Protein AF-A0AAN8T921-F1 (afdb_monomer_lite)

Foldseek 3Di:
DDPPDPPPPLPLQEAPPVLVVPLPPADPLLLLLLLLLLCFQAPADPVLVVVDDDDDPDPDPQRVLLNQSNRDTLVNRVLSSSLSCCLPPFFDFPCSVLLVVLSVLLSDQNSVCVQLPCQQADPDPVRGHRLSPGDSVSNNVSLLCLCVDPDLSSVLNSLVSQQSSQLSLQQRAYNVQDHSCQSLLVHPFADPVLVVVLVVVVVDPDPDPQQQALLVLQEQEQQDDPVSSCVSCVQLPKDKDQDDDPPDPPDDDDRARIEIEWAEEEEAQALQSLLLLLLCLLVPTQYEYEAQAEEQGLSRQPLRQQSLLCRWWDSSQQFAANSRFAGETWTRHRHTLLFQDQFFFDFQFPLQLCCCCPVFVLCVSVDPLLVVLLVVLCVQLVWDQAAPDDAQQQLLLVQLCVLVVFDKDWGTGSADNPDKFLSSNSGDSVLRRRGSSSGRSSSSSVSSSYHYYYNKAWQEFDWAADPDPPLFIATFWTKIWHQYNVRDIGIYIYGHSFYEYANALQASLQRCVSNVDDQPLFFWQKDFQKKWKKKFFQGCDDPDDPDRPPHNPRFQSITRQWTMKTCRFCCSVHNSWAKIKIFGSDDSSNVSSQQARSTSVVSSVVSSRHRGMTMMMITTQFPWIWGNPHSNHIHTDGDPSRLVRRLVNQLSNQSSNVSSPGQKMDTSFNNNDMDRSVPDDPVRSVVRSCVRSVDGRTSSGHRIYGHAIAQSQAEHCDSNNGQHYSLQAGPRYHSYGYQYRNHSNGRSNGDCSSVSSSSSNSNSVSNVVVSVVVLVPDPVDDPPPVVPDDPSCNDDDCVNPVVVVQVVVVPDDDDPQKAWQEFDWDQDPPPPRDIQTFWTKIWHQDPVRDIDIDIDTDNDDDDDPFLQVRLVRCVSNVDPDPCRNKPDDDFDKWKKKFFAPDALPPPPPPDDPPDDDDDDDDADADDDPDDDDPDTDDDPDPPPDPPDDPVVCVVRVRRMHMYMDTDDDDPDPPDIWDQDQDDDDDDDDDDDRGDTDDDDDPVRVVVNVVVVVVRVVVSVSSPGPDMDTPDDPDDD

pLDDT: mean 80.76, std 21.61, range [21.55, 98.94]

InterPro domains:
  IPR000172 Glucose-methanol-choline oxidoreductase, N-terminal [PF00732] (309-531)
  IPR000172 Glucose-methanol-choline oxidoreductase, N-terminal [PF00732] (773-893)
  IPR007867 Glucose-methanol-choline oxidoreductase, C-terminal [PF05199] (634-759)
  IPR036188 FAD/NAD(P)-binding domain superfamily [G3DSA:3.50.50.60] (253-578)
  IPR036188 FAD/NAD(P)-binding domain superfamily [G3DSA:3.50.50.60] (697-777)
  IPR036188 FAD/NAD(P)-binding domain superfamily [G3DSA:3.50.50.60] (780-935)
  IPR036188 FAD/NAD(P)-binding domain superfamily [SSF51905] (260-768)
  IPR036188 FAD/NAD(P)-binding domain superfamily [SSF51905] (774-904)

Secondary structure (DSSP, 8-state):
----------GGGS-GGGTGGG-TTS-HHHHHHHHHHHHHHS---TTGGGS---S-S-TTHHHHHHHHHHH--TGGGTHHHHHHHHHHHT---TTHHHHHHHHHHHTSHHHHHHHHGGGGB-SSSSSB--GGGS-HHHHHHHHHHHHT-SSHHHHHHHHHHHHHHHHHHHH---TTS--TTTTTTT--SS-HHHHHHHHHHHH-----SGGG-TTGGGB--TTS-HHHHHHHHHHTT-EEE--S------S-----S-EEEEEEEEE--SHHHHHHHHHHHHTT--EEEE-SSBP--GGG----HHHHHHHHBGGGG-EE-TTS-EEE--B-BTTTHHHHS--B-PPPPHHHHHIIIIIT--GGGGSHHHHHHHHHHHHHHT-B---SS--HHHHHHHHHHHHHT--EEEPPBSS-TT---S-GGG--TTS-S--GGGTHHHHHHHTTSEEEE-SEEEEEEEEEE-SSTT--EEEEEEEEEEE-TTS-EEEEEEEEEEEEE-S-TTTHHHHHHHTT---TTTTEEEB---EEEEEEE--SS-SS-SS-SS-TT--TTSS-SS-EEEEEE--TTTTS--EEEE-----HHHHHHHS--S-HHHHHHHHHTGGGEEEEEEEE--S-EEEEEETTEEEEE--HHHHHHHHHHHHHHHHHHHHTT-SEEEES-TT--EEEGGGS-HHHHHHHHHHHHHSPSSTTSS-EEES--B-TT-B-S-TTT-SB-TTSBBSSEETEEE-SGGG-SS--SS--HHHHHHHHHHHHHHHHHHHHHHHHS--S---TTTTT--TTS-S--GGGTHHHHHHHTSS----TT-EEEEEEEEE-TTSS--EEEEEEEEEEE-TTS-EEEEEEE-SS-----HHHHHHHHHHHTT---TTTT-S-----EEEEEEE-SS--TTTTSSS-TT------SSS-----S----------------TT--HHHHHHHGGGEEEEEEE----TT------B-------SS----S--B-----HHHHHHHHHHHHHHHHHHHHTT-SEEEE---SS--

Sequence (1036 aa):
MDQKMTQNCCFFSKSSRSVIEYLGALSSNQLDSLTTLCDTFVPSIHDANSYGHQDQGNIDDNEDSYTKFLQTSASMNGTPQHIAWMINNRLQHPKLNLCKLALWLLSTRIGTFILCGKASLSTQFPYLQTFSNISPKKREESVKSWATSCFKLLRILFFAAKILVLLVFYTQVNDESQNSSWKALGYAGPDPDFKKQKQENMNSNEKDDQPFGPLYEGIISLKNSQKIIFHRLQELGFSVSKPHNFKNARRSTECPAFIIECDAVVVGSGSGGGVIAGILANAGHKVLVLEKGSYLARTNLSLLEGTSMDQMYLGSGLLITQDMDIMLLAGSTVGGGSTVNWSASIQTPQHVLKEWSESYNLELFESELYKEAMKIVCEKMGVQSEIEDEGFQNMILRKGCQELGYPVETIPTNAPSDHYCGWCSMGCKDGKKKGTAETWLVNLVKSGNGAILPECEALEVIHEEKNDNSGKSKAIGVAFAFQNIEGMREICMVKSKVTIVACGALSTPSLLKRSGLKNPNIGRNLHLHPVVIAWGYFPDSPSTSNEIWPKAEKKSYEGGIMTAMSKVVANFEGSGYGALIQTPGLHPGMFSALMPWVSGLDFKMRMSKYSRTAYIFALARDKGSGEALSPYSVSYKLDQIDEENLKAGLEKTLRILAAAGAEEIGTQQEKGRSLKVNEASAKEFERFVKEESSIEIGKHSVPICSAHQMGSCRMGVDPKTSVVNSKGETWEVEGLFLGDSSVCPTAIGVNPMVTIQAISYCTAQSVLQLLKNQKNAPSDHYCGWNAFGCKDGKKKGTADTWLVDLVKSGNGAILPECEALEVIHEEKNDNSGKHKAIGVTFAFQNIEGMREICMVKSKVTIVSCGALSTPSLLKKSGLKNPNIGRNMHFHPVVFAWGYFPDSPSKSNEIWPEAEKRSYEGGIMTAMSKVVATFEGSGYGAIIQTPGFHPGMFSALMPWVSGLDIKMRMSKYSRTAYIFALARDMGSGEALSPYSVSYKLDQTDEENLKAGLEKTLRILAAAGAEELVLNMKRGGV

Radius of gyration: 38.45 Å; chains: 1; bounding box: 127×64×107 Å

Organism: Solanum bulbocastanum (NCBI:txid147425)

Structure (mmCIF, N/CA/C/O backbone):
data_AF-A0AAN8T921-F1
#
_entry.id   AF-A0AAN8T921-F1
#
loop_
_atom_site.group_PDB
_atom_site.id
_atom_site.type_symbol
_atom_site.label_atom_id
_atom_site.label_alt_id
_atom_site.label_comp_id
_atom_site.label_asym_id
_atom_site.label_entity_id
_atom_site.label_seq_id
_atom_site.pdbx_PDB_ins_code
_atom_site.Cartn_x
_atom_site.Cartn_y
_atom_site.Cartn_z
_atom_site.occupancy
_atom_site.B_iso_or_equiv
_atom_site.auth_seq_id
_atom_site.auth_comp_id
_atom_site.auth_asym_id
_atom_site.auth_atom_id
_atom_site.pdbx_PDB_model_num
ATOM 1 N N . MET A 1 1 ? -8.330 36.108 6.057 1.00 21.55 1 MET A N 1
ATOM 2 C CA . MET A 1 1 ? -7.138 36.963 6.205 1.00 21.55 1 MET A CA 1
ATOM 3 C C . MET A 1 1 ? -5.924 36.061 6.147 1.00 21.55 1 MET A C 1
ATOM 5 O O . MET A 1 1 ? -5.672 35.322 7.088 1.00 21.55 1 MET A O 1
ATOM 9 N N . ASP A 1 2 ? -5.318 36.050 4.963 1.00 23.58 2 ASP A N 1
ATOM 10 C CA . ASP A 1 2 ? -3.999 35.550 4.572 1.00 23.58 2 ASP A CA 1
ATOM 11 C C . ASP A 1 2 ? -3.501 34.250 5.209 1.00 23.58 2 ASP A C 1
ATOM 13 O O . ASP A 1 2 ? -2.633 34.232 6.083 1.00 23.58 2 ASP A O 1
ATOM 17 N N . GLN A 1 3 ? -3.972 33.137 4.632 1.00 24.17 3 GLN A N 1
ATOM 18 C CA . GLN A 1 3 ? -3.178 31.918 4.491 1.00 24.17 3 GLN A CA 1
ATOM 19 C C . GLN A 1 3 ? -1.903 32.262 3.702 1.00 24.17 3 GLN A C 1
ATOM 21 O O . GLN A 1 3 ? -1.829 32.077 2.488 1.00 24.17 3 GLN A O 1
ATOM 26 N N . LYS A 1 4 ? -0.880 32.793 4.380 1.00 24.59 4 LYS A N 1
ATOM 27 C CA . LYS A 1 4 ? 0.482 32.751 3.849 1.00 24.59 4 LYS A CA 1
ATOM 28 C C . LYS A 1 4 ? 0.811 31.283 3.617 1.00 24.59 4 LYS A C 1
ATOM 30 O O . LYS A 1 4 ? 0.878 30.508 4.568 1.00 24.59 4 LYS A O 1
ATOM 35 N N . MET A 1 5 ? 0.937 30.951 2.332 1.00 27.11 5 MET A N 1
ATOM 36 C CA . MET A 1 5 ? 1.456 29.709 1.777 1.00 27.11 5 MET A CA 1
ATOM 37 C C . MET A 1 5 ? 2.331 28.971 2.784 1.00 27.11 5 MET A C 1
ATOM 39 O O . MET A 1 5 ? 3.404 29.445 3.161 1.00 27.11 5 MET A O 1
ATOM 43 N N . THR A 1 6 ? 1.863 27.802 3.201 1.00 28.73 6 THR A N 1
ATOM 44 C CA . THR A 1 6 ? 2.668 26.802 3.884 1.00 28.73 6 THR A CA 1
ATOM 45 C C . THR A 1 6 ? 3.960 26.596 3.094 1.00 28.73 6 THR A C 1
ATOM 47 O O . THR A 1 6 ? 3.962 26.018 2.008 1.00 28.73 6 THR A O 1
ATOM 50 N N . GLN A 1 7 ? 5.074 27.074 3.651 1.00 29.41 7 GLN A N 1
ATOM 51 C CA . GLN A 1 7 ? 6.421 26.641 3.299 1.00 29.41 7 GLN A CA 1
ATOM 52 C C . GLN A 1 7 ? 6.585 25.168 3.707 1.00 29.41 7 GLN A C 1
ATOM 54 O O . GLN A 1 7 ? 7.281 24.844 4.657 1.00 29.41 7 GLN A O 1
ATOM 59 N N . ASN A 1 8 ? 5.941 24.260 2.981 1.00 33.78 8 ASN A N 1
ATOM 60 C CA . ASN A 1 8 ? 6.431 22.897 2.844 1.00 33.78 8 ASN A CA 1
ATOM 61 C C . ASN A 1 8 ? 7.187 22.886 1.514 1.00 33.78 8 ASN A C 1
ATOM 63 O O . ASN A 1 8 ? 6.570 22.947 0.450 1.00 33.78 8 ASN A O 1
ATOM 67 N N . CYS A 1 9 ? 8.521 22.902 1.556 1.00 33.25 9 CYS A N 1
ATOM 68 C CA . CYS A 1 9 ? 9.346 22.744 0.361 1.00 33.25 9 CYS A CA 1
ATOM 69 C C . CYS A 1 9 ? 9.021 21.400 -0.306 1.00 33.25 9 CYS A C 1
ATOM 71 O O . CYS A 1 9 ? 9.544 20.368 0.092 1.00 33.25 9 CYS A O 1
ATOM 73 N N . CYS A 1 10 ? 8.156 21.409 -1.320 1.00 42.56 10 CYS A N 1
ATOM 74 C CA . CYS A 1 10 ? 8.011 20.289 -2.240 1.00 42.56 10 CYS A CA 1
ATOM 75 C C . CYS A 1 10 ? 9.254 20.296 -3.137 1.00 42.56 10 CYS A C 1
ATOM 77 O O . CYS A 1 10 ? 9.435 21.190 -3.959 1.00 42.56 10 CYS A O 1
ATOM 79 N N . PHE A 1 11 ? 10.173 19.355 -2.928 1.00 50.22 11 PHE A N 1
ATOM 80 C CA . PHE A 1 11 ? 11.497 19.406 -3.567 1.00 50.22 11 PHE A CA 1
ATOM 81 C C . PHE A 1 11 ? 11.481 19.022 -5.044 1.00 50.22 11 PHE A C 1
ATOM 83 O O . PHE A 1 11 ? 12.341 19.468 -5.793 1.00 50.22 11 PHE A O 1
ATOM 90 N N . PHE A 1 12 ? 10.477 18.263 -5.485 1.00 49.00 12 PHE A N 1
ATOM 91 C CA . PHE A 1 12 ? 10.256 18.067 -6.914 1.00 49.00 12 PHE A CA 1
ATOM 92 C C . PHE A 1 12 ? 9.739 19.335 -7.606 1.00 49.00 12 PHE A C 1
ATOM 94 O O . PHE A 1 12 ? 9.670 19.313 -8.822 1.00 49.00 12 PHE A O 1
ATOM 101 N N . SER A 1 13 ? 9.402 20.416 -6.880 1.00 43.94 13 SER A N 1
ATOM 102 C CA . SER A 1 13 ? 8.750 21.616 -7.424 1.00 43.94 13 SER A CA 1
ATOM 103 C C . SER A 1 13 ? 9.589 22.904 -7.409 1.00 43.94 13 SER A C 1
ATOM 105 O O . SER A 1 13 ? 9.003 23.979 -7.537 1.00 43.94 13 SER A O 1
ATOM 107 N N . LYS A 1 14 ? 10.910 22.851 -7.180 1.00 45.59 14 LYS A N 1
ATOM 108 C CA . LYS A 1 14 ? 11.764 24.057 -7.147 1.00 45.59 14 LYS A CA 1
ATOM 109 C C . LYS A 1 14 ? 13.099 23.847 -7.855 1.00 45.59 14 LYS A C 1
ATOM 111 O O . LYS A 1 14 ? 13.738 22.812 -7.688 1.00 45.59 14 LYS A O 1
ATOM 116 N N . SER A 1 15 ? 13.526 24.860 -8.608 1.00 43.31 15 SER A N 1
ATOM 117 C CA . SER A 1 15 ? 14.804 24.885 -9.325 1.00 43.31 15 SER A CA 1
ATOM 118 C C . SER A 1 15 ? 16.043 24.801 -8.411 1.00 43.31 15 SER A C 1
ATOM 120 O O . SER A 1 15 ? 16.008 25.059 -7.204 1.00 43.31 15 SER A O 1
ATOM 122 N N . SER A 1 16 ? 17.184 24.463 -9.024 1.00 42.47 16 SER A N 1
ATOM 123 C CA . SER A 1 16 ? 18.502 24.209 -8.415 1.00 42.47 16 SER A CA 1
ATOM 124 C C . SER A 1 16 ? 19.003 25.260 -7.409 1.00 42.47 16 SER A C 1
ATOM 126 O O . SER A 1 16 ? 19.856 24.942 -6.580 1.00 42.47 16 SER A O 1
ATOM 128 N N . ARG A 1 17 ? 18.469 26.491 -7.414 1.00 36.22 17 ARG A N 1
ATOM 129 C CA . ARG A 1 17 ? 18.902 27.585 -6.527 1.00 36.22 17 ARG A CA 1
ATOM 130 C C . ARG A 1 17 ? 18.649 27.332 -5.037 1.00 36.22 17 ARG A C 1
ATOM 132 O O . ARG A 1 17 ? 19.523 27.669 -4.249 1.00 36.22 17 ARG A O 1
ATOM 139 N N . SER A 1 18 ? 17.538 26.704 -4.634 1.00 42.84 18 SER A N 1
ATOM 140 C CA . SER A 1 18 ? 17.285 26.400 -3.207 1.00 42.84 18 SER A CA 1
ATOM 141 C C . SER A 1 18 ? 18.002 25.140 -2.704 1.00 42.84 18 SER A C 1
ATOM 143 O O . SER A 1 18 ? 18.089 24.909 -1.503 1.00 42.84 18 SER A O 1
ATOM 145 N N . VAL A 1 19 ? 18.512 24.310 -3.619 1.00 47.03 19 VAL A N 1
ATOM 146 C CA . VAL A 1 19 ? 19.207 23.047 -3.306 1.00 47.03 19 VAL A CA 1
ATOM 147 C C . VAL A 1 19 ? 20.692 23.291 -3.007 1.00 47.03 19 VAL A C 1
ATOM 149 O O . VAL A 1 19 ? 21.293 22.555 -2.225 1.00 47.03 19 VAL A O 1
ATOM 152 N N . ILE A 1 20 ? 21.276 24.355 -3.574 1.00 47.12 20 ILE A N 1
ATOM 153 C CA . ILE A 1 20 ? 22.693 24.719 -3.400 1.00 47.12 20 ILE A CA 1
ATOM 154 C C . ILE A 1 20 ? 23.025 25.091 -1.944 1.00 47.12 20 ILE A C 1
ATOM 156 O O . ILE A 1 20 ? 24.119 24.775 -1.481 1.00 47.12 20 ILE A O 1
ATOM 160 N N . GLU A 1 21 ? 22.086 25.668 -1.186 1.00 45.78 21 GLU A N 1
ATOM 161 C CA . GLU A 1 21 ? 22.314 26.084 0.211 1.00 45.78 21 GLU A CA 1
ATOM 162 C C . GLU A 1 21 ? 22.436 24.912 1.214 1.00 45.78 21 GLU A C 1
ATOM 164 O O . GLU A 1 21 ? 22.839 25.129 2.353 1.00 45.78 21 GLU A O 1
ATOM 169 N N . TYR A 1 22 ? 22.168 23.662 0.803 1.00 48.97 22 TYR A N 1
ATOM 170 C CA . TYR A 1 22 ? 22.108 22.490 1.698 1.00 48.97 22 TYR A CA 1
ATOM 171 C C . TYR A 1 22 ? 23.057 21.326 1.328 1.00 48.97 22 TYR A C 1
ATOM 173 O O . TYR A 1 22 ? 22.931 20.224 1.870 1.00 48.97 22 TYR A O 1
ATOM 181 N N . LEU A 1 23 ? 24.041 21.528 0.440 1.00 55.59 23 LEU A N 1
ATOM 182 C CA . LEU A 1 23 ? 24.970 20.479 -0.043 1.00 55.59 23 LEU A CA 1
ATOM 183 C C . LEU A 1 23 ? 26.083 20.071 0.959 1.00 55.59 23 LEU A C 1
ATOM 185 O O . LEU A 1 23 ? 27.202 19.752 0.568 1.00 55.59 23 LEU A O 1
ATOM 189 N N . GLY A 1 24 ? 25.792 20.025 2.260 1.00 51.88 24 GLY A N 1
ATOM 190 C CA . GLY A 1 24 ? 26.798 19.885 3.324 1.00 51.88 24 GLY A CA 1
ATOM 191 C C . GLY A 1 24 ? 27.460 18.510 3.534 1.00 51.88 24 GLY A C 1
ATOM 192 O O . GLY A 1 24 ? 28.223 18.382 4.486 1.00 51.88 24 GLY A O 1
ATOM 193 N N . ALA A 1 25 ? 27.195 17.470 2.727 1.00 62.03 25 ALA A N 1
ATOM 194 C CA . ALA A 1 25 ? 27.646 16.101 3.057 1.00 62.03 25 ALA A CA 1
ATOM 195 C C . ALA A 1 25 ? 28.302 15.266 1.936 1.00 62.03 25 ALA A C 1
ATOM 197 O O . ALA A 1 25 ? 28.883 14.224 2.243 1.00 62.03 25 ALA A O 1
ATOM 198 N N . LEU A 1 26 ? 28.270 15.688 0.665 1.00 80.25 26 LEU A N 1
ATOM 199 C CA . LEU A 1 26 ? 29.093 15.073 -0.391 1.00 80.25 26 LEU A CA 1
ATOM 200 C C . LEU A 1 26 ? 30.241 16.020 -0.744 1.00 80.25 26 LEU A C 1
ATOM 202 O O . LEU A 1 26 ? 30.020 17.209 -0.949 1.00 80.25 26 LEU A O 1
ATOM 206 N N . SER A 1 27 ? 31.462 15.494 -0.842 1.00 87.12 27 SER A N 1
ATOM 207 C CA . SER A 1 27 ? 32.598 16.270 -1.355 1.00 87.12 27 SER A CA 1
ATOM 208 C C . SER A 1 27 ? 32.379 16.666 -2.819 1.00 87.12 27 SER A C 1
ATOM 210 O O . SER A 1 27 ? 31.646 15.991 -3.548 1.00 87.12 27 SER A O 1
ATOM 212 N N . SER A 1 28 ? 33.066 17.712 -3.283 1.00 87.44 28 SER A N 1
ATOM 213 C CA . SER A 1 28 ? 33.033 18.138 -4.691 1.00 87.44 28 SER A CA 1
ATOM 214 C C . SER A 1 28 ? 33.325 16.985 -5.662 1.00 87.44 28 SER A C 1
ATOM 216 O O . SER A 1 28 ? 32.615 16.819 -6.648 1.00 87.44 28 SER A O 1
ATOM 218 N N . ASN A 1 29 ? 34.293 16.122 -5.338 1.00 89.50 29 ASN A N 1
ATOM 219 C CA . ASN A 1 29 ? 34.653 14.963 -6.163 1.00 89.50 29 ASN A CA 1
ATOM 220 C C . ASN A 1 29 ? 33.566 13.869 -6.171 1.00 89.50 29 ASN A C 1
ATOM 222 O O . ASN A 1 29 ? 33.364 13.190 -7.180 1.00 89.50 29 ASN A O 1
ATOM 226 N N . GLN A 1 30 ? 32.852 13.675 -5.056 1.00 91.88 30 GLN A N 1
ATOM 227 C CA . GLN A 1 30 ? 31.701 12.766 -5.015 1.00 91.88 30 GLN A CA 1
ATOM 228 C C . GLN A 1 30 ? 30.522 13.322 -5.815 1.00 91.88 30 GLN A C 1
ATOM 230 O O . GLN A 1 30 ? 29.839 12.554 -6.488 1.00 91.88 30 GLN A O 1
ATOM 235 N N . LEU A 1 31 ? 30.294 14.639 -5.769 1.00 91.75 31 LEU A N 1
ATOM 236 C CA . LEU A 1 31 ? 29.255 15.295 -6.559 1.00 91.75 31 LEU A CA 1
ATOM 237 C C . LEU A 1 31 ? 29.563 15.234 -8.063 1.00 91.75 31 LEU A C 1
ATOM 239 O O . LEU A 1 31 ? 28.658 14.975 -8.852 1.00 91.75 31 LEU A O 1
ATOM 243 N N . ASP A 1 32 ? 30.828 15.388 -8.456 1.00 93.56 32 ASP A N 1
ATOM 244 C CA . ASP A 1 32 ? 31.291 15.186 -9.837 1.00 93.56 32 ASP A CA 1
ATOM 245 C C . ASP A 1 32 ? 31.065 13.735 -10.306 1.00 93.56 32 ASP A C 1
ATOM 247 O O . ASP A 1 32 ? 30.515 13.480 -11.381 1.00 93.56 32 ASP A O 1
ATOM 251 N N . SER A 1 33 ? 31.375 12.761 -9.442 1.00 95.44 33 SER A N 1
ATOM 252 C CA . SER A 1 33 ? 31.117 11.338 -9.712 1.00 95.44 33 SER A CA 1
ATOM 253 C C . SER A 1 33 ? 29.624 11.038 -9.855 1.00 95.44 33 SER A C 1
ATOM 255 O O . SER A 1 33 ? 29.228 10.311 -10.766 1.00 95.44 33 SER A O 1
ATOM 257 N N . LEU A 1 34 ? 28.785 11.615 -8.988 1.00 95.94 34 LEU A N 1
ATOM 258 C CA . LEU A 1 34 ? 27.330 11.481 -9.059 1.00 95.94 34 LEU A CA 1
ATOM 259 C C . LEU A 1 34 ? 26.770 12.131 -10.328 1.00 95.94 34 LEU A C 1
ATOM 261 O O . LEU A 1 34 ? 25.948 11.520 -11.002 1.00 95.94 34 LEU A O 1
ATOM 265 N N . THR A 1 35 ? 27.233 13.333 -10.671 1.00 96.62 35 THR A N 1
ATOM 266 C CA . THR A 1 35 ? 26.841 14.055 -11.893 1.00 96.62 35 THR A CA 1
ATOM 267 C C . THR A 1 35 ? 27.153 13.217 -13.123 1.00 96.62 35 THR A C 1
ATOM 269 O O . THR A 1 35 ? 26.269 12.940 -13.931 1.00 96.62 35 THR A O 1
ATOM 272 N N . THR A 1 36 ? 28.381 12.703 -13.192 1.00 96.81 36 THR A N 1
ATOM 273 C CA . THR A 1 36 ? 28.818 11.810 -14.263 1.00 96.81 36 THR A CA 1
ATOM 274 C C . THR A 1 36 ? 27.981 10.530 -14.335 1.00 96.81 36 THR A C 1
ATOM 276 O O . THR A 1 36 ? 27.654 10.058 -15.426 1.00 96.81 36 THR A O 1
ATOM 279 N N . LEU A 1 37 ? 27.643 9.937 -13.187 1.00 97.19 37 LEU A N 1
ATOM 280 C CA . LEU A 1 37 ? 26.825 8.726 -13.127 1.00 97.19 37 LEU A CA 1
ATOM 281 C C . LEU A 1 37 ? 25.406 8.995 -13.634 1.00 97.19 3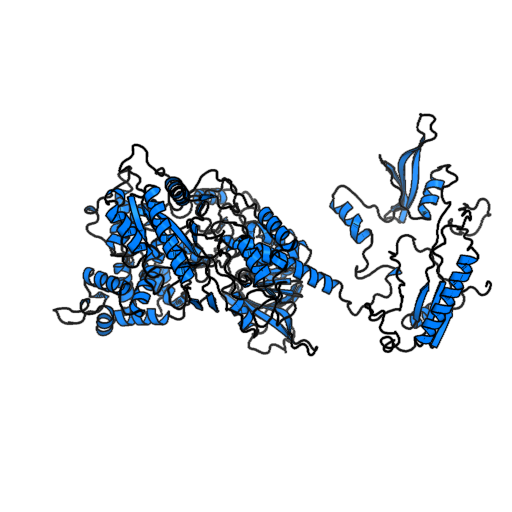7 LEU A C 1
ATOM 283 O O . LEU A 1 37 ? 24.896 8.217 -14.436 1.00 97.19 37 LEU A O 1
ATOM 287 N N . CYS A 1 38 ? 24.802 10.117 -13.237 1.00 97.75 38 CYS A N 1
ATOM 288 C CA . CYS A 1 38 ? 23.485 10.531 -13.719 1.00 97.75 38 CYS A CA 1
ATOM 289 C C . CYS A 1 38 ? 23.484 10.730 -15.242 1.00 97.75 38 CYS A C 1
ATOM 291 O O . CYS A 1 38 ? 22.618 10.189 -15.925 1.00 97.75 38 CYS A O 1
ATOM 293 N N . ASP A 1 39 ? 24.491 11.424 -15.778 1.00 97.25 39 ASP A N 1
ATOM 294 C CA . ASP A 1 39 ? 24.648 11.633 -17.223 1.00 97.25 39 ASP A CA 1
ATOM 295 C C . ASP A 1 39 ? 25.008 10.351 -17.981 1.00 97.25 39 ASP A C 1
ATOM 297 O O . ASP A 1 39 ? 24.843 10.288 -19.193 1.00 97.25 39 ASP A O 1
ATOM 301 N N . THR A 1 40 ? 25.486 9.309 -17.296 1.00 97.31 40 THR A N 1
ATOM 302 C CA . THR A 1 40 ? 25.671 7.989 -17.912 1.00 97.31 40 THR A CA 1
ATOM 303 C C . THR A 1 40 ? 24.325 7.287 -18.099 1.00 97.31 40 THR A C 1
ATOM 305 O O . THR A 1 40 ? 24.096 6.699 -19.149 1.00 97.31 40 THR A O 1
ATOM 308 N N . PHE A 1 41 ? 23.414 7.376 -17.122 1.00 97.69 41 PHE A N 1
ATOM 309 C CA . PHE A 1 41 ? 22.065 6.812 -17.250 1.00 97.69 41 PHE A CA 1
ATOM 310 C C . PHE A 1 41 ? 21.184 7.603 -18.225 1.00 97.69 41 PHE A C 1
ATOM 312 O O . PHE A 1 41 ? 20.459 6.993 -19.011 1.00 97.69 41 PHE A O 1
ATOM 319 N N . VAL A 1 42 ? 21.257 8.939 -18.192 1.00 97.25 42 VAL A N 1
ATOM 320 C CA . VAL A 1 42 ? 20.493 9.843 -19.069 1.00 97.25 42 VAL A CA 1
ATOM 321 C C . VAL A 1 42 ? 21.449 10.853 -19.729 1.00 97.25 42 VAL A C 1
ATOM 323 O O . VAL A 1 42 ? 21.606 11.974 -19.235 1.00 97.25 42 VAL A O 1
ATOM 326 N N . PRO A 1 43 ? 22.121 10.469 -20.830 1.00 96.06 43 PRO A N 1
ATOM 327 C CA . PRO A 1 43 ? 23.080 11.322 -21.532 1.00 96.06 43 PRO A CA 1
ATOM 328 C C . PRO A 1 43 ? 22.405 12.338 -22.458 1.00 96.06 43 PRO A C 1
ATOM 330 O O . PRO A 1 43 ? 21.250 12.179 -22.850 1.00 96.06 43 PRO A O 1
ATOM 333 N N . SER A 1 44 ? 23.160 13.356 -22.873 1.00 94.50 44 SER A N 1
ATOM 334 C CA . SER A 1 44 ? 22.826 14.172 -24.047 1.00 94.50 44 SER A CA 1
ATOM 335 C C . SER A 1 44 ? 23.207 13.416 -25.326 1.00 94.50 44 SER A C 1
ATOM 337 O O . SER A 1 44 ? 24.319 12.893 -25.422 1.00 94.50 44 SER A O 1
ATOM 339 N N . ILE A 1 45 ? 22.294 13.338 -26.296 1.00 91.56 45 ILE A N 1
ATOM 340 C CA . ILE A 1 45 ? 22.510 12.700 -27.600 1.00 91.56 45 ILE A CA 1
ATOM 341 C C . ILE A 1 45 ? 22.628 13.798 -28.663 1.00 91.56 45 ILE A C 1
ATOM 343 O O . ILE A 1 45 ? 21.642 14.453 -28.997 1.00 91.56 45 ILE A O 1
ATOM 347 N N . HIS A 1 46 ? 23.840 14.015 -29.182 1.00 77.44 46 HIS A N 1
ATOM 348 C CA . HIS A 1 46 ? 24.133 15.117 -30.110 1.00 77.44 46 HIS A CA 1
ATOM 349 C C . HIS A 1 46 ? 23.664 14.854 -31.552 1.00 77.44 46 HIS A C 1
ATOM 351 O O . HIS A 1 46 ? 23.222 15.787 -32.214 1.00 77.44 46 HIS A O 1
ATOM 357 N N . ASP A 1 47 ? 23.646 13.595 -32.002 1.00 73.06 47 ASP A N 1
ATOM 358 C CA . ASP A 1 47 ? 23.164 13.202 -33.338 1.00 73.06 47 ASP A CA 1
ATOM 359 C C . ASP A 1 47 ? 21.650 12.912 -33.357 1.00 73.06 47 ASP A C 1
ATOM 361 O O . ASP A 1 47 ? 21.193 11.985 -34.025 1.00 73.06 47 ASP A O 1
ATOM 365 N N . ALA A 1 48 ? 20.854 13.674 -32.601 1.00 63.12 48 ALA A N 1
ATOM 366 C CA . ALA A 1 48 ? 19.414 13.439 -32.431 1.00 63.12 48 ALA A CA 1
ATOM 367 C C . ALA A 1 48 ? 18.651 13.348 -33.770 1.00 63.12 48 ALA A C 1
ATOM 369 O O . ALA A 1 48 ? 17.813 12.467 -33.934 1.00 63.12 48 ALA A O 1
ATOM 370 N N . ASN A 1 49 ? 19.027 14.167 -34.759 1.00 61.38 49 ASN A N 1
ATOM 371 C CA . ASN A 1 49 ? 18.400 14.205 -36.089 1.00 61.38 49 ASN A CA 1
ATOM 372 C C . ASN A 1 49 ? 18.611 12.920 -36.913 1.00 61.38 49 ASN A C 1
ATOM 374 O O . ASN A 1 49 ? 17.898 12.691 -37.885 1.00 61.38 49 ASN A O 1
ATOM 378 N N . SER A 1 50 ? 19.595 12.084 -36.556 1.00 60.78 50 SER A N 1
ATOM 379 C CA . SER A 1 50 ? 19.838 10.794 -37.224 1.00 60.78 50 SER A CA 1
ATOM 380 C C . SER A 1 50 ? 18.910 9.679 -36.727 1.00 60.78 50 SER A C 1
ATOM 382 O O . SER A 1 50 ? 18.715 8.679 -37.416 1.00 60.78 50 SER A O 1
ATOM 384 N N . TYR A 1 51 ? 18.295 9.875 -35.558 1.00 61.41 51 TYR A N 1
ATOM 385 C CA . TYR A 1 51 ? 17.327 8.970 -34.949 1.00 61.41 51 TYR A CA 1
ATOM 386 C C . TYR A 1 51 ? 15.930 9.550 -35.167 1.00 61.41 51 TYR A C 1
ATOM 388 O O . TYR A 1 51 ? 15.286 10.017 -34.228 1.00 61.41 51 TYR A O 1
ATOM 396 N N . GLY A 1 52 ? 15.515 9.589 -36.439 1.00 54.44 52 GLY A N 1
ATOM 397 C CA . GLY A 1 52 ? 14.252 10.189 -36.869 1.00 54.44 52 GLY A CA 1
ATOM 398 C C . GLY A 1 52 ? 13.055 9.727 -36.034 1.00 54.44 52 GLY A C 1
ATOM 399 O O . GLY A 1 52 ? 13.005 8.587 -35.565 1.00 54.44 52 GLY A O 1
ATOM 400 N N . HIS A 1 53 ? 12.091 10.628 -35.853 1.00 52.41 53 HIS A N 1
ATOM 401 C CA . HIS A 1 53 ? 10.844 10.357 -35.146 1.00 52.41 53 HIS A CA 1
ATOM 402 C C . HIS A 1 53 ? 9.993 9.399 -35.993 1.00 52.41 53 HIS A C 1
ATOM 404 O O . HIS A 1 53 ? 9.262 9.816 -36.888 1.00 52.41 53 HIS A O 1
ATOM 410 N N . GLN A 1 54 ? 10.124 8.092 -35.770 1.00 49.31 54 GLN A N 1
ATOM 411 C CA . GLN A 1 54 ? 9.179 7.127 -36.326 1.00 49.31 54 GLN A CA 1
ATOM 412 C C . GLN A 1 54 ? 7.885 7.248 -35.510 1.00 49.31 54 GLN A C 1
ATOM 414 O O . GLN A 1 54 ? 7.903 7.039 -34.302 1.00 49.31 54 GLN A O 1
ATOM 419 N N . ASP A 1 55 ? 6.805 7.648 -36.178 1.00 51.62 55 ASP A N 1
ATOM 420 C CA . ASP A 1 55 ? 5.427 7.775 -35.683 1.00 51.62 55 ASP A CA 1
ATOM 421 C C . ASP A 1 55 ? 5.083 9.003 -34.819 1.00 51.62 55 ASP A C 1
ATOM 423 O O . ASP A 1 55 ? 5.249 9.006 -33.603 1.00 51.62 55 ASP A O 1
ATOM 427 N N . GLN A 1 56 ? 4.526 10.037 -35.469 1.00 48.44 56 GLN A N 1
ATOM 428 C CA . GLN A 1 56 ? 3.233 10.673 -35.133 1.00 48.44 56 GLN A CA 1
ATOM 429 C C . GLN A 1 56 ? 2.930 11.838 -36.100 1.00 48.44 56 GLN A C 1
ATOM 431 O O . GLN A 1 56 ? 3.754 12.721 -36.327 1.00 48.44 56 GLN A O 1
ATOM 436 N N . GLY A 1 57 ? 1.721 11.860 -36.669 1.00 43.12 57 GLY A N 1
ATOM 437 C CA . GLY A 1 57 ? 1.233 12.945 -37.522 1.00 43.12 57 GLY A CA 1
ATOM 438 C C . GLY A 1 57 ? 0.807 14.180 -36.721 1.00 43.12 57 GLY A C 1
ATOM 439 O O . GLY A 1 57 ? -0.305 14.222 -36.210 1.00 43.12 57 GLY A O 1
ATOM 440 N N . ASN A 1 58 ? 1.701 15.165 -36.612 1.00 40.53 58 ASN A N 1
ATOM 441 C CA . ASN A 1 58 ? 1.448 16.618 -36.567 1.00 40.53 58 ASN A CA 1
ATOM 442 C C . ASN A 1 58 ? 2.814 17.306 -36.411 1.00 40.53 58 ASN A C 1
ATOM 444 O O . ASN A 1 58 ? 3.451 17.200 -35.365 1.00 40.53 58 ASN A O 1
ATOM 448 N N . ILE A 1 59 ? 3.296 17.913 -37.495 1.00 45.12 59 ILE A N 1
ATOM 449 C CA . ILE A 1 59 ? 4.718 17.826 -37.862 1.00 45.12 59 ILE A CA 1
ATOM 450 C C . ILE A 1 59 ? 5.615 18.930 -37.268 1.00 45.12 59 ILE A C 1
ATOM 452 O O . ILE A 1 59 ? 6.788 18.658 -37.066 1.00 45.12 59 ILE A O 1
ATOM 456 N N . ASP A 1 60 ? 5.116 20.095 -36.841 1.00 47.84 60 ASP A N 1
ATOM 457 C CA . ASP A 1 60 ? 6.054 21.195 -36.521 1.00 47.84 60 ASP A CA 1
ATOM 458 C C . ASP A 1 60 ? 6.416 21.350 -35.023 1.00 47.84 60 ASP A C 1
ATOM 460 O O . ASP A 1 60 ? 7.569 21.613 -34.689 1.00 47.84 60 ASP A O 1
ATOM 464 N N . ASP A 1 61 ? 5.484 21.134 -34.083 1.00 50.47 61 ASP A N 1
ATOM 465 C CA . ASP A 1 61 ? 5.717 21.410 -32.645 1.00 50.47 61 ASP A CA 1
ATOM 466 C C . ASP A 1 61 ? 6.274 20.217 -31.837 1.00 50.47 61 ASP A C 1
ATOM 468 O O . ASP A 1 61 ? 6.786 20.396 -30.720 1.00 50.47 61 ASP A O 1
ATOM 472 N N . ASN A 1 62 ? 6.126 18.986 -32.341 1.00 57.53 62 ASN A N 1
ATOM 473 C CA . ASN A 1 62 ? 6.528 17.763 -31.633 1.00 57.53 62 ASN A CA 1
ATOM 474 C C . ASN A 1 62 ? 7.972 17.343 -31.940 1.00 57.53 62 ASN A C 1
ATOM 476 O O . ASN A 1 62 ? 8.666 16.884 -31.027 1.00 57.53 62 ASN A O 1
ATOM 480 N N . GLU A 1 63 ? 8.451 17.569 -33.165 1.00 61.06 63 GLU A N 1
ATOM 481 C CA . GLU A 1 63 ? 9.806 17.205 -33.598 1.00 61.06 63 GLU A CA 1
ATOM 482 C C . GLU A 1 63 ? 10.890 17.965 -32.804 1.00 61.06 63 GLU A C 1
ATOM 484 O O . GLU A 1 63 ? 11.877 17.371 -32.352 1.00 61.06 63 GLU A O 1
ATOM 489 N N . ASP A 1 64 ? 10.648 19.249 -32.508 1.00 76.25 64 ASP A N 1
ATOM 490 C CA . ASP A 1 64 ? 11.514 20.071 -31.650 1.00 76.25 64 ASP A CA 1
ATOM 491 C C . ASP A 1 64 ? 11.568 19.537 -30.205 1.00 76.25 64 ASP A C 1
ATOM 493 O O . ASP A 1 64 ? 12.631 19.433 -29.588 1.00 76.25 64 ASP A O 1
ATOM 497 N N . SER A 1 65 ? 10.427 19.094 -29.664 1.00 84.75 65 SER A N 1
ATOM 498 C CA . SER A 1 65 ? 10.348 18.590 -28.288 1.00 84.75 65 SER A CA 1
ATOM 499 C C . SER A 1 65 ? 11.055 17.246 -28.090 1.00 84.75 65 SER A C 1
ATOM 501 O O . SER A 1 65 ? 11.716 17.037 -27.069 1.00 84.75 65 SER A O 1
ATOM 503 N N . TYR A 1 66 ? 10.973 16.359 -29.082 1.00 86.50 66 TYR A N 1
ATOM 504 C CA . TYR A 1 66 ? 11.673 15.080 -29.090 1.00 86.50 66 TYR A CA 1
ATOM 505 C C . TYR A 1 66 ? 13.186 15.267 -29.220 1.00 86.50 66 TYR A C 1
ATOM 507 O O . TYR A 1 66 ? 13.954 14.716 -28.428 1.00 86.50 66 TYR A O 1
ATOM 515 N N . THR A 1 67 ? 13.618 16.121 -30.151 1.00 88.69 67 THR A N 1
ATOM 516 C CA . THR A 1 67 ? 15.032 16.477 -30.325 1.00 88.69 67 THR A CA 1
ATOM 517 C C . THR A 1 67 ? 15.605 17.073 -29.040 1.00 88.69 67 THR A C 1
ATOM 519 O O . THR A 1 67 ? 16.652 16.635 -28.554 1.00 88.69 67 THR A O 1
ATOM 522 N N . LYS A 1 68 ? 14.871 17.998 -28.409 1.00 90.50 68 LYS A N 1
ATOM 523 C CA . LYS A 1 68 ? 15.234 18.579 -27.112 1.00 90.50 68 LYS A CA 1
ATOM 524 C C . LYS A 1 68 ? 15.336 17.526 -26.009 1.00 90.50 68 LYS A C 1
ATOM 526 O O . LYS A 1 68 ? 16.287 17.558 -25.225 1.00 90.50 68 LYS A O 1
ATOM 531 N N . PHE A 1 69 ? 14.406 16.573 -25.943 1.00 93.50 69 PHE A N 1
ATOM 532 C CA . PHE A 1 69 ? 14.479 15.459 -24.994 1.00 93.50 69 PHE A CA 1
ATOM 533 C C . PHE A 1 69 ? 15.740 14.610 -25.211 1.00 93.50 69 PHE A C 1
ATOM 535 O O . PHE A 1 69 ? 16.466 14.335 -24.250 1.00 93.50 69 PHE A O 1
ATOM 542 N N . LEU A 1 70 ? 16.066 14.251 -26.456 1.00 93.06 70 LEU A N 1
ATOM 543 C CA . LEU A 1 70 ? 17.289 13.511 -26.784 1.00 93.06 70 LEU A CA 1
ATOM 544 C C . LEU A 1 70 ? 18.560 14.283 -26.404 1.00 93.06 70 LEU A C 1
ATOM 546 O O . LEU A 1 70 ? 19.490 13.694 -25.849 1.00 93.06 70 LEU A O 1
ATOM 550 N N . GLN A 1 71 ? 18.577 15.601 -26.586 1.00 93.25 71 GLN A N 1
ATOM 551 C CA . GLN A 1 71 ? 19.714 16.459 -26.243 1.00 93.25 71 GLN A CA 1
ATOM 552 C C . GLN A 1 71 ? 19.818 16.804 -24.747 1.00 93.25 71 GLN A C 1
ATOM 554 O O . GLN A 1 71 ? 20.871 17.253 -24.301 1.00 93.25 71 GLN A O 1
ATOM 559 N N . THR A 1 72 ? 18.780 16.574 -23.941 1.00 93.88 72 THR A N 1
ATOM 560 C CA . THR A 1 72 ? 18.790 16.911 -22.506 1.00 93.88 72 THR A CA 1
ATOM 561 C C . THR A 1 72 ? 19.434 15.803 -21.667 1.00 93.88 72 THR A C 1
ATOM 563 O O . THR A 1 72 ? 18.944 14.674 -21.664 1.00 93.88 72 THR A O 1
ATOM 566 N N . SER A 1 73 ? 20.502 16.095 -20.920 1.00 95.25 73 SER A N 1
ATOM 567 C CA . SER A 1 73 ? 21.081 15.157 -19.942 1.00 95.25 73 SER A CA 1
ATOM 568 C C . SER A 1 73 ? 20.472 15.312 -18.541 1.00 95.25 73 SER A C 1
ATOM 570 O O . SER A 1 73 ? 19.781 16.292 -18.248 1.00 95.25 73 SER A O 1
ATOM 572 N N . ALA A 1 74 ? 20.757 14.369 -17.640 1.00 95.56 74 ALA A N 1
ATOM 573 C CA . ALA A 1 74 ? 20.343 14.469 -16.240 1.00 95.56 74 ALA A CA 1
ATOM 574 C C . ALA A 1 74 ? 20.894 15.722 -15.536 1.00 95.56 74 ALA A C 1
ATOM 576 O O . ALA A 1 74 ? 20.168 16.399 -14.802 1.00 95.56 74 ALA A O 1
ATOM 577 N N . SER A 1 75 ? 22.167 16.052 -15.757 1.00 93.88 75 SER A N 1
ATOM 578 C CA . SER A 1 75 ? 22.817 17.217 -15.151 1.00 93.88 75 SER A CA 1
ATOM 579 C C . SER A 1 75 ? 22.239 18.546 -15.637 1.00 93.88 75 SER A C 1
ATOM 581 O O . SER A 1 75 ? 22.079 19.456 -14.822 1.00 93.88 75 SER A O 1
ATOM 583 N N . MET A 1 76 ? 21.831 18.640 -16.908 1.00 92.25 76 MET A N 1
ATOM 584 C CA . MET A 1 76 ? 21.166 19.829 -17.462 1.00 92.25 76 MET A CA 1
ATOM 585 C C . MET A 1 76 ? 19.859 20.166 -16.733 1.00 92.25 76 MET A C 1
ATOM 587 O O . MET A 1 76 ? 19.518 21.339 -16.602 1.00 92.25 76 MET A O 1
ATOM 591 N N . ASN A 1 77 ? 19.154 19.156 -16.212 1.00 86.62 77 ASN A N 1
ATOM 592 C CA . ASN A 1 77 ? 17.924 19.341 -15.443 1.00 86.62 77 ASN A CA 1
ATOM 593 C C . ASN A 1 77 ? 18.147 19.409 -13.913 1.00 86.62 77 ASN A C 1
ATOM 595 O O . ASN A 1 77 ? 17.178 19.408 -13.156 1.00 86.62 77 ASN A O 1
ATOM 599 N N . GLY A 1 78 ? 19.389 19.415 -13.418 1.00 89.25 78 GLY A N 1
ATOM 600 C CA . GLY A 1 78 ? 19.672 19.487 -11.977 1.00 89.25 78 GLY A CA 1
ATOM 601 C C . GLY A 1 78 ? 19.407 18.195 -11.180 1.00 89.25 78 GLY A C 1
ATOM 602 O O . GLY A 1 78 ? 19.378 18.216 -9.948 1.00 89.25 78 GLY A O 1
ATOM 603 N N . THR A 1 79 ? 19.231 17.054 -11.855 1.00 93.06 79 THR A N 1
ATOM 604 C CA . THR A 1 79 ? 18.989 15.749 -11.209 1.00 93.06 79 THR A CA 1
ATOM 605 C C . THR A 1 79 ? 20.079 15.343 -10.199 1.00 93.06 79 THR A C 1
ATOM 607 O O . THR A 1 79 ? 19.724 14.875 -9.112 1.00 93.06 79 THR A O 1
ATOM 610 N N . PRO A 1 80 ? 21.392 15.535 -10.464 1.00 93.75 80 PRO A N 1
ATOM 611 C CA . PRO A 1 80 ? 22.442 15.167 -9.510 1.00 93.75 80 PRO A CA 1
ATOM 612 C C . PRO A 1 80 ? 22.321 15.887 -8.163 1.00 93.75 80 PRO A C 1
ATOM 614 O O . PRO A 1 80 ? 22.517 15.274 -7.113 1.00 93.75 80 PRO A O 1
ATOM 617 N N . GLN A 1 81 ? 21.964 17.174 -8.176 1.00 88.56 81 GLN A N 1
ATOM 618 C CA . GLN A 1 81 ? 21.801 17.985 -6.970 1.00 88.56 81 GLN A CA 1
ATOM 619 C C . GLN A 1 81 ? 20.612 17.490 -6.137 1.00 88.56 81 GLN A C 1
ATOM 621 O O . GLN A 1 81 ? 20.722 17.374 -4.915 1.00 88.56 81 GLN A O 1
ATOM 626 N N . HIS A 1 82 ? 19.507 17.116 -6.791 1.00 86.25 82 HIS A N 1
ATOM 627 C CA . HIS A 1 82 ? 18.347 16.525 -6.120 1.00 86.25 82 HIS A CA 1
ATOM 628 C C . HIS A 1 82 ? 18.686 15.187 -5.457 1.00 86.25 82 HIS A C 1
ATOM 630 O O . HIS A 1 82 ? 18.371 14.977 -4.284 1.00 86.25 82 HIS A O 1
ATOM 636 N N . ILE A 1 83 ? 19.391 14.299 -6.162 1.00 91.44 83 ILE A N 1
ATOM 637 C CA . ILE A 1 83 ? 19.793 12.998 -5.610 1.00 91.44 83 ILE A CA 1
ATOM 638 C C . ILE A 1 83 ? 20.773 13.172 -4.448 1.00 91.44 83 ILE A C 1
ATOM 640 O O . ILE A 1 83 ? 20.618 12.514 -3.418 1.00 91.44 83 ILE A O 1
ATOM 644 N N . ALA A 1 84 ? 21.746 14.080 -4.570 1.00 89.81 84 ALA A N 1
ATOM 645 C CA . ALA A 1 84 ? 22.674 14.401 -3.489 1.00 89.81 84 ALA A CA 1
ATOM 646 C C . ALA A 1 84 ? 21.928 14.833 -2.218 1.00 89.81 84 ALA A C 1
ATOM 648 O O . ALA A 1 84 ? 22.223 14.346 -1.125 1.00 89.81 84 ALA A O 1
ATOM 649 N N . TRP A 1 85 ? 20.921 15.698 -2.357 1.00 85.38 85 TRP A N 1
ATOM 650 C CA . TRP A 1 85 ? 20.083 16.114 -1.238 1.00 85.38 85 TRP A CA 1
ATOM 651 C C . TRP A 1 85 ? 19.276 14.943 -0.651 1.00 85.38 85 TRP A C 1
ATOM 653 O O . TRP A 1 85 ? 19.260 14.770 0.570 1.00 85.38 85 TRP A O 1
ATOM 663 N N . MET A 1 86 ? 18.676 14.092 -1.493 1.00 87.00 86 MET A N 1
ATOM 664 C CA . MET A 1 86 ? 17.904 12.924 -1.046 1.00 87.00 86 MET A CA 1
ATOM 665 C C . MET A 1 86 ? 18.754 11.923 -0.257 1.00 87.00 86 MET A C 1
ATOM 667 O O . MET A 1 86 ? 18.317 11.449 0.793 1.00 87.00 86 MET A O 1
ATOM 671 N N . ILE A 1 87 ? 19.976 11.634 -0.719 1.00 86.69 87 ILE A N 1
ATOM 672 C CA . ILE A 1 87 ? 20.939 10.749 -0.037 1.00 86.69 87 ILE A CA 1
ATOM 673 C C . ILE A 1 87 ? 21.288 11.259 1.369 1.00 86.69 87 ILE A C 1
ATOM 675 O O . ILE A 1 87 ? 21.613 10.463 2.252 1.00 86.69 87 ILE A O 1
ATOM 679 N N . ASN A 1 88 ? 21.248 12.572 1.585 1.00 82.38 88 ASN A N 1
ATOM 680 C CA . ASN A 1 88 ? 21.663 13.175 2.847 1.00 82.38 88 ASN A CA 1
ATOM 681 C C . ASN A 1 88 ? 20.513 13.385 3.827 1.00 82.38 88 ASN A C 1
ATOM 683 O O . ASN A 1 88 ? 20.715 13.197 5.023 1.00 82.38 88 ASN A O 1
ATOM 687 N N . ASN A 1 89 ? 19.330 13.746 3.332 1.00 77.88 89 ASN A N 1
ATOM 688 C CA . ASN A 1 89 ? 18.255 14.254 4.184 1.00 77.88 89 ASN A CA 1
ATOM 689 C C . ASN A 1 89 ? 17.020 13.348 4.241 1.00 77.88 89 ASN A C 1
ATOM 691 O O . ASN A 1 89 ? 16.210 13.495 5.152 1.00 77.88 89 ASN A O 1
ATOM 695 N N . ARG A 1 90 ? 16.841 12.435 3.276 1.00 78.56 90 ARG A N 1
ATOM 696 C CA . ARG A 1 90 ? 15.538 11.788 3.048 1.00 78.56 90 ARG A CA 1
ATOM 697 C C . ARG A 1 90 ? 15.587 10.272 3.009 1.00 78.56 90 ARG A C 1
ATOM 699 O O . ARG A 1 90 ? 14.723 9.625 3.593 1.00 78.56 90 ARG A O 1
ATOM 706 N N . LEU A 1 91 ? 16.557 9.696 2.300 1.00 85.69 91 LEU A N 1
ATOM 707 C CA . LEU A 1 91 ? 16.629 8.248 2.141 1.00 85.69 91 LEU A CA 1
ATOM 708 C C . LEU A 1 91 ? 16.919 7.587 3.489 1.00 85.69 91 LEU A C 1
ATOM 710 O O . LEU A 1 91 ? 17.916 7.884 4.141 1.00 85.69 91 LEU A O 1
ATOM 714 N N . GLN A 1 92 ? 16.058 6.652 3.878 1.00 87.00 92 GLN A N 1
ATOM 715 C CA . GLN A 1 92 ? 16.240 5.818 5.058 1.00 87.00 92 GLN A CA 1
ATOM 716 C C . GLN A 1 92 ? 16.326 4.368 4.606 1.00 87.00 92 GLN A C 1
ATOM 718 O O . GLN A 1 92 ? 15.340 3.785 4.165 1.00 87.00 92 GLN A O 1
ATOM 723 N N . HIS A 1 93 ? 17.525 3.794 4.676 1.00 90.44 93 HIS A N 1
ATOM 724 C CA . HIS A 1 93 ? 17.742 2.393 4.342 1.00 90.44 93 HIS A CA 1
ATOM 725 C C . HIS A 1 93 ? 19.031 1.871 5.003 1.00 90.44 93 HIS A C 1
ATOM 727 O O . HIS A 1 93 ? 20.037 2.591 4.995 1.00 90.44 93 HIS A O 1
ATOM 733 N N . PRO A 1 94 ? 19.081 0.616 5.500 1.00 87.12 94 PRO A N 1
ATOM 734 C CA . PRO A 1 94 ? 20.276 0.055 6.145 1.00 87.12 94 PRO A CA 1
ATOM 735 C C . PRO A 1 94 ? 21.551 0.085 5.284 1.00 87.12 94 PRO A C 1
ATOM 737 O O . PRO A 1 94 ? 22.660 0.156 5.805 1.00 87.12 94 PRO A O 1
ATOM 740 N N . LYS A 1 95 ? 21.406 0.060 3.952 1.00 88.06 95 LYS A N 1
ATOM 741 C CA . LYS A 1 95 ? 22.521 0.106 2.985 1.00 88.06 95 LYS A CA 1
ATOM 742 C C . LYS A 1 95 ? 22.870 1.502 2.451 1.00 88.06 95 LYS A C 1
ATOM 744 O O . LYS A 1 95 ? 23.689 1.597 1.545 1.00 88.06 95 LYS A O 1
ATOM 749 N N . LEU A 1 96 ? 22.310 2.591 2.979 1.00 87.81 96 LEU A N 1
ATOM 750 C CA . LEU A 1 96 ? 22.591 3.940 2.456 1.00 87.81 96 LEU A CA 1
ATOM 751 C C . LEU A 1 96 ? 24.092 4.295 2.466 1.00 87.81 96 LEU A C 1
ATOM 753 O O . LEU A 1 96 ? 24.602 4.912 1.529 1.00 87.81 96 LEU A O 1
ATOM 757 N N . ASN A 1 97 ? 24.827 3.843 3.486 1.00 87.62 97 ASN A N 1
ATOM 758 C CA . ASN A 1 97 ? 26.275 4.050 3.579 1.00 87.62 97 ASN A CA 1
ATOM 759 C C . ASN A 1 97 ? 27.057 3.332 2.468 1.00 87.62 97 ASN A C 1
ATOM 761 O O . ASN A 1 97 ? 28.118 3.811 2.075 1.00 87.62 97 ASN A O 1
ATOM 765 N N . LEU A 1 98 ? 26.527 2.235 1.916 1.00 88.31 98 LEU A N 1
ATOM 766 C CA . LEU A 1 98 ? 27.130 1.558 0.768 1.00 88.31 98 LEU A CA 1
ATOM 767 C C . LEU A 1 98 ? 27.069 2.443 -0.484 1.00 88.31 98 LEU A C 1
ATOM 769 O O . LEU A 1 98 ? 28.049 2.516 -1.220 1.00 88.31 98 LEU A O 1
ATOM 773 N N . CYS A 1 99 ? 25.967 3.171 -0.694 1.00 86.94 99 CYS A N 1
ATOM 774 C CA . CYS A 1 99 ? 25.855 4.134 -1.793 1.00 86.94 99 CYS A CA 1
ATOM 775 C C . CYS A 1 99 ? 26.864 5.281 -1.632 1.00 86.94 99 CYS A C 1
ATOM 777 O O . CYS A 1 99 ? 27.559 5.633 -2.584 1.00 86.94 99 CYS A O 1
ATOM 779 N N . LYS A 1 100 ? 27.007 5.824 -0.413 1.00 89.06 100 LYS A N 1
ATOM 780 C CA . LYS A 1 100 ? 28.004 6.871 -0.114 1.00 89.06 100 LYS A CA 1
ATOM 781 C C . LYS A 1 100 ? 29.439 6.377 -0.337 1.00 89.06 100 LYS A C 1
ATOM 783 O O . LYS A 1 100 ? 30.251 7.103 -0.912 1.00 89.06 100 LYS A O 1
ATOM 788 N N . LEU A 1 101 ? 29.736 5.136 0.056 1.00 92.38 101 LEU A N 1
ATOM 789 C CA . LEU A 1 101 ? 31.026 4.490 -0.194 1.00 92.38 101 LEU A CA 1
ATOM 790 C C . LEU A 1 101 ? 31.282 4.287 -1.692 1.00 92.38 101 LEU A C 1
ATOM 792 O O . LEU A 1 101 ? 32.384 4.563 -2.154 1.00 92.38 101 LEU A O 1
ATOM 796 N N . ALA A 1 102 ? 30.283 3.850 -2.461 1.00 93.06 102 ALA A N 1
ATOM 797 C CA . ALA A 1 102 ? 30.414 3.690 -3.906 1.00 93.06 102 ALA A CA 1
ATOM 798 C C . ALA A 1 102 ? 30.721 5.027 -4.601 1.00 93.06 102 ALA A C 1
ATOM 800 O O . ALA A 1 102 ? 31.652 5.099 -5.399 1.00 93.06 102 ALA A O 1
ATOM 801 N N . LEU A 1 103 ? 30.015 6.105 -4.236 1.00 93.38 103 LEU A N 1
ATOM 802 C CA . LEU A 1 103 ? 30.305 7.453 -4.741 1.00 93.38 103 LEU A CA 1
ATOM 803 C C . LEU A 1 103 ? 31.714 7.925 -4.358 1.00 93.38 103 LEU A C 1
ATOM 805 O O . LEU A 1 103 ? 32.407 8.530 -5.172 1.00 93.38 103 LEU A O 1
ATOM 809 N N . TRP A 1 104 ? 32.164 7.625 -3.136 1.00 94.75 104 TRP A N 1
ATOM 810 C CA . TRP A 1 104 ? 33.538 7.905 -2.722 1.00 94.75 104 TRP A CA 1
ATOM 811 C C . TRP A 1 104 ? 34.558 7.108 -3.547 1.00 94.75 104 TRP A C 1
ATOM 813 O O . TRP A 1 104 ? 35.517 7.688 -4.051 1.00 94.75 104 TRP A O 1
ATOM 823 N N . LEU A 1 105 ? 34.341 5.810 -3.768 1.00 95.94 105 LEU A N 1
ATOM 824 C CA . LEU A 1 105 ? 35.230 4.986 -4.588 1.00 95.94 105 LEU A CA 1
ATOM 825 C C . LEU A 1 105 ? 35.337 5.518 -6.024 1.00 95.94 105 LEU A C 1
ATOM 827 O O . LEU A 1 105 ? 36.457 5.688 -6.507 1.00 95.94 105 LEU A O 1
ATOM 831 N N . LEU A 1 106 ? 34.210 5.846 -6.667 1.00 95.81 106 LEU A N 1
ATOM 832 C CA . LEU A 1 106 ? 34.167 6.432 -8.018 1.00 95.81 106 LEU A CA 1
ATOM 833 C C . LEU A 1 106 ? 34.895 7.784 -8.115 1.00 95.81 106 LEU A C 1
ATOM 835 O O . LEU A 1 106 ? 35.402 8.143 -9.178 1.00 95.81 106 LEU A O 1
ATOM 839 N N . SER A 1 107 ? 35.013 8.503 -6.997 1.00 95.56 107 SER A N 1
ATOM 840 C CA . SER A 1 107 ? 35.744 9.772 -6.927 1.00 95.56 107 SER A CA 1
ATOM 841 C C . SER A 1 107 ? 37.269 9.608 -6.845 1.00 95.56 107 SER A C 1
ATOM 843 O O . SER A 1 107 ? 38.014 10.574 -7.002 1.00 95.56 107 SER A O 1
ATOM 845 N N . THR A 1 108 ? 37.759 8.381 -6.630 1.00 96.00 108 THR A N 1
ATOM 846 C CA . THR A 1 108 ? 39.193 8.063 -6.555 1.00 96.00 108 THR A CA 1
ATOM 847 C C . THR A 1 108 ? 39.636 7.225 -7.755 1.00 96.00 108 THR A C 1
ATOM 849 O O . THR A 1 108 ? 38.873 6.421 -8.284 1.00 96.00 108 THR A O 1
ATOM 852 N N . ARG A 1 109 ? 40.900 7.352 -8.177 1.00 95.31 109 ARG A N 1
ATOM 853 C CA . ARG A 1 109 ? 41.457 6.563 -9.297 1.00 95.31 109 ARG A CA 1
ATOM 854 C C . ARG A 1 109 ? 41.457 5.056 -9.008 1.00 95.31 109 ARG A C 1
ATOM 856 O O . ARG A 1 109 ? 41.063 4.261 -9.854 1.00 95.31 109 ARG A O 1
ATOM 863 N N . ILE A 1 110 ? 41.872 4.669 -7.798 1.00 95.00 110 ILE A N 1
ATOM 864 C CA . ILE A 1 110 ? 41.925 3.260 -7.371 1.00 95.00 110 ILE A CA 1
ATOM 865 C C . ILE A 1 110 ? 40.510 2.697 -7.209 1.00 95.00 110 ILE A C 1
ATOM 867 O O . ILE A 1 110 ? 40.225 1.618 -7.716 1.00 95.00 110 ILE A O 1
ATOM 871 N N . GLY A 1 111 ? 39.603 3.428 -6.556 1.00 95.31 111 GLY A N 1
ATOM 872 C CA . GLY A 1 111 ? 38.218 2.985 -6.397 1.00 95.31 111 GLY A CA 1
ATOM 873 C C . GLY A 1 111 ? 37.475 2.877 -7.730 1.00 95.31 111 GLY A C 1
ATOM 874 O O . GLY A 1 111 ? 36.736 1.919 -7.940 1.00 95.31 111 GLY A O 1
ATOM 875 N N . THR A 1 112 ? 37.745 3.782 -8.674 1.00 95.62 112 THR A N 1
ATOM 876 C CA . THR A 1 112 ? 37.220 3.678 -10.042 1.00 95.62 112 THR A CA 1
ATOM 877 C C . THR A 1 112 ? 37.725 2.414 -10.731 1.00 95.62 112 THR A C 1
ATOM 879 O O . THR A 1 112 ? 36.929 1.716 -11.347 1.00 95.62 112 THR A O 1
ATOM 882 N N . PHE A 1 113 ? 39.003 2.058 -10.585 1.00 95.38 113 PHE A N 1
ATOM 883 C CA . PHE A 1 113 ? 39.524 0.792 -11.111 1.00 95.38 113 PHE A CA 1
ATOM 884 C C . PHE A 1 113 ? 38.873 -0.432 -10.460 1.00 95.38 113 PHE A C 1
ATOM 886 O O . PHE A 1 113 ? 38.575 -1.402 -11.147 1.00 95.38 113 PHE A O 1
ATOM 893 N N . ILE A 1 114 ? 38.588 -0.383 -9.155 1.00 93.94 114 ILE A N 1
ATOM 894 C CA . ILE A 1 114 ? 37.876 -1.462 -8.453 1.00 93.94 114 ILE A CA 1
ATOM 895 C C . ILE A 1 114 ? 36.463 -1.652 -9.023 1.00 93.94 114 ILE A C 1
ATOM 897 O O . ILE A 1 114 ? 36.035 -2.785 -9.225 1.00 93.94 114 ILE A O 1
ATOM 901 N N . LEU A 1 115 ? 35.739 -0.560 -9.289 1.00 94.31 115 LEU A N 1
ATOM 902 C CA . LEU A 1 115 ? 34.342 -0.622 -9.732 1.00 94.31 115 LEU A CA 1
ATOM 903 C C . LEU A 1 115 ? 34.185 -0.773 -11.254 1.00 94.31 115 LEU A C 1
ATOM 905 O O . LEU A 1 115 ? 33.241 -1.413 -11.703 1.00 94.31 115 LEU A O 1
ATOM 909 N N . CYS A 1 116 ? 35.086 -0.203 -12.052 1.00 94.31 116 CYS A N 1
ATOM 910 C CA . CYS A 1 116 ? 34.988 -0.141 -13.519 1.00 94.31 116 CYS A CA 1
ATOM 911 C C . CYS A 1 116 ? 36.047 -1.001 -14.234 1.00 94.31 116 CYS A C 1
ATOM 913 O O . CYS A 1 116 ? 36.023 -1.148 -15.456 1.00 94.31 116 CYS A O 1
ATOM 915 N N . GLY A 1 117 ? 37.003 -1.576 -13.501 1.00 92.88 117 GLY A N 1
ATOM 916 C CA . GLY A 1 117 ? 38.047 -2.433 -14.054 1.00 92.88 117 GLY A CA 1
ATOM 917 C C . GLY A 1 117 ? 38.886 -1.738 -15.128 1.00 92.88 117 GLY A C 1
ATOM 918 O O . GLY A 1 117 ? 39.267 -0.574 -15.013 1.00 92.88 117 GLY A O 1
ATOM 919 N N . LYS A 1 118 ? 39.162 -2.460 -16.221 1.00 92.69 118 LYS A N 1
ATOM 920 C CA . LYS A 1 118 ? 40.015 -1.981 -17.324 1.00 92.69 118 LYS A CA 1
ATOM 921 C C . LYS A 1 118 ? 39.470 -0.733 -18.028 1.00 92.69 118 LYS A C 1
ATOM 923 O O . LYS A 1 118 ? 40.242 -0.043 -18.688 1.00 92.69 118 LYS A O 1
ATOM 928 N N . ALA A 1 119 ? 38.182 -0.419 -17.882 1.00 92.75 119 ALA A N 1
ATOM 929 C CA . ALA A 1 119 ? 37.591 0.782 -18.462 1.00 92.75 119 ALA A CA 1
ATOM 930 C C . ALA A 1 119 ? 38.224 2.075 -17.916 1.00 92.75 119 ALA A C 1
ATOM 932 O O . ALA A 1 119 ? 38.274 3.073 -18.631 1.00 92.75 119 ALA A O 1
ATOM 933 N N . SER A 1 120 ? 38.768 2.046 -16.693 1.00 93.00 120 SER A N 1
ATOM 934 C CA . SER A 1 120 ? 39.451 3.193 -16.087 1.00 93.00 120 SER A CA 1
ATOM 935 C C . SER A 1 120 ? 40.923 3.332 -16.493 1.00 93.00 120 SER A C 1
ATOM 937 O O . SER A 1 120 ? 41.598 4.237 -15.999 1.00 93.00 120 SER A O 1
ATOM 939 N N . LEU A 1 121 ? 41.450 2.431 -17.334 1.00 93.44 121 LEU A N 1
ATOM 940 C CA . LEU A 1 121 ? 42.826 2.501 -17.821 1.00 93.44 121 LEU A CA 1
ATOM 941 C C . LEU A 1 121 ? 42.943 3.476 -19.000 1.00 93.44 121 LEU A C 1
ATOM 943 O O . LEU A 1 121 ? 42.164 3.436 -19.960 1.00 93.44 121 LEU A O 1
ATOM 947 N N . SER A 1 122 ? 43.975 4.310 -18.926 1.00 88.69 122 SER A N 1
ATOM 948 C CA . SER A 1 122 ? 44.390 5.269 -19.944 1.00 88.69 122 SER A CA 1
ATOM 949 C C . SER A 1 122 ? 45.808 4.957 -20.412 1.00 88.69 122 SER A C 1
ATOM 951 O O . SER A 1 122 ? 46.642 4.501 -19.632 1.00 88.69 122 SER A O 1
ATOM 953 N N . THR A 1 123 ? 46.097 5.235 -21.682 1.00 89.19 123 THR A N 1
ATOM 954 C CA . THR A 1 123 ? 47.463 5.204 -22.227 1.00 89.19 123 THR A CA 1
ATOM 955 C C . THR A 1 123 ? 48.264 6.459 -21.868 1.00 89.19 123 THR A C 1
ATOM 957 O O . THR A 1 123 ? 49.478 6.478 -22.039 1.00 89.19 123 THR A O 1
ATOM 960 N N . GLN A 1 124 ? 47.603 7.497 -21.351 1.00 86.81 124 GLN A N 1
ATOM 961 C CA . GLN A 1 124 ? 48.206 8.764 -20.941 1.00 86.81 124 GLN A CA 1
ATOM 962 C C . GLN A 1 124 ? 48.215 8.881 -19.415 1.00 86.81 124 GLN A C 1
ATOM 964 O O . GLN A 1 124 ? 47.237 8.504 -18.765 1.00 86.81 124 GLN A O 1
ATOM 969 N N . PHE A 1 125 ? 49.295 9.423 -18.840 1.00 83.56 125 PHE A N 1
ATOM 970 C CA . PHE A 1 125 ? 49.376 9.673 -17.401 1.00 83.56 125 PHE A CA 1
ATOM 971 C C . PHE A 1 125 ? 48.357 10.752 -16.975 1.00 83.56 125 PHE A C 1
ATOM 973 O O . PHE A 1 125 ? 48.315 11.809 -17.602 1.00 83.56 125 PHE A O 1
ATOM 980 N N . PRO A 1 126 ? 47.572 10.542 -15.899 1.00 85.44 126 PRO A N 1
ATOM 981 C CA . PRO A 1 126 ? 47.564 9.367 -15.028 1.00 85.44 126 PRO A CA 1
ATOM 982 C C . PRO A 1 126 ? 46.920 8.139 -15.693 1.00 85.44 126 PRO A C 1
ATOM 984 O O . PRO A 1 126 ? 45.786 8.194 -16.159 1.00 85.44 126 PRO A O 1
ATOM 987 N N . TYR A 1 127 ? 47.624 7.000 -15.653 1.00 91.12 127 TYR A N 1
ATOM 988 C CA . TYR A 1 127 ? 47.174 5.752 -16.291 1.00 91.12 127 TYR A CA 1
ATOM 989 C C . TYR A 1 127 ? 45.877 5.188 -15.693 1.00 91.12 127 TYR A C 1
ATOM 991 O O . TYR A 1 127 ? 45.186 4.414 -16.347 1.00 91.12 127 TYR A O 1
ATOM 999 N N . LEU A 1 128 ? 45.541 5.576 -14.459 1.00 93.06 128 LEU A N 1
ATOM 1000 C CA . LEU A 1 128 ? 44.245 5.321 -13.837 1.00 93.06 128 LEU A CA 1
ATOM 1001 C C . LEU A 1 128 ? 43.432 6.612 -13.808 1.00 93.06 128 LEU A C 1
ATOM 1003 O O . LEU A 1 128 ? 43.841 7.600 -13.192 1.00 93.06 128 LEU A O 1
ATOM 1007 N N . GLN A 1 129 ? 42.267 6.580 -14.439 1.00 93.50 129 GLN A N 1
ATOM 1008 C CA . GLN A 1 129 ? 41.321 7.688 -14.466 1.00 93.50 129 GLN A CA 1
ATOM 1009 C C . GLN A 1 129 ? 40.299 7.565 -13.327 1.00 93.50 129 GLN A C 1
ATOM 1011 O O . GLN A 1 129 ? 39.956 6.466 -12.893 1.00 93.50 129 GLN A O 1
ATOM 1016 N N . THR A 1 130 ? 39.820 8.706 -12.830 1.00 94.12 130 THR A N 1
ATOM 1017 C CA . THR A 1 130 ? 38.592 8.773 -12.017 1.00 94.12 130 THR A CA 1
ATOM 1018 C C . THR A 1 130 ? 37.372 8.570 -12.910 1.00 94.12 130 THR A C 1
ATOM 1020 O O . THR A 1 130 ? 37.468 8.780 -14.120 1.00 94.12 130 THR A O 1
ATOM 1023 N N . PHE A 1 131 ? 36.219 8.210 -12.339 1.00 95.81 131 PHE A N 1
ATOM 1024 C CA . PHE A 1 131 ? 35.015 7.914 -13.122 1.00 95.81 131 PHE A CA 1
ATOM 1025 C C . PHE A 1 131 ? 34.592 9.065 -14.053 1.00 95.81 131 PHE A C 1
ATOM 1027 O O . PHE A 1 131 ? 34.261 8.819 -15.212 1.00 95.81 131 PHE A O 1
ATOM 1034 N N . SER A 1 132 ? 34.696 10.318 -13.598 1.00 94.31 132 SER A N 1
ATOM 1035 C CA . SER A 1 132 ? 34.411 11.518 -14.403 1.00 94.31 132 SER A CA 1
ATOM 1036 C C . SER A 1 132 ? 35.308 11.685 -15.630 1.00 94.31 132 SER A C 1
ATOM 1038 O O . SER A 1 132 ? 34.849 12.165 -16.664 1.00 94.31 132 SER A O 1
ATOM 1040 N N . ASN A 1 133 ? 36.548 11.199 -15.560 1.00 93.44 133 ASN A N 1
ATOM 1041 C CA . ASN A 1 133 ? 37.530 11.288 -16.640 1.00 93.44 133 ASN A CA 1
ATOM 1042 C C . ASN A 1 133 ? 37.480 10.103 -17.623 1.00 93.44 133 ASN A C 1
ATOM 1044 O O . ASN A 1 133 ? 38.202 10.109 -18.620 1.00 93.44 133 ASN A O 1
ATOM 1048 N N . ILE A 1 134 ? 36.649 9.085 -17.366 1.00 93.94 134 ILE A N 1
ATOM 1049 C CA . ILE A 1 134 ? 36.425 7.977 -18.302 1.00 93.94 134 ILE A CA 1
ATOM 1050 C C . ILE A 1 134 ? 35.526 8.458 -19.450 1.00 93.94 134 ILE A C 1
ATOM 1052 O O . ILE A 1 134 ? 34.512 9.121 -19.229 1.00 93.94 134 ILE A O 1
ATOM 1056 N N . SER A 1 135 ? 35.855 8.069 -20.687 1.00 93.06 135 SER A N 1
ATOM 1057 C CA . SER A 1 135 ? 35.032 8.371 -21.869 1.00 93.06 135 SER A CA 1
ATOM 1058 C C . SER A 1 135 ? 33.589 7.849 -21.718 1.00 93.06 135 SER A C 1
ATOM 1060 O O . SER A 1 135 ? 33.433 6.714 -21.253 1.00 93.06 135 SER A O 1
ATOM 1062 N N . PRO A 1 136 ? 32.553 8.563 -22.203 1.00 92.69 136 PRO A N 1
ATOM 1063 C CA . PRO A 1 136 ? 31.147 8.174 -22.039 1.00 92.69 136 PRO A CA 1
ATOM 1064 C C . PRO A 1 136 ? 30.834 6.713 -22.392 1.00 92.69 136 PRO A C 1
ATOM 1066 O O . PRO A 1 136 ? 30.234 6.010 -21.585 1.00 92.69 136 PRO A O 1
ATOM 1069 N N . LYS A 1 137 ? 31.338 6.217 -23.531 1.00 92.62 137 LYS A N 1
ATOM 1070 C CA . LYS A 1 137 ? 31.144 4.824 -23.970 1.00 92.62 137 LYS A CA 1
ATOM 1071 C C . LYS A 1 137 ? 31.662 3.798 -22.953 1.00 92.62 137 LYS A C 1
ATOM 1073 O O . LYS A 1 137 ? 30.952 2.875 -22.577 1.00 92.62 137 LYS A O 1
ATOM 1078 N N . LYS A 1 138 ? 32.886 3.990 -22.453 1.00 94.69 138 LYS A N 1
ATOM 1079 C CA . LYS A 1 138 ? 33.479 3.117 -21.426 1.00 94.69 138 LYS A CA 1
ATOM 1080 C C . LYS A 1 138 ? 32.726 3.192 -20.088 1.00 94.69 138 LYS A C 1
ATOM 1082 O O . LYS A 1 138 ? 32.675 2.194 -19.370 1.00 94.69 138 LYS A O 1
ATOM 1087 N N . ARG A 1 139 ? 32.148 4.351 -19.734 1.00 95.38 139 ARG A N 1
ATOM 1088 C CA . ARG A 1 139 ? 31.295 4.488 -18.535 1.00 95.38 139 ARG A CA 1
ATOM 1089 C C . ARG A 1 139 ? 30.012 3.685 -18.684 1.00 95.38 139 ARG A C 1
ATOM 1091 O O . ARG A 1 139 ? 29.672 2.939 -17.773 1.00 95.38 139 ARG A O 1
ATOM 1098 N N . GLU A 1 140 ? 29.358 3.790 -19.837 1.00 95.25 140 GLU A N 1
ATOM 1099 C CA . GLU A 1 140 ? 28.159 3.015 -20.160 1.00 95.25 140 GLU A CA 1
ATOM 1100 C C . GLU A 1 140 ? 28.431 1.505 -20.084 1.00 95.25 140 GLU A C 1
ATOM 1102 O O . GLU A 1 140 ? 27.727 0.792 -19.373 1.00 95.25 140 GLU A O 1
ATOM 1107 N N . GLU A 1 141 ? 29.510 1.028 -20.716 1.00 94.56 141 GLU A N 1
ATOM 1108 C CA . GLU A 1 141 ? 29.944 -0.376 -20.641 1.00 94.56 141 GLU A CA 1
ATOM 1109 C C . GLU A 1 141 ? 30.208 -0.823 -19.191 1.00 94.56 141 GLU A C 1
ATOM 1111 O O . GLU A 1 141 ? 29.817 -1.924 -18.797 1.00 94.56 141 GLU A O 1
ATOM 1116 N N . SER A 1 142 ? 30.821 0.043 -18.375 1.00 95.31 142 SER A N 1
ATOM 1117 C CA . SER A 1 142 ? 31.091 -0.237 -16.959 1.00 95.31 142 SER A CA 1
ATOM 1118 C C . SER A 1 142 ? 29.798 -0.365 -16.154 1.00 95.31 142 SER A C 1
ATOM 1120 O O . SER A 1 142 ? 29.597 -1.377 -15.487 1.00 95.31 142 SER A O 1
ATOM 1122 N N . VAL A 1 143 ? 28.896 0.615 -16.253 1.00 95.12 143 VAL A N 1
ATOM 1123 C CA . VAL A 1 143 ? 27.607 0.614 -15.541 1.00 95.12 143 VAL A CA 1
ATOM 1124 C C . VAL A 1 143 ? 26.740 -0.564 -15.990 1.00 95.12 143 VAL A C 1
ATOM 1126 O O . VAL A 1 143 ? 26.174 -1.260 -15.150 1.00 95.12 143 VAL A O 1
ATOM 1129 N N . LYS A 1 144 ? 26.705 -0.869 -17.291 1.00 93.88 144 LYS A N 1
ATOM 1130 C CA . LYS A 1 144 ? 26.015 -2.051 -17.826 1.00 93.88 144 LYS A CA 1
ATOM 1131 C C . LYS A 1 144 ? 26.583 -3.352 -17.257 1.00 93.88 144 LYS A C 1
ATOM 1133 O O . LYS A 1 144 ? 25.824 -4.249 -16.898 1.00 93.88 144 LYS A O 1
ATOM 1138 N N . SER A 1 145 ? 27.907 -3.453 -17.118 1.00 93.88 145 SER A N 1
ATOM 1139 C CA . SER A 1 145 ? 28.549 -4.643 -16.540 1.00 93.88 145 SER A CA 1
ATOM 1140 C C . SER A 1 145 ? 28.168 -4.885 -15.075 1.00 93.88 145 SER A C 1
ATOM 1142 O O . SER A 1 145 ? 28.190 -6.029 -14.615 1.00 93.88 145 SER A O 1
ATOM 1144 N N . TRP A 1 146 ? 27.783 -3.836 -14.337 1.00 94.38 146 TRP A N 1
ATOM 1145 C CA . TRP A 1 146 ? 27.332 -3.964 -12.952 1.00 94.38 146 TRP A CA 1
ATOM 1146 C C . TRP A 1 146 ? 26.014 -4.730 -12.847 1.00 94.38 146 TRP A C 1
ATOM 1148 O O . TRP A 1 146 ? 25.878 -5.529 -11.924 1.00 94.38 146 TRP A O 1
ATOM 1158 N N . ALA A 1 147 ? 25.094 -4.548 -13.802 1.00 90.94 147 ALA A N 1
ATOM 1159 C CA . ALA A 1 147 ? 23.778 -5.190 -13.822 1.00 90.94 147 ALA A CA 1
ATOM 1160 C C . ALA A 1 147 ? 23.868 -6.726 -13.856 1.00 90.94 147 ALA A C 1
ATOM 1162 O O . ALA A 1 147 ? 23.150 -7.414 -13.136 1.00 90.94 147 ALA A O 1
ATOM 1163 N N . THR A 1 148 ? 24.816 -7.269 -14.625 1.00 89.50 148 THR A N 1
ATOM 1164 C CA . THR A 1 148 ? 25.027 -8.719 -14.792 1.00 89.50 148 THR A CA 1
ATOM 1165 C C . THR A 1 148 ? 26.240 -9.246 -14.019 1.00 89.50 148 THR A C 1
ATOM 1167 O O . THR A 1 148 ? 26.713 -10.354 -14.273 1.00 89.50 148 THR A O 1
ATOM 1170 N N . SER A 1 149 ? 26.802 -8.454 -13.102 1.00 91.50 149 SER A N 1
ATOM 1171 C CA . SER A 1 149 ? 28.029 -8.815 -12.387 1.00 91.50 149 SER A CA 1
ATOM 1172 C C . SER A 1 149 ? 27.834 -10.046 -11.502 1.00 91.50 149 SER A C 1
ATOM 1174 O O . SER A 1 149 ? 26.791 -10.204 -10.867 1.00 91.50 149 SER A O 1
ATOM 1176 N N . CYS A 1 150 ? 28.865 -10.887 -11.368 1.00 89.25 150 CYS A N 1
ATOM 1177 C CA . CYS A 1 150 ? 28.880 -11.958 -10.367 1.00 89.25 150 CYS A CA 1
ATOM 1178 C C . CYS A 1 150 ? 28.938 -11.414 -8.925 1.00 89.25 150 CYS A C 1
ATOM 1180 O O . CYS A 1 150 ? 28.534 -12.104 -7.988 1.00 89.25 150 CYS A O 1
ATOM 1182 N N . PHE A 1 151 ? 29.370 -10.160 -8.736 1.00 89.94 151 PHE A N 1
ATOM 1183 C CA . PHE A 1 151 ? 29.398 -9.498 -7.436 1.00 89.94 151 PHE A CA 1
ATOM 1184 C C . PHE A 1 151 ? 28.041 -8.863 -7.114 1.00 89.94 151 PHE A C 1
ATOM 1186 O O . PHE A 1 151 ? 27.660 -7.841 -7.684 1.00 89.94 151 PHE A O 1
ATOM 1193 N N . LYS A 1 152 ? 27.337 -9.419 -6.119 1.00 89.12 152 LYS A N 1
ATOM 1194 C CA . LYS A 1 152 ? 26.017 -8.932 -5.668 1.00 89.12 152 LYS A CA 1
ATOM 1195 C C . LYS A 1 152 ? 25.997 -7.429 -5.347 1.00 89.12 152 LYS A C 1
ATOM 1197 O O . LYS A 1 152 ? 25.007 -6.764 -5.626 1.00 89.12 152 LYS A O 1
ATOM 1202 N N . LEU A 1 153 ? 27.078 -6.885 -4.779 1.00 90.12 153 LEU A N 1
ATOM 1203 C CA . LEU A 1 153 ? 27.163 -5.460 -4.429 1.00 90.12 153 LEU A CA 1
ATOM 1204 C C . LEU A 1 153 ? 27.137 -4.539 -5.657 1.00 90.12 153 LEU A C 1
ATOM 1206 O O . LEU A 1 153 ? 26.571 -3.454 -5.569 1.00 90.12 153 LEU A O 1
ATOM 1210 N N . LEU A 1 154 ? 27.694 -4.969 -6.795 1.00 92.00 154 LEU A N 1
ATOM 1211 C CA . LEU A 1 154 ? 27.634 -4.197 -8.038 1.00 92.00 154 LEU A CA 1
ATOM 1212 C C . LEU A 1 154 ? 26.221 -4.208 -8.628 1.00 92.00 154 LEU A C 1
ATOM 1214 O O . LEU A 1 154 ? 25.738 -3.157 -9.040 1.00 92.00 154 LEU A O 1
ATOM 1218 N N . ARG A 1 155 ? 25.514 -5.347 -8.569 1.00 91.44 155 ARG A N 1
ATOM 1219 C CA . ARG A 1 155 ? 24.102 -5.419 -8.989 1.00 91.44 155 ARG A CA 1
ATOM 1220 C C . ARG A 1 155 ? 23.208 -4.512 -8.144 1.00 91.44 155 ARG A C 1
ATOM 1222 O O . ARG A 1 155 ? 22.406 -3.759 -8.686 1.00 91.44 155 ARG A O 1
ATOM 1229 N N . ILE A 1 156 ? 23.412 -4.521 -6.824 1.00 91.00 156 ILE A N 1
ATOM 1230 C CA . ILE A 1 156 ? 22.742 -3.607 -5.888 1.00 91.00 156 ILE A CA 1
ATOM 1231 C C . ILE A 1 156 ? 23.019 -2.143 -6.257 1.00 91.00 156 ILE A C 1
ATOM 1233 O O . ILE A 1 156 ? 22.092 -1.337 -6.314 1.00 91.00 156 ILE A O 1
ATOM 1237 N N . LEU A 1 157 ? 24.287 -1.795 -6.505 1.00 91.94 157 LEU A N 1
ATOM 1238 C CA . LEU A 1 157 ? 24.682 -0.432 -6.861 1.00 91.94 157 LEU A CA 1
ATOM 1239 C C . LEU A 1 157 ? 24.016 0.025 -8.164 1.00 91.94 157 LEU A C 1
ATOM 1241 O O . LEU A 1 157 ? 23.477 1.129 -8.209 1.00 91.94 157 LEU A O 1
ATOM 1245 N N . PHE A 1 158 ? 24.023 -0.826 -9.193 1.00 93.56 158 PHE A N 1
ATOM 1246 C CA . PHE A 1 158 ? 23.344 -0.562 -10.458 1.00 93.56 158 PHE A CA 1
ATOM 1247 C C . PHE A 1 158 ? 21.852 -0.310 -10.246 1.00 93.56 158 PHE A C 1
ATOM 1249 O O . PHE A 1 158 ? 21.343 0.720 -10.678 1.00 93.56 158 PHE A O 1
ATOM 1256 N N . PHE A 1 159 ? 21.167 -1.215 -9.545 1.00 90.88 159 PHE A N 1
ATOM 1257 C CA . PHE A 1 159 ? 19.725 -1.131 -9.334 1.00 90.88 159 PHE A CA 1
ATOM 1258 C C . PHE A 1 159 ? 19.325 0.132 -8.559 1.00 90.88 159 PHE A C 1
ATOM 1260 O O . PHE A 1 159 ? 18.438 0.870 -8.989 1.00 90.88 159 PHE A O 1
ATOM 1267 N N . ALA A 1 160 ? 20.034 0.433 -7.467 1.00 91.25 160 ALA A N 1
ATOM 1268 C CA . ALA A 1 160 ? 19.789 1.626 -6.663 1.00 91.25 160 ALA A CA 1
ATOM 1269 C C . ALA A 1 160 ? 20.043 2.920 -7.454 1.00 91.25 160 ALA A C 1
ATOM 1271 O O . ALA A 1 160 ? 19.230 3.843 -7.394 1.00 91.25 160 ALA A O 1
ATOM 1272 N N . ALA A 1 161 ? 21.143 2.991 -8.214 1.00 93.69 161 ALA A N 1
ATOM 1273 C CA . ALA A 1 161 ? 21.451 4.156 -9.039 1.00 93.69 161 ALA A CA 1
ATOM 1274 C C . ALA A 1 161 ? 20.433 4.328 -10.179 1.00 93.69 161 ALA A C 1
ATOM 1276 O O . ALA A 1 161 ? 19.936 5.435 -10.371 1.00 93.69 161 ALA A O 1
ATOM 1277 N N . LYS A 1 162 ? 20.063 3.237 -10.867 1.00 94.12 162 LYS A N 1
ATOM 1278 C CA . LYS A 1 162 ? 19.052 3.227 -11.933 1.00 94.12 162 LYS A CA 1
ATOM 1279 C C . LYS A 1 162 ? 17.728 3.804 -11.430 1.00 94.12 162 LYS A C 1
ATOM 1281 O O . LYS A 1 162 ? 17.227 4.764 -12.002 1.00 94.12 162 LYS A O 1
ATOM 1286 N N . ILE A 1 163 ? 17.186 3.261 -10.337 1.00 92.25 163 ILE A N 1
ATOM 1287 C CA . ILE A 1 163 ? 15.898 3.716 -9.791 1.00 92.25 163 ILE A CA 1
ATOM 1288 C C . ILE A 1 163 ? 15.962 5.189 -9.400 1.00 92.25 163 ILE A C 1
ATOM 1290 O O . ILE A 1 163 ? 15.094 5.957 -9.803 1.00 92.25 163 ILE A O 1
ATOM 1294 N N . LEU A 1 164 ? 16.980 5.595 -8.635 1.00 92.75 164 LEU A N 1
ATOM 1295 C CA . LEU A 1 164 ? 17.072 6.968 -8.141 1.00 92.75 164 LEU A CA 1
ATOM 1296 C C . LEU A 1 164 ? 17.233 7.979 -9.278 1.00 92.75 164 LEU A C 1
ATOM 1298 O O . LEU A 1 164 ? 16.546 8.997 -9.273 1.00 92.75 164 LEU A O 1
ATOM 1302 N N . VAL A 1 165 ? 18.115 7.710 -10.246 1.00 96.69 165 VAL A N 1
ATOM 1303 C CA . VAL A 1 165 ? 18.364 8.634 -11.361 1.00 96.69 165 VAL A CA 1
ATOM 1304 C C . VAL A 1 165 ? 17.137 8.771 -12.245 1.00 96.69 165 VAL A C 1
ATOM 1306 O O . VAL A 1 165 ? 16.715 9.891 -12.527 1.00 96.69 165 VAL A O 1
ATOM 1309 N N . LEU A 1 166 ? 16.555 7.647 -12.660 1.00 96.94 166 LEU A N 1
ATOM 1310 C CA . LEU A 1 166 ? 15.449 7.655 -13.609 1.00 96.94 166 LEU A CA 1
ATOM 1311 C C . LEU A 1 166 ? 14.181 8.217 -12.970 1.00 96.94 166 LEU A C 1
ATOM 1313 O O . LEU A 1 166 ? 13.607 9.155 -13.518 1.00 96.94 166 LEU A O 1
ATOM 1317 N N . LEU A 1 167 ? 13.812 7.755 -11.768 1.00 95.25 167 LEU A N 1
ATOM 1318 C CA . LEU A 1 167 ? 12.640 8.281 -11.069 1.00 95.25 167 LEU A CA 1
ATOM 1319 C C . LEU A 1 167 ? 12.742 9.802 -10.921 1.00 95.25 167 LEU A C 1
ATOM 1321 O O . LEU A 1 167 ? 11.849 10.516 -11.360 1.00 95.25 167 LEU A O 1
ATOM 1325 N N . VAL A 1 168 ? 13.855 10.309 -10.375 1.00 95.19 168 VAL A N 1
ATOM 1326 C CA . VAL A 1 168 ? 14.012 11.750 -10.137 1.00 95.19 168 VAL A CA 1
ATOM 1327 C C . VAL A 1 168 ? 13.988 12.542 -11.441 1.00 95.19 168 VAL A C 1
ATOM 1329 O O . VAL A 1 168 ? 13.311 13.566 -11.498 1.00 95.19 168 VAL A O 1
ATOM 1332 N N . PHE A 1 169 ? 14.668 12.079 -12.495 1.00 96.50 169 PHE A N 1
ATOM 1333 C CA . PHE A 1 169 ? 14.690 12.777 -13.782 1.00 96.50 169 PHE A CA 1
ATOM 1334 C C . PHE A 1 169 ? 13.291 12.931 -14.392 1.00 96.50 169 PHE A C 1
ATOM 1336 O O . PHE A 1 169 ? 12.969 14.011 -14.888 1.00 96.50 169 PHE A O 1
ATOM 1343 N N . TYR A 1 170 ? 12.455 11.889 -14.336 1.00 96.56 170 TYR A N 1
ATOM 1344 C CA . TYR A 1 170 ? 11.124 11.897 -14.956 1.00 96.56 170 TYR A CA 1
ATOM 1345 C C . TYR A 1 170 ? 10.014 12.470 -14.059 1.00 96.56 170 TYR A C 1
ATOM 1347 O O . TYR A 1 170 ? 8.950 12.811 -14.580 1.00 96.56 170 TYR A O 1
ATOM 1355 N N . THR A 1 171 ? 10.246 12.636 -12.749 1.00 94.75 171 THR A N 1
ATOM 1356 C CA . THR A 1 171 ? 9.255 13.219 -11.823 1.00 94.75 171 THR A CA 1
ATOM 1357 C C . THR A 1 171 ? 9.540 14.648 -11.380 1.00 94.75 171 THR A C 1
ATOM 1359 O O . THR A 1 171 ? 8.620 15.322 -10.916 1.00 94.75 171 THR A O 1
ATOM 1362 N N . GLN A 1 172 ? 10.789 15.114 -11.447 1.00 92.31 172 GLN A N 1
ATOM 1363 C CA . GLN A 1 172 ? 11.126 16.486 -11.061 1.00 92.31 172 GLN A CA 1
ATOM 1364 C C . GLN A 1 172 ? 10.509 17.499 -12.021 1.00 92.31 172 GLN A C 1
ATOM 1366 O O . GLN A 1 172 ? 10.410 17.248 -13.220 1.00 92.31 172 GLN A O 1
ATOM 1371 N N . VAL A 1 173 ? 10.126 18.659 -11.509 1.00 90.12 173 VAL A N 1
ATOM 1372 C CA . VAL A 1 173 ? 9.580 19.747 -12.310 1.00 90.12 173 VAL A CA 1
ATOM 1373 C C . VAL A 1 173 ? 10.299 21.059 -12.021 1.00 90.12 173 VAL A C 1
ATOM 1375 O O . VAL A 1 173 ? 10.900 21.250 -10.964 1.00 90.12 173 VAL A O 1
ATOM 1378 N N . ASN A 1 174 ? 10.269 21.957 -13.000 1.00 85.19 174 ASN A N 1
ATOM 1379 C CA . ASN A 1 174 ? 10.735 23.330 -12.851 1.00 85.19 174 ASN A CA 1
ATOM 1380 C C . ASN A 1 174 ? 9.716 24.180 -12.061 1.00 85.19 174 ASN A C 1
ATOM 1382 O O . ASN A 1 174 ? 8.669 23.693 -11.627 1.00 85.19 174 ASN A O 1
ATOM 1386 N N . ASP A 1 175 ? 10.005 25.473 -11.915 1.00 79.50 175 ASP A N 1
ATOM 1387 C CA . ASP A 1 175 ? 9.154 26.415 -11.175 1.00 79.50 175 ASP A CA 1
ATOM 1388 C C . ASP A 1 175 ? 7.757 26.602 -11.820 1.00 79.50 175 ASP A C 1
ATOM 1390 O O . ASP A 1 175 ? 6.810 27.017 -11.155 1.00 79.50 175 ASP A O 1
ATOM 1394 N N . GLU A 1 176 ? 7.590 26.219 -13.091 1.00 81.75 176 GLU A N 1
ATOM 1395 C CA . GLU A 1 176 ? 6.311 26.212 -13.823 1.00 81.75 176 GLU A CA 1
ATOM 1396 C C . GLU A 1 176 ? 5.553 24.875 -13.702 1.00 81.75 176 GLU A C 1
ATOM 1398 O O . GLU A 1 176 ? 4.528 24.666 -14.353 1.00 81.75 176 GLU A O 1
ATOM 1403 N N . SER A 1 177 ? 6.035 23.951 -12.863 1.00 86.44 177 SER A N 1
ATOM 1404 C CA . SER A 1 177 ? 5.492 22.595 -12.719 1.00 86.44 177 SER A CA 1
ATOM 1405 C C . SER A 1 177 ? 5.507 21.772 -14.016 1.00 86.44 177 SER A C 1
ATOM 1407 O O . SER A 1 177 ? 4.602 20.970 -14.268 1.00 86.44 177 SER A O 1
ATOM 1409 N N . GLN A 1 178 ? 6.540 21.964 -14.840 1.00 86.94 178 GLN A N 1
ATOM 1410 C CA . GLN A 1 178 ? 6.784 21.216 -16.072 1.00 86.94 178 GLN A CA 1
ATOM 1411 C C . GLN A 1 178 ? 8.082 20.405 -15.994 1.00 86.94 178 GLN A C 1
ATOM 1413 O O . GLN A 1 178 ? 9.043 20.795 -15.331 1.00 86.94 178 GLN A O 1
ATOM 1418 N N . ASN A 1 179 ? 8.134 19.294 -16.726 1.00 92.31 179 ASN A N 1
ATOM 1419 C CA . ASN A 1 179 ? 9.348 18.514 -16.954 1.00 92.31 179 ASN A CA 1
ATOM 1420 C C . ASN A 1 179 ? 9.709 18.561 -18.445 1.00 92.31 179 ASN A C 1
ATOM 1422 O O . ASN A 1 179 ? 8.831 18.461 -19.302 1.00 92.31 179 ASN A O 1
ATOM 1426 N N . SER A 1 180 ? 11.000 18.674 -18.762 1.00 90.50 180 SER A N 1
ATOM 1427 C CA . SER A 1 180 ? 11.481 18.813 -20.143 1.00 90.50 180 SER A CA 1
ATOM 1428 C C . SER A 1 180 ? 11.281 17.572 -21.020 1.00 90.50 180 SER A C 1
ATOM 1430 O O . SER A 1 180 ? 11.347 17.690 -22.239 1.00 90.50 180 SER A O 1
ATOM 1432 N N . SER A 1 181 ? 11.009 16.403 -20.433 1.00 94.06 181 SER A N 1
ATOM 1433 C CA . SER A 1 181 ? 10.770 15.154 -21.166 1.00 94.06 181 SER A CA 1
ATOM 1434 C C . SER A 1 181 ? 9.295 14.901 -21.495 1.00 94.06 181 SER A C 1
ATOM 1436 O O . SER A 1 181 ? 8.997 14.266 -22.500 1.00 94.06 181 SER A O 1
ATOM 1438 N N . TRP A 1 182 ? 8.349 15.407 -20.698 1.00 94.75 182 TRP A N 1
ATOM 1439 C CA . TRP A 1 182 ? 6.950 14.954 -20.746 1.00 94.75 182 TRP A CA 1
ATOM 1440 C C . TRP A 1 182 ? 6.272 15.115 -22.108 1.00 94.75 182 TRP A C 1
ATOM 1442 O O . TRP A 1 182 ? 5.576 14.198 -22.541 1.00 94.75 182 TRP A O 1
ATOM 1452 N N . LYS A 1 183 ? 6.531 16.221 -22.819 1.00 92.56 183 LYS A N 1
ATOM 1453 C CA . LYS A 1 183 ? 5.977 16.441 -24.165 1.00 92.56 183 LYS A CA 1
ATOM 1454 C C . LYS A 1 183 ? 6.432 15.352 -25.148 1.00 92.56 183 LYS A C 1
ATOM 1456 O O . LYS A 1 183 ? 5.592 14.766 -25.819 1.00 92.56 183 LYS A O 1
ATOM 1461 N N . ALA A 1 184 ? 7.723 15.006 -25.145 1.00 92.44 184 ALA A N 1
ATOM 1462 C CA . ALA A 1 184 ? 8.291 13.952 -25.993 1.00 92.44 184 ALA A CA 1
ATOM 1463 C C . ALA A 1 184 ? 7.807 12.537 -25.625 1.00 92.44 184 ALA A C 1
ATOM 1465 O O . ALA A 1 184 ? 7.842 11.631 -26.448 1.00 92.44 184 ALA A O 1
ATOM 1466 N N . LEU A 1 185 ? 7.360 12.340 -24.383 1.00 94.56 185 LEU A N 1
ATOM 1467 C CA . LEU A 1 185 ? 6.781 11.084 -23.897 1.00 94.56 185 LEU A CA 1
ATOM 1468 C C . LEU A 1 185 ? 5.286 10.952 -24.249 1.00 94.56 185 LEU A C 1
ATOM 1470 O O . LEU A 1 185 ? 4.693 9.892 -24.028 1.00 94.56 185 LEU A O 1
ATOM 1474 N N . GLY A 1 186 ? 4.660 12.025 -24.745 1.00 92.38 186 GLY A N 1
ATOM 1475 C CA . GLY A 1 186 ? 3.211 12.118 -24.903 1.00 92.38 186 GLY A CA 1
ATOM 1476 C C . GLY A 1 186 ? 2.472 12.131 -23.563 1.00 92.38 186 GLY A C 1
ATOM 1477 O O . GLY A 1 186 ? 1.403 11.541 -23.465 1.00 92.38 186 GLY A O 1
ATOM 1478 N N . TYR A 1 187 ? 3.058 12.738 -22.523 1.00 94.12 187 TYR A N 1
ATOM 1479 C CA . TYR A 1 187 ? 2.469 12.865 -21.189 1.00 94.12 187 TYR A CA 1
ATOM 1480 C C . TYR A 1 187 ? 2.076 14.317 -20.900 1.00 94.12 187 TYR A C 1
ATOM 1482 O O . TYR A 1 187 ? 2.890 15.233 -21.015 1.00 94.12 187 TYR A O 1
ATOM 1490 N N . ALA A 1 188 ? 0.830 14.532 -20.481 1.00 90.06 188 ALA A N 1
ATOM 1491 C CA . ALA A 1 188 ? 0.281 15.873 -20.264 1.00 90.06 188 ALA A CA 1
ATOM 1492 C C . ALA A 1 188 ? 0.731 16.548 -18.948 1.00 90.06 188 ALA A C 1
ATOM 1494 O O . ALA A 1 188 ? 0.469 17.735 -18.732 1.00 90.06 188 ALA A O 1
ATOM 1495 N N . GLY A 1 189 ? 1.416 15.820 -18.059 1.00 89.50 189 GLY A N 1
ATOM 1496 C CA . GLY A 1 189 ? 1.710 16.295 -16.708 1.00 89.50 189 GLY A CA 1
ATOM 1497 C C . GLY A 1 189 ? 0.518 16.080 -15.765 1.00 89.50 189 GLY A C 1
ATOM 1498 O O . GLY A 1 189 ? -0.169 15.069 -15.885 1.00 89.50 189 GLY A O 1
ATOM 1499 N N . PRO A 1 190 ? 0.260 16.986 -14.805 1.00 86.19 190 PRO A N 1
ATOM 1500 C CA . PRO A 1 190 ? -0.943 16.893 -13.987 1.00 86.19 190 PRO A CA 1
ATOM 1501 C C . PRO A 1 190 ? -2.177 17.088 -14.874 1.00 86.19 190 PRO A C 1
ATOM 1503 O O . PRO A 1 190 ? -2.127 17.842 -15.849 1.00 86.19 190 PRO A O 1
ATOM 1506 N N . ASP A 1 191 ? -3.270 16.436 -14.496 1.00 82.88 191 ASP A N 1
ATOM 1507 C CA . ASP A 1 191 ? -4.532 16.414 -15.232 1.00 82.88 191 ASP A CA 1
ATOM 1508 C C . ASP A 1 191 ? -4.932 17.805 -15.805 1.00 82.88 191 ASP A C 1
ATOM 1510 O O . ASP A 1 191 ? -5.100 18.769 -15.039 1.00 82.88 191 ASP A O 1
ATOM 1514 N N . PRO A 1 192 ? -5.055 17.947 -17.144 1.00 76.25 192 PRO A N 1
ATOM 1515 C CA . PRO A 1 192 ? -5.332 19.232 -17.792 1.00 76.25 192 PRO A CA 1
ATOM 1516 C C . PRO A 1 192 ? -6.670 19.865 -17.400 1.00 76.25 192 PRO A C 1
ATOM 1518 O O . PRO A 1 192 ? -6.755 21.091 -17.285 1.00 76.25 192 PRO A O 1
ATOM 1521 N N . ASP A 1 193 ? -7.702 19.056 -17.163 1.00 73.56 193 ASP A N 1
ATOM 1522 C CA . ASP A 1 193 ? -9.030 19.553 -16.801 1.00 73.56 193 ASP A CA 1
ATOM 1523 C C . ASP A 1 193 ? -9.054 20.028 -15.350 1.00 73.56 193 ASP A C 1
ATOM 1525 O O . ASP A 1 193 ? -9.683 21.037 -15.026 1.00 73.56 193 ASP A O 1
ATOM 1529 N N . PHE A 1 194 ? -8.275 19.377 -14.482 1.00 72.69 194 PHE A N 1
ATOM 1530 C CA . PHE A 1 194 ? -8.081 19.838 -13.109 1.00 72.69 194 PHE A CA 1
ATOM 1531 C C . PHE A 1 194 ? -7.399 21.214 -13.044 1.00 72.69 194 PHE A C 1
ATOM 1533 O O . PHE A 1 194 ? -7.774 22.055 -12.226 1.00 72.69 194 PHE A O 1
ATOM 1540 N N . LYS A 1 195 ? -6.423 21.483 -13.926 1.00 66.31 195 LYS A N 1
ATOM 1541 C CA . LYS A 1 195 ? -5.772 22.803 -14.024 1.00 66.31 195 LYS A CA 1
ATOM 1542 C C . LYS A 1 195 ? -6.768 23.913 -14.373 1.00 66.31 195 LYS A C 1
ATOM 1544 O O . LYS A 1 195 ? -6.725 24.965 -13.736 1.00 66.31 195 LYS A O 1
ATOM 1549 N N . LYS A 1 196 ? -7.661 23.669 -15.339 1.00 62.47 196 LYS A N 1
ATOM 1550 C CA . LYS A 1 196 ? -8.702 24.628 -15.752 1.00 62.47 196 LYS A CA 1
ATOM 1551 C C . LYS A 1 196 ? -9.700 24.886 -14.623 1.00 62.47 196 LYS A C 1
ATOM 1553 O O . LYS A 1 196 ? -9.865 26.031 -14.215 1.00 62.47 196 LYS A O 1
ATOM 1558 N N . GLN A 1 197 ? -10.249 23.822 -14.031 1.00 64.38 197 GLN A N 1
ATOM 1559 C CA . GLN A 1 197 ? -11.194 23.922 -12.911 1.00 64.38 197 GLN A CA 1
ATOM 1560 C C . GLN A 1 197 ? -10.601 24.672 -11.712 1.00 64.38 197 GLN A C 1
ATOM 1562 O O . GLN A 1 197 ? -11.271 25.484 -11.080 1.00 64.38 197 GLN A O 1
ATOM 1567 N N . LYS A 1 198 ? -9.322 24.442 -11.390 1.00 63.69 198 LYS A N 1
ATOM 1568 C CA . LYS A 1 198 ? -8.647 25.140 -10.288 1.00 63.69 198 LYS A CA 1
ATOM 1569 C C . LYS A 1 198 ? -8.468 26.638 -10.561 1.00 63.69 198 LYS A C 1
ATOM 1571 O O . LYS A 1 198 ? -8.574 27.427 -9.625 1.00 63.69 198 LYS A O 1
ATOM 1576 N N . GLN A 1 199 ? -8.203 27.030 -11.808 1.00 59.41 199 GLN A N 1
ATOM 1577 C CA . GLN A 1 199 ? -8.111 28.441 -12.205 1.00 59.41 199 GLN A CA 1
ATOM 1578 C C . GLN A 1 199 ? -9.481 29.130 -12.192 1.00 59.41 199 GLN A C 1
ATOM 1580 O O . GLN A 1 199 ? -9.586 30.255 -11.712 1.00 59.41 199 GLN A O 1
ATOM 1585 N N . GLU A 1 200 ? -10.532 28.451 -12.653 1.00 58.41 200 GLU A N 1
ATOM 1586 C CA . GLU A 1 200 ? -11.910 28.960 -12.630 1.00 58.41 200 GLU A CA 1
ATOM 1587 C C . GLU A 1 200 ? -12.430 29.133 -11.193 1.00 58.41 200 GLU A C 1
ATOM 1589 O O . GLU A 1 200 ? -12.922 30.207 -10.847 1.00 58.41 200 GLU A O 1
ATOM 1594 N N . ASN A 1 201 ? -12.206 28.143 -10.320 1.00 57.16 201 ASN A N 1
ATOM 1595 C CA . ASN A 1 201 ? -12.626 28.189 -8.914 1.00 57.16 201 ASN A CA 1
ATOM 1596 C C . ASN A 1 201 ? -11.894 29.259 -8.082 1.00 57.16 201 ASN A C 1
ATOM 1598 O O . ASN A 1 201 ? -12.451 29.756 -7.107 1.00 57.16 201 ASN A O 1
ATOM 1602 N N . MET A 1 202 ? -10.655 29.635 -8.435 1.00 56.16 202 MET A N 1
ATOM 1603 C CA . MET A 1 202 ? -9.976 30.773 -7.789 1.00 56.16 202 MET A CA 1
ATOM 1604 C C . MET A 1 202 ? -10.595 32.126 -8.166 1.00 56.16 202 MET A C 1
ATOM 1606 O O . MET A 1 202 ? -10.436 33.090 -7.418 1.00 56.16 202 MET A O 1
ATOM 1610 N N . ASN A 1 203 ? -11.286 32.205 -9.306 1.00 49.97 203 ASN A N 1
ATOM 1611 C CA . ASN A 1 203 ? -11.886 33.437 -9.816 1.00 49.97 203 ASN A CA 1
ATOM 1612 C C . ASN A 1 203 ? -13.353 33.618 -9.378 1.00 49.97 203 ASN A C 1
ATOM 1614 O O . ASN A 1 203 ? -13.870 34.735 -9.432 1.00 49.97 203 ASN A O 1
ATOM 1618 N N . SER A 1 204 ? -14.030 32.559 -8.924 1.00 47.31 204 SER A N 1
ATOM 1619 C CA . SER A 1 204 ? -15.395 32.612 -8.390 1.00 47.31 204 SER A CA 1
ATOM 1620 C C . SER A 1 204 ? -15.408 32.904 -6.881 1.00 47.31 204 SER A C 1
ATOM 1622 O O . SER A 1 204 ? -14.856 32.147 -6.091 1.00 47.31 204 SER A O 1
ATOM 1624 N N . ASN A 1 205 ? -16.099 33.968 -6.456 1.00 40.62 205 ASN A N 1
ATOM 1625 C CA . ASN A 1 205 ? -16.292 34.351 -5.043 1.00 40.62 205 ASN A CA 1
ATOM 1626 C C . ASN A 1 205 ? -17.335 33.488 -4.284 1.00 40.62 205 ASN A C 1
ATOM 1628 O O . ASN A 1 205 ? -17.813 33.893 -3.219 1.00 40.62 205 ASN A O 1
ATOM 1632 N N . GLU A 1 206 ? -17.731 32.328 -4.811 1.00 41.47 206 GLU A N 1
ATOM 1633 C CA . GLU A 1 206 ? -18.756 31.485 -4.189 1.00 41.47 206 GLU A CA 1
ATOM 1634 C C . GLU A 1 206 ? -18.170 30.648 -3.042 1.00 41.47 206 GLU A C 1
ATOM 1636 O O . GLU A 1 206 ? -17.262 29.836 -3.209 1.00 41.47 206 GLU A O 1
ATOM 1641 N N . LYS A 1 207 ? -18.697 30.886 -1.834 1.00 38.97 207 LYS A N 1
ATOM 1642 C CA . LYS A 1 207 ? -18.390 30.151 -0.601 1.00 38.97 207 LYS A CA 1
ATOM 1643 C C . LYS A 1 207 ? -19.179 28.839 -0.548 1.00 38.97 207 LYS A C 1
ATOM 1645 O O . LYS A 1 207 ? -20.031 28.681 0.321 1.00 38.97 207 LYS A O 1
ATOM 1650 N N . ASP A 1 208 ? -18.917 27.917 -1.461 1.00 43.38 208 ASP A N 1
ATOM 1651 C CA . ASP A 1 208 ? -19.356 26.537 -1.260 1.00 43.38 208 ASP A CA 1
ATOM 1652 C C . ASP A 1 208 ? -18.416 25.851 -0.260 1.00 43.38 208 ASP A C 1
ATOM 1654 O O . ASP A 1 208 ? -17.206 26.048 -0.314 1.00 43.38 208 ASP A O 1
ATOM 1658 N N . ASP A 1 209 ? -18.939 25.010 0.637 1.00 43.28 209 ASP A N 1
ATOM 1659 C CA . ASP A 1 209 ? -18.155 24.198 1.593 1.00 43.28 209 ASP A CA 1
ATOM 1660 C C . ASP A 1 209 ? -17.299 23.100 0.907 1.00 43.28 209 ASP A C 1
ATOM 1662 O O . ASP A 1 209 ? -16.588 22.327 1.555 1.00 43.28 209 ASP A O 1
ATOM 1666 N N . GLN A 1 210 ? -17.320 23.028 -0.429 1.00 46.81 210 GLN A N 1
ATOM 1667 C CA . GLN A 1 210 ? -16.623 22.024 -1.237 1.00 46.81 210 GLN A CA 1
ATOM 1668 C C . GLN A 1 210 ? -15.076 22.100 -1.324 1.00 46.81 210 GLN A C 1
ATOM 1670 O O . GLN A 1 210 ? -14.475 21.043 -1.550 1.00 46.81 210 GLN A O 1
ATOM 1675 N N . PRO A 1 211 ? -14.362 23.237 -1.156 1.00 53.69 211 PRO A N 1
ATOM 1676 C CA . PRO A 1 211 ? -12.952 23.315 -1.542 1.00 53.69 211 PRO A CA 1
ATOM 1677 C C . PRO A 1 211 ? -12.018 22.517 -0.624 1.00 53.69 211 PRO A C 1
ATOM 1679 O O . PRO A 1 211 ? -10.925 22.141 -1.053 1.00 53.69 211 PRO A O 1
ATOM 1682 N N . PHE A 1 212 ? -12.427 22.205 0.610 1.00 65.88 212 PHE A N 1
ATOM 1683 C CA . PHE A 1 212 ? -11.565 21.550 1.602 1.00 65.88 212 PHE A CA 1
ATOM 1684 C C . PHE A 1 212 ? -11.843 20.051 1.809 1.00 65.88 212 PHE A C 1
ATOM 1686 O O . PHE A 1 212 ? -11.120 19.396 2.564 1.00 65.88 212 PHE A O 1
ATOM 1693 N N . GLY A 1 213 ? -12.822 19.481 1.098 1.00 76.12 213 GLY A N 1
ATOM 1694 C CA . GLY A 1 213 ? -13.216 18.071 1.205 1.00 76.12 213 GLY A CA 1
ATOM 1695 C C . GLY A 1 213 ? -14.023 17.738 2.473 1.00 76.12 213 GLY A C 1
ATOM 1696 O O . GLY A 1 213 ? -14.093 18.538 3.406 1.00 76.12 213 GLY A O 1
ATOM 1697 N N . PRO A 1 214 ? -14.630 16.539 2.544 1.00 85.44 214 PRO A N 1
ATOM 1698 C CA . PRO A 1 214 ? -15.659 16.216 3.541 1.00 85.44 214 PRO A CA 1
ATOM 1699 C C . PRO A 1 214 ? -15.138 16.026 4.972 1.00 85.44 214 PRO A C 1
ATOM 1701 O O . PRO A 1 214 ? -15.934 15.852 5.891 1.00 85.44 214 PRO A O 1
ATOM 1704 N N . LEU A 1 215 ? -13.817 16.017 5.174 1.00 92.62 215 LEU A N 1
ATOM 1705 C CA . LEU A 1 215 ? -13.206 15.833 6.491 1.00 92.62 215 LEU A CA 1
ATOM 1706 C C . LEU A 1 215 ? -12.840 17.149 7.178 1.00 92.62 215 LEU A C 1
ATOM 1708 O O . LEU A 1 215 ? -12.463 17.116 8.347 1.00 92.62 215 LEU A O 1
ATOM 1712 N N . TYR A 1 216 ? -12.931 18.284 6.476 1.00 88.81 216 TYR A N 1
ATOM 1713 C CA . TYR A 1 216 ? -12.387 19.567 6.923 1.00 88.81 216 TYR A CA 1
ATOM 1714 C C . TYR A 1 216 ? -12.785 19.935 8.359 1.00 88.81 216 TYR A C 1
ATOM 1716 O O . TYR A 1 216 ? -11.923 20.282 9.162 1.00 88.81 216 TYR A O 1
ATOM 1724 N N . GLU A 1 217 ? -14.061 19.778 8.716 1.00 89.31 217 GLU A N 1
ATOM 1725 C CA . GLU A 1 217 ? -14.571 20.147 10.043 1.00 89.31 217 GLU A CA 1
ATOM 1726 C C . GLU A 1 217 ? -13.964 19.335 11.195 1.00 89.31 217 GLU A C 1
ATOM 1728 O O . GLU A 1 217 ? -13.856 19.842 12.316 1.00 89.31 217 GLU A O 1
ATOM 1733 N N . GLY A 1 218 ? -13.560 18.090 10.929 1.00 92.00 218 GLY A N 1
ATOM 1734 C CA . GLY A 1 218 ? -12.968 17.191 11.918 1.00 92.00 218 GLY A CA 1
ATOM 1735 C C . GLY A 1 218 ? -11.442 17.167 11.911 1.00 92.00 218 GLY A C 1
ATOM 1736 O O . GLY A 1 218 ? -10.852 16.507 12.766 1.00 92.00 218 GLY A O 1
ATOM 1737 N N . ILE A 1 219 ? -10.791 17.858 10.971 1.00 94.75 219 ILE A N 1
ATOM 1738 C CA . ILE A 1 219 ? -9.332 17.973 10.917 1.00 94.75 219 ILE A CA 1
ATOM 1739 C C . ILE A 1 219 ? -8.876 19.070 11.878 1.00 94.75 219 ILE A C 1
ATOM 1741 O O . ILE A 1 219 ? -9.311 20.218 11.801 1.00 94.75 219 ILE A O 1
ATOM 1745 N N . ILE A 1 220 ? -7.935 18.733 12.757 1.00 94.44 220 ILE A N 1
ATOM 1746 C CA . ILE A 1 220 ? -7.302 19.693 13.662 1.00 94.44 220 ILE A CA 1
ATOM 1747 C C . ILE A 1 220 ? -5.837 19.832 13.260 1.00 94.44 220 ILE A C 1
ATOM 1749 O O . ILE A 1 220 ? -5.026 18.935 13.475 1.00 94.44 220 ILE A O 1
ATOM 1753 N N . SER A 1 221 ? -5.489 20.976 12.668 1.00 90.88 221 SER A N 1
ATOM 1754 C CA . SER A 1 221 ? -4.103 21.270 12.297 1.00 90.88 221 SER A CA 1
ATOM 1755 C C . SER A 1 221 ? -3.253 21.549 13.537 1.00 90.88 221 SER A C 1
ATOM 1757 O O . SER A 1 221 ? -3.492 22.518 14.265 1.00 90.88 221 SER A O 1
ATOM 1759 N N . LEU A 1 222 ? -2.225 20.721 13.732 1.00 88.00 222 LEU A N 1
ATOM 1760 C CA . LEU A 1 222 ? -1.232 20.850 14.801 1.00 88.00 222 LEU A CA 1
ATOM 1761 C C . LEU A 1 222 ? -0.189 21.953 14.542 1.00 88.00 222 LEU A C 1
ATOM 1763 O O . LEU A 1 222 ? 0.586 22.290 15.432 1.00 88.00 222 LEU A O 1
ATOM 1767 N N . LYS A 1 223 ? -0.215 22.575 13.355 1.00 84.88 223 LYS A N 1
ATOM 1768 C CA . LYS A 1 223 ? 0.591 23.764 13.019 1.00 84.88 223 LYS A CA 1
ATOM 1769 C C . LYS A 1 223 ? 0.008 25.065 13.582 1.00 84.88 223 LYS A C 1
ATOM 1771 O O . LYS A 1 223 ? 0.552 26.134 13.338 1.00 84.88 223 LYS A O 1
ATOM 1776 N N . ASN A 1 224 ? -1.108 25.000 14.303 1.00 85.12 224 ASN A N 1
ATOM 1777 C CA . ASN A 1 224 ? -1.678 26.144 15.010 1.00 85.12 224 ASN A CA 1
ATOM 1778 C C . ASN A 1 224 ? -1.059 26.303 16.407 1.00 85.12 224 ASN A C 1
ATOM 1780 O O . ASN A 1 224 ? -0.411 25.400 16.928 1.00 85.12 224 ASN A O 1
ATOM 1784 N N . SER A 1 225 ? -1.300 27.446 17.057 1.00 84.06 225 SER A N 1
ATOM 1785 C CA . SER A 1 225 ? -0.904 27.620 18.459 1.00 84.06 225 SER A CA 1
ATOM 1786 C C . SER A 1 225 ? -1.666 26.655 19.376 1.00 84.06 225 SER A C 1
ATOM 1788 O O . SER A 1 225 ? -2.836 26.342 19.134 1.00 84.06 225 SER A O 1
ATOM 1790 N N . GLN A 1 226 ? -1.040 26.237 20.482 1.00 84.00 226 GLN A N 1
ATOM 1791 C CA . GLN A 1 226 ? -1.653 25.327 21.462 1.00 84.00 226 GLN A CA 1
ATOM 1792 C C . GLN A 1 226 ? -3.041 25.802 21.925 1.00 84.00 226 GLN A C 1
ATOM 1794 O O . GLN A 1 226 ? -3.955 24.997 22.068 1.00 84.00 226 GLN A O 1
ATOM 1799 N N . LYS A 1 227 ? -3.239 27.118 22.091 1.00 85.56 227 LYS A N 1
ATOM 1800 C CA . LYS A 1 227 ? -4.532 27.699 22.490 1.00 85.56 227 LYS A CA 1
ATOM 1801 C C . LYS A 1 227 ? -5.645 27.404 21.476 1.00 85.56 227 LYS A C 1
ATOM 1803 O O . LYS A 1 227 ? -6.762 27.100 21.883 1.00 85.56 227 LYS A O 1
ATOM 1808 N N . ILE A 1 228 ? -5.344 27.475 20.178 1.00 88.31 228 ILE A N 1
ATOM 1809 C CA . ILE A 1 228 ? -6.303 27.181 19.101 1.00 88.31 228 ILE A CA 1
ATOM 1810 C C . ILE A 1 228 ? -6.615 25.682 19.069 1.00 88.31 228 ILE A C 1
ATOM 1812 O O . ILE A 1 228 ? -7.779 25.303 18.971 1.00 88.31 228 ILE A O 1
ATOM 1816 N N . ILE A 1 229 ? -5.590 24.835 19.212 1.00 89.69 229 ILE A N 1
ATOM 1817 C CA . ILE A 1 229 ? -5.751 23.374 19.257 1.00 89.69 229 ILE A CA 1
ATOM 1818 C C . ILE A 1 229 ? -6.665 22.977 20.426 1.00 89.69 229 ILE A C 1
ATOM 1820 O O . ILE A 1 229 ? -7.609 22.212 20.239 1.00 89.69 229 ILE A O 1
ATOM 1824 N N . PHE A 1 230 ? -6.434 23.542 21.615 1.00 90.00 230 PHE A N 1
ATOM 1825 C CA . PHE A 1 230 ? -7.243 23.281 22.809 1.00 90.00 230 PHE A CA 1
ATOM 1826 C C . PHE A 1 230 ? -8.692 23.693 22.605 1.00 90.00 230 PHE A C 1
ATOM 1828 O O . PHE A 1 230 ? -9.590 22.898 22.865 1.00 90.00 230 PHE A O 1
ATOM 1835 N N . HIS A 1 231 ? -8.905 24.922 22.128 1.00 90.00 231 HIS A N 1
ATOM 1836 C CA . HIS A 1 231 ? -10.244 25.437 21.883 1.00 90.00 231 HIS A CA 1
ATOM 1837 C C . HIS A 1 231 ? -11.002 24.530 20.916 1.00 90.00 231 HIS A C 1
ATOM 1839 O O . HIS A 1 231 ? -12.125 24.129 21.200 1.00 90.00 231 HIS A O 1
ATOM 1845 N N . ARG A 1 232 ? -10.356 24.118 19.817 1.00 92.62 232 ARG A N 1
ATOM 1846 C CA . ARG A 1 232 ? -10.993 23.261 18.816 1.00 92.62 232 ARG A CA 1
ATOM 1847 C C . ARG A 1 232 ? -11.322 21.866 19.351 1.00 92.62 232 ARG A C 1
ATOM 1849 O O . ARG A 1 232 ? -12.391 21.337 19.066 1.00 92.62 232 ARG A O 1
ATOM 1856 N N . LEU A 1 233 ? -10.432 21.273 20.144 1.00 93.19 233 LEU A N 1
ATOM 1857 C CA . LEU A 1 233 ? -10.696 19.995 20.812 1.00 93.19 233 LEU A CA 1
ATOM 1858 C C . LEU A 1 233 ? -11.874 20.105 21.793 1.00 93.19 233 LEU A C 1
ATOM 1860 O O . LEU A 1 233 ? -12.740 19.232 21.805 1.00 93.19 233 LEU A O 1
ATOM 1864 N N . GLN A 1 234 ? -11.942 21.188 22.570 1.00 92.69 234 GLN A N 1
ATOM 1865 C CA . GLN A 1 234 ? -13.033 21.441 23.516 1.00 92.69 234 GLN A CA 1
ATOM 1866 C C . GLN A 1 234 ? -14.374 21.688 22.813 1.00 92.69 234 GLN A C 1
ATOM 1868 O O . GLN A 1 234 ? -15.382 21.135 23.245 1.00 92.69 234 GLN A O 1
ATOM 1873 N N . GLU A 1 235 ? -14.390 22.440 21.707 1.00 92.06 235 GLU A N 1
ATOM 1874 C CA . GLU A 1 235 ? -15.578 22.623 20.854 1.00 92.06 235 GLU A CA 1
ATOM 1875 C C . GLU A 1 235 ? -16.137 21.286 20.353 1.00 92.06 235 GLU A C 1
ATOM 1877 O O . GLU A 1 235 ? -17.349 21.089 20.310 1.00 92.06 235 GLU A O 1
ATOM 1882 N N . LEU A 1 236 ? -15.255 20.341 20.016 1.00 90.81 236 LEU A N 1
ATOM 1883 C CA . LEU A 1 236 ? -15.625 18.989 19.585 1.00 90.81 236 LEU A CA 1
ATOM 1884 C C . LEU A 1 236 ? -15.932 18.042 20.765 1.00 90.81 236 LEU A C 1
ATOM 1886 O O . LEU A 1 236 ? -16.245 16.862 20.573 1.00 90.81 236 LEU A O 1
ATOM 1890 N N . GLY A 1 237 ? -15.889 18.550 22.000 1.00 90.69 237 GLY A N 1
ATOM 1891 C CA . GLY A 1 237 ? -16.247 17.831 23.219 1.00 90.69 237 GLY A CA 1
ATOM 1892 C C . GLY A 1 237 ? -15.163 16.894 23.755 1.00 90.69 237 GLY A C 1
ATOM 1893 O O . GLY A 1 237 ? -15.504 15.929 24.439 1.00 90.69 237 GLY A O 1
ATOM 1894 N N . PHE A 1 238 ? -13.887 17.140 23.443 1.00 94.25 238 PHE A N 1
ATOM 1895 C CA . PHE A 1 238 ? -12.752 16.453 24.063 1.00 94.25 238 PHE A CA 1
ATOM 1896 C C . PHE A 1 238 ? -12.266 17.211 25.301 1.00 94.25 238 PHE A C 1
ATOM 1898 O O . PHE A 1 238 ? -12.097 18.433 25.285 1.00 94.25 238 PHE A O 1
ATOM 1905 N N . SER A 1 239 ? -11.984 16.476 26.375 1.00 91.62 239 SER A N 1
ATOM 1906 C CA . SER A 1 239 ? -11.364 17.041 27.573 1.00 91.62 239 SER A CA 1
ATOM 1907 C C . SER A 1 239 ? -9.860 17.190 27.353 1.00 91.62 239 SER A C 1
ATOM 1909 O O . SER A 1 239 ? -9.188 16.235 26.967 1.00 91.62 239 SER A O 1
ATOM 1911 N N . VAL A 1 240 ? -9.324 18.387 27.604 1.00 92.06 240 VAL A N 1
ATOM 1912 C CA . VAL A 1 240 ? -7.894 18.697 27.458 1.00 92.06 240 VAL A CA 1
ATOM 1913 C C . VAL A 1 240 ? -7.372 19.293 28.758 1.00 92.06 240 VAL A C 1
ATOM 1915 O O . VAL A 1 240 ? -7.995 20.188 29.329 1.00 92.06 240 VAL A O 1
ATOM 1918 N N . SER A 1 241 ? -6.225 18.809 29.231 1.00 87.56 241 SER A N 1
ATOM 1919 C CA . SER A 1 241 ? -5.587 19.274 30.466 1.00 87.56 241 SER A CA 1
ATOM 1920 C C . SER A 1 241 ? -4.079 19.455 30.294 1.00 87.56 241 SER A C 1
ATOM 1922 O O . SER A 1 241 ? -3.449 18.835 29.435 1.00 87.56 241 SER A O 1
ATOM 1924 N N . LYS A 1 242 ? -3.482 20.318 31.122 1.00 79.81 242 LYS A N 1
ATOM 1925 C CA . LYS A 1 242 ? -2.023 20.393 31.270 1.00 79.81 242 LYS A CA 1
ATOM 1926 C C . LYS A 1 242 ? -1.568 19.359 32.306 1.00 79.81 242 LYS A C 1
ATOM 1928 O O . LYS A 1 242 ? -2.293 19.131 33.275 1.00 79.81 242 LYS A O 1
ATOM 1933 N N . PRO A 1 243 ? -0.375 18.763 32.167 1.00 69.56 243 PRO A N 1
ATOM 1934 C CA . PRO A 1 243 ? 0.122 17.835 33.172 1.00 69.56 243 PRO A CA 1
ATOM 1935 C C . PRO A 1 243 ? 0.381 18.575 34.490 1.00 69.56 243 PRO A C 1
ATOM 1937 O O . PRO A 1 243 ? 1.018 19.628 34.519 1.00 69.56 243 PRO A O 1
ATOM 1940 N N . HIS A 1 244 ? -0.093 18.021 35.602 1.00 49.44 244 HIS A N 1
ATOM 1941 C CA . HIS A 1 244 ? 0.335 18.398 36.950 1.00 49.44 244 HIS A CA 1
ATOM 1942 C C . HIS A 1 244 ? 1.051 17.186 37.560 1.00 49.44 244 HIS A C 1
ATOM 1944 O O . HIS A 1 244 ? 0.445 16.132 37.705 1.00 49.44 244 HIS A O 1
ATOM 1950 N N . ASN A 1 245 ? 2.346 17.322 37.875 1.00 48.88 245 ASN A N 1
ATOM 1951 C CA . ASN A 1 245 ? 3.183 16.296 38.522 1.00 48.88 245 ASN A CA 1
ATOM 1952 C C . ASN A 1 245 ? 3.170 14.897 37.861 1.00 48.88 245 ASN A C 1
ATOM 1954 O O . ASN A 1 245 ? 2.709 13.918 38.446 1.00 48.88 245 ASN A O 1
ATOM 1958 N N . PHE A 1 246 ? 3.758 14.768 36.669 1.00 46.22 246 PHE A N 1
ATOM 1959 C CA . PHE A 1 246 ? 3.990 13.464 36.033 1.00 46.22 246 PHE A CA 1
ATOM 1960 C C . PHE A 1 246 ? 5.189 12.748 36.697 1.00 46.22 246 PHE A C 1
ATOM 1962 O O . PHE A 1 246 ? 6.338 13.010 36.357 1.00 46.22 246 PHE A O 1
ATOM 1969 N N . LYS A 1 247 ? 4.944 11.873 37.688 1.00 42.59 247 LYS A N 1
ATOM 1970 C CA . LYS A 1 247 ? 6.004 11.144 38.430 1.00 42.59 247 LYS A CA 1
ATOM 1971 C C . LYS A 1 247 ? 6.281 9.703 37.961 1.00 42.59 247 LYS A C 1
ATOM 1973 O O . LYS A 1 247 ? 7.236 9.110 38.447 1.00 42.59 247 LYS A O 1
ATOM 1978 N N . ASN A 1 248 ? 5.520 9.151 37.009 1.00 40.72 248 ASN A N 1
ATOM 1979 C CA . ASN A 1 248 ? 5.572 7.712 36.677 1.00 40.72 248 ASN A CA 1
ATOM 1980 C C . ASN A 1 248 ? 6.014 7.346 35.244 1.00 40.72 248 ASN A C 1
ATOM 1982 O O . ASN A 1 248 ? 5.815 6.211 34.819 1.00 40.72 248 ASN A O 1
ATOM 1986 N N . ALA A 1 249 ? 6.680 8.234 34.500 1.00 43.56 249 ALA A N 1
ATOM 1987 C CA . ALA A 1 249 ? 7.255 7.863 33.202 1.00 43.56 249 ALA A CA 1
ATOM 1988 C C . ALA A 1 249 ? 8.574 7.081 33.386 1.00 43.56 249 ALA A C 1
ATOM 1990 O O . ALA A 1 249 ? 9.669 7.646 33.401 1.00 43.56 249 ALA A O 1
ATOM 1991 N N . ARG A 1 250 ? 8.490 5.753 33.542 1.00 44.19 250 ARG A N 1
ATOM 1992 C CA . ARG A 1 250 ? 9.653 4.855 33.446 1.00 44.19 250 ARG A CA 1
ATOM 1993 C C . ARG A 1 250 ? 10.105 4.760 31.978 1.00 44.19 250 ARG A C 1
ATOM 1995 O O . ARG A 1 250 ? 9.835 3.745 31.351 1.00 44.19 250 ARG A O 1
ATOM 2002 N N . ARG A 1 251 ? 10.805 5.796 31.480 1.00 46.03 251 ARG A N 1
ATOM 2003 C CA . ARG A 1 251 ? 11.736 5.863 30.315 1.00 46.03 251 ARG A CA 1
ATOM 2004 C C . ARG A 1 251 ? 11.517 7.132 29.466 1.00 46.03 251 ARG A C 1
ATOM 2006 O O . ARG A 1 251 ? 10.532 7.266 28.765 1.00 46.03 251 ARG A O 1
ATOM 2013 N N . SER A 1 252 ? 12.487 8.047 29.541 1.00 40.53 252 SER A N 1
ATOM 2014 C CA . SER A 1 252 ? 12.885 9.076 28.553 1.00 40.53 252 SER A CA 1
ATOM 2015 C C . SER A 1 252 ? 11.865 9.982 27.834 1.00 40.53 252 SER A C 1
ATOM 2017 O O . SER A 1 252 ? 12.265 10.616 26.860 1.00 40.53 252 SER A O 1
ATOM 2019 N N . THR A 1 253 ? 10.608 10.124 28.248 1.00 47.50 253 THR A N 1
ATOM 2020 C CA . THR A 1 253 ? 9.725 11.140 27.641 1.00 47.50 253 THR A CA 1
ATOM 2021 C C . THR A 1 253 ? 9.763 12.447 28.429 1.00 47.50 253 THR A C 1
ATOM 2023 O O . THR A 1 253 ? 9.472 12.468 29.625 1.00 47.50 253 THR A O 1
ATOM 2026 N N . GLU A 1 254 ? 10.114 13.535 27.742 1.00 55.91 254 GLU A N 1
ATOM 2027 C CA . GLU A 1 254 ? 9.880 14.918 28.173 1.00 55.91 254 GLU A CA 1
ATOM 2028 C C . GLU A 1 254 ? 8.436 15.078 28.692 1.00 55.91 254 GLU A C 1
ATOM 2030 O O . GLU A 1 254 ? 7.527 14.380 28.232 1.00 55.91 254 GLU A O 1
ATOM 2035 N N . CYS A 1 255 ? 8.208 15.966 29.668 1.00 60.56 255 CYS A N 1
ATOM 2036 C CA . CYS A 1 255 ? 6.856 16.235 30.170 1.00 60.56 255 CYS A CA 1
ATOM 2037 C C . CYS A 1 255 ? 5.919 16.567 28.994 1.00 60.56 255 CYS A C 1
ATOM 2039 O O . CYS A 1 255 ? 6.248 17.472 28.223 1.00 60.56 255 CYS A O 1
ATOM 2041 N N . PRO A 1 256 ? 4.762 15.887 28.853 1.00 74.19 256 PRO A N 1
ATOM 2042 C CA . PRO A 1 256 ? 3.873 16.143 27.730 1.00 74.19 256 PRO A CA 1
ATOM 2043 C C . PRO A 1 256 ? 3.395 17.596 27.760 1.00 74.19 256 PRO A C 1
ATOM 2045 O O . PRO A 1 256 ? 3.111 18.137 28.825 1.00 74.19 256 PRO A O 1
ATOM 2048 N N . ALA A 1 257 ? 3.272 18.237 26.601 1.00 79.00 257 ALA A N 1
ATOM 2049 C CA . ALA A 1 257 ? 2.754 19.599 26.518 1.00 79.00 257 ALA A CA 1
ATOM 2050 C C . ALA A 1 257 ? 1.295 19.659 27.010 1.00 79.00 257 ALA A C 1
ATOM 2052 O O . ALA A 1 257 ? 0.908 20.590 27.721 1.00 79.00 257 ALA A O 1
ATOM 2053 N N . PHE A 1 258 ? 0.496 18.637 26.679 1.00 85.38 258 PHE A N 1
ATOM 2054 C CA . PHE A 1 258 ? -0.882 18.473 27.142 1.00 85.38 258 PHE A CA 1
ATOM 2055 C C . PHE A 1 258 ? -1.396 17.034 27.024 1.00 85.38 258 PHE A C 1
ATOM 2057 O O . PHE A 1 258 ? -0.788 16.178 26.374 1.00 85.38 258 PHE A O 1
ATOM 2064 N N . ILE A 1 259 ? -2.524 16.780 27.693 1.00 91.50 259 ILE A N 1
ATOM 2065 C CA . ILE A 1 259 ? -3.212 15.490 27.758 1.00 91.50 259 ILE A CA 1
ATOM 2066 C C . ILE A 1 259 ? -4.630 15.656 27.206 1.00 91.50 259 ILE A C 1
ATOM 2068 O O . ILE A 1 259 ? -5.369 16.520 27.679 1.00 91.50 259 ILE A O 1
ATOM 2072 N N . ILE A 1 260 ? -5.009 14.818 26.242 1.00 95.06 260 ILE A N 1
ATOM 2073 C CA . ILE A 1 260 ? -6.365 14.729 25.683 1.00 95.06 260 ILE A CA 1
ATOM 2074 C C . ILE A 1 260 ? -7.039 13.470 26.229 1.00 95.06 260 ILE A C 1
ATOM 2076 O O . ILE A 1 260 ? -6.412 12.416 26.243 1.00 95.06 260 ILE A O 1
ATOM 2080 N N . GLU A 1 261 ? -8.303 13.537 26.636 1.00 95.50 261 GLU A N 1
ATOM 2081 C CA . GLU A 1 261 ? -9.075 12.361 27.059 1.00 95.50 261 GLU A CA 1
ATOM 2082 C C . GLU A 1 261 ? -10.190 12.038 26.058 1.00 95.50 261 GLU A C 1
ATOM 2084 O O . GLU A 1 261 ? -10.885 12.927 25.559 1.00 95.50 261 GLU A O 1
ATOM 2089 N N . CYS A 1 262 ? -10.360 10.752 25.754 1.00 96.62 262 CYS A N 1
ATOM 2090 C CA . CYS A 1 262 ? -11.385 10.249 24.840 1.00 96.62 262 CYS A CA 1
ATOM 2091 C C . CYS A 1 262 ? -11.842 8.835 25.238 1.00 96.62 262 CYS A C 1
ATOM 2093 O O . CYS A 1 262 ? -11.258 8.198 26.115 1.00 96.62 262 CYS A O 1
ATOM 2095 N N . ASP A 1 263 ? -12.893 8.316 24.599 1.00 96.38 263 ASP A N 1
ATOM 2096 C CA . ASP A 1 263 ? -13.290 6.918 24.802 1.00 96.38 263 ASP A CA 1
ATOM 2097 C C . ASP A 1 263 ? -12.334 5.972 24.067 1.00 96.38 263 ASP A C 1
ATOM 2099 O O . ASP A 1 263 ? -11.897 4.970 24.634 1.00 96.38 263 ASP A O 1
ATOM 2103 N N . ALA A 1 264 ? -11.989 6.300 22.820 1.00 98.44 264 ALA A N 1
ATOM 2104 C CA . ALA A 1 264 ? -11.097 5.497 21.997 1.00 98.44 264 ALA A CA 1
ATOM 2105 C C . ALA A 1 264 ? -10.109 6.366 21.214 1.00 98.44 264 ALA A C 1
ATOM 2107 O O . ALA A 1 264 ? -10.489 7.367 20.605 1.00 98.44 264 ALA A O 1
ATOM 2108 N N . VAL A 1 265 ? -8.850 5.934 21.176 1.00 98.81 265 VAL A N 1
ATOM 2109 C CA . VAL A 1 265 ? -7.832 6.502 20.284 1.00 98.81 265 VAL A CA 1
ATOM 2110 C C . VAL A 1 265 ? -7.505 5.499 19.185 1.00 98.81 265 VAL A C 1
ATOM 2112 O O . VAL A 1 265 ? -7.296 4.317 19.461 1.00 98.81 265 VAL A O 1
ATOM 2115 N N . VAL A 1 266 ? -7.473 5.963 17.937 1.00 98.94 266 VAL A N 1
ATOM 2116 C CA . VAL A 1 266 ? -7.108 5.164 16.763 1.00 98.94 266 VAL A CA 1
ATOM 2117 C C . VAL A 1 266 ? -5.814 5.715 16.177 1.00 98.94 266 VAL A C 1
ATOM 2119 O O . VAL A 1 266 ? -5.755 6.866 15.755 1.00 98.94 266 VAL A O 1
ATOM 2122 N N . VAL A 1 267 ? -4.770 4.896 16.141 1.00 98.81 267 VAL A N 1
ATOM 2123 C CA . VAL A 1 267 ? -3.468 5.261 15.580 1.00 98.81 267 VAL A CA 1
ATOM 2124 C C . VAL A 1 267 ? -3.382 4.764 14.140 1.00 98.81 267 VAL A C 1
ATOM 2126 O O . VAL A 1 267 ? -3.251 3.567 13.907 1.00 98.81 267 VAL A O 1
ATOM 2129 N N . GLY A 1 268 ? -3.440 5.682 13.180 1.00 98.56 268 GLY A N 1
ATOM 2130 C CA . GLY A 1 268 ? -3.487 5.418 11.743 1.00 98.56 268 GLY A CA 1
ATOM 2131 C C . GLY A 1 268 ? -4.907 5.520 11.182 1.00 98.56 268 GLY A C 1
ATOM 2132 O O . GLY A 1 268 ? -5.832 4.861 11.650 1.00 98.56 268 GLY A O 1
ATOM 2133 N N . SER A 1 269 ? -5.085 6.329 10.137 1.00 98.44 269 SER A N 1
ATOM 2134 C CA . SER A 1 269 ? -6.393 6.618 9.519 1.00 98.44 269 SER A CA 1
ATOM 2135 C C . SER A 1 269 ? -6.699 5.773 8.270 1.00 98.44 269 SER A C 1
ATOM 2137 O O . SER A 1 269 ? -7.665 6.031 7.548 1.00 98.44 269 SER A O 1
ATOM 2139 N N . GLY A 1 270 ? -5.853 4.772 7.997 1.00 97.75 270 GLY A N 1
ATOM 2140 C CA . GLY A 1 270 ? -5.873 3.936 6.794 1.00 97.75 270 GLY A CA 1
ATOM 2141 C C . GLY A 1 270 ? -7.124 3.070 6.618 1.00 97.75 270 GLY A C 1
ATOM 2142 O O . GLY A 1 270 ? -8.123 3.240 7.315 1.00 97.75 270 GLY A O 1
ATOM 2143 N N . SER A 1 271 ? -7.045 2.087 5.708 1.00 97.25 271 SER A N 1
ATOM 2144 C CA . SER A 1 271 ? -8.162 1.184 5.378 1.00 97.25 271 SER A CA 1
ATOM 2145 C C . SER A 1 271 ? -8.839 0.604 6.620 1.00 97.25 271 SER A C 1
ATOM 2147 O O . SER A 1 271 ? -10.054 0.620 6.709 1.00 97.25 271 SER A O 1
ATOM 2149 N N . GLY A 1 272 ? -8.074 0.141 7.606 1.00 98.00 272 GLY A N 1
ATOM 2150 C CA . GLY A 1 272 ? -8.662 -0.439 8.809 1.00 98.00 272 GLY A CA 1
ATOM 2151 C C . GLY A 1 272 ? -9.028 0.575 9.900 1.00 98.00 272 GLY A C 1
ATOM 2152 O O . GLY A 1 272 ? -10.139 0.546 10.431 1.00 98.00 272 GLY A O 1
ATOM 2153 N N . GLY A 1 273 ? -8.129 1.518 10.202 1.00 98.50 273 GLY A N 1
ATOM 2154 C CA . GLY A 1 273 ? -8.340 2.507 11.263 1.00 98.50 273 GLY A CA 1
ATOM 2155 C C . GLY A 1 273 ? -9.518 3.445 10.994 1.00 98.50 273 GLY A C 1
ATOM 2156 O O . GLY A 1 273 ? -10.303 3.718 11.901 1.00 98.50 273 GLY A O 1
ATOM 2157 N N . GLY A 1 274 ? -9.714 3.861 9.737 1.00 98.50 274 GLY A N 1
ATOM 2158 C CA . GLY A 1 274 ? -10.860 4.686 9.353 1.00 98.50 274 GLY A CA 1
ATOM 2159 C C . GLY A 1 274 ? -12.206 4.001 9.608 1.00 98.50 274 GLY A C 1
ATOM 2160 O O . GLY A 1 274 ? -13.124 4.648 10.110 1.00 98.50 274 GLY A O 1
ATOM 2161 N N . VAL A 1 275 ? -12.308 2.694 9.330 1.00 98.81 275 VAL A N 1
ATOM 2162 C CA . VAL A 1 275 ? -13.516 1.882 9.583 1.00 98.81 275 VAL A CA 1
ATOM 2163 C C . VAL A 1 275 ? -13.847 1.860 11.070 1.00 98.81 275 VAL A C 1
ATOM 2165 O O . VAL A 1 275 ? -14.963 2.208 11.458 1.00 98.81 275 VAL A O 1
ATOM 2168 N N . ILE A 1 276 ? -12.868 1.498 11.906 1.00 98.88 276 ILE A N 1
ATOM 2169 C CA . ILE A 1 276 ? -13.060 1.407 13.357 1.00 98.88 276 ILE A CA 1
ATOM 2170 C C . ILE A 1 276 ? -13.450 2.775 13.917 1.00 98.88 276 ILE A C 1
ATOM 2172 O O . ILE A 1 276 ? -14.443 2.876 14.635 1.00 98.88 276 ILE A O 1
ATOM 2176 N N . ALA A 1 277 ? -12.736 3.836 13.533 1.00 98.81 277 ALA A N 1
ATOM 2177 C CA . ALA A 1 277 ? -13.028 5.186 13.996 1.00 98.81 277 ALA A CA 1
ATOM 2178 C C . ALA A 1 277 ? -14.461 5.621 13.647 1.00 98.81 277 ALA A C 1
ATOM 2180 O O . ALA A 1 277 ? -15.204 6.071 14.521 1.00 98.81 277 ALA A O 1
ATOM 2181 N N . GLY A 1 278 ? -14.870 5.430 12.388 1.00 98.38 278 GLY A N 1
ATOM 2182 C CA . GLY A 1 278 ? -16.207 5.784 11.917 1.00 98.38 278 GLY A CA 1
ATOM 2183 C C . GLY A 1 278 ? -17.324 5.020 12.630 1.00 98.38 278 GLY A C 1
ATOM 2184 O O . GLY A 1 278 ? -18.340 5.615 12.981 1.00 98.38 278 GLY A O 1
ATOM 2185 N N . ILE A 1 279 ? -17.141 3.718 12.879 1.00 98.56 279 ILE A N 1
ATOM 2186 C CA . ILE A 1 279 ? -18.125 2.880 13.585 1.00 98.56 279 ILE A CA 1
ATOM 2187 C C . ILE A 1 279 ? -18.262 3.302 15.050 1.00 98.56 279 ILE A C 1
ATOM 2189 O O . ILE A 1 279 ? -19.381 3.487 15.533 1.00 98.56 279 ILE A O 1
ATOM 2193 N N . LEU A 1 280 ? -17.140 3.473 15.757 1.00 98.38 280 LEU A N 1
ATOM 2194 C CA . LEU A 1 280 ? -17.145 3.847 17.172 1.00 98.38 280 LEU A CA 1
ATOM 2195 C C . LEU A 1 280 ? -17.782 5.227 17.390 1.00 98.38 280 LEU A C 1
ATOM 2197 O O . LEU A 1 280 ? -18.609 5.390 18.288 1.00 98.38 280 LEU A O 1
ATOM 2201 N N . ALA A 1 281 ? -17.460 6.199 16.537 1.00 97.56 281 ALA A N 1
ATOM 2202 C CA . ALA A 1 281 ? -17.994 7.552 16.650 1.00 97.56 281 ALA A CA 1
ATOM 2203 C C . ALA A 1 281 ? -19.491 7.636 16.308 1.00 97.56 281 ALA A C 1
ATOM 2205 O O . ALA A 1 281 ? -20.248 8.287 17.031 1.00 97.56 281 ALA A O 1
ATOM 2206 N N . ASN A 1 282 ? -19.954 6.896 15.289 1.00 94.25 282 ASN A N 1
ATOM 2207 C CA . ASN A 1 282 ? -21.390 6.758 15.002 1.00 94.25 282 ASN A CA 1
ATOM 2208 C C . ASN A 1 282 ? -22.163 6.082 16.144 1.00 94.25 282 ASN A C 1
ATOM 2210 O O . ASN A 1 282 ? -23.349 6.347 16.320 1.00 94.25 282 ASN A O 1
ATOM 2214 N N . ALA A 1 283 ? -21.509 5.228 16.935 1.00 92.69 283 ALA A N 1
ATOM 2215 C CA . ALA A 1 283 ? -22.097 4.641 18.137 1.00 92.69 283 ALA A CA 1
ATOM 2216 C C . ALA A 1 283 ? -22.114 5.602 19.347 1.00 92.69 283 ALA A C 1
ATOM 2218 O O . ALA A 1 283 ? -22.547 5.210 20.433 1.00 92.69 283 ALA A O 1
ATOM 2219 N N . GLY A 1 284 ? -21.666 6.852 19.177 1.00 92.00 284 GLY A N 1
ATOM 2220 C CA . GLY A 1 284 ? -21.706 7.897 20.201 1.00 92.00 284 GLY A CA 1
ATOM 2221 C C . GLY A 1 284 ? -20.483 7.946 21.119 1.00 92.00 284 GLY A C 1
ATOM 2222 O O . GLY A 1 284 ? -20.567 8.531 22.196 1.00 92.00 284 GLY A O 1
ATOM 2223 N N . HIS A 1 285 ? -19.371 7.308 20.745 1.00 95.50 285 HIS A N 1
ATOM 2224 C CA . HIS A 1 285 ? -18.123 7.367 21.510 1.00 95.50 285 HIS A CA 1
ATOM 2225 C C . HIS A 1 285 ? -17.231 8.516 21.046 1.00 95.50 285 HIS A C 1
ATOM 2227 O O . HIS A 1 285 ? -17.144 8.769 19.847 1.00 95.50 285 HIS A O 1
ATOM 2233 N N . LYS A 1 286 ? -16.522 9.172 21.974 1.00 97.19 286 LYS A N 1
ATOM 2234 C CA . LYS A 1 286 ? -15.514 10.185 21.619 1.00 97.19 286 LYS A CA 1
ATOM 2235 C C . LYS A 1 286 ? -14.259 9.512 21.069 1.00 97.19 286 LYS A C 1
ATOM 2237 O O . LYS A 1 286 ? -13.578 8.796 21.806 1.00 97.19 286 LYS A O 1
ATOM 2242 N N . VAL A 1 287 ? -13.963 9.741 19.789 1.00 98.69 287 VAL A N 1
ATOM 2243 C CA . VAL A 1 287 ? -12.887 9.058 19.056 1.00 98.69 287 VAL A CA 1
ATOM 2244 C C . VAL A 1 287 ? -11.871 10.052 18.511 1.00 98.69 287 VAL A C 1
ATOM 2246 O O . VAL A 1 287 ? -12.219 10.938 17.733 1.00 98.69 287 VAL A O 1
ATOM 2249 N N . LEU A 1 288 ? -10.600 9.861 18.856 1.00 98.69 288 LEU A N 1
ATOM 2250 C CA . LEU A 1 288 ? -9.498 10.650 18.308 1.00 98.69 288 LEU A CA 1
ATOM 2251 C C . LEU A 1 288 ? -8.641 9.793 17.372 1.00 98.69 288 LEU A C 1
ATOM 2253 O O . LEU A 1 288 ? -8.171 8.727 17.767 1.00 98.69 288 LEU A O 1
ATOM 2257 N N . VAL A 1 289 ? -8.420 10.259 16.143 1.00 98.88 289 VAL A N 1
ATOM 2258 C CA . VAL A 1 289 ? -7.554 9.594 15.159 1.00 98.88 289 VAL A CA 1
ATOM 2259 C C . VAL A 1 289 ? -6.219 10.325 15.068 1.00 98.88 289 VAL A C 1
ATOM 2261 O O . VAL A 1 289 ? -6.197 11.526 14.813 1.00 98.88 289 VAL A O 1
ATOM 2264 N N . LEU A 1 290 ? -5.114 9.601 15.235 1.00 98.75 290 LEU A N 1
ATOM 2265 C CA . LEU A 1 290 ? -3.751 10.106 15.048 1.00 98.75 290 LEU A CA 1
ATOM 2266 C C . LEU A 1 290 ? -3.213 9.620 13.700 1.00 98.75 290 LEU A C 1
ATOM 2268 O O . LEU A 1 290 ? -3.176 8.415 13.460 1.00 98.75 290 LEU A O 1
ATOM 2272 N N . GLU A 1 291 ? -2.791 10.523 12.821 1.00 98.44 291 GLU A N 1
ATOM 2273 C CA . GLU A 1 291 ? -2.237 10.194 11.505 1.00 98.44 291 GLU A CA 1
ATOM 2274 C C . GLU A 1 291 ? -0.879 10.872 11.302 1.00 98.44 291 GLU A C 1
ATOM 2276 O O . GLU A 1 291 ? -0.740 12.076 11.508 1.00 98.44 291 GLU A O 1
ATOM 2281 N N . LYS A 1 292 ? 0.117 10.101 10.848 1.00 96.69 292 LYS A N 1
ATOM 2282 C CA . LYS A 1 292 ? 1.469 10.617 10.587 1.00 96.69 292 LYS A CA 1
ATOM 2283 C C . LYS A 1 292 ? 1.544 11.419 9.296 1.00 96.69 292 LYS A C 1
ATOM 2285 O O . LYS A 1 292 ? 2.348 12.337 9.193 1.00 96.69 292 LYS A O 1
ATOM 2290 N N . GLY A 1 293 ? 0.738 11.049 8.305 1.00 95.12 293 GLY A N 1
ATOM 2291 C CA . GLY A 1 293 ? 0.670 11.736 7.026 1.00 95.12 293 GLY A CA 1
ATOM 2292 C C . GLY A 1 293 ? -0.145 13.027 7.073 1.00 95.12 293 GLY A C 1
ATOM 2293 O O . GLY A 1 293 ? -0.950 13.256 7.978 1.00 95.12 293 GLY A O 1
ATOM 2294 N N . SER A 1 294 ? 0.034 13.866 6.056 1.00 93.06 294 SER A N 1
ATOM 2295 C CA . SER A 1 294 ? -0.757 15.086 5.885 1.00 93.06 294 SER A CA 1
ATOM 2296 C C . SER A 1 294 ? -2.160 14.772 5.343 1.00 93.06 294 SER A C 1
ATOM 2298 O O . SER A 1 294 ? -2.370 13.777 4.640 1.00 93.06 294 SER A O 1
ATOM 2300 N N . TYR A 1 295 ? -3.123 15.651 5.632 1.00 93.31 295 TYR A N 1
ATOM 2301 C CA . TYR A 1 295 ? -4.400 15.708 4.917 1.00 93.31 295 TYR A CA 1
ATOM 2302 C C . TYR A 1 295 ? -4.251 16.601 3.685 1.00 93.31 295 TYR A C 1
ATOM 2304 O O . TYR A 1 295 ? -3.920 17.781 3.812 1.00 93.31 295 TYR A O 1
ATOM 2312 N N . LEU A 1 296 ? -4.510 16.049 2.501 1.00 89.75 296 LEU A N 1
ATOM 2313 C CA . LEU A 1 296 ? -4.541 16.811 1.257 1.00 89.75 296 LEU A CA 1
ATOM 2314 C C . LEU A 1 296 ? -5.992 16.953 0.803 1.00 89.75 296 LEU A C 1
ATOM 2316 O O . LEU A 1 296 ? -6.595 16.002 0.309 1.00 89.75 296 LEU A O 1
ATOM 2320 N N . ALA A 1 297 ? -6.548 18.152 0.979 1.00 84.44 297 ALA A N 1
ATOM 2321 C CA . ALA A 1 297 ? -7.820 18.511 0.365 1.00 84.44 297 ALA A CA 1
ATOM 2322 C C . ALA A 1 297 ? -7.723 18.404 -1.165 1.00 84.44 297 ALA A C 1
ATOM 2324 O O . ALA A 1 297 ? -6.643 18.559 -1.735 1.00 84.44 297 ALA A O 1
ATOM 2325 N N . ARG A 1 298 ? -8.860 18.205 -1.840 1.00 84.75 298 ARG A N 1
ATOM 2326 C CA . ARG A 1 298 ? -8.912 18.036 -3.305 1.00 84.75 298 ARG A CA 1
ATOM 2327 C C . ARG A 1 298 ? -8.244 19.197 -4.045 1.00 84.75 298 ARG A C 1
ATOM 2329 O O . ARG A 1 298 ? -7.445 18.971 -4.942 1.00 84.75 298 ARG A O 1
ATOM 2336 N N . THR A 1 299 ? -8.477 20.428 -3.595 1.00 79.31 299 THR A N 1
ATOM 2337 C CA . THR A 1 299 ? -7.851 21.655 -4.126 1.00 79.31 299 THR A CA 1
ATOM 2338 C C . THR A 1 299 ? -6.333 21.726 -3.907 1.00 79.31 299 THR A C 1
ATOM 2340 O O . THR A 1 299 ? -5.625 22.393 -4.671 1.00 79.31 299 THR A O 1
ATOM 2343 N N . ASN A 1 300 ? -5.818 21.005 -2.909 1.00 83.06 300 ASN A N 1
ATOM 2344 C CA . ASN A 1 300 ? -4.402 20.960 -2.544 1.00 83.06 300 ASN A CA 1
ATOM 2345 C C . ASN A 1 300 ? -3.642 19.810 -3.221 1.00 83.06 300 ASN A C 1
ATOM 2347 O O . ASN A 1 300 ? -2.419 19.752 -3.094 1.00 83.06 300 ASN A O 1
ATOM 2351 N N . LEU A 1 301 ? -4.323 18.913 -3.943 1.00 88.19 301 LEU A N 1
ATOM 2352 C CA . LEU A 1 301 ? -3.653 17.866 -4.712 1.00 88.19 301 LEU A CA 1
ATOM 2353 C C . LEU A 1 301 ? -2.791 18.489 -5.816 1.00 88.19 301 LEU A C 1
ATOM 2355 O O . LEU A 1 301 ? -3.227 19.386 -6.541 1.00 88.19 301 LEU A O 1
ATOM 2359 N N . SER A 1 302 ? -1.554 18.002 -5.938 1.00 88.50 302 SER A N 1
ATOM 2360 C CA . SER A 1 302 ? -0.638 18.442 -6.995 1.00 88.50 302 SER A CA 1
ATOM 2361 C C . SER A 1 302 ? -0.890 17.716 -8.317 1.00 88.50 302 SER A C 1
ATOM 2363 O O . SER A 1 302 ? -0.736 18.312 -9.379 1.00 88.50 302 SER A O 1
ATOM 2365 N N . LEU A 1 303 ? -1.263 16.429 -8.237 1.00 91.19 303 LEU A N 1
ATOM 2366 C CA . LEU A 1 303 ? -1.308 15.480 -9.358 1.00 91.19 303 LEU A CA 1
ATOM 2367 C C . LEU A 1 303 ? 0.023 15.367 -10.129 1.00 91.19 303 LEU A C 1
ATOM 2369 O O . LEU A 1 303 ? 0.062 14.876 -11.254 1.00 91.19 303 LEU A O 1
ATOM 2373 N N . LEU A 1 304 ? 1.118 15.817 -9.513 1.00 93.31 304 LEU A N 1
ATOM 2374 C CA . LEU A 1 304 ? 2.481 15.659 -9.998 1.00 93.31 304 LEU A CA 1
ATOM 2375 C C . LEU A 1 304 ? 3.071 14.431 -9.315 1.00 93.31 304 LEU A C 1
ATOM 2377 O O . LEU A 1 304 ? 3.171 14.410 -8.090 1.00 93.31 304 LEU A O 1
ATOM 2381 N N . GLU A 1 305 ? 3.500 13.440 -10.091 1.00 94.62 305 GLU A N 1
ATOM 2382 C CA . GLU A 1 305 ? 3.936 12.139 -9.568 1.00 94.62 305 GLU A CA 1
ATOM 2383 C C . GLU A 1 305 ? 4.974 12.263 -8.447 1.00 94.62 305 GLU A C 1
ATOM 2385 O O . GLU A 1 305 ? 4.745 11.762 -7.349 1.00 94.62 305 GLU A O 1
ATOM 2390 N N . GLY A 1 306 ? 6.064 13.006 -8.663 1.00 93.00 306 GLY A N 1
ATOM 2391 C CA . GLY A 1 306 ? 7.109 13.175 -7.649 1.00 93.00 306 GLY A CA 1
ATOM 2392 C C . GLY A 1 306 ? 6.602 13.842 -6.369 1.00 93.00 306 GLY A C 1
ATOM 2393 O O . GLY A 1 306 ? 6.873 13.367 -5.264 1.00 93.00 306 GLY A O 1
ATOM 2394 N N . THR A 1 307 ? 5.844 14.932 -6.503 1.00 92.38 307 THR A N 1
ATOM 2395 C CA . THR A 1 307 ? 5.299 15.684 -5.361 1.00 92.38 307 THR A CA 1
ATOM 2396 C C . THR A 1 307 ? 4.265 14.865 -4.592 1.00 92.38 307 THR A C 1
ATOM 2398 O O . THR A 1 307 ? 4.316 14.808 -3.367 1.00 92.38 307 THR A O 1
ATOM 2401 N N . SER A 1 308 ? 3.355 14.181 -5.285 1.00 94.31 308 SER A N 1
ATOM 2402 C CA . SER A 1 308 ? 2.374 13.304 -4.647 1.00 94.31 308 SER A CA 1
ATOM 2403 C C . SER A 1 308 ? 3.035 12.089 -3.990 1.00 94.31 308 SER A C 1
ATOM 2405 O O . SER A 1 308 ? 2.641 11.714 -2.887 1.00 94.31 308 SER A O 1
ATOM 2407 N N . MET A 1 309 ? 4.083 11.511 -4.590 1.00 93.50 309 MET A N 1
ATOM 2408 C CA . MET A 1 309 ? 4.888 10.470 -3.940 1.00 93.50 309 MET A CA 1
ATOM 2409 C C . MET A 1 309 ? 5.531 10.980 -2.647 1.00 93.50 309 MET A C 1
ATOM 2411 O O . MET A 1 309 ? 5.467 10.299 -1.627 1.00 93.50 309 MET A O 1
ATOM 2415 N N . ASP A 1 310 ? 6.095 12.190 -2.653 1.00 90.69 310 ASP A N 1
ATOM 2416 C CA . ASP A 1 310 ? 6.676 12.811 -1.457 1.00 90.69 310 ASP A CA 1
ATOM 2417 C C . ASP A 1 310 ? 5.659 12.988 -0.326 1.00 90.69 310 ASP A C 1
ATOM 2419 O O . ASP A 1 310 ? 5.920 12.606 0.812 1.00 90.69 310 ASP A O 1
ATOM 2423 N N . GLN A 1 311 ? 4.492 13.534 -0.657 1.00 92.56 311 GLN A N 1
ATOM 2424 C CA . GLN A 1 311 ? 3.488 13.930 0.326 1.00 92.56 311 GLN A CA 1
ATOM 2425 C C . GLN A 1 311 ? 2.614 12.771 0.816 1.00 92.56 311 GLN A C 1
ATOM 2427 O O . GLN A 1 311 ? 2.069 12.847 1.917 1.00 92.56 311 GLN A O 1
ATOM 2432 N N . MET A 1 312 ? 2.420 11.732 -0.005 1.00 95.69 312 MET A N 1
ATOM 2433 C CA . MET A 1 312 ? 1.379 10.724 0.229 1.00 95.69 312 MET A CA 1
ATOM 2434 C C . MET A 1 312 ? 1.897 9.300 0.405 1.00 95.69 312 MET A C 1
ATOM 2436 O O . MET A 1 312 ? 1.109 8.436 0.792 1.00 95.69 312 MET A O 1
ATOM 2440 N N . TYR A 1 313 ? 3.179 9.021 0.149 1.00 95.94 313 TYR A N 1
ATOM 2441 C CA . TYR A 1 313 ? 3.751 7.679 0.277 1.00 95.94 313 TYR A CA 1
ATOM 2442 C C . TYR A 1 313 ? 4.798 7.610 1.389 1.00 95.94 313 TYR A C 1
ATOM 2444 O O . TYR A 1 313 ? 5.626 8.500 1.576 1.00 95.94 313 TYR A O 1
ATOM 2452 N N . LEU A 1 314 ? 4.799 6.499 2.123 1.00 94.38 314 LEU A N 1
ATOM 2453 C CA . LEU A 1 314 ? 5.829 6.190 3.105 1.00 94.38 314 LEU A CA 1
ATOM 2454 C C . LEU A 1 314 ? 7.183 6.029 2.408 1.00 94.38 314 LEU A C 1
ATOM 2456 O O . LEU A 1 314 ? 7.264 5.428 1.337 1.00 94.38 314 LEU A O 1
ATOM 2460 N N . GLY A 1 315 ? 8.241 6.592 2.999 1.00 91.75 315 GLY A N 1
ATOM 2461 C CA . GLY A 1 315 ? 9.562 6.639 2.362 1.00 91.75 315 GLY A CA 1
ATOM 2462 C C . GLY A 1 315 ? 9.545 7.347 1.005 1.00 91.75 315 GLY A C 1
ATOM 2463 O O . GLY A 1 315 ? 10.407 7.081 0.172 1.00 91.75 315 GLY A O 1
ATOM 2464 N N . SER A 1 316 ? 8.530 8.181 0.761 1.00 90.44 316 SER A N 1
ATOM 2465 C CA . SER A 1 316 ? 8.302 8.879 -0.497 1.00 90.44 316 SER A CA 1
ATOM 2466 C C . SER A 1 316 ? 8.244 7.971 -1.731 1.00 90.44 316 SER A C 1
ATOM 2468 O O . SER A 1 316 ? 8.720 8.330 -2.806 1.00 90.44 316 SER A O 1
ATOM 2470 N N . GLY A 1 317 ? 7.711 6.758 -1.552 1.00 91.12 317 GLY A N 1
ATOM 2471 C CA . GLY A 1 317 ? 7.596 5.752 -2.610 1.00 91.12 317 GLY A CA 1
ATOM 2472 C C . GLY A 1 317 ? 8.914 5.062 -2.982 1.00 91.12 317 GLY A C 1
ATOM 2473 O O . GLY A 1 317 ? 8.976 4.390 -4.005 1.00 91.12 317 GLY A O 1
ATOM 2474 N N . LEU A 1 318 ? 9.960 5.208 -2.159 1.00 91.00 318 LEU A N 1
ATOM 2475 C CA . LEU A 1 318 ? 11.286 4.602 -2.352 1.00 91.00 318 LEU A CA 1
ATOM 2476 C C . LEU A 1 318 ? 11.609 3.516 -1.315 1.00 91.00 318 LEU A C 1
ATOM 2478 O O . LEU A 1 318 ? 12.778 3.222 -1.056 1.00 91.00 318 LEU A O 1
ATOM 2482 N N . LEU A 1 319 ? 10.586 2.923 -0.694 1.00 93.38 319 LEU A N 1
ATOM 2483 C CA . LEU A 1 319 ? 10.797 1.784 0.193 1.00 93.38 319 LEU A CA 1
ATOM 2484 C C . LEU A 1 319 ? 11.248 0.564 -0.607 1.00 93.38 319 LEU A C 1
ATOM 2486 O O . LEU A 1 319 ? 10.718 0.257 -1.674 1.00 93.38 319 LEU A O 1
ATOM 2490 N N . ILE A 1 320 ? 12.216 -0.156 -0.053 1.00 92.81 320 ILE A N 1
ATOM 2491 C CA . ILE A 1 320 ? 12.787 -1.352 -0.656 1.00 92.81 320 ILE A CA 1
ATOM 2492 C C . ILE A 1 320 ? 13.232 -2.318 0.447 1.00 92.81 320 ILE A C 1
ATOM 2494 O O . ILE A 1 320 ? 13.576 -1.885 1.552 1.00 92.81 320 ILE A O 1
ATOM 2498 N N . THR A 1 321 ? 13.198 -3.623 0.179 1.00 94.19 321 THR A N 1
ATOM 2499 C CA . THR A 1 321 ? 13.686 -4.641 1.120 1.00 94.19 321 THR A CA 1
ATOM 2500 C C . THR A 1 321 ? 15.180 -4.481 1.406 1.00 94.19 321 THR A C 1
ATOM 2502 O O . THR A 1 321 ? 15.938 -3.951 0.595 1.00 94.19 321 THR A O 1
ATOM 2505 N N . GLN A 1 322 ? 15.639 -4.981 2.558 1.00 92.25 322 GLN A N 1
ATOM 2506 C CA . GLN A 1 322 ? 17.035 -4.877 3.004 1.00 92.25 322 GLN A CA 1
ATOM 2507 C C . GLN A 1 322 ? 18.036 -5.397 1.966 1.00 92.25 322 GLN A C 1
ATOM 2509 O O . GLN A 1 322 ? 19.154 -4.883 1.833 1.00 92.25 322 GLN A O 1
ATOM 2514 N N . ASP A 1 323 ? 17.666 -6.448 1.239 1.00 89.56 323 ASP A N 1
ATOM 2515 C CA . ASP A 1 323 ? 18.483 -7.024 0.185 1.00 89.56 323 ASP A CA 1
ATOM 2516 C C . ASP A 1 323 ? 18.466 -6.221 -1.120 1.00 89.56 323 ASP A C 1
ATOM 2518 O O . ASP A 1 323 ? 19.441 -6.376 -1.850 1.00 89.56 323 ASP A O 1
ATOM 2522 N N . MET A 1 324 ? 17.532 -5.273 -1.269 1.00 89.56 324 MET A N 1
ATOM 2523 C CA . MET A 1 324 ? 17.256 -4.401 -2.419 1.00 89.56 324 MET A CA 1
ATOM 2524 C C . MET A 1 324 ? 16.632 -5.106 -3.634 1.00 89.56 324 MET A C 1
ATOM 2526 O O . MET A 1 324 ? 16.862 -4.696 -4.768 1.00 89.56 324 MET A O 1
ATOM 2530 N N . ASP A 1 325 ? 15.826 -6.141 -3.389 1.00 88.56 325 ASP A N 1
ATOM 2531 C CA . ASP A 1 325 ? 15.216 -6.971 -4.440 1.00 88.56 325 ASP A CA 1
ATOM 2532 C C . ASP A 1 325 ? 13.735 -6.625 -4.702 1.00 88.56 325 ASP A C 1
ATOM 2534 O O . ASP A 1 325 ? 13.266 -6.716 -5.836 1.00 88.56 325 ASP A O 1
ATOM 2538 N N . ILE A 1 326 ? 12.997 -6.187 -3.667 1.00 93.81 326 ILE A N 1
ATOM 2539 C CA . ILE A 1 326 ? 11.561 -5.874 -3.760 1.00 93.81 326 ILE A CA 1
ATOM 2540 C C . ILE A 1 326 ? 11.293 -4.410 -3.411 1.00 93.81 326 ILE A C 1
ATOM 2542 O O . ILE A 1 326 ? 11.543 -3.976 -2.283 1.00 93.81 326 ILE A O 1
ATOM 2546 N N . MET A 1 327 ? 10.730 -3.662 -4.361 1.00 94.31 327 MET A N 1
ATOM 2547 C CA . MET A 1 327 ? 10.241 -2.292 -4.167 1.00 94.31 327 MET A CA 1
ATOM 2548 C C . MET A 1 327 ? 8.844 -2.295 -3.540 1.00 94.31 327 MET A C 1
ATOM 2550 O O . MET A 1 327 ? 7.961 -3.026 -3.992 1.00 94.31 327 MET A O 1
ATOM 2554 N N . LEU A 1 328 ? 8.626 -1.461 -2.522 1.00 95.81 328 LEU A N 1
ATOM 2555 C CA . LEU A 1 328 ? 7.389 -1.418 -1.743 1.00 95.81 328 LEU A CA 1
ATOM 2556 C C . LEU A 1 328 ? 6.692 -0.060 -1.881 1.00 95.81 328 LEU A C 1
ATOM 2558 O O . LEU A 1 328 ? 7.297 0.989 -1.665 1.00 95.81 328 LEU A O 1
ATOM 2562 N N . LEU A 1 329 ? 5.388 -0.078 -2.148 1.00 95.88 329 LEU A N 1
ATOM 2563 C CA . LEU A 1 329 ? 4.528 1.102 -2.089 1.00 95.88 329 LEU A CA 1
ATOM 2564 C C . LEU A 1 329 ? 3.577 0.998 -0.896 1.00 95.88 329 LEU A C 1
ATOM 2566 O O . LEU A 1 329 ? 2.827 0.031 -0.772 1.00 95.88 329 LEU A O 1
ATOM 2570 N N . ALA A 1 330 ? 3.589 2.015 -0.035 1.00 96.50 330 ALA A N 1
ATOM 2571 C CA . ALA A 1 330 ? 2.690 2.134 1.108 1.00 96.50 330 ALA A CA 1
ATOM 2572 C C . ALA A 1 330 ? 2.253 3.594 1.285 1.00 96.50 330 ALA A C 1
ATOM 2574 O O . ALA A 1 330 ? 3.080 4.499 1.207 1.00 96.50 330 ALA A O 1
ATOM 2575 N N . GLY A 1 331 ? 0.965 3.830 1.538 1.00 96.50 331 GLY A N 1
ATOM 2576 C CA . GLY A 1 331 ? 0.430 5.177 1.760 1.00 96.50 331 GLY A CA 1
ATOM 2577 C C . GLY A 1 331 ? 0.815 5.758 3.127 1.00 96.50 331 GLY A C 1
ATOM 2578 O O . GLY A 1 331 ? 0.896 5.037 4.121 1.00 96.50 331 GLY A O 1
ATOM 2579 N N . SER A 1 332 ? 1.020 7.071 3.176 1.00 96.31 332 SER A N 1
ATOM 2580 C CA . SER A 1 332 ? 1.338 7.876 4.360 1.00 96.31 332 SER A CA 1
ATOM 2581 C C . SER A 1 332 ? 0.647 9.242 4.265 1.00 96.31 332 SER A C 1
ATOM 2583 O O . SER A 1 332 ? 1.285 10.282 4.157 1.00 96.31 332 SER A O 1
ATOM 2585 N N . THR A 1 333 ? -0.682 9.221 4.272 1.00 96.94 333 THR A N 1
ATOM 2586 C CA . THR A 1 333 ? -1.587 10.379 4.192 1.00 96.94 333 THR A CA 1
ATOM 2587 C C . THR A 1 333 ? -2.883 10.022 4.920 1.00 96.94 333 THR A C 1
ATOM 2589 O O . THR A 1 333 ? -3.112 8.843 5.202 1.00 96.94 333 THR A O 1
ATOM 2592 N N . VAL A 1 334 ? -3.752 10.993 5.209 1.00 97.56 334 VAL A N 1
ATOM 2593 C CA . VAL A 1 334 ? -5.090 10.691 5.741 1.00 97.56 334 VAL A CA 1
ATOM 2594 C C . VAL A 1 334 ? -5.848 9.750 4.791 1.00 97.56 334 VAL A C 1
ATOM 2596 O O . VAL A 1 334 ? -5.915 9.973 3.582 1.00 97.56 334 VAL A O 1
ATOM 2599 N N . GLY A 1 335 ? -6.384 8.657 5.340 1.00 96.25 335 GLY A N 1
ATOM 2600 C CA . GLY A 1 335 ? -6.973 7.536 4.592 1.00 96.25 335 GLY A CA 1
ATOM 2601 C C . GLY A 1 335 ? -5.970 6.447 4.169 1.00 96.25 335 GLY A C 1
ATOM 2602 O O . GLY A 1 335 ? -6.362 5.368 3.704 1.00 96.25 335 GLY A O 1
ATOM 2603 N N . GLY A 1 336 ? -4.672 6.676 4.391 1.00 96.56 336 GLY A N 1
ATOM 2604 C CA . GLY A 1 336 ? -3.578 5.730 4.175 1.00 96.56 336 GLY A CA 1
ATOM 2605 C C . GLY A 1 336 ? -3.523 5.178 2.749 1.00 96.56 336 GLY A C 1
ATOM 2606 O O . GLY A 1 336 ? -3.744 5.887 1.770 1.00 96.56 336 GLY A O 1
ATOM 2607 N N . GLY A 1 337 ? -3.256 3.874 2.622 1.00 95.81 337 GLY A N 1
ATOM 2608 C CA . GLY A 1 337 ? -3.207 3.196 1.321 1.00 95.81 337 GLY A CA 1
ATOM 2609 C C . GLY A 1 337 ? -4.511 3.274 0.514 1.00 95.81 337 GLY A C 1
ATOM 2610 O O . GLY A 1 337 ? -4.458 3.260 -0.710 1.00 95.81 337 GLY A O 1
ATOM 2611 N N . SER A 1 338 ? -5.676 3.421 1.160 1.00 96.06 338 SER A N 1
ATOM 2612 C CA . SER A 1 338 ? -6.961 3.538 0.446 1.00 96.06 338 SER A CA 1
ATOM 2613 C C . SER A 1 338 ? -7.090 4.842 -0.352 1.00 96.06 338 SER A C 1
ATOM 2615 O O . SER A 1 338 ? -7.852 4.902 -1.318 1.00 96.06 338 SER A O 1
ATOM 2617 N N . THR A 1 339 ? -6.315 5.870 0.007 1.00 95.56 339 THR A N 1
ATOM 2618 C CA . THR A 1 339 ? -6.272 7.154 -0.702 1.00 95.56 339 THR A CA 1
ATOM 2619 C C . THR A 1 339 ? -5.489 7.037 -2.010 1.00 95.56 339 THR A C 1
ATOM 2621 O O . THR A 1 339 ? -5.953 7.538 -3.031 1.00 95.56 339 THR A O 1
ATOM 2624 N N . VAL A 1 340 ? -4.383 6.286 -2.020 1.00 95.00 340 VAL A N 1
ATOM 2625 C CA . VAL A 1 340 ? -3.420 6.203 -3.143 1.00 95.00 340 VAL A CA 1
ATOM 2626 C C . VAL A 1 340 ? -3.465 4.887 -3.938 1.00 95.00 340 VAL A C 1
ATOM 2628 O O . VAL A 1 340 ? -2.644 4.658 -4.821 1.00 95.00 340 VAL A O 1
ATOM 2631 N N . ASN A 1 341 ? -4.389 3.974 -3.630 1.00 94.88 341 ASN A N 1
ATOM 2632 C CA . ASN A 1 341 ? -4.528 2.722 -4.381 1.00 94.88 341 ASN A CA 1
ATOM 2633 C C . ASN A 1 341 ? -5.287 2.886 -5.713 1.00 94.88 341 ASN A C 1
ATOM 2635 O O . ASN A 1 341 ? -5.907 3.913 -5.993 1.00 94.88 341 ASN A O 1
ATOM 2639 N N . TRP A 1 342 ? -5.293 1.804 -6.492 1.00 94.38 342 TRP A N 1
ATOM 2640 C CA . TRP A 1 342 ? -5.854 1.705 -7.842 1.00 94.38 342 TRP A CA 1
ATOM 2641 C C . TRP A 1 342 ? -7.315 1.209 -7.896 1.00 94.38 342 TRP A C 1
ATOM 2643 O O . TRP A 1 342 ? -7.710 0.552 -8.852 1.00 94.38 342 TRP A O 1
ATOM 2653 N N . SER A 1 343 ? -8.117 1.496 -6.866 1.00 94.19 343 SER A N 1
ATOM 2654 C CA . SER A 1 343 ? -9.574 1.232 -6.782 1.00 94.19 343 SER A CA 1
ATOM 2655 C C . SER A 1 343 ? -10.058 -0.228 -6.751 1.00 94.19 343 SER A C 1
ATOM 2657 O O . SER A 1 343 ? -11.219 -0.466 -6.407 1.00 94.19 343 SER A O 1
ATOM 2659 N N . ALA A 1 344 ? -9.205 -1.209 -7.055 1.00 95.81 344 ALA A N 1
ATOM 2660 C CA . ALA A 1 344 ? -9.574 -2.626 -7.033 1.00 95.81 344 ALA A CA 1
ATOM 2661 C C . ALA A 1 344 ? -10.162 -3.052 -5.674 1.00 95.81 344 ALA A C 1
ATOM 2663 O O . ALA A 1 344 ? -9.543 -2.877 -4.619 1.00 95.81 344 ALA A O 1
ATOM 2664 N N . SER A 1 345 ? -11.371 -3.609 -5.717 1.00 97.44 345 SER A N 1
ATOM 2665 C CA . SER A 1 345 ? -12.235 -3.890 -4.567 1.00 97.44 345 SER A CA 1
ATOM 2666 C C . SER A 1 345 ? -12.780 -5.321 -4.622 1.00 97.44 345 SER A C 1
ATOM 2668 O O . SER A 1 345 ? -13.984 -5.558 -4.584 1.00 97.44 345 SER A O 1
ATOM 2670 N N . ILE A 1 346 ? -11.869 -6.287 -4.740 1.00 97.19 346 ILE A N 1
ATOM 2671 C CA . ILE A 1 346 ? -12.192 -7.715 -4.805 1.00 97.19 346 ILE A CA 1
ATOM 2672 C C . ILE A 1 346 ? -12.497 -8.220 -3.388 1.00 97.19 346 ILE A C 1
ATOM 2674 O O . ILE A 1 346 ? -11.759 -7.928 -2.446 1.00 97.19 346 ILE A O 1
ATOM 2678 N N . GLN A 1 347 ? -13.593 -8.964 -3.231 1.00 97.56 347 GLN A N 1
ATOM 2679 C CA . GLN A 1 347 ? -13.951 -9.586 -1.954 1.00 97.56 347 GLN A CA 1
ATOM 2680 C C . GLN A 1 347 ? -12.973 -10.712 -1.590 1.00 97.56 347 GLN A C 1
ATOM 2682 O O . GLN A 1 347 ? -12.307 -11.277 -2.459 1.00 97.56 347 GLN A O 1
ATOM 2687 N N . THR A 1 348 ? -12.903 -11.062 -0.304 1.00 97.69 348 THR A N 1
ATOM 2688 C CA . THR A 1 348 ? -12.042 -12.156 0.168 1.00 97.69 348 THR A CA 1
ATOM 2689 C C . THR A 1 348 ? -12.419 -13.471 -0.531 1.00 97.69 348 THR A C 1
ATOM 2691 O O . THR A 1 348 ? -13.573 -13.889 -0.420 1.00 97.69 348 THR A O 1
ATOM 2694 N N . PRO A 1 349 ? -11.489 -14.141 -1.239 1.00 96.12 349 PRO A N 1
ATOM 2695 C CA . PRO A 1 349 ? -11.805 -15.368 -1.959 1.00 96.12 349 PRO A CA 1
ATOM 2696 C C . PRO A 1 349 ? -12.243 -16.496 -1.020 1.00 96.12 349 PRO A C 1
ATOM 2698 O O . PRO A 1 349 ? -11.691 -16.661 0.068 1.00 96.12 349 PRO A O 1
ATOM 2701 N N . GLN A 1 350 ? -13.183 -17.330 -1.473 1.00 94.81 350 GLN A N 1
ATOM 2702 C CA . GLN A 1 350 ? -13.751 -18.402 -0.649 1.00 94.81 350 GLN A CA 1
ATOM 2703 C C . GLN A 1 350 ? -12.697 -19.400 -0.145 1.00 94.81 350 GLN A C 1
ATOM 2705 O O . GLN A 1 350 ? -12.772 -19.844 0.997 1.00 94.81 350 GLN A O 1
ATOM 2710 N N . HIS A 1 351 ? -11.692 -19.730 -0.964 1.00 94.56 351 HIS A N 1
ATOM 2711 C CA . HIS A 1 351 ? -10.611 -20.632 -0.555 1.00 94.56 351 HIS A CA 1
ATOM 2712 C C . HIS A 1 351 ? -9.739 -20.034 0.563 1.00 94.56 351 HIS A C 1
ATOM 2714 O O . HIS A 1 351 ? -9.260 -20.778 1.411 1.00 94.56 351 HIS A O 1
ATOM 2720 N N . VAL A 1 352 ? -9.578 -18.704 0.613 1.00 97.00 352 VAL A N 1
ATOM 2721 C CA . VAL A 1 352 ? -8.854 -18.009 1.692 1.00 97.00 352 VAL A CA 1
ATOM 2722 C C . VAL A 1 352 ? -9.665 -18.035 2.981 1.00 97.00 352 VAL A C 1
ATOM 2724 O O . VAL A 1 352 ? -9.112 -18.319 4.037 1.00 97.00 352 VAL A O 1
ATOM 2727 N N . LEU A 1 353 ? -10.977 -17.780 2.899 1.00 96.94 353 LEU A N 1
ATOM 2728 C CA . LEU A 1 353 ? -11.867 -17.874 4.063 1.00 96.94 353 LEU A CA 1
ATOM 2729 C C . LEU A 1 353 ? -11.829 -19.276 4.668 1.00 96.94 353 LEU A C 1
ATOM 2731 O O . LEU A 1 353 ? -11.639 -19.399 5.873 1.00 96.94 353 LEU A O 1
ATOM 2735 N N . LYS A 1 354 ? -11.924 -20.301 3.812 1.00 95.44 354 LYS A N 1
ATOM 2736 C CA . LYS A 1 354 ? -11.833 -21.712 4.196 1.00 95.44 354 LYS A CA 1
ATOM 2737 C C . LYS A 1 354 ? -10.476 -22.059 4.814 1.00 95.44 354 LYS A C 1
ATOM 2739 O O . LYS A 1 354 ? -10.406 -22.751 5.819 1.00 95.44 354 LYS A O 1
ATOM 2744 N N . GLU A 1 355 ? -9.380 -21.566 4.240 1.00 96.12 355 GLU A N 1
ATOM 2745 C CA . GLU A 1 355 ? -8.045 -21.760 4.814 1.00 96.12 355 GLU A CA 1
ATOM 2746 C C . GLU A 1 355 ? -7.945 -21.133 6.211 1.00 96.12 355 GLU A C 1
ATOM 2748 O O . GLU A 1 355 ? -7.473 -21.774 7.150 1.00 96.12 355 GLU A O 1
ATOM 2753 N N . TRP A 1 356 ? -8.410 -19.895 6.378 1.00 97.31 356 TRP A N 1
ATOM 2754 C CA . TRP A 1 356 ? -8.353 -19.206 7.665 1.00 97.31 356 TRP A CA 1
ATOM 2755 C C . TRP A 1 356 ? -9.263 -19.851 8.718 1.00 97.31 356 TRP A C 1
ATOM 2757 O O . TRP A 1 356 ? -8.859 -19.960 9.877 1.00 97.31 356 TRP A O 1
ATOM 2767 N N . SER A 1 357 ? -10.453 -20.318 8.345 1.00 97.00 357 SER A N 1
ATOM 2768 C CA . SER A 1 357 ? -11.348 -21.016 9.268 1.00 97.00 357 SER A CA 1
ATOM 2769 C C . SER A 1 357 ? -10.836 -22.411 9.625 1.00 97.00 357 SER A C 1
ATOM 2771 O O . SER A 1 357 ? -10.661 -22.695 10.805 1.00 97.00 357 SER A O 1
ATOM 2773 N N . GLU A 1 358 ? -10.524 -23.257 8.642 1.00 95.62 358 GLU A N 1
ATOM 2774 C CA . GLU A 1 358 ? -10.207 -24.673 8.865 1.00 95.62 358 GLU A CA 1
ATOM 2775 C C . GLU A 1 358 ? -8.749 -24.902 9.285 1.00 95.62 358 GLU A C 1
ATOM 2777 O O . GLU A 1 358 ? -8.476 -25.701 10.178 1.00 95.62 358 GLU A O 1
ATOM 2782 N N . SER A 1 359 ? -7.788 -24.210 8.662 1.00 95.00 359 SER A N 1
ATOM 2783 C CA . SER A 1 359 ? -6.355 -24.439 8.929 1.00 95.00 359 SER A CA 1
ATOM 2784 C C . SER A 1 359 ? -5.821 -23.586 10.081 1.00 95.00 359 SER A C 1
ATOM 2786 O O . SER A 1 359 ? -4.883 -23.998 10.765 1.00 95.00 359 SER A O 1
ATOM 2788 N N . TYR A 1 360 ? -6.416 -22.412 10.323 1.00 95.38 360 TYR A N 1
ATOM 2789 C CA . TYR A 1 360 ? -6.027 -21.511 11.418 1.00 95.38 360 TYR A CA 1
ATOM 2790 C C . TYR A 1 360 ? -7.042 -21.467 12.573 1.00 95.38 360 TYR A C 1
ATOM 2792 O O . TYR A 1 360 ? -6.792 -20.776 13.563 1.00 95.38 360 TYR A O 1
ATOM 2800 N N . ASN A 1 361 ? -8.135 -22.240 12.494 1.00 95.69 361 ASN A N 1
ATOM 2801 C CA . ASN A 1 361 ? -9.202 -22.326 13.503 1.00 95.69 361 ASN A CA 1
ATOM 2802 C C . ASN A 1 361 ? -9.865 -20.971 13.812 1.00 95.69 361 ASN A C 1
ATOM 2804 O O . ASN A 1 361 ? -10.267 -20.700 14.944 1.00 95.69 361 ASN A O 1
ATOM 2808 N N . LEU A 1 362 ? -9.950 -20.081 12.818 1.00 96.81 362 LEU A N 1
ATOM 2809 C CA . LEU A 1 362 ? -10.553 -18.757 12.969 1.00 96.81 362 LEU A CA 1
ATOM 2810 C C . LEU A 1 362 ? -12.009 -18.776 12.490 1.00 96.81 362 LEU A C 1
ATOM 2812 O O . LEU A 1 362 ? -12.326 -18.301 11.401 1.00 96.81 362 LEU A O 1
ATOM 2816 N N . GLU A 1 363 ? -12.904 -19.265 13.354 1.00 94.12 363 GLU A N 1
ATOM 2817 C CA . GLU A 1 363 ? -14.361 -19.351 13.115 1.00 94.12 363 GLU A CA 1
ATOM 2818 C C . GLU A 1 363 ? -14.998 -18.021 12.668 1.00 94.12 363 GLU A C 1
ATOM 2820 O O . GLU A 1 363 ? -16.026 -18.007 11.991 1.00 94.12 363 GLU A O 1
ATOM 2825 N N . LEU A 1 364 ? -14.370 -16.883 13.004 1.00 94.69 364 LEU A N 1
ATOM 2826 C CA . LEU A 1 364 ? -14.789 -15.555 12.551 1.00 94.69 364 LEU A CA 1
ATOM 2827 C C . LEU A 1 364 ? -15.039 -15.518 11.036 1.00 94.69 364 LEU A C 1
ATOM 2829 O O . LEU A 1 364 ? -16.029 -14.927 10.611 1.00 94.69 364 LEU A O 1
ATOM 2833 N N . PHE A 1 365 ? -14.183 -16.143 10.227 1.00 97.00 365 PHE A N 1
ATOM 2834 C CA . PHE A 1 365 ? -14.238 -16.029 8.765 1.00 97.00 365 PHE A CA 1
ATOM 2835 C C . PHE A 1 365 ? -15.355 -16.847 8.104 1.00 97.00 365 PHE A C 1
ATOM 2837 O O . PHE A 1 365 ? -15.667 -16.611 6.940 1.00 97.00 365 PHE A O 1
ATOM 2844 N N . GLU A 1 366 ? -16.010 -17.737 8.851 1.00 93.94 366 GLU A N 1
ATOM 2845 C CA . GLU A 1 366 ? -17.237 -18.428 8.426 1.00 93.94 366 GLU A CA 1
ATOM 2846 C C . GLU A 1 366 ? -18.504 -17.834 9.056 1.00 93.94 366 GLU A C 1
ATOM 2848 O O . GLU A 1 366 ? -19.623 -18.139 8.630 1.00 93.94 366 GLU A O 1
ATOM 2853 N N . SER A 1 367 ? -18.340 -16.962 10.052 1.00 95.12 367 SER A N 1
ATOM 2854 C CA . SER A 1 367 ? -19.444 -16.376 10.804 1.00 95.12 367 SER A CA 1
ATOM 2855 C C . SER A 1 367 ? -20.307 -15.425 9.968 1.00 95.12 367 SER A C 1
ATOM 2857 O O . SER A 1 367 ? -19.836 -14.741 9.055 1.00 95.12 367 SER A O 1
ATOM 2859 N N . GLU A 1 368 ? -21.576 -15.294 10.358 1.00 95.06 368 GLU A N 1
ATOM 2860 C CA . GLU A 1 368 ? -22.489 -14.296 9.783 1.00 95.06 368 GLU A CA 1
ATOM 2861 C C . GLU A 1 368 ? -21.990 -12.858 9.987 1.00 95.06 368 GLU A C 1
ATOM 2863 O O . GLU A 1 368 ? -22.233 -11.997 9.145 1.00 95.06 368 GLU A O 1
ATOM 2868 N N . LEU A 1 369 ? -21.224 -12.597 11.056 1.00 94.62 369 LEU A N 1
ATOM 2869 C CA . LEU A 1 369 ? -20.625 -11.285 11.298 1.00 94.62 369 LEU A CA 1
ATOM 2870 C C . LEU A 1 369 ? -19.664 -10.886 10.171 1.00 94.62 369 LEU A C 1
ATOM 2872 O O . LEU A 1 369 ? -19.708 -9.746 9.717 1.00 94.62 369 LEU A O 1
ATOM 2876 N N . TYR A 1 370 ? -18.808 -11.802 9.713 1.00 97.88 370 TYR A N 1
ATOM 2877 C CA . TYR A 1 370 ? -17.851 -11.494 8.650 1.00 97.88 370 TYR A CA 1
ATOM 2878 C C . TYR A 1 370 ? -18.536 -11.335 7.289 1.00 97.88 370 TYR A C 1
ATOM 2880 O O . TYR A 1 370 ? -18.193 -10.428 6.528 1.00 97.88 370 TYR A O 1
ATOM 2888 N N . LYS A 1 371 ? -19.543 -12.169 6.998 1.00 97.25 371 LYS A N 1
ATOM 2889 C CA . LYS A 1 371 ? -20.359 -12.043 5.779 1.00 97.25 371 LYS A CA 1
ATOM 2890 C C . LYS A 1 371 ? -21.066 -10.688 5.724 1.00 97.25 371 LYS A C 1
ATOM 2892 O O . LYS A 1 371 ? -20.995 -9.996 4.709 1.00 97.25 371 LYS A O 1
ATOM 2897 N N . GLU A 1 372 ? -21.674 -10.273 6.834 1.00 97.31 372 GLU A N 1
ATOM 2898 C CA . GLU A 1 372 ? -22.327 -8.968 6.938 1.00 97.31 372 GLU A CA 1
ATOM 2899 C C . GLU A 1 372 ? -21.312 -7.819 6.867 1.00 97.31 372 GLU A C 1
ATOM 2901 O O . GLU A 1 372 ? -21.540 -6.834 6.167 1.00 97.31 372 GLU A O 1
ATOM 2906 N N . ALA A 1 373 ? -20.146 -7.959 7.508 1.00 98.19 373 ALA A N 1
ATOM 2907 C CA . ALA A 1 373 ? -19.063 -6.984 7.408 1.00 98.19 373 ALA A CA 1
ATOM 2908 C C . ALA A 1 373 ? -18.619 -6.773 5.953 1.00 98.19 373 ALA A C 1
ATOM 2910 O O . ALA A 1 373 ? -18.482 -5.632 5.513 1.00 98.19 373 ALA A O 1
ATOM 2911 N N . MET A 1 374 ? -18.434 -7.858 5.194 1.00 98.31 374 MET A N 1
ATOM 2912 C CA . MET A 1 374 ? -18.071 -7.808 3.775 1.00 98.31 374 MET A CA 1
ATOM 2913 C C . MET A 1 374 ? -19.119 -7.047 2.955 1.00 98.31 374 MET A C 1
ATOM 2915 O O . MET A 1 374 ? -18.774 -6.155 2.179 1.00 98.31 374 MET A O 1
ATOM 2919 N N . LYS A 1 375 ? -20.404 -7.354 3.167 1.00 97.94 375 LYS A N 1
ATOM 2920 C CA . LYS A 1 375 ? -21.523 -6.686 2.496 1.00 97.94 375 LYS A CA 1
ATOM 2921 C C . LYS A 1 375 ? -21.572 -5.190 2.821 1.00 97.94 375 LYS A C 1
ATOM 2923 O O . LYS A 1 375 ? -21.532 -4.374 1.903 1.00 97.94 375 LYS A O 1
ATOM 2928 N N . ILE A 1 376 ? -21.584 -4.829 4.106 1.00 98.25 376 ILE A N 1
ATOM 2929 C CA . ILE A 1 376 ? -21.650 -3.431 4.561 1.00 98.25 376 ILE A CA 1
ATOM 2930 C C . ILE A 1 376 ? -20.465 -2.624 4.024 1.00 98.25 376 ILE A C 1
ATOM 2932 O O . ILE A 1 376 ? -20.633 -1.478 3.608 1.00 98.25 376 ILE A O 1
ATOM 2936 N N . VAL A 1 377 ? -19.259 -3.198 4.034 1.00 98.56 377 VAL A N 1
ATOM 2937 C CA . VAL A 1 377 ? -18.061 -2.536 3.503 1.00 98.56 377 VAL A CA 1
ATOM 2938 C C . VAL A 1 377 ? -18.206 -2.269 2.007 1.00 98.56 377 VAL A C 1
ATOM 2940 O O . VAL A 1 377 ? -18.014 -1.128 1.584 1.00 98.56 377 VAL A O 1
ATOM 2943 N N . CYS A 1 378 ? -18.592 -3.275 1.218 1.00 98.44 378 CYS A N 1
ATOM 2944 C CA . CYS A 1 378 ? -18.806 -3.115 -0.220 1.00 98.44 378 CYS A CA 1
ATOM 2945 C C . CYS A 1 378 ? -19.883 -2.064 -0.529 1.00 98.44 378 CYS A C 1
ATOM 2947 O O . CYS A 1 378 ? -19.660 -1.192 -1.369 1.00 98.44 378 CYS A O 1
ATOM 2949 N N . GLU A 1 379 ? -21.010 -2.084 0.188 1.00 97.81 379 GLU A N 1
ATOM 2950 C CA . GLU A 1 379 ? -22.087 -1.095 0.044 1.00 97.81 379 GLU A CA 1
ATOM 2951 C C . GLU A 1 379 ? -21.615 0.318 0.408 1.00 97.81 379 GLU A C 1
ATOM 2953 O O . GLU A 1 379 ? -21.826 1.270 -0.347 1.00 97.81 379 GLU A O 1
ATOM 2958 N N . LYS A 1 380 ? -20.909 0.473 1.535 1.00 96.38 380 LYS A N 1
ATOM 2959 C CA . LYS A 1 380 ? -20.398 1.770 1.998 1.00 96.38 380 LYS A CA 1
ATOM 2960 C C . LYS A 1 380 ? -19.392 2.376 1.019 1.00 96.38 380 LYS A C 1
ATOM 2962 O O . LYS A 1 380 ? -19.371 3.595 0.838 1.00 96.38 380 LYS A O 1
ATOM 2967 N N . MET A 1 381 ? -18.575 1.533 0.395 1.00 96.75 381 MET A N 1
ATOM 2968 C CA . MET A 1 381 ? -17.610 1.914 -0.635 1.00 96.75 381 MET A CA 1
ATOM 2969 C C . MET A 1 381 ? -18.244 2.086 -2.020 1.00 96.75 381 MET A C 1
ATOM 2971 O O . MET A 1 381 ? -17.584 2.609 -2.912 1.00 96.75 381 MET A O 1
ATOM 2975 N N . GLY A 1 382 ? -19.504 1.684 -2.216 1.00 96.69 382 GLY A N 1
ATOM 2976 C CA . GLY A 1 382 ? -20.154 1.691 -3.526 1.00 96.69 382 GLY A CA 1
ATOM 2977 C C . GLY A 1 382 ? -19.427 0.810 -4.541 1.00 96.69 382 GLY A C 1
ATOM 2978 O O . GLY A 1 382 ? -19.193 1.256 -5.660 1.00 96.69 382 GLY A O 1
ATOM 2979 N N . VAL A 1 383 ? -19.007 -0.390 -4.125 1.00 97.69 383 VAL A N 1
ATOM 2980 C CA . VAL A 1 383 ? -18.298 -1.336 -4.995 1.00 97.69 383 VAL A CA 1
ATOM 2981 C C . VAL A 1 383 ? -19.207 -1.781 -6.138 1.00 97.69 383 VAL A C 1
ATOM 2983 O O . VAL A 1 383 ? -20.324 -2.234 -5.900 1.00 97.69 383 VAL A O 1
ATOM 2986 N N . GLN A 1 384 ? -18.713 -1.667 -7.368 1.00 95.25 384 GLN A N 1
ATOM 2987 C CA . GLN A 1 384 ? -19.466 -1.927 -8.596 1.00 95.25 384 GLN A CA 1
ATOM 2988 C C . GLN A 1 384 ? -18.530 -2.444 -9.712 1.00 95.25 384 GLN A C 1
ATOM 2990 O O . GLN A 1 384 ? -17.309 -2.357 -9.572 1.00 95.25 384 GLN A O 1
ATOM 2995 N N . SER A 1 385 ? -19.060 -3.021 -10.796 1.00 96.25 385 SER A N 1
ATOM 2996 C CA . SER A 1 385 ? -18.264 -3.635 -11.887 1.00 96.25 385 SER A CA 1
ATOM 2997 C C . SER A 1 385 ? -18.630 -3.154 -13.298 1.00 96.25 385 SER A C 1
ATOM 2999 O O . SER A 1 385 ? -18.145 -3.704 -14.282 1.00 96.25 385 SER A O 1
ATOM 3001 N N . GLU A 1 386 ? -19.485 -2.149 -13.409 1.00 94.69 386 GLU A N 1
ATOM 3002 C CA . GLU A 1 386 ? -19.798 -1.438 -14.642 1.00 94.69 386 GLU A CA 1
ATOM 3003 C C . GLU A 1 386 ? -18.633 -0.516 -15.036 1.00 94.69 386 GLU A C 1
ATOM 3005 O O . GLU A 1 386 ? -18.021 0.166 -14.205 1.00 94.69 386 GLU A O 1
ATOM 3010 N N . ILE A 1 387 ? -18.317 -0.519 -16.331 1.00 90.44 387 ILE A N 1
ATOM 3011 C CA . ILE A 1 387 ? -17.268 0.295 -16.946 1.00 90.44 387 ILE A CA 1
ATOM 3012 C C . ILE A 1 387 ? -17.883 0.923 -18.191 1.00 90.44 387 ILE A C 1
ATOM 3014 O O . ILE A 1 387 ? -18.280 0.196 -19.101 1.00 90.44 387 ILE A O 1
ATOM 3018 N N . GLU A 1 388 ? -17.963 2.252 -18.230 1.00 91.69 388 GLU A N 1
ATOM 3019 C CA . GLU A 1 388 ? -18.399 2.969 -19.435 1.00 91.69 388 GLU A CA 1
ATOM 3020 C C . GLU A 1 388 ? -17.275 3.052 -20.465 1.00 91.69 388 GLU A C 1
ATOM 3022 O O . GLU A 1 388 ? -17.492 2.786 -21.646 1.00 91.69 388 GLU A O 1
ATOM 3027 N N . ASP A 1 389 ? -16.065 3.378 -20.005 1.00 90.12 389 ASP A N 1
ATOM 3028 C CA . ASP A 1 389 ? -14.886 3.483 -20.853 1.00 90.12 389 ASP A CA 1
ATOM 3029 C C . ASP A 1 389 ? -13.655 2.852 -20.186 1.00 90.12 389 ASP A C 1
ATOM 3031 O O . ASP A 1 389 ? -13.279 3.184 -19.058 1.00 90.12 389 ASP A O 1
ATOM 3035 N N . GLU A 1 390 ? -13.021 1.910 -20.882 1.00 92.12 390 GLU A N 1
ATOM 3036 C CA . GLU A 1 390 ? -11.903 1.133 -20.352 1.00 92.12 390 GLU A CA 1
ATOM 3037 C C . GLU A 1 390 ? -10.557 1.806 -20.679 1.00 92.12 390 GLU A C 1
ATOM 3039 O O . GLU A 1 390 ? -10.345 2.376 -21.756 1.00 92.12 390 GLU A O 1
ATOM 3044 N N . GLY A 1 391 ? -9.635 1.778 -19.713 1.00 93.94 391 GLY A N 1
ATOM 3045 C CA . GLY A 1 391 ? -8.287 2.325 -19.878 1.00 93.94 391 GLY A CA 1
ATOM 3046 C C . GLY A 1 391 ? -7.422 1.463 -20.803 1.00 93.94 391 GLY A C 1
ATOM 3047 O O . GLY A 1 391 ? -7.606 0.248 -20.895 1.00 93.94 391 GLY A O 1
ATOM 3048 N N . PHE A 1 392 ? -6.425 2.082 -21.440 1.00 95.62 392 PHE A N 1
ATOM 3049 C CA . PHE A 1 392 ? -5.567 1.470 -22.466 1.00 95.62 392 PHE A CA 1
ATOM 3050 C C . PHE A 1 392 ? -5.009 0.089 -22.076 1.00 95.62 392 PHE A C 1
ATOM 3052 O O . PHE A 1 392 ? -5.150 -0.884 -22.815 1.00 95.62 392 PHE A O 1
ATOM 3059 N N . GLN A 1 393 ? -4.406 -0.021 -20.890 1.00 96.25 393 GLN A N 1
ATOM 3060 C CA . GLN A 1 393 ? -3.771 -1.264 -20.441 1.00 96.25 393 GLN A CA 1
ATOM 3061 C C . GLN A 1 393 ? -4.801 -2.375 -20.179 1.00 96.25 393 GLN A C 1
ATOM 3063 O O . GLN A 1 393 ? -4.566 -3.537 -20.514 1.00 96.25 393 GLN A O 1
ATOM 3068 N N . ASN A 1 394 ? -5.959 -2.017 -19.618 1.00 96.94 394 ASN A N 1
ATOM 3069 C CA . ASN A 1 394 ? -7.035 -2.958 -19.306 1.00 96.94 394 ASN A CA 1
ATOM 3070 C C . ASN A 1 394 ? -7.662 -3.536 -20.585 1.00 96.94 394 ASN A C 1
ATOM 3072 O O . ASN A 1 394 ? -7.867 -4.747 -20.665 1.00 96.94 394 ASN A O 1
ATOM 3076 N N . MET A 1 395 ? -7.857 -2.703 -21.617 1.00 96.50 395 MET A N 1
ATOM 3077 C CA . MET A 1 395 ? -8.319 -3.148 -22.939 1.00 96.50 395 MET A CA 1
ATOM 3078 C C . MET A 1 395 ? -7.355 -4.160 -23.573 1.00 96.50 395 MET A C 1
ATOM 3080 O O . MET A 1 395 ? -7.787 -5.152 -24.158 1.00 96.50 395 MET A O 1
ATOM 3084 N N . ILE A 1 396 ? -6.046 -3.926 -23.444 1.00 97.94 396 ILE A N 1
ATOM 3085 C CA . ILE A 1 396 ? -5.004 -4.814 -23.976 1.00 97.94 396 ILE A CA 1
ATOM 3086 C C . ILE A 1 396 ? -5.014 -6.161 -23.255 1.00 97.94 396 ILE A C 1
ATOM 3088 O O . ILE A 1 396 ? -5.037 -7.199 -23.915 1.00 97.94 396 ILE A O 1
ATOM 3092 N N . LEU A 1 397 ? -5.059 -6.160 -21.917 1.00 98.56 397 LEU A N 1
ATOM 3093 C CA . LEU A 1 397 ? -5.198 -7.393 -21.138 1.00 98.56 397 LEU A CA 1
ATOM 3094 C C . LEU A 1 397 ? -6.456 -8.165 -21.557 1.00 98.56 397 LEU A C 1
ATOM 3096 O O . LEU A 1 397 ? -6.399 -9.377 -21.768 1.00 98.56 397 LEU A O 1
ATOM 3100 N N . ARG A 1 398 ? -7.586 -7.467 -21.711 1.00 98.19 398 ARG A N 1
ATOM 3101 C CA . ARG A 1 398 ? -8.858 -8.082 -22.087 1.00 98.19 398 ARG A CA 1
ATOM 3102 C C . ARG A 1 398 ? -8.815 -8.708 -23.470 1.00 98.19 398 ARG A C 1
ATOM 3104 O O . ARG A 1 398 ? -9.130 -9.892 -23.589 1.00 98.19 398 ARG A O 1
ATOM 3111 N N . LYS A 1 399 ? -8.371 -7.959 -24.480 1.00 97.88 399 LYS A N 1
ATOM 3112 C CA . LYS A 1 399 ? -8.249 -8.469 -25.847 1.00 97.88 399 LYS A CA 1
ATOM 3113 C C . LYS A 1 399 ? -7.283 -9.647 -25.915 1.00 97.88 399 LYS A C 1
ATOM 3115 O O . LYS A 1 399 ? -7.648 -10.695 -26.429 1.00 97.88 399 LYS A O 1
ATOM 3120 N N . GLY A 1 400 ? -6.084 -9.513 -25.347 1.00 98.50 400 GLY A N 1
ATOM 3121 C CA . GLY A 1 400 ? -5.085 -10.582 -25.378 1.00 98.50 400 GLY A CA 1
ATOM 3122 C C . GLY A 1 400 ? -5.572 -11.873 -24.716 1.00 98.50 400 GLY A C 1
ATOM 3123 O O . GLY A 1 400 ? -5.321 -12.960 -25.229 1.00 98.50 400 GLY A O 1
ATOM 3124 N N . CYS A 1 401 ? -6.324 -11.774 -23.614 1.00 98.75 401 CYS A N 1
ATOM 3125 C CA . CYS A 1 401 ? -6.968 -12.939 -23.009 1.00 98.75 401 CYS A CA 1
ATOM 3126 C C . CYS A 1 401 ? -8.056 -13.546 -23.905 1.00 98.75 401 CYS A C 1
ATOM 3128 O O . CYS A 1 401 ? -8.099 -14.766 -24.039 1.00 98.75 401 CYS A O 1
ATOM 3130 N N . GLN A 1 402 ? -8.912 -12.724 -24.521 1.00 98.50 402 GLN A N 1
ATOM 3131 C CA . GLN A 1 402 ? -9.988 -13.188 -25.406 1.00 98.50 402 GLN A CA 1
ATOM 3132 C C . GLN A 1 402 ? -9.445 -13.938 -26.629 1.00 98.50 402 GLN A C 1
ATOM 3134 O O . GLN A 1 402 ? -9.914 -15.037 -26.914 1.00 98.50 402 GLN A O 1
ATOM 3139 N N . GLU A 1 403 ? -8.414 -13.400 -27.285 1.00 98.25 403 GLU A N 1
ATOM 3140 C CA . GLU A 1 403 ? -7.755 -14.030 -28.442 1.00 98.25 403 GLU A CA 1
ATOM 3141 C C . GLU A 1 403 ? -7.113 -15.384 -28.091 1.00 98.25 403 GLU A C 1
ATOM 3143 O O . GLU A 1 403 ? -7.086 -16.306 -28.903 1.00 98.25 403 GLU A O 1
ATOM 3148 N N . LEU A 1 404 ? -6.620 -15.536 -26.857 1.00 98.38 404 LEU A N 1
ATOM 3149 C CA . LEU A 1 404 ? -6.002 -16.776 -26.371 1.00 98.38 404 LEU A CA 1
ATOM 3150 C C . LEU A 1 404 ? -6.998 -17.756 -25.732 1.00 98.38 404 LEU A C 1
ATOM 3152 O O . LEU A 1 404 ? -6.600 -18.852 -25.333 1.00 98.38 404 LEU A O 1
ATOM 3156 N N . GLY A 1 405 ? -8.269 -17.372 -25.580 1.00 98.25 405 GLY A N 1
ATOM 3157 C CA . GLY A 1 405 ? -9.260 -18.150 -24.832 1.00 98.25 405 GLY A CA 1
ATOM 3158 C C . GLY A 1 405 ? -8.976 -18.243 -23.325 1.00 98.25 405 GLY A C 1
ATOM 3159 O O . GLY A 1 405 ? -9.426 -19.180 -22.666 1.00 98.25 405 GLY A O 1
ATOM 3160 N N . TYR A 1 406 ? -8.212 -17.303 -22.761 1.00 98.38 406 TYR A N 1
ATOM 3161 C CA . TYR A 1 406 ? -7.956 -17.229 -21.322 1.00 98.38 406 TYR A CA 1
ATOM 3162 C C . TYR A 1 406 ? -9.132 -16.584 -20.576 1.00 98.38 406 TYR A C 1
ATOM 3164 O O . TYR A 1 406 ? -9.752 -15.650 -21.090 1.00 98.38 406 TYR A O 1
ATOM 3172 N N . PRO A 1 407 ? -9.428 -17.018 -19.333 1.00 97.56 407 PRO A N 1
ATOM 3173 C CA . PRO A 1 407 ? -10.479 -16.401 -18.534 1.00 97.56 407 PRO A CA 1
ATOM 3174 C C . PRO A 1 407 ? -10.115 -14.947 -18.231 1.00 97.56 407 PRO A C 1
ATOM 3176 O O . PRO A 1 407 ? -9.040 -14.678 -17.692 1.00 97.56 407 PRO A O 1
ATOM 3179 N N . VAL A 1 408 ? -11.015 -14.017 -18.536 1.00 97.81 408 VAL A N 1
ATOM 3180 C CA . VAL A 1 408 ? -10.876 -12.601 -18.190 1.00 97.81 408 VAL A CA 1
ATOM 3181 C C . VAL A 1 408 ? -12.167 -12.082 -17.584 1.00 97.81 408 VAL A C 1
ATOM 3183 O O . VAL A 1 408 ? -13.260 -12.356 -18.075 1.00 97.81 408 VAL A O 1
ATOM 3186 N N . GLU A 1 409 ? -12.029 -11.325 -16.505 1.00 96.31 409 GLU A N 1
ATOM 3187 C CA . GLU A 1 409 ? -13.137 -10.787 -15.730 1.00 96.31 409 GLU A CA 1
ATOM 3188 C C . GLU A 1 409 ? -12.907 -9.308 -15.435 1.00 96.31 409 GLU A C 1
ATOM 3190 O O . GLU A 1 409 ? -11.773 -8.820 -15.398 1.00 96.31 409 GLU A O 1
ATOM 3195 N N . THR A 1 410 ? -14.002 -8.595 -15.200 1.00 97.62 410 THR A N 1
ATOM 3196 C CA . THR A 1 410 ? -13.948 -7.223 -14.707 1.00 97.62 410 THR A CA 1
ATOM 3197 C C . THR A 1 410 ? -13.660 -7.210 -13.209 1.00 97.62 410 THR A C 1
ATOM 3199 O O . THR A 1 410 ? -14.267 -7.951 -12.437 1.00 97.62 410 THR A O 1
ATOM 3202 N N . ILE A 1 411 ? -12.732 -6.353 -12.791 1.00 97.06 411 ILE A N 1
ATOM 3203 C CA . ILE A 1 411 ? -12.420 -6.116 -11.382 1.00 97.06 411 ILE A CA 1
ATOM 3204 C C . ILE A 1 411 ? -13.471 -5.161 -10.802 1.00 97.06 411 ILE A C 1
ATOM 3206 O O . ILE A 1 411 ? -13.640 -4.064 -11.336 1.00 97.06 411 ILE A O 1
ATOM 3210 N N . PRO A 1 412 ? -14.140 -5.507 -9.687 1.00 97.38 412 PRO A N 1
ATOM 3211 C CA . PRO A 1 412 ? -14.992 -4.561 -8.982 1.00 97.38 412 PRO A CA 1
ATOM 3212 C C . PRO A 1 412 ? -14.187 -3.372 -8.447 1.00 97.38 412 PRO A C 1
ATOM 3214 O O . PRO A 1 412 ? -13.115 -3.556 -7.867 1.00 97.38 412 PRO A O 1
ATOM 3217 N N . THR A 1 413 ? -14.706 -2.156 -8.597 1.00 96.38 413 THR A N 1
ATOM 3218 C CA . THR A 1 413 ? -14.047 -0.913 -8.178 1.00 96.38 413 THR A CA 1
ATOM 3219 C C . THR A 1 413 ? -14.912 -0.117 -7.206 1.00 96.38 413 THR A C 1
ATOM 3221 O O . THR A 1 413 ? -16.135 -0.209 -7.234 1.00 96.38 413 THR A O 1
ATOM 3224 N N . ASN A 1 414 ? -14.288 0.682 -6.339 1.00 96.19 414 ASN A N 1
ATOM 3225 C CA . ASN A 1 414 ? -14.971 1.616 -5.433 1.00 96.19 414 ASN A CA 1
ATOM 3226 C C . ASN A 1 414 ? -15.122 3.023 -6.042 1.00 96.19 414 ASN A C 1
ATOM 3228 O O . ASN A 1 414 ? -14.951 4.032 -5.354 1.00 96.19 414 ASN A O 1
ATOM 3232 N N . ALA A 1 415 ? -15.380 3.091 -7.344 1.00 94.38 415 ALA A N 1
ATOM 3233 C CA . ALA A 1 415 ? -15.612 4.317 -8.095 1.00 94.38 415 ALA A CA 1
ATOM 3234 C C . ALA A 1 415 ? -16.812 4.110 -9.039 1.00 94.38 415 ALA A C 1
ATOM 3236 O O . ALA A 1 415 ? -17.080 2.968 -9.414 1.00 94.38 415 ALA A O 1
ATOM 3237 N N . PRO A 1 416 ? -17.555 5.168 -9.405 1.00 92.19 416 PRO A N 1
ATOM 3238 C CA . PRO A 1 416 ? -18.649 5.060 -10.371 1.00 92.19 416 PRO A CA 1
ATOM 3239 C C . PRO A 1 416 ? -18.141 4.663 -11.768 1.00 92.19 416 PRO A C 1
ATOM 3241 O O . PRO A 1 416 ? -16.960 4.839 -12.073 1.00 92.19 416 PRO A O 1
ATOM 3244 N N . SER A 1 417 ? -19.044 4.140 -12.602 1.00 91.25 417 SER A N 1
ATOM 3245 C CA . SER A 1 417 ? -18.774 3.650 -13.965 1.00 91.25 417 SER A CA 1
ATOM 3246 C C . SER A 1 417 ? -18.157 4.700 -14.894 1.00 91.25 417 SER A C 1
ATOM 3248 O O . SER A 1 417 ? -17.361 4.351 -15.765 1.00 91.25 417 SER A O 1
ATOM 3250 N N . ASP A 1 418 ? -18.490 5.973 -14.663 1.00 90.31 418 ASP A N 1
ATOM 3251 C CA . ASP A 1 418 ? -18.040 7.148 -15.416 1.00 90.31 418 ASP A CA 1
ATOM 3252 C C . ASP A 1 418 ? -16.675 7.701 -14.952 1.00 90.31 418 ASP A C 1
ATOM 3254 O O . ASP A 1 418 ? -16.189 8.712 -15.467 1.00 90.31 418 ASP A O 1
ATOM 3258 N N . HIS A 1 419 ? -16.036 7.094 -13.941 1.00 90.56 419 HIS A N 1
ATOM 3259 C CA . HIS A 1 419 ? -14.790 7.619 -13.382 1.00 90.56 419 HIS A CA 1
ATOM 3260 C C . HIS A 1 419 ? -13.561 7.248 -14.225 1.00 90.56 419 HIS A C 1
ATOM 3262 O O . HIS A 1 419 ? -12.869 6.261 -13.966 1.00 90.56 419 HIS A O 1
ATOM 3268 N N . TYR A 1 420 ? -13.236 8.113 -15.183 1.00 88.62 420 TYR A N 1
ATOM 3269 C CA . TYR A 1 420 ? -12.085 7.985 -16.074 1.00 88.62 420 TYR A CA 1
ATOM 3270 C C . TYR A 1 420 ? -11.038 9.075 -15.776 1.00 88.62 420 TYR A C 1
ATOM 3272 O O . TYR A 1 420 ? -11.097 10.157 -16.347 1.00 88.62 420 TYR A O 1
ATOM 3280 N N . CYS A 1 421 ? -10.087 8.834 -14.857 1.00 84.75 421 CYS A N 1
ATOM 3281 C CA . CYS A 1 421 ? -9.003 9.801 -14.598 1.00 84.75 421 CYS A CA 1
ATOM 3282 C C . CYS A 1 421 ? -7.597 9.246 -14.874 1.00 84.75 421 CYS A C 1
ATOM 3284 O O . CYS A 1 421 ? -6.917 9.763 -15.743 1.00 84.75 421 CYS A O 1
ATOM 3286 N N . GLY A 1 422 ? -7.143 8.193 -14.189 1.00 90.19 422 GLY A N 1
ATOM 3287 C CA . GLY A 1 422 ? -5.757 7.693 -14.285 1.00 90.19 422 GLY A CA 1
ATOM 3288 C C . GLY A 1 422 ? -4.785 8.294 -13.253 1.00 90.19 422 GLY A C 1
ATOM 3289 O O . GLY A 1 422 ? -3.681 7.786 -13.059 1.00 90.19 422 GLY A O 1
ATOM 3290 N N . TRP A 1 423 ? -5.217 9.304 -12.486 1.00 92.81 423 TRP A N 1
ATOM 3291 C CA . TRP A 1 423 ? -4.426 9.951 -11.422 1.00 92.81 423 TRP A CA 1
ATOM 3292 C C . TRP A 1 423 ? -4.747 9.460 -10.000 1.00 92.81 423 TRP A C 1
ATOM 3294 O O . TRP A 1 423 ? -4.188 9.977 -9.037 1.00 92.81 423 TRP A O 1
ATOM 3304 N N . CYS A 1 424 ? -5.608 8.450 -9.815 1.00 91.88 424 CYS A N 1
ATOM 3305 C CA . CYS A 1 424 ? -6.031 8.000 -8.476 1.00 91.88 424 CYS A CA 1
ATOM 3306 C C . CYS A 1 424 ? -4.887 7.583 -7.534 1.00 91.88 424 CYS A C 1
ATOM 3308 O O . CYS A 1 424 ? -5.069 7.641 -6.317 1.00 91.88 424 CYS A O 1
ATOM 3310 N N . SER A 1 425 ? -3.723 7.189 -8.064 1.00 92.25 425 SER A N 1
ATOM 3311 C CA . SER A 1 425 ? -2.523 6.911 -7.263 1.00 92.25 425 SER A CA 1
ATOM 3312 C C . SER A 1 425 ? -1.946 8.149 -6.566 1.00 92.25 425 SER A C 1
ATOM 3314 O O . SER A 1 425 ? -1.233 8.040 -5.578 1.00 92.25 425 SER A O 1
ATOM 3316 N N . MET A 1 426 ? -2.306 9.341 -7.029 1.00 93.25 426 MET A N 1
ATOM 3317 C CA . MET A 1 426 ? -1.865 10.636 -6.510 1.00 93.25 426 MET A CA 1
ATOM 3318 C C . MET A 1 426 ? -2.972 11.373 -5.742 1.00 93.25 426 MET A C 1
ATOM 3320 O O . MET A 1 426 ? -2.858 12.577 -5.513 1.00 93.25 426 MET A O 1
ATOM 3324 N N . GLY A 1 427 ? -4.033 10.654 -5.355 1.00 90.62 427 GLY A N 1
ATOM 3325 C CA . GLY A 1 427 ? -5.263 11.206 -4.789 1.00 90.62 427 GLY A CA 1
ATOM 3326 C C . GLY A 1 427 ? -6.348 11.412 -5.850 1.00 90.62 427 GLY A C 1
ATOM 3327 O O . GLY A 1 427 ? -6.084 11.849 -6.966 1.00 90.62 427 GLY A O 1
ATOM 3328 N N . CYS A 1 428 ? -7.598 11.079 -5.517 1.00 90.25 428 CYS A N 1
ATOM 3329 C CA . CYS A 1 428 ? -8.727 11.261 -6.432 1.00 90.25 428 CYS A CA 1
ATOM 3330 C C . CYS A 1 428 ? -9.180 12.727 -6.424 1.00 90.25 428 CYS A C 1
ATOM 3332 O O . CYS A 1 428 ? -9.792 13.176 -5.454 1.00 90.25 428 CYS A O 1
ATOM 3334 N N . LYS A 1 429 ? -8.906 13.456 -7.513 1.00 85.06 429 LYS A N 1
ATOM 3335 C CA . LYS A 1 429 ? -9.290 14.870 -7.668 1.00 85.06 429 LYS A CA 1
ATOM 3336 C C . LYS A 1 429 ? -10.799 15.114 -7.542 1.00 85.06 429 LYS A C 1
ATOM 3338 O O . LYS A 1 429 ? -11.207 16.087 -6.917 1.00 85.06 429 LYS A O 1
ATOM 3343 N N . ASP A 1 430 ? -11.612 14.185 -8.042 1.00 83.12 430 ASP A N 1
ATOM 3344 C CA . ASP A 1 430 ? -13.073 14.325 -8.083 1.00 83.12 430 ASP A CA 1
ATOM 3345 C C . ASP A 1 430 ? -13.750 13.828 -6.794 1.00 83.12 430 ASP A C 1
ATOM 3347 O O . ASP A 1 430 ? -14.958 13.970 -6.623 1.00 83.12 430 ASP A O 1
ATOM 3351 N N . GLY A 1 431 ? -13.004 13.167 -5.898 1.00 86.56 431 GLY A N 1
ATOM 3352 C CA . GLY A 1 431 ? -13.559 12.506 -4.709 1.00 86.56 431 GLY A CA 1
ATOM 3353 C C . GLY A 1 431 ? -14.522 11.348 -4.998 1.00 86.56 431 GLY A C 1
ATOM 3354 O O . GLY A 1 431 ? -15.176 10.849 -4.086 1.00 86.56 431 GLY A O 1
ATOM 3355 N N . LYS A 1 432 ? -14.623 10.911 -6.260 1.00 90.50 432 LYS A N 1
ATOM 3356 C CA . LYS A 1 432 ? -15.513 9.826 -6.697 1.00 90.50 432 LYS A CA 1
ATOM 3357 C C . LYS A 1 432 ? -15.012 8.434 -6.280 1.00 90.50 432 LYS A C 1
ATOM 3359 O O . LYS A 1 432 ? -15.830 7.538 -6.088 1.00 90.50 432 LYS A O 1
ATOM 3364 N N . LYS A 1 433 ? -13.695 8.248 -6.098 1.00 93.69 433 LYS A N 1
ATOM 3365 C CA . LYS A 1 433 ? -13.102 7.010 -5.557 1.00 93.69 433 LYS A CA 1
ATOM 3366 C C . LYS A 1 433 ? -13.269 6.950 -4.037 1.00 93.69 433 LYS A C 1
ATOM 3368 O O . LYS A 1 433 ? -12.618 7.684 -3.293 1.00 93.69 433 LYS A O 1
ATOM 3373 N N . LYS A 1 434 ? -14.085 6.015 -3.561 1.00 93.75 434 LYS A N 1
ATOM 3374 C CA . LYS A 1 434 ? -14.556 5.929 -2.173 1.00 93.75 434 LYS A CA 1
ATOM 3375 C C . LYS A 1 434 ? -13.614 5.132 -1.261 1.00 93.75 434 LYS A C 1
ATOM 3377 O O . LYS A 1 434 ? -13.906 4.002 -0.865 1.00 93.75 434 LYS A O 1
ATOM 3382 N N . GLY A 1 435 ? -12.454 5.711 -0.939 1.00 93.88 435 GLY A N 1
ATOM 3383 C CA . GLY A 1 435 ? -11.565 5.234 0.139 1.00 93.88 435 GLY A CA 1
ATOM 3384 C C . GLY A 1 435 ? -12.098 5.582 1.539 1.00 93.88 435 GLY A C 1
ATOM 3385 O O . GLY A 1 435 ? -13.187 6.144 1.667 1.00 93.88 435 GLY A O 1
ATOM 3386 N N . THR A 1 436 ? -11.345 5.306 2.613 1.00 96.25 436 THR A N 1
ATOM 3387 C CA . THR A 1 436 ? -11.812 5.606 3.989 1.00 96.25 436 THR A CA 1
ATOM 3388 C C . THR A 1 436 ? -12.003 7.101 4.242 1.00 96.25 436 THR A C 1
ATOM 3390 O O . THR A 1 436 ? -12.907 7.472 4.994 1.00 96.25 436 THR A O 1
ATOM 3393 N N . ALA A 1 437 ? -11.223 7.950 3.565 1.00 94.44 437 ALA A N 1
ATOM 3394 C CA . ALA A 1 437 ? -11.344 9.408 3.615 1.00 94.44 437 ALA A CA 1
ATOM 3395 C C . ALA A 1 437 ? -12.674 9.942 3.050 1.00 94.44 437 ALA A C 1
ATOM 3397 O O . ALA A 1 437 ? -13.141 10.986 3.487 1.00 94.44 437 ALA A O 1
ATOM 3398 N N . GLU A 1 438 ? -13.310 9.199 2.143 1.00 94.50 438 GLU A N 1
ATOM 3399 C CA . GLU A 1 438 ? -14.577 9.566 1.492 1.00 94.50 438 GLU A CA 1
ATOM 3400 C C . GLU A 1 438 ? -15.770 8.753 2.044 1.00 94.50 438 GLU A C 1
ATOM 3402 O O . GLU A 1 438 ? -16.905 8.900 1.594 1.00 94.50 438 GLU A O 1
ATOM 3407 N N . THR A 1 439 ? -15.536 7.873 3.028 1.00 96.38 439 THR A N 1
ATOM 3408 C CA . THR A 1 439 ? -16.551 6.945 3.557 1.00 96.38 439 THR A CA 1
ATOM 3409 C C . THR A 1 439 ? -16.620 6.943 5.085 1.00 96.38 439 THR A C 1
ATOM 3411 O O . THR A 1 439 ? -17.505 7.561 5.675 1.00 96.38 439 THR A O 1
ATOM 3414 N N . TRP A 1 440 ? -15.724 6.218 5.749 1.00 98.06 440 TRP A N 1
ATOM 3415 C CA . TRP A 1 440 ? -15.784 5.957 7.186 1.00 98.06 440 TRP A CA 1
ATOM 3416 C C . TRP A 1 440 ? -15.298 7.134 8.027 1.00 98.06 440 TRP A C 1
ATOM 3418 O O . TRP A 1 440 ? -15.919 7.452 9.039 1.00 98.06 440 TRP A O 1
ATOM 3428 N N . LEU A 1 441 ? -14.254 7.837 7.584 1.00 98.00 441 LEU A N 1
ATOM 3429 C CA . LEU A 1 441 ? -13.814 9.070 8.240 1.00 98.00 441 LEU A CA 1
ATOM 3430 C C . LEU A 1 441 ? -14.853 10.187 8.074 1.00 98.00 441 LEU A C 1
ATOM 3432 O O . LEU A 1 441 ? -15.014 11.013 8.963 1.00 98.00 441 LEU A O 1
ATOM 3436 N N . VAL A 1 442 ? -15.645 10.163 6.998 1.00 96.81 442 VAL A N 1
ATOM 3437 C CA . VAL A 1 442 ? -16.791 11.073 6.861 1.00 96.81 442 VAL A CA 1
ATOM 3438 C C . VAL A 1 442 ? -17.840 10.784 7.936 1.00 96.81 442 VAL A C 1
ATOM 3440 O O . VAL A 1 442 ? -18.361 11.719 8.533 1.00 96.81 442 VAL A O 1
ATOM 3443 N N . ASN A 1 443 ? -18.121 9.511 8.249 1.00 95.88 443 ASN A N 1
ATOM 3444 C CA . ASN A 1 443 ? -19.001 9.164 9.374 1.00 95.88 443 ASN A CA 1
ATOM 3445 C C . ASN A 1 443 ? -18.422 9.636 10.717 1.00 95.88 443 ASN A C 1
ATOM 3447 O O . ASN A 1 443 ? -19.160 10.177 11.537 1.00 95.88 443 ASN A O 1
ATOM 3451 N N . LEU A 1 444 ? -17.110 9.466 10.926 1.00 97.94 444 LEU A N 1
ATOM 3452 C CA . LEU A 1 444 ? -16.416 9.951 12.123 1.00 97.94 444 LEU A CA 1
ATOM 3453 C C . LEU A 1 444 ? -16.693 11.447 12.338 1.00 97.94 444 LEU A C 1
ATOM 3455 O O . LEU A 1 444 ? -17.150 11.826 13.415 1.00 97.94 444 LEU A O 1
ATOM 3459 N N . VAL A 1 445 ? -16.485 12.269 11.305 1.00 95.62 445 VAL A N 1
ATOM 3460 C CA . VAL A 1 445 ? -16.685 13.725 11.374 1.00 95.62 445 VAL A CA 1
ATOM 3461 C C . VAL A 1 445 ? -18.167 14.079 11.520 1.00 95.62 445 VAL A C 1
ATOM 3463 O O . VAL A 1 445 ? -18.539 14.772 12.464 1.00 95.62 445 VAL A O 1
ATOM 3466 N N . LYS A 1 446 ? -19.039 13.530 10.662 1.00 94.19 446 LYS A N 1
ATOM 3467 C CA . LYS A 1 446 ? -20.486 13.819 10.676 1.00 94.19 446 LYS A CA 1
ATOM 3468 C C . LYS A 1 446 ? -21.191 13.407 11.965 1.00 94.19 446 LYS A C 1
ATOM 3470 O O . LYS A 1 446 ? -22.246 13.950 12.272 1.00 94.19 446 LYS A O 1
ATOM 3475 N N . SER A 1 447 ? -20.639 12.457 12.719 1.00 94.69 447 SER A N 1
ATOM 3476 C CA . SER A 1 447 ? -21.213 12.069 14.010 1.00 94.69 447 SER A CA 1
ATOM 3477 C C . SER A 1 447 ? -21.066 13.146 15.094 1.00 94.69 447 SER A C 1
ATOM 3479 O O . SER A 1 447 ? -21.726 13.048 16.126 1.00 94.69 447 SER A O 1
ATOM 3481 N N . GLY A 1 448 ? -20.172 14.131 14.911 1.00 93.06 448 GLY A N 1
ATOM 3482 C CA . GLY A 1 448 ? -19.827 15.127 15.934 1.00 93.06 448 GLY A CA 1
ATOM 3483 C C . GLY A 1 448 ? -19.054 14.558 17.135 1.00 93.06 448 GLY A C 1
ATOM 3484 O O . GLY A 1 448 ? -18.809 15.256 18.120 1.00 93.06 448 GLY A O 1
ATOM 3485 N N . ASN A 1 449 ? -18.663 13.280 17.082 1.00 95.44 449 ASN A N 1
ATOM 3486 C CA . ASN A 1 449 ? -17.938 12.600 18.158 1.00 95.44 449 ASN A CA 1
ATOM 3487 C C . ASN A 1 449 ? -16.473 12.308 17.819 1.00 95.44 449 ASN A C 1
ATOM 3489 O O . ASN A 1 449 ? -15.762 11.716 18.630 1.00 95.44 449 ASN A O 1
ATOM 3493 N N . GLY A 1 450 ? -16.023 12.711 16.633 1.00 96.50 450 GLY A N 1
ATOM 3494 C CA . GLY A 1 450 ? -14.713 12.383 16.100 1.00 96.50 450 GLY A CA 1
ATOM 3495 C C . GLY A 1 450 ? -13.839 13.589 15.786 1.00 96.50 450 GLY A C 1
ATOM 3496 O O . GLY A 1 450 ? -14.344 14.623 15.358 1.00 96.50 450 GLY A O 1
ATOM 3497 N N . ALA A 1 451 ? -12.525 13.421 15.921 1.00 97.81 451 ALA A N 1
ATOM 3498 C CA . ALA A 1 451 ? -11.526 14.351 15.395 1.00 97.81 451 ALA A CA 1
ATOM 3499 C C . ALA A 1 451 ? -10.315 13.599 14.823 1.00 97.81 451 ALA A C 1
ATOM 3501 O O . ALA A 1 451 ? -10.017 12.474 15.232 1.00 97.81 451 ALA A O 1
ATOM 3502 N N . ILE A 1 452 ? -9.612 14.231 13.884 1.00 98.50 452 ILE A N 1
ATOM 3503 C CA . ILE A 1 452 ? -8.425 13.695 13.212 1.00 98.50 452 ILE A CA 1
ATOM 3504 C C . ILE A 1 452 ? -7.268 14.684 13.386 1.00 98.50 452 ILE A C 1
ATOM 3506 O O . ILE A 1 452 ? -7.385 15.862 13.040 1.00 98.50 452 ILE A O 1
ATOM 3510 N N . LEU A 1 453 ? -6.138 14.184 13.880 1.00 97.69 453 LEU A N 1
ATOM 3511 C CA . LEU A 1 453 ? -4.873 14.900 14.013 1.00 97.69 453 LEU A CA 1
ATOM 3512 C C . LEU A 1 453 ? -3.886 14.381 12.953 1.00 97.69 453 LEU A C 1
ATOM 3514 O O . LEU A 1 453 ? -3.277 13.332 13.165 1.00 97.69 453 LEU A O 1
ATOM 3518 N N . PRO A 1 454 ? -3.749 15.051 11.794 1.00 96.75 454 PRO A N 1
ATOM 3519 C CA . PRO A 1 454 ? -2.721 14.725 10.809 1.00 96.75 454 PRO A CA 1
ATOM 3520 C C . PRO A 1 454 ? -1.337 15.239 11.239 1.00 96.75 454 PRO A C 1
ATOM 3522 O O . PRO A 1 454 ? -1.221 16.051 12.156 1.00 96.75 454 PRO A O 1
ATOM 3525 N N . GLU A 1 455 ? -0.296 14.808 10.524 1.00 95.56 455 GLU A N 1
ATOM 3526 C CA . GLU A 1 455 ? 1.101 15.221 10.740 1.00 95.56 455 GLU A CA 1
ATOM 3527 C C . GLU A 1 455 ? 1.617 14.965 12.177 1.00 95.56 455 GLU A C 1
ATOM 3529 O O . GLU A 1 455 ? 2.415 15.738 12.710 1.00 95.56 455 GLU A O 1
ATOM 3534 N N . CYS A 1 456 ? 1.182 13.865 12.809 1.00 95.00 456 CYS A N 1
ATOM 3535 C CA . CYS A 1 456 ? 1.656 13.444 14.129 1.00 95.00 456 CYS A CA 1
ATOM 3536 C C . CYS A 1 456 ? 2.107 11.976 14.186 1.00 95.00 456 CYS A C 1
ATOM 3538 O O . CYS A 1 456 ? 1.459 11.064 13.677 1.00 95.00 456 CYS A O 1
ATOM 3540 N N . GLU A 1 457 ? 3.237 11.721 14.840 1.00 95.88 457 GLU A N 1
ATOM 3541 C CA . GLU A 1 457 ? 3.815 10.386 14.969 1.00 95.88 457 GLU A CA 1
ATOM 3542 C C . GLU A 1 457 ? 3.527 9.798 16.352 1.00 95.88 457 GLU A C 1
ATOM 3544 O O . GLU A 1 457 ? 3.975 10.326 17.368 1.00 95.88 457 GLU A O 1
ATOM 3549 N N . ALA A 1 458 ? 2.832 8.660 16.401 1.00 97.38 458 ALA A N 1
ATOM 3550 C CA . ALA A 1 458 ? 2.700 7.889 17.633 1.00 97.38 458 ALA A CA 1
ATOM 3551 C C . ALA A 1 458 ? 4.051 7.281 18.045 1.00 97.38 458 ALA A C 1
ATOM 3553 O O . ALA A 1 458 ? 4.678 6.514 17.304 1.00 97.38 458 ALA A O 1
ATOM 3554 N N . LEU A 1 459 ? 4.487 7.608 19.257 1.00 96.38 459 LEU A N 1
ATOM 3555 C CA . LEU A 1 459 ? 5.765 7.171 19.805 1.00 96.38 459 LEU A CA 1
ATOM 3556 C C . LEU A 1 459 ? 5.630 5.799 20.463 1.00 96.38 459 LEU A C 1
ATOM 3558 O O . LEU A 1 459 ? 6.397 4.888 20.136 1.00 96.38 459 LEU A O 1
ATOM 3562 N N . GLU A 1 460 ? 4.622 5.658 21.324 1.00 96.00 460 GLU A N 1
ATOM 3563 C CA . GLU A 1 460 ? 4.340 4.458 22.110 1.00 96.00 460 GLU A CA 1
ATOM 3564 C C . GLU A 1 460 ? 2.878 4.420 22.587 1.00 96.00 460 GLU A C 1
ATOM 3566 O O . GLU A 1 460 ? 2.234 5.451 22.796 1.00 96.00 460 GLU A O 1
ATOM 3571 N N . VAL A 1 461 ? 2.362 3.208 22.770 1.00 97.75 461 VAL A N 1
ATOM 3572 C CA . VAL A 1 461 ? 1.144 2.922 23.528 1.00 97.75 461 VAL A CA 1
ATOM 3573 C C . VAL A 1 461 ? 1.519 2.867 25.003 1.00 97.75 461 VAL A C 1
ATOM 3575 O O . VAL A 1 461 ? 2.401 2.104 25.393 1.00 97.75 461 VAL A O 1
ATOM 3578 N N . ILE A 1 462 ? 0.819 3.641 25.825 1.00 95.50 462 ILE A N 1
ATOM 3579 C CA . ILE A 1 462 ? 1.014 3.650 27.272 1.00 95.50 462 ILE A CA 1
ATOM 3580 C C . ILE A 1 462 ? 0.116 2.577 27.889 1.00 95.50 462 ILE A C 1
ATOM 3582 O O . ILE A 1 462 ? -1.088 2.532 27.613 1.00 95.50 462 ILE A O 1
ATOM 3586 N N . HIS A 1 463 ? 0.689 1.719 28.729 1.00 93.62 463 HIS A N 1
ATOM 3587 C CA . HIS A 1 463 ? -0.029 0.667 29.447 1.00 93.62 463 HIS A CA 1
ATOM 3588 C C . HIS A 1 463 ? 0.495 0.504 30.876 1.00 93.62 463 HIS A C 1
ATOM 3590 O O . HIS A 1 463 ? 1.637 0.851 31.175 1.00 93.62 463 HIS A O 1
ATOM 3596 N N . GLU A 1 464 ? -0.365 -0.002 31.755 1.00 90.06 464 GLU A N 1
ATOM 3597 C CA . GLU A 1 464 ? -0.084 -0.213 33.178 1.00 90.06 464 GLU A CA 1
ATOM 3598 C C . GLU A 1 464 ? -0.266 -1.689 33.542 1.00 90.06 464 GLU A C 1
ATOM 3600 O O . GLU A 1 464 ? -1.198 -2.340 33.065 1.00 90.06 464 GLU A O 1
ATOM 3605 N N . GLU A 1 465 ? 0.622 -2.232 34.376 1.00 83.94 465 GLU A N 1
ATOM 3606 C CA . GLU A 1 465 ? 0.486 -3.598 34.894 1.00 83.94 465 GLU A CA 1
ATOM 3607 C C . GLU A 1 465 ? -0.784 -3.720 35.742 1.00 83.94 465 GLU A C 1
ATOM 3609 O O . GLU A 1 465 ? -1.095 -2.846 36.555 1.00 83.94 465 GLU A O 1
ATOM 3614 N N . LYS A 1 466 ? -1.530 -4.812 35.558 1.00 75.69 466 LYS A N 1
ATOM 3615 C CA . LYS A 1 466 ? -2.664 -5.108 36.427 1.00 75.69 466 LYS A CA 1
ATOM 3616 C C . LYS A 1 466 ? -2.182 -5.672 37.761 1.00 75.69 466 LYS A C 1
ATOM 3618 O O . LYS A 1 466 ? -1.265 -6.484 37.809 1.00 75.69 466 LYS A O 1
ATOM 3623 N N . ASN A 1 467 ? -2.879 -5.307 38.837 1.00 64.75 467 ASN A N 1
ATOM 3624 C CA . ASN A 1 467 ? -2.672 -5.868 40.179 1.00 64.75 467 ASN A CA 1
ATOM 3625 C C . ASN A 1 467 ? -3.318 -7.256 40.365 1.00 64.75 467 ASN A C 1
ATOM 3627 O O . ASN A 1 467 ? -3.464 -7.722 41.493 1.00 64.75 467 ASN A O 1
ATOM 3631 N N . ASP A 1 468 ? -3.739 -7.911 39.283 1.00 62.50 468 ASP A N 1
ATOM 3632 C CA . ASP A 1 468 ? -4.125 -9.314 39.302 1.00 62.50 468 ASP A CA 1
ATOM 3633 C C . ASP A 1 468 ? -2.911 -10.145 38.859 1.00 62.50 468 ASP A C 1
ATOM 3635 O O . ASP A 1 468 ? -2.163 -9.754 37.968 1.00 62.50 468 ASP A O 1
ATOM 3639 N N . ASN A 1 469 ? -2.659 -11.301 39.472 1.00 56.88 469 ASN A N 1
ATOM 3640 C CA . ASN A 1 469 ? -1.507 -12.162 39.145 1.00 56.88 469 ASN A CA 1
ATOM 3641 C C . ASN A 1 469 ? -1.565 -12.764 37.710 1.00 56.88 469 ASN A C 1
ATOM 3643 O O . ASN A 1 469 ? -0.964 -13.804 37.450 1.00 56.88 469 ASN A O 1
ATOM 3647 N N . SER A 1 470 ? -2.308 -12.153 36.778 1.00 64.94 470 SER A N 1
ATOM 3648 C CA . SER A 1 470 ? -2.473 -12.571 35.384 1.00 64.94 470 SER A CA 1
ATOM 3649 C C . SER A 1 470 ? -1.254 -12.266 34.508 1.00 64.94 470 SER A C 1
ATOM 3651 O O . SER A 1 470 ? -1.118 -12.850 33.432 1.00 64.94 470 SER A O 1
ATOM 3653 N N . GLY A 1 471 ? -0.386 -11.343 34.942 1.00 67.81 471 GLY A N 1
ATOM 3654 C CA . GLY A 1 471 ? 0.774 -10.890 34.173 1.00 67.81 471 GLY A CA 1
ATOM 3655 C C . GLY A 1 471 ? 0.427 -10.059 32.929 1.00 67.81 471 GLY A C 1
ATOM 3656 O O . GLY A 1 471 ? 1.313 -9.818 32.110 1.00 67.81 471 GLY A O 1
ATOM 3657 N N . LYS A 1 472 ? -0.834 -9.630 32.764 1.00 77.38 472 LYS A N 1
ATOM 3658 C CA . LYS A 1 472 ? -1.271 -8.747 31.671 1.00 77.38 472 LYS A CA 1
ATOM 3659 C C . LYS A 1 472 ? -1.218 -7.281 32.086 1.00 77.38 472 LYS A C 1
ATOM 3661 O O . LYS A 1 472 ? -1.525 -6.937 33.227 1.00 77.38 472 LYS A O 1
ATOM 3666 N N . SER A 1 473 ? -0.896 -6.406 31.140 1.00 90.62 473 SER A N 1
ATOM 3667 C CA . SER A 1 473 ? -1.075 -4.964 31.311 1.00 90.62 473 SER A CA 1
ATOM 3668 C C . SER A 1 473 ? -2.368 -4.490 30.648 1.00 90.62 473 SER A C 1
ATOM 3670 O O . SER A 1 473 ? -3.017 -5.225 29.900 1.00 90.62 473 SER A O 1
ATOM 3672 N N . LYS A 1 474 ? -2.781 -3.262 30.950 1.00 93.25 474 LYS A N 1
ATOM 3673 C CA . LYS A 1 474 ? -3.945 -2.601 30.360 1.00 93.25 474 LYS A CA 1
ATOM 3674 C C . LYS A 1 474 ? -3.505 -1.333 29.645 1.00 93.25 474 LYS A C 1
ATOM 3676 O O . LYS A 1 474 ? -2.806 -0.512 30.233 1.00 93.25 474 LYS A O 1
ATOM 3681 N N . ALA A 1 475 ? -3.933 -1.153 28.400 1.00 96.00 475 ALA A N 1
ATOM 3682 C CA . ALA A 1 475 ? -3.689 0.080 27.665 1.00 96.00 475 ALA A CA 1
ATOM 3683 C C . ALA A 1 475 ? -4.478 1.244 28.281 1.00 96.00 475 ALA A C 1
ATOM 3685 O O . ALA A 1 475 ? -5.670 1.116 28.564 1.00 96.00 475 ALA A O 1
ATOM 3686 N N . ILE A 1 476 ? -3.807 2.381 28.466 1.00 95.19 476 ILE A N 1
ATOM 3687 C CA . ILE A 1 476 ? -4.393 3.605 29.034 1.00 95.19 476 ILE A CA 1
ATOM 3688 C C . ILE A 1 476 ? -4.305 4.807 28.090 1.00 95.19 476 ILE A C 1
ATOM 3690 O O . ILE A 1 476 ? -4.850 5.871 28.392 1.00 95.19 476 ILE A O 1
ATOM 3694 N N . GLY A 1 477 ? -3.605 4.671 26.961 1.00 95.38 477 GLY A N 1
ATOM 3695 C CA . GLY A 1 477 ? -3.432 5.776 26.034 1.00 95.38 477 GLY A CA 1
ATOM 3696 C C . GLY A 1 477 ? -2.303 5.609 25.028 1.00 95.38 477 GLY A C 1
ATOM 3697 O O . GLY A 1 477 ? -1.750 4.524 24.852 1.00 95.38 477 GLY A O 1
ATOM 3698 N N . VAL A 1 478 ? -1.954 6.715 24.371 1.00 97.62 478 VAL A N 1
ATOM 3699 C CA . VAL A 1 478 ? -0.878 6.816 23.375 1.00 97.62 478 VAL A CA 1
ATOM 3700 C C . VAL A 1 478 ? -0.124 8.127 23.574 1.00 97.62 478 VAL A C 1
ATOM 3702 O O . VAL A 1 478 ? -0.745 9.183 23.704 1.00 97.62 478 VAL A O 1
ATOM 3705 N N . ALA A 1 479 ? 1.206 8.073 23.557 1.00 96.50 479 ALA A N 1
ATOM 3706 C CA . ALA A 1 479 ? 2.049 9.257 23.428 1.00 96.50 479 ALA A CA 1
ATOM 3707 C C . ALA A 1 479 ? 2.365 9.511 21.948 1.00 96.50 479 ALA A C 1
ATOM 3709 O O . ALA A 1 479 ? 2.694 8.582 21.205 1.00 96.50 479 ALA A O 1
ATOM 3710 N N . PHE A 1 480 ? 2.289 10.765 21.511 1.00 96.31 480 PHE A N 1
ATOM 3711 C CA . PHE A 1 480 ? 2.575 11.157 20.133 1.00 96.31 480 PHE A CA 1
ATOM 3712 C C . PHE A 1 480 ? 3.389 12.446 20.072 1.00 96.31 480 PHE A C 1
ATOM 3714 O O . PHE A 1 480 ? 3.335 13.263 20.989 1.00 96.31 480 PHE A O 1
ATOM 3721 N N . ALA A 1 481 ? 4.137 12.624 18.987 1.00 94.56 481 ALA A N 1
ATOM 3722 C CA . ALA A 1 481 ? 4.896 13.832 18.710 1.00 94.56 481 ALA A CA 1
ATOM 3723 C C . ALA A 1 481 ? 4.428 14.521 17.430 1.00 94.56 481 ALA A C 1
ATOM 3725 O O . ALA A 1 481 ? 3.973 13.869 16.492 1.00 94.56 481 ALA A O 1
ATOM 3726 N N . PHE A 1 482 ? 4.595 15.836 17.375 1.00 93.06 482 PHE A N 1
ATOM 3727 C CA . PHE A 1 482 ? 4.361 16.646 16.181 1.00 93.06 482 PHE A CA 1
ATOM 3728 C C . PHE A 1 482 ? 5.323 17.837 16.152 1.00 93.06 482 PHE A C 1
ATOM 3730 O O . PHE A 1 482 ? 5.999 18.121 17.142 1.00 93.06 482 PHE A O 1
ATOM 3737 N N . GLN A 1 483 ? 5.404 18.517 15.010 1.00 90.12 483 GLN A N 1
ATOM 3738 C CA . GLN A 1 483 ? 6.119 19.789 14.893 1.00 90.12 483 GLN A CA 1
ATOM 3739 C C . GLN A 1 483 ? 5.128 20.943 15.031 1.00 90.12 483 GLN A C 1
ATOM 3741 O O . GLN A 1 483 ? 4.126 20.987 14.314 1.00 90.12 483 GLN A O 1
ATOM 3746 N N . ASN A 1 484 ? 5.398 21.862 15.956 1.00 84.31 484 ASN A N 1
ATOM 3747 C CA . ASN A 1 484 ? 4.577 23.051 16.153 1.00 84.31 484 ASN A CA 1
ATOM 3748 C C . ASN A 1 484 ? 4.845 24.112 15.062 1.00 84.31 484 ASN A C 1
ATOM 3750 O O . ASN A 1 484 ? 5.650 23.911 14.152 1.00 84.31 484 ASN A O 1
ATOM 3754 N N . ILE A 1 485 ? 4.177 25.266 15.156 1.00 82.50 485 ILE A N 1
ATOM 3755 C CA . ILE A 1 485 ? 4.322 26.366 14.184 1.00 82.50 485 ILE A CA 1
ATOM 3756 C C . ILE A 1 485 ? 5.751 26.931 14.089 1.00 82.50 485 ILE A C 1
ATOM 3758 O O . ILE A 1 485 ? 6.129 27.481 13.059 1.00 82.50 485 ILE A O 1
ATOM 3762 N N . GLU A 1 486 ? 6.548 26.779 15.148 1.00 82.06 486 GLU A N 1
ATOM 3763 C CA . GLU A 1 486 ? 7.946 27.218 15.227 1.00 82.06 486 GLU A CA 1
ATOM 3764 C C . GLU A 1 486 ? 8.921 26.125 14.745 1.00 82.06 486 GLU A C 1
ATOM 3766 O O . GLU A 1 486 ? 10.135 26.303 14.796 1.00 82.06 486 GLU A O 1
ATOM 3771 N N . GLY A 1 487 ? 8.404 24.980 14.279 1.00 82.62 487 GLY A N 1
ATOM 3772 C CA . GLY A 1 487 ? 9.196 23.824 13.856 1.00 82.62 487 GLY A CA 1
ATOM 3773 C C . GLY A 1 487 ? 9.789 23.017 15.016 1.00 82.62 487 GLY A C 1
ATOM 3774 O O . GLY A 1 487 ? 10.551 22.078 14.784 1.00 82.62 487 GLY A O 1
ATOM 3775 N N . MET A 1 488 ? 9.445 23.347 16.264 1.00 84.50 488 MET A N 1
ATOM 3776 C CA . MET A 1 488 ? 9.898 22.604 17.436 1.00 84.50 488 MET A CA 1
ATOM 3777 C C . MET A 1 488 ? 9.072 21.334 17.617 1.00 84.50 488 MET A C 1
ATOM 3779 O O . MET A 1 488 ? 7.856 21.317 17.414 1.00 84.50 488 MET A O 1
ATOM 3783 N N . ARG A 1 489 ? 9.745 20.254 18.016 1.00 88.69 489 ARG A N 1
ATOM 3784 C CA . ARG A 1 489 ? 9.103 18.975 18.314 1.00 88.69 489 ARG A CA 1
ATOM 3785 C C . ARG A 1 489 ? 8.427 19.048 19.681 1.00 88.69 489 ARG A C 1
ATOM 3787 O O . ARG A 1 489 ? 9.097 19.280 20.679 1.00 88.69 489 ARG A O 1
ATOM 3794 N N . GLU A 1 490 ? 7.126 18.793 19.723 1.00 88.56 490 GLU A N 1
ATOM 3795 C CA . GLU A 1 490 ? 6.344 18.684 20.956 1.00 88.56 490 GLU A CA 1
ATOM 3796 C C . GLU A 1 490 ? 5.835 17.253 21.142 1.00 88.56 490 GLU A C 1
ATOM 3798 O O . GLU A 1 490 ? 5.561 16.555 20.164 1.00 88.56 490 GLU A O 1
ATOM 3803 N N . ILE A 1 491 ? 5.697 16.819 22.398 1.00 90.94 491 ILE A N 1
ATOM 3804 C CA . ILE A 1 491 ? 5.133 15.516 22.776 1.00 90.94 491 ILE A CA 1
ATOM 3805 C C . ILE A 1 491 ? 3.821 15.741 23.523 1.00 90.94 491 ILE A C 1
ATOM 3807 O O . ILE A 1 491 ? 3.736 16.594 24.402 1.00 90.94 491 ILE A O 1
ATOM 3811 N N . CYS A 1 492 ? 2.797 14.961 23.197 1.00 91.44 492 CYS A N 1
ATOM 3812 C CA . CYS A 1 492 ? 1.486 14.982 23.837 1.00 91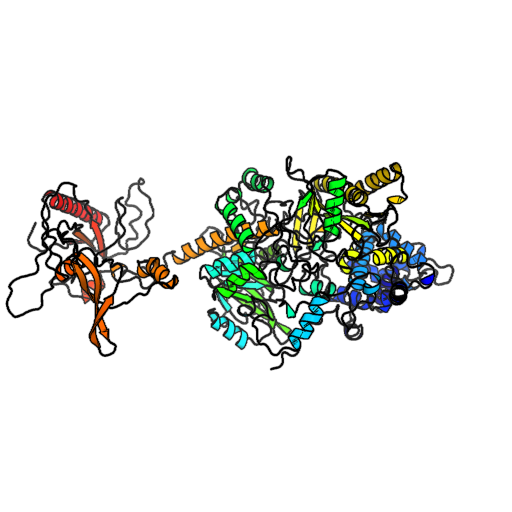.44 492 CYS A CA 1
ATOM 3813 C C . CYS A 1 492 ? 1.011 13.571 24.160 1.00 91.44 492 CYS A C 1
ATOM 3815 O O . CYS A 1 492 ? 1.534 12.585 23.639 1.00 91.44 492 CYS A O 1
ATOM 3817 N N . MET A 1 493 ? -0.003 13.480 25.018 1.00 93.88 493 MET A N 1
ATOM 3818 C CA . MET A 1 493 ? -0.588 12.204 25.413 1.00 93.88 493 MET A CA 1
ATOM 3819 C C . MET A 1 493 ? -2.093 12.197 25.179 1.00 93.88 493 MET A C 1
ATOM 3821 O O . MET A 1 493 ? -2.792 13.150 25.512 1.00 93.88 493 MET A O 1
ATOM 3825 N N . VAL A 1 494 ? -2.603 11.091 24.654 1.00 96.62 494 VAL A N 1
ATOM 3826 C CA . VAL A 1 494 ? -4.033 10.793 24.615 1.00 96.62 494 VAL A CA 1
ATOM 3827 C C . VAL A 1 494 ? -4.306 9.720 25.652 1.00 96.62 494 VAL A C 1
ATOM 3829 O O . VAL A 1 494 ? -3.705 8.654 25.573 1.00 96.62 494 VAL A O 1
ATOM 3832 N N . LYS A 1 495 ? -5.197 9.977 26.607 1.00 96.75 495 LYS A N 1
ATOM 3833 C CA . LYS A 1 495 ? -5.785 8.956 27.477 1.00 96.75 495 LYS A CA 1
ATOM 3834 C C . LYS A 1 495 ? -7.053 8.412 26.836 1.00 96.75 495 LYS A C 1
ATOM 3836 O O . LYS A 1 495 ? -7.883 9.179 26.341 1.00 96.75 495 LYS A O 1
ATOM 3841 N N . SER A 1 496 ? -7.215 7.099 26.873 1.00 96.44 496 SER A N 1
ATOM 3842 C CA . SER A 1 496 ? -8.355 6.414 26.268 1.00 96.44 496 SER A CA 1
ATOM 3843 C C . SER A 1 496 ? -8.769 5.190 27.078 1.00 96.44 496 SER A C 1
ATOM 3845 O O . SER A 1 496 ? -7.966 4.598 27.796 1.00 96.44 496 SER A O 1
ATOM 3847 N N . LYS A 1 497 ? -10.041 4.792 26.956 1.00 94.88 497 LYS A N 1
ATOM 3848 C CA . LYS A 1 497 ? -10.543 3.539 27.550 1.00 94.88 497 LYS A CA 1
ATOM 3849 C C . LYS A 1 497 ? -10.129 2.321 26.727 1.00 94.88 497 LYS A C 1
ATOM 3851 O O . LYS A 1 497 ? -9.972 1.234 27.279 1.00 94.88 497 LYS A O 1
ATOM 3856 N N . VAL A 1 498 ? -9.989 2.512 25.414 1.00 97.69 498 VAL A N 1
ATOM 3857 C CA . VAL A 1 498 ? -9.497 1.521 24.453 1.00 97.69 498 VAL A CA 1
ATOM 3858 C C . VAL A 1 498 ? -8.518 2.195 23.490 1.00 97.69 498 VAL A C 1
ATOM 3860 O O . VAL A 1 498 ? -8.736 3.328 23.051 1.00 97.69 498 VAL A O 1
ATOM 3863 N N . THR A 1 499 ? -7.446 1.493 23.140 1.00 98.69 499 THR A N 1
ATOM 3864 C CA . THR A 1 499 ? -6.456 1.927 22.151 1.00 98.69 499 THR A CA 1
ATOM 3865 C C . THR A 1 499 ? -6.493 0.999 20.950 1.00 98.69 499 THR A C 1
ATOM 3867 O O . THR A 1 499 ? -6.432 -0.220 21.092 1.00 98.69 499 THR A O 1
ATOM 3870 N N . ILE A 1 500 ? -6.574 1.574 19.755 1.00 98.88 500 ILE A N 1
ATOM 3871 C CA . ILE A 1 500 ? -6.570 0.842 18.493 1.00 98.88 500 ILE A CA 1
ATOM 3872 C C . ILE A 1 500 ? -5.336 1.253 17.698 1.00 98.88 500 ILE A C 1
ATOM 3874 O O . ILE A 1 500 ? -5.131 2.435 17.432 1.00 98.88 500 ILE A O 1
ATOM 3878 N N . VAL A 1 501 ? -4.525 0.282 17.289 1.00 98.88 501 VAL A N 1
ATOM 3879 C CA . VAL A 1 501 ? -3.375 0.489 16.406 1.00 98.88 501 VAL A CA 1
ATOM 3880 C C . VAL A 1 501 ? -3.708 -0.040 15.011 1.00 98.88 501 VAL A C 1
ATOM 3882 O O . VAL A 1 501 ? -4.098 -1.193 14.833 1.00 98.88 501 VAL A O 1
ATOM 3885 N N . ALA A 1 502 ? -3.568 0.831 14.017 1.00 98.62 502 ALA A N 1
ATOM 3886 C CA . ALA A 1 502 ? -3.916 0.595 12.622 1.00 98.62 502 ALA A CA 1
ATOM 3887 C C . ALA A 1 502 ? -2.899 1.259 11.664 1.00 98.62 502 ALA A C 1
ATOM 3889 O O . ALA A 1 502 ? -3.264 1.870 10.654 1.00 98.62 502 ALA A O 1
ATOM 3890 N N . CYS A 1 503 ? -1.606 1.161 11.986 1.00 97.69 503 CYS A N 1
ATOM 3891 C CA . CYS A 1 503 ? -0.511 1.808 11.256 1.00 97.69 503 CYS A CA 1
ATOM 3892 C C . CYS A 1 503 ? -0.089 1.065 9.968 1.00 97.69 503 CYS A C 1
ATOM 3894 O O . CYS A 1 503 ? 0.814 1.522 9.263 1.00 97.69 503 CYS A O 1
ATOM 3896 N N . GLY A 1 504 ? -0.701 -0.083 9.666 1.00 97.44 504 GLY A N 1
ATOM 3897 C CA . GLY A 1 504 ? -0.360 -0.970 8.553 1.00 97.44 504 GLY A CA 1
ATOM 3898 C C . GLY A 1 504 ? 0.782 -1.941 8.878 1.00 97.44 504 GLY A C 1
ATOM 3899 O O . GLY A 1 504 ? 1.579 -1.712 9.791 1.00 97.44 504 GLY A O 1
ATOM 3900 N N . ALA A 1 505 ? 0.900 -3.014 8.088 1.00 98.00 505 ALA A N 1
ATOM 3901 C CA . ALA A 1 505 ? 1.835 -4.123 8.335 1.00 98.00 505 ALA A CA 1
ATOM 3902 C C . ALA A 1 505 ? 3.320 -3.731 8.463 1.00 98.00 505 ALA A C 1
ATOM 3904 O O . ALA A 1 505 ? 4.105 -4.433 9.092 1.00 98.00 505 ALA A O 1
ATOM 3905 N N . LEU A 1 506 ? 3.727 -2.589 7.910 1.00 97.62 506 LEU A N 1
ATOM 3906 C CA . LEU A 1 506 ? 5.111 -2.123 8.021 1.00 97.62 506 LEU A CA 1
ATOM 3907 C C . LEU A 1 506 ? 5.385 -1.316 9.300 1.00 97.62 506 LEU A C 1
ATOM 3909 O O . LEU A 1 506 ? 6.504 -1.333 9.802 1.00 97.62 506 LEU A O 1
ATOM 3913 N N . SER A 1 507 ? 4.395 -0.582 9.824 1.00 97.56 507 SER A N 1
ATOM 3914 C CA . SER A 1 507 ? 4.599 0.368 10.937 1.00 97.56 507 SER A CA 1
ATOM 3915 C C . SER A 1 507 ? 4.015 -0.112 12.270 1.00 97.56 507 SER A C 1
ATOM 3917 O O . SER A 1 507 ? 4.565 0.224 13.320 1.00 97.56 507 SER A O 1
ATOM 3919 N N . THR A 1 508 ? 2.946 -0.916 12.253 1.00 98.56 508 THR A N 1
ATOM 3920 C CA . THR A 1 508 ? 2.327 -1.482 13.465 1.00 98.56 508 THR A CA 1
ATOM 3921 C C . THR A 1 508 ? 3.329 -2.275 14.316 1.00 98.56 508 THR A C 1
ATOM 3923 O O . THR A 1 508 ? 3.443 -1.967 15.505 1.00 98.56 508 THR A O 1
ATOM 3926 N N . PRO A 1 509 ? 4.152 -3.190 13.757 1.00 98.38 509 PRO A N 1
ATOM 3927 C CA . PRO A 1 509 ? 5.128 -3.938 14.550 1.00 98.38 509 PRO A CA 1
ATOM 3928 C C . PRO A 1 509 ? 6.105 -3.061 15.337 1.00 98.38 509 PRO A C 1
ATOM 3930 O O . PRO A 1 509 ? 6.402 -3.337 16.499 1.00 98.38 509 PRO A O 1
ATOM 3933 N N . SER A 1 510 ? 6.599 -1.987 14.719 1.00 96.56 510 SER A N 1
ATOM 3934 C CA . SER A 1 510 ? 7.562 -1.086 15.352 1.00 96.56 510 SER A CA 1
ATOM 3935 C C . SER A 1 510 ? 6.949 -0.306 16.501 1.00 96.56 510 SER A C 1
ATOM 3937 O O . SER A 1 510 ? 7.603 -0.155 17.530 1.00 96.56 510 SER A O 1
ATOM 3939 N N . LEU A 1 511 ? 5.705 0.161 16.353 1.00 98.06 511 LEU A N 1
ATOM 3940 C CA . LEU A 1 511 ? 5.003 0.837 17.441 1.00 98.06 511 LEU A CA 1
ATOM 3941 C C . LEU A 1 511 ? 4.801 -0.114 18.626 1.00 98.06 511 LEU A C 1
ATOM 3943 O O . LEU A 1 511 ? 5.114 0.256 19.753 1.00 98.06 511 LEU A O 1
ATOM 3947 N N . LEU A 1 512 ? 4.366 -1.355 18.383 1.00 98.31 512 LEU A N 1
ATOM 3948 C CA . LEU A 1 512 ? 4.170 -2.345 19.448 1.00 98.31 512 LEU A CA 1
ATOM 3949 C C . LEU A 1 512 ? 5.481 -2.688 20.172 1.00 98.31 512 LEU A C 1
ATOM 3951 O O . LEU A 1 512 ? 5.521 -2.666 21.401 1.00 98.31 512 LEU A O 1
ATOM 3955 N N . LYS A 1 513 ? 6.573 -2.918 19.428 1.00 97.19 513 LYS A N 1
ATOM 3956 C CA . LYS A 1 513 ? 7.907 -3.166 20.008 1.00 97.19 513 LYS A CA 1
ATOM 3957 C C . LYS A 1 513 ? 8.397 -1.977 20.843 1.00 97.19 513 LYS A C 1
ATOM 3959 O O . LYS A 1 513 ? 8.890 -2.180 21.950 1.00 97.19 513 LYS A O 1
ATOM 3964 N N . ARG A 1 514 ? 8.235 -0.736 20.357 1.00 95.75 514 ARG A N 1
ATOM 3965 C CA . ARG A 1 514 ? 8.585 0.480 21.125 1.00 95.75 514 ARG A CA 1
ATOM 3966 C C . ARG A 1 514 ? 7.737 0.647 22.383 1.00 95.75 514 ARG A C 1
ATOM 3968 O O . ARG A 1 514 ? 8.262 1.090 23.393 1.00 95.75 514 ARG A O 1
ATOM 3975 N N . SER A 1 515 ? 6.481 0.212 22.332 1.00 96.44 515 SER A N 1
ATOM 3976 C CA . SER A 1 515 ? 5.559 0.201 23.476 1.00 96.44 515 SER A CA 1
ATOM 3977 C C . SER A 1 515 ? 5.891 -0.891 24.505 1.00 96.44 515 SER A C 1
ATOM 3979 O O . SER A 1 515 ? 5.189 -1.039 25.497 1.00 96.44 515 SER A O 1
ATOM 3981 N N . GLY A 1 516 ? 6.945 -1.687 24.292 1.00 94.75 516 GLY A N 1
ATOM 3982 C CA . GLY A 1 516 ? 7.426 -2.677 25.255 1.00 94.75 516 GLY A CA 1
ATOM 3983 C C . GLY A 1 516 ? 6.747 -4.046 25.191 1.00 94.75 516 GLY A C 1
ATOM 3984 O O . GLY A 1 516 ? 7.023 -4.871 26.065 1.00 94.75 516 GLY A O 1
ATOM 3985 N N . LEU A 1 517 ? 5.912 -4.312 24.178 1.00 95.25 517 LEU A N 1
ATOM 3986 C CA . LEU A 1 517 ? 5.354 -5.648 23.946 1.00 95.25 517 LEU A CA 1
ATOM 3987 C C . LEU A 1 517 ? 6.468 -6.626 23.545 1.00 95.25 517 LEU A C 1
ATOM 3989 O O . LEU A 1 517 ? 7.397 -6.271 22.812 1.00 95.25 517 LEU A O 1
ATOM 3993 N N . LYS A 1 518 ? 6.371 -7.866 24.027 1.00 95.06 518 LYS A N 1
ATOM 3994 C CA . LYS A 1 518 ? 7.426 -8.890 23.932 1.00 95.06 518 LYS A CA 1
ATOM 3995 C C . LYS A 1 518 ? 7.048 -10.083 23.058 1.00 95.06 518 LYS A C 1
ATOM 3997 O O . LYS A 1 518 ? 7.877 -10.978 22.887 1.00 95.06 518 LYS A O 1
ATOM 4002 N N . ASN A 1 519 ? 5.846 -10.095 22.482 1.00 95.62 519 ASN A N 1
ATOM 4003 C CA . ASN A 1 519 ? 5.358 -11.228 21.707 1.00 95.62 519 ASN A CA 1
ATOM 4004 C C . ASN A 1 519 ? 6.305 -11.486 20.517 1.00 95.62 519 ASN A C 1
ATOM 4006 O O . ASN A 1 519 ? 6.488 -10.600 19.673 1.00 95.62 519 ASN A O 1
ATOM 4010 N N . PRO A 1 520 ? 6.898 -12.691 20.404 1.00 96.50 520 PRO A N 1
ATOM 4011 C CA . PRO A 1 520 ? 7.925 -12.982 19.405 1.00 96.50 520 PRO A CA 1
ATOM 4012 C C . PRO A 1 520 ? 7.391 -13.005 17.967 1.00 96.50 520 PRO A C 1
ATOM 4014 O O . PRO A 1 520 ? 8.183 -13.032 17.026 1.00 96.50 520 PRO A O 1
ATOM 4017 N N . ASN A 1 521 ? 6.068 -13.003 17.782 1.00 97.88 521 ASN A N 1
ATOM 4018 C CA . ASN A 1 521 ? 5.427 -12.966 16.471 1.00 97.88 521 ASN A CA 1
ATOM 4019 C C . ASN A 1 521 ? 5.312 -11.540 15.908 1.00 97.88 521 ASN A C 1
ATOM 4021 O O . ASN A 1 521 ? 5.031 -11.384 14.722 1.00 97.88 521 ASN A O 1
ATOM 4025 N N . ILE A 1 522 ? 5.548 -10.493 16.711 1.00 98.50 522 ILE A N 1
ATOM 4026 C CA . ILE A 1 522 ? 5.449 -9.103 16.249 1.00 98.50 522 ILE A CA 1
ATOM 4027 C C . ILE A 1 522 ? 6.502 -8.820 15.168 1.00 98.50 522 ILE A C 1
ATOM 4029 O O . ILE A 1 522 ? 7.711 -8.837 15.414 1.00 98.50 522 ILE A O 1
ATOM 4033 N N . GLY A 1 523 ? 6.022 -8.481 13.975 1.00 98.00 523 GLY A N 1
ATOM 4034 C CA . GLY A 1 523 ? 6.812 -8.163 12.790 1.00 98.00 523 GLY A CA 1
ATOM 4035 C C . GLY A 1 523 ? 7.018 -9.345 11.852 1.00 98.00 523 GLY A C 1
ATOM 4036 O O . GLY A 1 523 ? 7.373 -9.108 10.705 1.00 98.00 523 GLY A O 1
ATOM 4037 N N . ARG A 1 524 ? 6.786 -10.586 12.289 1.00 97.75 524 ARG A N 1
ATOM 4038 C CA . ARG A 1 524 ? 7.007 -11.807 11.493 1.00 97.75 524 ARG A CA 1
ATOM 4039 C C . ARG A 1 524 ? 5.762 -12.158 10.678 1.00 97.75 524 ARG A C 1
ATOM 4041 O O . ARG A 1 524 ? 4.705 -11.601 10.934 1.00 97.75 524 ARG A O 1
ATOM 4048 N N . ASN A 1 525 ? 5.871 -13.115 9.749 1.00 97.38 525 ASN A N 1
ATOM 4049 C CA . ASN A 1 525 ? 4.758 -13.531 8.874 1.00 97.38 525 ASN A CA 1
ATOM 4050 C C . ASN A 1 525 ? 4.308 -12.396 7.930 1.00 97.38 525 ASN A C 1
ATOM 4052 O O . ASN A 1 525 ? 3.136 -12.273 7.588 1.00 97.38 525 ASN A O 1
ATOM 4056 N N . LEU A 1 526 ? 5.245 -11.530 7.529 1.00 98.44 526 LEU A N 1
ATOM 4057 C CA . LEU A 1 526 ? 4.960 -10.475 6.564 1.00 98.44 526 LEU A CA 1
ATOM 4058 C C . LEU A 1 526 ? 4.833 -11.077 5.161 1.00 98.44 526 LEU A C 1
ATOM 4060 O O . LEU A 1 526 ? 5.807 -11.611 4.639 1.00 98.44 526 LEU A O 1
ATOM 4064 N N . HIS A 1 527 ? 3.671 -10.918 4.549 1.00 98.25 527 HIS A N 1
ATOM 4065 C CA . HIS A 1 527 ? 3.406 -11.246 3.152 1.00 98.25 527 HIS A CA 1
ATOM 4066 C C . HIS A 1 527 ? 3.397 -9.979 2.297 1.00 98.25 527 HIS A C 1
ATOM 4068 O O . HIS A 1 527 ? 2.982 -8.912 2.774 1.00 98.25 527 HIS A O 1
ATOM 4074 N N . LEU A 1 528 ? 3.865 -10.096 1.053 1.00 97.00 528 LEU A N 1
ATOM 4075 C CA . LEU A 1 528 ? 4.095 -8.955 0.163 1.00 97.00 528 LEU A CA 1
ATOM 4076 C C . LEU A 1 528 ? 3.321 -9.004 -1.161 1.00 97.00 528 LEU A C 1
ATOM 4078 O O . LEU A 1 528 ? 3.317 -7.985 -1.846 1.00 97.00 528 LEU A O 1
ATOM 4082 N N . HIS A 1 529 ? 2.683 -10.111 -1.559 1.00 96.38 529 HIS A N 1
ATOM 4083 C CA . HIS A 1 529 ? 2.170 -10.278 -2.932 1.00 96.38 529 HIS A CA 1
ATOM 4084 C C . HIS A 1 529 ? 3.193 -9.811 -3.991 1.00 96.38 529 HIS A C 1
ATOM 4086 O O . HIS A 1 529 ? 2.982 -8.775 -4.638 1.00 96.38 529 HIS A O 1
ATOM 4092 N N . PRO A 1 530 ? 4.338 -10.500 -4.128 1.00 97.06 530 PRO A N 1
ATOM 4093 C CA . PRO A 1 530 ? 5.358 -10.106 -5.088 1.00 97.06 530 PRO A CA 1
ATOM 4094 C C . PRO A 1 530 ? 4.772 -10.091 -6.504 1.00 97.06 530 PRO A C 1
ATOM 4096 O O . PRO A 1 530 ? 3.994 -10.977 -6.868 1.00 97.06 530 PRO A O 1
ATOM 4099 N N . VAL A 1 531 ? 5.148 -9.084 -7.295 1.00 96.75 531 VAL A N 1
ATOM 4100 C CA . VAL A 1 531 ? 4.738 -8.973 -8.699 1.00 96.75 531 VAL A CA 1
ATOM 4101 C C . VAL A 1 531 ? 5.935 -8.900 -9.638 1.00 96.75 531 VAL A C 1
ATOM 4103 O O . VAL A 1 531 ? 6.938 -8.255 -9.325 1.00 96.75 531 VAL A O 1
ATOM 4106 N N . VAL A 1 532 ? 5.790 -9.518 -10.811 1.00 96.69 532 VAL A N 1
ATOM 4107 C CA . VAL A 1 532 ? 6.699 -9.373 -11.959 1.00 96.69 532 VAL A CA 1
ATOM 4108 C C . VAL A 1 532 ? 5.927 -8.863 -13.167 1.00 96.69 532 VAL A C 1
ATOM 4110 O O . VAL A 1 532 ? 4.729 -9.110 -13.293 1.00 96.69 532 VAL A O 1
ATOM 4113 N N . ILE A 1 533 ? 6.605 -8.128 -14.046 1.00 96.25 533 ILE A N 1
ATOM 4114 C CA . ILE A 1 533 ? 5.955 -7.323 -15.083 1.00 96.25 533 ILE A CA 1
ATOM 4115 C C . ILE A 1 533 ? 6.544 -7.634 -16.459 1.00 96.25 533 ILE A C 1
ATOM 4117 O O . ILE A 1 533 ? 7.764 -7.751 -16.609 1.00 96.25 533 ILE A O 1
ATOM 4121 N N . ALA A 1 534 ? 5.676 -7.687 -17.466 1.00 97.81 534 ALA A N 1
ATOM 4122 C CA . ALA A 1 534 ? 6.045 -7.585 -18.871 1.00 97.81 534 ALA A CA 1
ATOM 4123 C C . ALA A 1 534 ? 5.365 -6.372 -19.516 1.00 97.81 534 ALA A C 1
ATOM 4125 O O . ALA A 1 534 ? 4.362 -5.853 -19.018 1.00 97.81 534 ALA A O 1
ATOM 4126 N N . TRP A 1 535 ? 5.950 -5.900 -20.610 1.00 98.12 535 TRP A N 1
ATOM 4127 C CA . TRP A 1 535 ? 5.513 -4.706 -21.318 1.00 98.12 535 TRP A CA 1
ATOM 4128 C C . TRP A 1 535 ? 5.359 -4.973 -22.812 1.00 98.12 535 TRP A C 1
ATOM 4130 O O . TRP A 1 535 ? 6.052 -5.829 -23.365 1.00 98.12 535 TRP A O 1
ATOM 4140 N N . GLY A 1 536 ? 4.441 -4.248 -23.453 1.00 98.00 536 GLY A N 1
ATOM 4141 C CA . GLY A 1 536 ? 4.205 -4.318 -24.895 1.00 98.00 536 GLY A CA 1
ATOM 4142 C C . GLY A 1 536 ? 3.916 -2.946 -25.498 1.00 98.00 536 GLY A C 1
ATOM 4143 O O . GLY A 1 536 ? 3.175 -2.159 -24.909 1.00 98.00 536 GLY A O 1
ATOM 4144 N N . TYR A 1 537 ? 4.513 -2.657 -26.651 1.00 97.06 537 TYR A N 1
ATOM 4145 C CA . TYR A 1 537 ? 4.385 -1.391 -27.375 1.00 97.06 537 TYR A CA 1
ATOM 4146 C C . TYR A 1 537 ? 3.349 -1.481 -28.505 1.00 97.06 537 TYR A C 1
ATOM 4148 O O . TYR A 1 537 ? 3.364 -2.439 -29.279 1.00 97.06 537 TYR A O 1
ATOM 4156 N N . PHE A 1 538 ? 2.472 -0.475 -28.600 1.00 95.00 538 PHE A N 1
ATOM 4157 C CA . PHE A 1 538 ? 1.372 -0.389 -29.569 1.00 95.00 538 PHE A CA 1
ATOM 4158 C C . PHE A 1 538 ? 1.398 0.977 -30.285 1.00 95.00 538 PHE A C 1
ATOM 4160 O O . PHE A 1 538 ? 0.805 1.939 -29.773 1.00 95.00 538 PHE A O 1
ATOM 4167 N N . PRO A 1 539 ? 2.100 1.097 -31.427 1.00 89.94 539 PRO A N 1
ATOM 4168 C CA . PRO A 1 539 ? 2.291 2.373 -32.120 1.00 89.94 539 PRO A CA 1
ATOM 4169 C C . PRO A 1 539 ? 0.975 3.010 -32.592 1.00 89.94 539 PRO A C 1
ATOM 4171 O O . PRO A 1 539 ? -0.065 2.358 -32.688 1.00 89.94 539 PRO A O 1
ATOM 4174 N N . ASP A 1 540 ? 1.029 4.314 -32.877 1.00 78.69 540 ASP A N 1
ATOM 4175 C CA . ASP A 1 540 ? -0.109 5.099 -33.385 1.00 78.69 540 ASP A CA 1
ATOM 4176 C C . ASP A 1 540 ? -0.276 4.987 -34.916 1.00 78.69 540 ASP A C 1
ATOM 4178 O O . ASP A 1 540 ? -1.227 5.529 -35.475 1.00 78.69 540 ASP A O 1
ATOM 4182 N N . SER A 1 541 ? 0.632 4.279 -35.594 1.00 68.50 541 SER A N 1
ATOM 4183 C CA . SER A 1 541 ? 0.602 4.011 -37.033 1.00 68.50 541 SER A CA 1
ATOM 4184 C C . SER A 1 541 ? 0.409 2.511 -37.276 1.00 68.50 541 SER A C 1
ATOM 4186 O O . SER A 1 541 ? 1.053 1.697 -36.608 1.00 68.50 541 SER A O 1
ATOM 4188 N N . PRO A 1 542 ? -0.481 2.099 -38.193 1.00 56.34 542 PRO A N 1
ATOM 4189 C CA . PRO A 1 542 ? -0.696 0.686 -38.443 1.00 56.34 542 PRO A CA 1
ATOM 4190 C C . PRO A 1 542 ? 0.492 0.074 -39.192 1.00 56.34 542 PRO A C 1
ATOM 4192 O O . PRO A 1 542 ? 0.801 0.472 -40.313 1.00 56.34 542 PRO A O 1
ATOM 4195 N N . SER A 1 543 ? 1.103 -0.966 -38.623 1.00 52.84 543 SER A N 1
ATOM 4196 C CA . SER A 1 543 ? 2.080 -1.785 -39.351 1.00 52.84 543 SER A CA 1
ATOM 4197 C C . SER A 1 543 ? 1.418 -2.805 -40.292 1.00 52.84 543 SER A C 1
ATOM 4199 O O . SER A 1 543 ? 2.060 -3.253 -41.240 1.00 52.84 543 SER A O 1
ATOM 4201 N N . THR A 1 544 ? 0.143 -3.175 -40.074 1.00 53.38 544 THR A N 1
ATOM 4202 C CA . THR A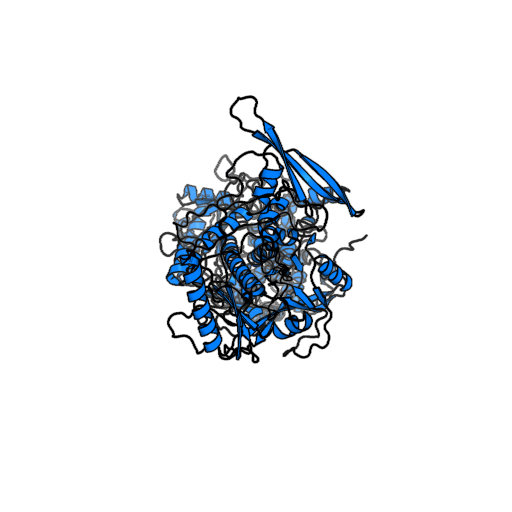 1 544 ? -0.517 -4.269 -40.827 1.00 53.38 544 THR A CA 1
ATOM 4203 C C . THR A 1 544 ? -2.045 -4.168 -41.036 1.00 53.38 544 THR A C 1
ATOM 4205 O O . THR A 1 544 ? -2.566 -4.906 -41.873 1.00 53.38 544 THR A O 1
ATOM 4208 N N . SER A 1 545 ? -2.789 -3.283 -40.348 1.00 57.62 545 SER A N 1
ATOM 4209 C CA . SER A 1 545 ? -4.266 -3.180 -40.432 1.00 57.62 545 SER A CA 1
ATOM 4210 C C . SER A 1 545 ? -4.766 -1.806 -40.900 1.00 57.62 545 SER A C 1
ATOM 4212 O O . SER A 1 545 ? -4.175 -0.784 -40.589 1.00 57.62 545 SER A O 1
ATOM 4214 N N . ASN A 1 546 ? -5.912 -1.745 -41.590 1.00 58.34 546 ASN A N 1
ATOM 4215 C CA . ASN A 1 546 ? -6.519 -0.462 -41.998 1.00 58.34 546 ASN A CA 1
ATOM 4216 C C . ASN A 1 546 ? -7.125 0.343 -40.823 1.00 58.34 546 ASN A C 1
ATOM 4218 O O . ASN A 1 546 ? -7.522 1.489 -41.016 1.00 58.34 546 ASN A O 1
ATOM 4222 N N . GLU A 1 547 ? -7.209 -0.238 -39.621 1.00 68.00 547 GLU A N 1
ATOM 4223 C CA . GLU A 1 547 ? -7.754 0.393 -38.413 1.00 68.00 547 GLU A CA 1
ATOM 4224 C C . GLU A 1 547 ? -6.707 0.363 -37.284 1.00 68.00 547 GLU A C 1
ATOM 4226 O O . GLU A 1 547 ? -6.093 -0.680 -37.036 1.00 68.00 547 GLU A O 1
ATOM 4231 N N . ILE A 1 548 ? -6.479 1.511 -36.628 1.00 78.50 548 ILE A N 1
ATOM 4232 C CA . ILE A 1 548 ? -5.494 1.679 -35.545 1.00 78.50 548 ILE A CA 1
ATOM 4233 C C . ILE A 1 548 ? -6.063 1.093 -34.248 1.00 78.50 548 ILE A C 1
ATOM 4235 O O . ILE A 1 548 ? -7.095 1.549 -33.749 1.00 78.50 548 ILE A O 1
ATOM 4239 N N . TRP A 1 549 ? -5.368 0.109 -33.675 1.00 86.44 549 TRP A N 1
ATOM 4240 C CA . TRP A 1 549 ? -5.743 -0.533 -32.417 1.00 86.44 549 TRP A CA 1
ATOM 4241 C C . TRP A 1 549 ? -4.567 -0.582 -31.423 1.00 86.44 549 TRP A C 1
ATOM 4243 O O . TRP A 1 549 ? -3.511 -1.110 -31.773 1.00 86.44 549 TRP A O 1
ATOM 4253 N N . PRO A 1 550 ? -4.764 -0.165 -30.154 1.00 89.56 550 PRO A N 1
ATOM 4254 C CA . PRO A 1 550 ? -5.892 0.624 -29.639 1.00 89.56 550 PRO A CA 1
ATOM 4255 C C . PRO A 1 550 ? -5.948 2.020 -30.276 1.00 89.56 550 PRO A C 1
ATOM 4257 O O . PRO A 1 550 ? -4.931 2.503 -30.774 1.00 89.56 550 PRO A O 1
ATOM 4260 N N . LYS A 1 551 ? -7.106 2.693 -30.224 1.00 87.38 551 LYS A N 1
ATOM 4261 C CA . LYS A 1 551 ? -7.274 4.038 -30.808 1.00 87.38 551 LYS A CA 1
ATOM 4262 C C . LYS A 1 551 ? -6.173 5.008 -30.336 1.00 87.38 551 LYS A C 1
ATOM 4264 O O . LYS A 1 551 ? -5.758 4.945 -29.176 1.00 87.38 551 LYS A O 1
ATOM 4269 N N . ALA A 1 552 ? -5.673 5.873 -31.219 1.00 85.12 552 ALA A N 1
ATOM 4270 C CA . ALA A 1 552 ? -4.469 6.688 -30.991 1.00 85.12 552 ALA A CA 1
ATOM 4271 C C . ALA A 1 552 ? -4.587 7.667 -29.801 1.00 85.12 552 ALA A C 1
ATOM 4273 O O . ALA A 1 552 ? -3.600 7.986 -29.128 1.00 85.12 552 ALA A O 1
ATOM 4274 N N . GLU A 1 553 ? -5.803 8.118 -29.497 1.00 87.62 553 GLU A N 1
ATOM 4275 C CA . GLU A 1 553 ? -6.105 9.005 -28.375 1.00 87.62 553 GLU A CA 1
ATOM 4276 C C . GLU A 1 553 ? -5.936 8.333 -27.007 1.00 87.62 553 GLU A C 1
ATOM 4278 O O . GLU A 1 553 ? -5.638 9.016 -26.034 1.00 87.62 553 GLU A O 1
ATOM 4283 N N . LYS A 1 554 ? -6.064 7.001 -26.914 1.00 90.81 554 LYS A N 1
ATOM 4284 C CA . LYS A 1 554 ? -5.945 6.271 -25.645 1.00 90.81 554 LYS A CA 1
ATOM 4285 C C . LYS A 1 554 ? -4.490 6.213 -25.197 1.00 90.81 554 LYS A C 1
ATOM 4287 O O . LYS A 1 554 ? -3.665 5.595 -25.874 1.00 90.81 554 LYS A O 1
ATOM 4292 N N . LYS A 1 555 ? -4.166 6.805 -24.046 1.00 93.69 555 LYS A N 1
ATOM 4293 C CA . LYS A 1 555 ? -2.811 6.738 -23.480 1.00 93.69 555 LYS A CA 1
ATOM 4294 C C . LYS A 1 555 ? -2.718 5.766 -22.305 1.00 93.69 555 LYS A C 1
ATOM 4296 O O . LYS A 1 555 ? -3.690 5.508 -21.597 1.00 93.69 555 LYS A O 1
ATOM 4301 N N . SER A 1 556 ? -1.523 5.217 -22.089 1.00 94.50 556 SER A N 1
ATOM 4302 C CA . SER A 1 556 ? -1.243 4.190 -21.073 1.00 94.50 556 SER A CA 1
ATOM 4303 C C . SER A 1 556 ? -1.509 4.634 -19.629 1.00 94.50 556 SER A C 1
ATOM 4305 O O . SER A 1 556 ? -1.744 3.783 -18.773 1.00 94.50 556 SER A O 1
ATOM 4307 N N . TYR A 1 557 ? -1.507 5.940 -19.360 1.00 93.50 557 TYR A N 1
ATOM 4308 C CA . TYR A 1 557 ? -1.674 6.531 -18.028 1.00 93.50 557 TYR A CA 1
ATOM 4309 C C . TYR A 1 557 ? -3.086 7.073 -17.750 1.00 93.50 557 TYR A C 1
ATOM 4311 O O . TYR A 1 557 ? -3.318 7.634 -16.680 1.00 93.50 557 TYR A O 1
ATOM 4319 N N . GLU A 1 558 ? -4.020 6.921 -18.691 1.00 92.00 558 GLU A N 1
ATOM 4320 C CA . GLU A 1 558 ? -5.381 7.457 -18.598 1.00 92.00 558 GLU A CA 1
ATOM 4321 C C . GLU A 1 558 ? -6.415 6.371 -18.274 1.00 92.00 558 GLU A C 1
ATOM 4323 O O . GLU A 1 558 ? -6.250 5.189 -18.591 1.00 92.00 558 GLU A O 1
ATOM 4328 N N . GLY A 1 559 ? -7.525 6.802 -17.674 1.00 90.69 559 GLY A N 1
ATOM 4329 C CA . GLY A 1 559 ? -8.688 5.960 -17.406 1.00 90.69 559 GLY A CA 1
ATOM 4330 C C . GLY A 1 559 ? -8.645 5.173 -16.101 1.00 90.69 559 GLY A C 1
ATOM 4331 O O . GLY A 1 559 ? -7.845 5.434 -15.199 1.00 90.69 559 GLY A O 1
ATOM 4332 N N . GLY A 1 560 ? -9.572 4.223 -15.964 1.00 90.25 560 GLY A N 1
ATOM 4333 C CA . GLY A 1 560 ? -9.599 3.310 -14.822 1.00 90.25 560 GLY A CA 1
ATOM 4334 C C . GLY A 1 560 ? -8.298 2.508 -14.745 1.00 90.25 560 GLY A C 1
ATOM 4335 O O . GLY A 1 560 ? -7.932 1.832 -15.703 1.00 90.25 560 GLY A O 1
ATOM 4336 N N . ILE A 1 561 ? -7.589 2.592 -13.614 1.00 89.88 561 ILE A N 1
ATOM 4337 C CA . ILE A 1 561 ? -6.238 2.022 -13.490 1.00 89.88 561 ILE A CA 1
ATOM 4338 C C . ILE A 1 561 ? -6.260 0.487 -13.540 1.00 89.88 561 ILE A C 1
ATOM 4340 O O . ILE A 1 561 ? -5.491 -0.127 -14.280 1.00 89.88 561 ILE A O 1
ATOM 4344 N N . MET A 1 562 ? -7.140 -0.140 -12.756 1.00 92.88 562 MET A N 1
ATOM 4345 C CA . MET A 1 562 ? -7.214 -1.594 -12.638 1.00 92.88 562 MET A CA 1
ATOM 4346 C C . MET A 1 562 ? -8.672 -2.055 -12.710 1.00 92.88 562 MET A C 1
ATOM 4348 O O . MET A 1 562 ? -9.397 -2.014 -11.716 1.00 92.88 562 MET A O 1
ATOM 4352 N N . THR A 1 563 ? -9.097 -2.461 -13.905 1.00 95.38 563 THR A N 1
ATOM 4353 C CA . THR A 1 563 ? -10.487 -2.814 -14.238 1.00 95.38 563 THR A CA 1
ATOM 4354 C C . THR A 1 563 ? -10.625 -4.189 -14.895 1.00 95.38 563 THR A C 1
ATOM 4356 O O . THR A 1 563 ? -11.727 -4.729 -14.926 1.00 95.38 563 THR A O 1
ATOM 4359 N N . ALA A 1 564 ? -9.531 -4.802 -15.355 1.00 97.00 564 ALA A N 1
ATOM 4360 C CA . ALA A 1 564 ? -9.507 -6.153 -15.910 1.00 97.00 564 ALA A CA 1
ATOM 4361 C C . ALA A 1 564 ? -8.519 -7.057 -15.153 1.00 97.00 564 ALA A C 1
ATOM 4363 O O . ALA A 1 564 ? -7.428 -6.629 -14.772 1.00 97.00 564 ALA A O 1
ATOM 4364 N N . MET A 1 565 ? -8.887 -8.327 -14.960 1.00 97.69 565 MET A N 1
ATOM 4365 C CA . MET A 1 565 ? -7.986 -9.367 -14.453 1.00 97.69 565 MET A CA 1
ATOM 4366 C C . MET A 1 565 ? -8.164 -10.690 -15.188 1.00 97.69 565 MET A C 1
ATOM 4368 O O . MET A 1 565 ? -9.258 -11.010 -15.650 1.00 97.69 565 MET A O 1
ATOM 4372 N N . SER A 1 566 ? -7.113 -11.507 -15.204 1.00 98.19 566 SER A N 1
ATOM 4373 C CA . SER A 1 566 ? -7.196 -12.915 -15.591 1.00 98.19 566 SER A CA 1
ATOM 4374 C C . SER A 1 566 ? -6.783 -13.838 -14.449 1.00 98.19 566 SER A C 1
ATOM 4376 O O . SER A 1 566 ? -5.791 -13.604 -13.754 1.00 98.19 566 SER A O 1
ATOM 4378 N N . LYS A 1 567 ? -7.547 -14.925 -14.294 1.00 96.56 567 LYS A N 1
ATOM 4379 C CA . LYS A 1 567 ? -7.310 -16.000 -13.319 1.00 96.56 567 LYS A CA 1
ATOM 4380 C C . LYS A 1 567 ? -6.585 -17.210 -13.918 1.00 96.56 567 LYS A C 1
ATOM 4382 O O . LYS A 1 567 ? -6.513 -18.250 -13.270 1.00 96.56 567 LYS A O 1
ATOM 4387 N N . VAL A 1 568 ? -6.049 -17.093 -15.137 1.00 96.81 568 VAL A N 1
ATOM 4388 C CA . VAL A 1 568 ? -5.470 -18.213 -15.908 1.00 96.81 568 VAL A CA 1
ATOM 4389 C C . VAL A 1 568 ? -4.402 -19.014 -15.147 1.00 96.81 568 VAL A C 1
ATOM 4391 O O . VAL A 1 568 ? -4.268 -20.212 -15.371 1.00 96.81 568 VAL A O 1
ATOM 4394 N N . VAL A 1 569 ? -3.678 -18.382 -14.216 1.00 95.06 569 VAL A N 1
ATOM 4395 C CA . VAL A 1 569 ? -2.663 -19.028 -13.361 1.00 95.06 569 VAL A CA 1
ATOM 4396 C C . VAL A 1 569 ? -2.958 -18.887 -11.863 1.00 95.06 569 VAL A C 1
ATOM 4398 O O . VAL A 1 569 ? -2.084 -19.119 -11.036 1.00 95.06 569 VAL A O 1
ATOM 4401 N N . ALA A 1 570 ? -4.193 -18.544 -11.484 1.00 92.12 570 ALA A N 1
ATOM 4402 C CA . ALA A 1 570 ? -4.552 -18.231 -10.097 1.00 92.12 570 ALA A CA 1
ATOM 4403 C C . ALA A 1 570 ? -4.730 -19.469 -9.206 1.00 92.12 570 ALA A C 1
ATOM 4405 O O . ALA A 1 570 ? -4.627 -19.370 -7.986 1.00 92.12 570 ALA A O 1
ATOM 4406 N N . ASN A 1 571 ? -4.988 -20.634 -9.813 1.00 90.25 571 ASN A N 1
ATOM 4407 C CA . ASN A 1 571 ? -5.172 -21.920 -9.132 1.00 90.25 571 ASN A CA 1
ATOM 4408 C C . ASN A 1 571 ? -6.261 -21.910 -8.034 1.00 90.25 571 ASN A C 1
ATOM 4410 O O . ASN A 1 571 ? -6.123 -22.566 -7.002 1.00 90.25 571 ASN A O 1
ATOM 4414 N N . PHE A 1 572 ? -7.348 -21.157 -8.242 1.00 89.44 572 PHE A N 1
ATOM 4415 C CA . PHE A 1 572 ? -8.427 -21.001 -7.254 1.00 89.44 572 PHE A CA 1
ATOM 4416 C C . PHE A 1 572 ? -9.207 -22.293 -6.976 1.00 89.44 572 PHE A C 1
ATOM 4418 O O . PHE A 1 572 ? -9.691 -22.461 -5.862 1.00 89.44 572 PHE A O 1
ATOM 4425 N N . GLU A 1 573 ? -9.279 -23.204 -7.950 1.00 84.88 573 GLU A N 1
ATOM 4426 C CA . GLU A 1 573 ? -9.932 -24.516 -7.806 1.00 84.88 573 GLU A CA 1
ATOM 4427 C C . GLU A 1 573 ? -9.031 -25.569 -7.131 1.00 84.88 573 GLU A C 1
ATOM 4429 O O . GLU A 1 573 ? -9.498 -26.638 -6.745 1.00 84.88 573 GLU A O 1
ATOM 4434 N N . GLY A 1 574 ? -7.727 -25.292 -7.019 1.00 87.31 574 GLY A N 1
ATOM 4435 C CA . GLY A 1 574 ? -6.729 -26.186 -6.435 1.00 87.31 574 GLY A CA 1
ATOM 4436 C C . GLY A 1 574 ? -6.262 -25.707 -5.064 1.00 87.31 574 GLY A C 1
ATOM 4437 O O . GLY A 1 574 ? -7.023 -25.673 -4.102 1.00 87.31 574 GLY A O 1
ATOM 4438 N N . SER A 1 575 ? -4.979 -25.351 -4.951 1.00 85.06 575 SER A N 1
ATOM 4439 C CA . SER A 1 575 ? -4.390 -24.913 -3.676 1.00 85.06 575 SER A CA 1
ATOM 4440 C C . SER A 1 575 ? -4.733 -23.467 -3.301 1.00 85.06 575 SER A C 1
ATOM 4442 O O . SER A 1 575 ? -4.435 -23.045 -2.187 1.00 85.06 575 SER A O 1
ATOM 4444 N N . GLY A 1 576 ? -5.261 -22.674 -4.237 1.00 89.81 576 GLY A N 1
ATOM 4445 C CA . GLY A 1 576 ? -5.412 -21.224 -4.100 1.00 89.81 576 GLY A CA 1
ATOM 4446 C C . GLY A 1 576 ? -4.095 -20.440 -4.180 1.00 89.81 576 GLY A C 1
ATOM 4447 O O . GLY A 1 576 ? -4.125 -19.215 -4.226 1.00 89.81 576 GLY A O 1
ATOM 4448 N N . TYR A 1 577 ? -2.937 -21.110 -4.199 1.00 94.62 577 TYR A N 1
ATOM 4449 C CA . TYR A 1 577 ? -1.619 -20.487 -4.341 1.00 94.62 577 TYR A CA 1
ATOM 4450 C C . TYR A 1 577 ? -1.193 -20.495 -5.811 1.00 94.62 577 TYR A C 1
ATOM 4452 O O . TYR A 1 577 ? -0.594 -21.462 -6.288 1.00 94.62 577 TYR A O 1
ATOM 4460 N N . GLY A 1 578 ? -1.538 -19.414 -6.508 1.00 96.62 578 GLY A N 1
ATOM 4461 C CA . GLY A 1 578 ? -1.189 -19.133 -7.900 1.00 96.62 578 GLY A CA 1
ATOM 4462 C C . GLY A 1 578 ? -0.861 -17.653 -8.110 1.00 96.62 578 GLY A C 1
ATOM 4463 O O . GLY A 1 578 ? -0.576 -16.932 -7.149 1.00 96.62 578 GLY A O 1
ATOM 4464 N N . ALA A 1 579 ? -0.929 -17.189 -9.358 1.00 97.12 579 ALA A N 1
ATOM 4465 C CA . ALA A 1 579 ? -0.783 -15.783 -9.715 1.00 97.12 579 ALA A CA 1
ATOM 4466 C C . ALA A 1 579 ? -2.030 -15.199 -10.408 1.00 97.12 579 ALA A C 1
ATOM 4468 O O . ALA A 1 579 ? -2.708 -15.865 -11.187 1.00 97.12 579 ALA A O 1
ATOM 4469 N N . LEU A 1 580 ? -2.327 -13.928 -10.146 1.00 97.56 580 LEU A N 1
ATOM 4470 C CA . LEU A 1 580 ? -3.313 -13.148 -10.896 1.00 97.56 580 LEU A CA 1
ATOM 4471 C C . LEU A 1 580 ? -2.621 -12.251 -11.908 1.00 97.56 580 LEU A C 1
ATOM 4473 O O . LEU A 1 580 ? -1.587 -11.663 -11.604 1.00 97.56 580 LEU A O 1
ATOM 4477 N N . ILE A 1 581 ? -3.221 -12.109 -13.087 1.00 98.56 581 ILE A N 1
ATOM 4478 C CA . ILE A 1 581 ? -2.736 -11.187 -14.115 1.00 98.56 581 ILE A CA 1
ATOM 4479 C C . ILE A 1 581 ? -3.603 -9.931 -14.096 1.00 98.56 581 ILE A C 1
ATOM 4481 O O . ILE A 1 581 ? -4.824 -10.028 -14.224 1.00 98.56 581 ILE A O 1
ATOM 4485 N N . GLN A 1 582 ? -2.979 -8.769 -13.916 1.00 97.88 582 GLN A N 1
ATOM 4486 C CA . GLN A 1 582 ? -3.633 -7.463 -13.767 1.00 97.88 582 GLN A CA 1
ATOM 4487 C C . GLN A 1 582 ? -2.761 -6.348 -14.376 1.00 97.88 582 GLN A C 1
ATOM 4489 O O . GLN A 1 582 ? -1.643 -6.593 -14.835 1.00 97.88 582 GLN A O 1
ATOM 4494 N N . THR A 1 583 ? -3.263 -5.112 -14.373 1.00 95.88 583 THR A N 1
ATOM 4495 C CA . THR A 1 583 ? -2.576 -3.933 -14.927 1.00 95.88 583 THR A CA 1
ATOM 4496 C C . THR A 1 583 ? -2.231 -2.903 -13.846 1.00 95.88 583 THR A C 1
ATOM 4498 O O . THR A 1 583 ? -3.021 -2.695 -12.917 1.00 95.88 583 THR A O 1
ATOM 4501 N N . PRO A 1 584 ? -1.063 -2.238 -13.924 1.00 94.19 584 PRO A N 1
ATOM 4502 C CA . PRO A 1 584 ? -0.677 -1.185 -12.994 1.00 94.19 584 PRO A CA 1
ATOM 4503 C C . PRO A 1 584 ? -1.028 0.224 -13.499 1.00 94.19 584 PRO A C 1
ATOM 4505 O O . PRO A 1 584 ? -1.182 0.465 -14.693 1.00 94.19 584 PRO A O 1
ATOM 4508 N N . GLY A 1 585 ? -1.063 1.192 -12.580 1.00 90.19 585 GLY A N 1
ATOM 4509 C CA . GLY A 1 585 ? -1.114 2.622 -12.909 1.00 90.19 585 GLY A CA 1
ATOM 4510 C C . GLY A 1 585 ? 0.258 3.252 -12.760 1.00 90.19 585 GLY A C 1
ATOM 4511 O O . GLY A 1 585 ? 0.651 3.582 -11.638 1.00 90.19 585 GLY A O 1
ATOM 4512 N N . LEU A 1 586 ? 0.982 3.400 -13.868 1.00 94.25 586 LEU A N 1
ATOM 4513 C CA . LEU A 1 586 ? 2.346 3.924 -13.878 1.00 94.25 586 LEU A CA 1
ATOM 4514 C C . LEU A 1 586 ? 2.397 5.249 -14.627 1.00 94.25 586 LEU A C 1
ATOM 4516 O O . LEU A 1 586 ? 2.028 5.316 -15.794 1.00 94.25 586 LEU A O 1
ATOM 4520 N N . HIS A 1 587 ? 2.878 6.273 -13.929 1.00 96.19 587 HIS A N 1
ATOM 4521 C CA . HIS A 1 587 ? 3.230 7.569 -14.498 1.00 96.19 587 HIS A CA 1
ATOM 4522 C C . HIS A 1 587 ? 4.723 7.555 -14.906 1.00 96.19 587 HIS A C 1
ATOM 4524 O O . HIS A 1 587 ? 5.409 6.562 -14.619 1.00 96.19 587 HIS A O 1
ATOM 4530 N N . PRO A 1 588 ? 5.253 8.566 -15.630 1.00 96.88 588 PRO A N 1
ATOM 4531 C CA . PRO A 1 588 ? 6.577 8.478 -16.259 1.00 96.88 588 PRO A CA 1
ATOM 4532 C C . PRO A 1 588 ? 7.721 8.098 -15.313 1.00 96.88 588 PRO A C 1
ATOM 4534 O O . PRO A 1 588 ? 8.624 7.354 -15.692 1.00 96.88 588 PRO A O 1
ATOM 4537 N N . GLY A 1 589 ? 7.675 8.573 -14.072 1.00 95.75 589 GLY A N 1
ATOM 4538 C CA . GLY A 1 589 ? 8.620 8.260 -13.014 1.00 95.75 589 GLY A CA 1
ATOM 4539 C C . GLY A 1 589 ? 8.654 6.780 -12.670 1.00 95.75 589 GLY A C 1
ATOM 4540 O O . GLY A 1 589 ? 9.682 6.129 -12.865 1.00 95.75 589 GLY A O 1
ATOM 4541 N N . MET A 1 590 ? 7.542 6.230 -12.177 1.00 94.88 590 MET A N 1
ATOM 4542 C CA . MET A 1 590 ? 7.455 4.812 -11.821 1.00 94.88 590 MET A CA 1
ATOM 4543 C C . MET A 1 590 ? 7.678 3.907 -13.037 1.00 94.88 590 MET A C 1
ATOM 4545 O O . MET A 1 590 ? 8.351 2.884 -12.916 1.00 94.88 590 MET A O 1
ATOM 4549 N N . PHE A 1 591 ? 7.182 4.294 -14.215 1.00 96.81 591 PHE A N 1
ATOM 4550 C CA . PHE A 1 591 ? 7.452 3.577 -15.461 1.00 96.81 591 PHE A CA 1
ATOM 4551 C C . PHE A 1 591 ? 8.958 3.501 -15.746 1.00 96.81 591 PHE A C 1
ATOM 4553 O O . PHE A 1 591 ? 9.492 2.412 -15.970 1.00 96.81 591 PHE A O 1
ATOM 4560 N N . SER A 1 592 ? 9.660 4.638 -15.665 1.00 96.56 592 SER A N 1
ATOM 4561 C CA . SER A 1 592 ? 11.100 4.720 -15.934 1.00 96.56 592 SER A CA 1
ATOM 4562 C C . SER A 1 592 ? 11.944 3.919 -14.937 1.00 96.56 592 SER A C 1
ATOM 4564 O O . SER A 1 592 ? 12.930 3.298 -15.326 1.00 96.56 592 SER A O 1
ATOM 4566 N N . ALA A 1 593 ? 11.546 3.876 -13.661 1.00 93.12 593 ALA A N 1
ATOM 4567 C CA . ALA A 1 593 ? 12.252 3.113 -12.635 1.00 93.12 593 ALA A CA 1
ATOM 4568 C C . ALA A 1 593 ? 12.218 1.598 -12.915 1.00 93.12 593 ALA A C 1
ATOM 4570 O O . ALA A 1 593 ? 13.188 0.880 -12.637 1.00 93.12 593 ALA A O 1
ATOM 4571 N N . LEU A 1 594 ? 11.112 1.119 -13.490 1.00 93.50 594 LEU A N 1
ATOM 4572 C CA . LEU A 1 594 ? 10.905 -0.293 -13.796 1.00 93.50 594 LEU A CA 1
ATOM 4573 C C . LEU A 1 594 ? 11.538 -0.687 -15.127 1.00 93.50 594 LEU A C 1
ATOM 4575 O O . LEU A 1 594 ? 12.242 -1.695 -15.149 1.00 93.50 594 LEU A O 1
ATOM 4579 N N . MET A 1 595 ? 11.382 0.142 -16.167 1.00 95.25 595 MET A N 1
ATOM 4580 C CA . MET A 1 595 ? 11.934 -0.090 -17.508 1.00 95.25 595 MET A CA 1
ATOM 4581 C C . MET A 1 595 ? 13.425 -0.502 -17.444 1.00 95.25 595 MET A C 1
ATOM 4583 O O . MET A 1 595 ? 14.213 0.102 -16.693 1.00 95.25 595 MET A O 1
ATOM 4587 N N . PRO A 1 596 ? 13.855 -1.556 -18.165 1.00 94.00 596 PRO A N 1
ATOM 4588 C CA . PRO A 1 596 ? 15.251 -1.960 -18.183 1.00 94.00 596 PRO A CA 1
ATOM 4589 C C . PRO A 1 596 ? 16.117 -0.892 -18.849 1.00 94.00 596 PRO A C 1
ATOM 4591 O O . PRO A 1 596 ? 15.694 -0.191 -19.766 1.00 94.00 596 PRO A O 1
ATOM 4594 N N . TRP A 1 597 ? 17.358 -0.789 -18.381 1.00 95.44 597 TRP A N 1
ATOM 4595 C CA . TRP A 1 597 ? 18.350 0.126 -18.930 1.00 95.44 597 TRP A CA 1
ATOM 4596 C C . TRP A 1 597 ? 19.467 -0.686 -19.586 1.00 95.44 597 TRP A C 1
ATOM 4598 O O . TRP A 1 597 ? 20.136 -1.466 -18.910 1.00 95.44 597 TRP A O 1
ATOM 4608 N N . VAL A 1 598 ? 19.654 -0.514 -20.898 1.00 94.50 598 VAL A N 1
ATOM 4609 C CA . VAL A 1 598 ? 20.706 -1.195 -21.680 1.00 94.50 598 VAL A CA 1
ATOM 4610 C C . VAL A 1 598 ? 21.828 -0.234 -22.079 1.00 94.50 598 VAL A C 1
ATOM 4612 O O . VAL A 1 598 ? 22.994 -0.631 -22.115 1.00 94.50 598 VAL A O 1
ATOM 4615 N N . SER A 1 599 ? 21.457 1.000 -22.414 1.00 95.75 599 SER A N 1
ATOM 4616 C CA . SER A 1 599 ? 22.316 2.146 -22.727 1.00 95.75 599 SER A CA 1
ATOM 4617 C C . SER A 1 599 ? 21.511 3.426 -22.511 1.00 95.75 599 SER A C 1
ATOM 4619 O O . SER A 1 599 ? 20.278 3.376 -22.450 1.00 95.75 599 SER A O 1
ATOM 4621 N N . GLY A 1 600 ? 22.178 4.578 -22.441 1.00 95.12 600 GLY A N 1
ATOM 4622 C CA . GLY A 1 600 ? 21.473 5.854 -22.314 1.00 95.12 600 GLY A CA 1
ATOM 4623 C C . GLY A 1 600 ? 20.587 6.175 -23.526 1.00 95.12 600 GLY A C 1
ATOM 4624 O O . GLY A 1 600 ? 19.488 6.704 -23.364 1.00 95.12 600 GLY A O 1
ATOM 4625 N N . LEU A 1 601 ? 21.030 5.800 -24.732 1.00 94.31 601 LEU A N 1
ATOM 4626 C CA . LEU A 1 601 ? 20.258 5.964 -25.968 1.00 94.31 601 LEU A CA 1
ATOM 4627 C C . LEU A 1 601 ? 19.041 5.031 -26.003 1.00 94.31 601 LEU A C 1
ATOM 4629 O O . LEU A 1 601 ? 17.922 5.510 -26.158 1.00 94.31 601 LEU A O 1
ATOM 4633 N N . ASP A 1 602 ? 19.243 3.722 -25.808 1.00 95.31 602 ASP A N 1
ATOM 4634 C CA . ASP A 1 602 ? 18.155 2.727 -25.771 1.00 95.31 602 ASP A CA 1
ATOM 4635 C C . ASP A 1 602 ? 17.077 3.124 -24.758 1.00 95.31 602 ASP A C 1
ATOM 4637 O O . ASP A 1 602 ? 15.888 3.087 -25.065 1.00 95.31 602 ASP A O 1
ATOM 4641 N N . PHE A 1 603 ? 17.486 3.602 -23.580 1.00 96.81 603 PHE A N 1
ATOM 4642 C CA . PHE A 1 603 ? 16.539 4.029 -22.563 1.00 96.81 603 PHE A CA 1
ATOM 4643 C C . PHE A 1 603 ? 15.687 5.223 -23.014 1.00 96.81 603 PHE A C 1
ATOM 4645 O O . PHE A 1 603 ? 14.470 5.214 -22.829 1.00 96.81 603 PHE A O 1
ATOM 4652 N N . LYS A 1 604 ? 16.287 6.237 -23.652 1.00 95.88 604 LYS A N 1
ATOM 4653 C CA . LYS A 1 604 ? 15.524 7.363 -24.212 1.00 95.88 604 LYS A CA 1
ATOM 4654 C C . LYS A 1 604 ? 14.552 6.918 -25.306 1.00 95.88 604 LYS A C 1
ATOM 4656 O O . LYS A 1 604 ? 13.417 7.383 -25.307 1.00 95.88 604 LYS A O 1
ATOM 4661 N N . MET A 1 605 ? 14.954 5.976 -26.160 1.00 94.38 605 MET A N 1
ATOM 4662 C CA . MET A 1 605 ? 14.077 5.399 -27.188 1.00 94.38 605 MET A CA 1
ATOM 4663 C C . MET A 1 605 ? 12.912 4.596 -26.593 1.00 94.38 605 MET A C 1
ATOM 4665 O O . MET A 1 605 ? 11.815 4.590 -27.141 1.00 94.38 605 MET A O 1
ATOM 4669 N N . ARG A 1 606 ? 13.113 3.917 -25.458 1.00 95.75 606 ARG A N 1
ATOM 4670 C CA . ARG A 1 606 ? 12.014 3.260 -24.728 1.00 95.75 606 ARG A CA 1
ATOM 4671 C C . ARG A 1 606 ? 11.072 4.280 -24.104 1.00 95.75 606 ARG A C 1
ATOM 4673 O O . ARG A 1 606 ? 9.860 4.097 -24.135 1.00 95.75 606 ARG A O 1
ATOM 4680 N N . MET A 1 607 ? 11.616 5.362 -23.551 1.00 97.06 607 MET A N 1
ATOM 4681 C CA . MET A 1 607 ? 10.806 6.399 -22.919 1.00 97.06 607 MET A CA 1
ATOM 4682 C C . MET A 1 607 ? 9.989 7.206 -23.928 1.00 97.06 607 MET A C 1
ATOM 4684 O O . MET A 1 607 ? 8.851 7.531 -23.618 1.00 97.06 607 MET A O 1
ATOM 4688 N N . SER A 1 608 ? 10.466 7.454 -25.151 1.00 94.56 608 SER A N 1
ATOM 4689 C CA . SER A 1 608 ? 9.629 8.100 -26.181 1.00 94.56 608 SER A CA 1
ATOM 4690 C C . SER A 1 608 ? 8.386 7.277 -26.555 1.00 94.56 608 SER A C 1
ATOM 4692 O O . SER A 1 608 ? 7.381 7.832 -26.985 1.00 94.56 608 SER A O 1
ATOM 4694 N N . LYS A 1 609 ? 8.404 5.961 -26.306 1.00 95.00 609 LYS A N 1
ATOM 4695 C CA . LYS A 1 609 ? 7.269 5.041 -26.497 1.00 95.00 609 LYS A CA 1
ATOM 4696 C C . LYS A 1 609 ? 6.314 4.960 -25.294 1.00 95.00 609 LYS A C 1
ATOM 4698 O O . LYS A 1 609 ? 5.343 4.199 -25.333 1.00 95.00 609 LYS A O 1
ATOM 4703 N N . TYR A 1 610 ? 6.571 5.705 -24.216 1.00 96.81 610 TYR A N 1
ATOM 4704 C CA . TYR A 1 610 ? 5.888 5.588 -22.919 1.00 96.81 610 TYR A CA 1
ATOM 4705 C C . TYR A 1 610 ? 4.354 5.582 -23.014 1.00 96.81 610 TYR A C 1
ATOM 4707 O O . TYR A 1 610 ? 3.703 4.641 -22.551 1.00 96.81 610 TYR A O 1
ATOM 4715 N N . SER A 1 611 ? 3.769 6.609 -23.638 1.00 95.69 611 SER A N 1
ATOM 4716 C CA . SER A 1 611 ? 2.310 6.809 -23.659 1.00 95.69 611 SER A CA 1
ATOM 4717 C C . SER A 1 611 ? 1.546 5.715 -24.413 1.00 95.69 611 SER A C 1
ATOM 4719 O O . SER A 1 611 ? 0.326 5.617 -24.288 1.00 95.69 611 SER A O 1
ATOM 4721 N N . ARG A 1 612 ? 2.268 4.870 -25.158 1.00 95.25 612 ARG A N 1
ATOM 4722 C CA . ARG A 1 612 ? 1.761 3.779 -25.997 1.00 95.25 612 ARG A CA 1
ATOM 4723 C C . ARG A 1 612 ? 2.334 2.410 -25.618 1.00 95.25 612 ARG A C 1
ATOM 4725 O O . ARG A 1 612 ? 2.251 1.455 -26.387 1.00 95.25 612 ARG A O 1
ATOM 4732 N N . THR A 1 613 ? 2.909 2.298 -24.422 1.00 97.56 613 THR A N 1
ATOM 4733 C CA . THR A 1 613 ? 3.413 1.035 -23.873 1.00 97.56 613 THR A CA 1
ATOM 4734 C C . THR A 1 613 ? 2.508 0.566 -22.738 1.00 97.56 613 THR A C 1
ATOM 4736 O O . THR A 1 613 ? 2.314 1.282 -21.757 1.00 97.56 613 THR A O 1
ATOM 4739 N N . ALA A 1 614 ? 1.954 -0.640 -22.855 1.00 97.69 614 ALA A N 1
ATOM 4740 C CA . ALA A 1 614 ? 1.170 -1.269 -21.796 1.00 97.69 614 ALA A CA 1
ATOM 4741 C C . ALA A 1 614 ? 2.061 -2.103 -20.886 1.00 97.69 614 ALA A C 1
ATOM 4743 O O . ALA A 1 614 ? 2.944 -2.812 -21.368 1.00 97.69 614 ALA A O 1
ATOM 4744 N N . TYR A 1 615 ? 1.801 -2.050 -19.580 1.00 97.56 615 TYR A N 1
ATOM 4745 C CA . TYR A 1 615 ? 2.397 -2.947 -18.599 1.00 97.56 615 TYR A CA 1
ATOM 4746 C C . TYR A 1 615 ? 1.320 -3.915 -18.111 1.00 97.56 615 TYR A C 1
ATOM 4748 O O . TYR A 1 615 ? 0.200 -3.527 -17.794 1.00 97.56 615 TYR A O 1
ATOM 4756 N N . ILE A 1 616 ? 1.658 -5.193 -18.028 1.00 98.31 616 ILE A N 1
ATOM 4757 C CA . ILE A 1 616 ? 0.805 -6.208 -17.414 1.00 98.31 616 ILE A CA 1
ATOM 4758 C C . ILE A 1 616 ? 1.675 -6.966 -16.415 1.00 98.31 616 ILE A C 1
ATOM 4760 O O . ILE A 1 616 ? 2.843 -7.256 -16.689 1.00 98.31 616 ILE A O 1
ATOM 4764 N N . PHE A 1 617 ? 1.135 -7.243 -15.233 1.00 97.62 617 PHE A N 1
ATOM 4765 C CA . PHE A 1 617 ? 1.868 -7.914 -14.170 1.00 97.62 617 PHE A CA 1
ATOM 4766 C C . PHE A 1 617 ? 1.200 -9.210 -13.737 1.00 97.62 617 PHE A C 1
ATOM 4768 O O . PHE A 1 617 ? -0.024 -9.328 -13.745 1.00 97.62 617 PHE A O 1
ATOM 4775 N N . ALA A 1 618 ? 2.031 -10.152 -13.301 1.00 98.06 618 ALA A N 1
ATOM 4776 C CA . ALA A 1 618 ? 1.624 -11.332 -12.561 1.00 98.06 618 ALA A CA 1
ATOM 4777 C C . ALA A 1 618 ? 1.864 -11.094 -11.067 1.00 98.06 618 ALA A C 1
ATOM 4779 O O . ALA A 1 618 ? 2.976 -10.749 -10.672 1.00 98.06 618 ALA A O 1
ATOM 4780 N N . LEU A 1 619 ? 0.830 -11.278 -10.250 1.00 97.69 619 LEU A N 1
ATOM 4781 C CA . LEU A 1 619 ? 0.838 -11.108 -8.799 1.00 97.69 619 LEU A CA 1
ATOM 4782 C C . LEU A 1 619 ? 0.656 -12.460 -8.132 1.00 97.69 619 LEU A C 1
ATOM 4784 O O . LEU A 1 619 ? -0.412 -13.050 -8.263 1.00 97.69 619 LEU A O 1
ATOM 4788 N N . ALA A 1 620 ? 1.664 -12.940 -7.409 1.00 97.31 620 ALA A N 1
ATOM 4789 C CA . ALA A 1 620 ? 1.560 -14.208 -6.696 1.00 97.31 620 ALA A CA 1
ATOM 4790 C C . ALA A 1 620 ? 0.854 -14.044 -5.347 1.00 97.31 620 ALA A C 1
ATOM 4792 O O . ALA A 1 620 ? 1.113 -13.097 -4.600 1.00 97.31 620 ALA A O 1
ATOM 4793 N N . ARG A 1 621 ? 0.004 -15.016 -5.006 1.00 97.19 621 ARG A N 1
ATOM 4794 C CA . ARG A 1 621 ? -0.365 -15.278 -3.614 1.00 97.19 621 ARG A CA 1
ATOM 4795 C C . ARG A 1 621 ? 0.822 -15.972 -2.954 1.00 97.19 621 ARG A C 1
ATOM 4797 O O . ARG A 1 621 ? 1.061 -17.143 -3.231 1.00 97.19 621 ARG A O 1
ATOM 4804 N N . ASP A 1 622 ? 1.569 -15.256 -2.123 1.00 96.19 622 ASP A N 1
ATOM 4805 C CA . ASP A 1 622 ? 2.826 -15.751 -1.575 1.00 96.19 622 ASP A CA 1
ATOM 4806 C C . ASP A 1 622 ? 2.657 -16.732 -0.407 1.00 96.19 622 ASP A C 1
ATOM 4808 O O . ASP A 1 622 ? 1.950 -16.465 0.568 1.00 96.19 622 ASP A O 1
ATOM 4812 N N . LYS A 1 623 ? 3.365 -17.863 -0.489 1.00 95.88 623 LYS A N 1
ATOM 4813 C CA . LYS A 1 623 ? 3.720 -18.719 0.656 1.00 95.88 623 LYS A CA 1
ATOM 4814 C C . LYS A 1 623 ? 4.953 -18.199 1.380 1.00 95.88 623 LYS A C 1
ATOM 4816 O O . LYS A 1 623 ? 5.083 -18.386 2.593 1.00 95.88 623 LYS A O 1
ATOM 4821 N N . GLY A 1 624 ? 5.852 -17.568 0.629 1.00 95.69 624 GLY A N 1
ATOM 4822 C CA . GLY A 1 624 ? 6.991 -16.835 1.140 1.00 95.69 624 GLY A CA 1
ATOM 4823 C C . GLY A 1 624 ? 6.549 -15.822 2.185 1.00 95.69 624 GLY A C 1
ATOM 4824 O O . GLY A 1 624 ? 5.427 -15.320 2.180 1.00 95.69 624 GLY A O 1
ATOM 4825 N N . SER A 1 625 ? 7.429 -15.561 3.141 1.00 96.81 625 SER A N 1
ATOM 4826 C CA . SER A 1 625 ? 7.151 -14.591 4.190 1.00 96.81 625 SER A CA 1
ATOM 4827 C C . SER A 1 625 ? 8.421 -13.889 4.639 1.00 96.81 625 SER A C 1
ATOM 4829 O O . SER A 1 625 ? 9.550 -14.302 4.353 1.00 96.81 625 SER A O 1
ATOM 4831 N N . GLY A 1 626 ? 8.215 -12.777 5.328 1.00 96.94 626 GLY A N 1
ATOM 4832 C CA . GLY A 1 626 ? 9.253 -11.865 5.753 1.00 96.94 626 GLY A CA 1
ATOM 4833 C C . GLY A 1 626 ? 9.083 -11.368 7.179 1.00 96.94 626 GLY A C 1
ATOM 4834 O O . GLY A 1 626 ? 8.239 -11.842 7.952 1.00 96.94 626 GLY A O 1
ATOM 4835 N N . GLU A 1 627 ? 9.893 -10.366 7.503 1.00 97.25 627 GLU A N 1
ATOM 4836 C CA . GLU A 1 627 ? 9.847 -9.649 8.766 1.00 97.25 627 GLU A CA 1
ATOM 4837 C C . GLU A 1 627 ? 9.913 -8.127 8.555 1.00 97.25 627 GLU A C 1
ATOM 4839 O O . GLU A 1 627 ? 10.771 -7.612 7.836 1.00 97.25 627 GLU A O 1
ATOM 4844 N N . ALA A 1 628 ? 9.028 -7.395 9.232 1.00 96.12 628 ALA A N 1
ATOM 4845 C CA . ALA A 1 628 ? 9.065 -5.943 9.369 1.00 96.12 628 ALA A CA 1
ATOM 4846 C C . ALA A 1 628 ? 9.678 -5.566 10.730 1.00 96.12 628 ALA A C 1
ATOM 4848 O O . ALA A 1 628 ? 8.992 -5.503 11.755 1.00 96.12 628 ALA A O 1
ATOM 4849 N N . LEU A 1 629 ? 10.989 -5.308 10.748 1.00 89.19 629 LEU A N 1
ATOM 4850 C CA . LEU A 1 629 ? 11.681 -4.781 11.933 1.00 89.19 629 LEU A CA 1
ATOM 4851 C C . LEU A 1 629 ? 11.359 -3.296 12.127 1.00 89.19 629 LEU A C 1
ATOM 4853 O O . LEU A 1 629 ? 11.085 -2.835 13.238 1.00 89.19 629 LEU A O 1
ATOM 4857 N N . SER A 1 630 ? 11.379 -2.559 11.019 1.00 92.31 630 SER A N 1
ATOM 4858 C CA . SER A 1 630 ? 10.930 -1.177 10.922 1.00 92.31 630 SER A CA 1
ATOM 4859 C C . SER A 1 630 ? 10.263 -0.934 9.569 1.00 92.31 630 SER A C 1
ATOM 4861 O O . SER A 1 630 ? 10.502 -1.710 8.640 1.00 92.31 630 SER A O 1
ATOM 4863 N N . PRO A 1 631 ? 9.485 0.151 9.398 1.00 90.19 631 PRO A N 1
ATOM 4864 C CA . PRO A 1 631 ? 8.945 0.497 8.084 1.00 90.19 631 PRO A CA 1
ATOM 4865 C C . PRO A 1 631 ? 10.015 0.690 6.997 1.00 90.19 631 PRO A C 1
ATOM 4867 O O . PRO A 1 631 ? 9.701 0.585 5.818 1.00 90.19 631 PRO A O 1
ATOM 4870 N N . TYR A 1 632 ? 11.269 0.938 7.390 1.00 92.94 632 TYR A N 1
ATOM 4871 C CA . TYR A 1 632 ? 12.420 1.149 6.503 1.00 92.94 632 TYR A CA 1
ATOM 4872 C C . TYR A 1 632 ? 13.406 -0.032 6.510 1.00 92.94 632 TYR A C 1
ATOM 4874 O O . TYR A 1 632 ? 14.523 0.074 6.006 1.00 92.94 632 TYR A O 1
ATOM 4882 N N . SER A 1 633 ? 13.035 -1.146 7.146 1.00 93.69 633 SER A N 1
ATOM 4883 C CA . SER A 1 633 ? 13.889 -2.315 7.340 1.00 93.69 633 SER A CA 1
ATOM 4884 C C . SER A 1 633 ? 13.034 -3.578 7.279 1.00 93.69 633 SER A C 1
ATOM 4886 O O . SER A 1 633 ? 12.557 -4.086 8.299 1.00 93.69 633 SER A O 1
ATOM 4888 N N . VAL A 1 634 ? 12.828 -4.047 6.047 1.00 95.50 634 VAL A N 1
ATOM 4889 C CA . VAL A 1 634 ? 11.978 -5.193 5.711 1.00 95.50 634 VAL A CA 1
ATOM 4890 C C . VAL A 1 634 ? 12.827 -6.295 5.091 1.00 95.50 634 VAL A C 1
ATOM 4892 O O . VAL A 1 634 ? 13.546 -6.050 4.122 1.00 95.50 634 VAL A O 1
ATOM 4895 N N . SER A 1 635 ? 12.745 -7.506 5.631 1.00 95.88 635 SER A N 1
ATOM 4896 C CA . SER A 1 635 ? 13.295 -8.710 5.005 1.00 95.88 635 SER A CA 1
ATOM 4897 C C . SER A 1 635 ? 12.155 -9.550 4.442 1.00 95.88 635 SER A C 1
ATOM 4899 O O . SER A 1 635 ? 11.060 -9.566 4.997 1.00 95.88 635 SER A O 1
ATOM 4901 N N . TYR A 1 636 ? 12.394 -10.238 3.332 1.00 96.00 636 TYR A N 1
ATOM 4902 C CA . TYR A 1 636 ? 11.420 -11.134 2.722 1.00 96.00 636 TYR A CA 1
ATOM 4903 C C . TYR A 1 636 ? 12.149 -12.272 2.019 1.00 96.00 636 TYR A C 1
ATOM 4905 O O . TYR A 1 636 ? 13.219 -12.062 1.447 1.00 96.00 636 TYR A O 1
ATOM 4913 N N . LYS A 1 637 ? 11.580 -13.475 2.078 1.00 94.94 637 LYS A N 1
ATOM 4914 C CA . LYS A 1 637 ? 12.091 -14.640 1.365 1.00 94.94 637 LYS A CA 1
ATOM 4915 C C . LYS A 1 637 ? 11.004 -15.166 0.435 1.00 94.94 637 LYS A C 1
ATOM 4917 O O . LYS A 1 637 ? 9.973 -15.634 0.910 1.00 94.94 637 LYS A O 1
ATOM 4922 N N . LEU A 1 638 ? 11.272 -15.110 -0.868 1.00 94.31 638 LEU A N 1
ATOM 4923 C CA . LEU A 1 638 ? 10.423 -15.709 -1.894 1.00 94.31 638 LEU A CA 1
ATOM 4924 C C . LEU A 1 638 ? 10.466 -17.239 -1.769 1.00 94.31 638 LEU A C 1
ATOM 4926 O O . LEU A 1 638 ? 11.552 -17.814 -1.644 1.00 94.31 638 LEU A O 1
ATOM 4930 N N . ASP A 1 639 ? 9.299 -17.884 -1.752 1.00 95.94 639 ASP A N 1
ATOM 4931 C CA . ASP A 1 639 ? 9.209 -19.344 -1.790 1.00 95.94 639 ASP A CA 1
ATOM 4932 C C . ASP A 1 639 ? 9.356 -19.860 -3.228 1.00 95.94 639 ASP A C 1
ATOM 4934 O O . ASP A 1 639 ? 9.046 -19.154 -4.188 1.00 95.94 639 ASP A O 1
ATOM 4938 N N . GLN A 1 640 ? 9.806 -21.105 -3.385 1.00 95.56 640 GLN A N 1
ATOM 4939 C CA . GLN A 1 640 ? 9.968 -21.713 -4.704 1.00 95.56 640 GLN A CA 1
ATOM 4940 C C . GLN A 1 640 ? 8.634 -21.794 -5.464 1.00 95.56 640 GLN A C 1
ATOM 4942 O O . GLN A 1 640 ? 8.600 -21.536 -6.665 1.00 95.56 640 GLN A O 1
ATOM 4947 N N . ILE A 1 641 ? 7.531 -22.095 -4.771 1.00 95.00 641 ILE A N 1
ATOM 4948 C CA . ILE A 1 641 ? 6.201 -22.160 -5.394 1.00 95.00 641 ILE A CA 1
ATOM 4949 C C . ILE A 1 641 ? 5.776 -20.773 -5.892 1.00 95.00 641 ILE A C 1
ATOM 4951 O O . ILE A 1 641 ? 5.177 -20.649 -6.960 1.00 95.00 641 ILE A O 1
ATOM 4955 N N . ASP A 1 642 ? 6.111 -19.719 -5.146 1.00 96.19 642 ASP A N 1
ATOM 4956 C CA . ASP A 1 642 ? 5.812 -18.343 -5.546 1.00 96.19 642 ASP A CA 1
ATOM 4957 C C . ASP A 1 642 ? 6.595 -17.965 -6.805 1.00 96.19 642 ASP A C 1
ATOM 4959 O O . ASP A 1 642 ? 6.031 -17.395 -7.736 1.00 96.19 642 ASP A O 1
ATOM 4963 N N . GLU A 1 643 ? 7.884 -18.315 -6.858 1.00 96.38 643 GLU A N 1
ATOM 4964 C CA . GLU A 1 643 ? 8.726 -18.104 -8.036 1.00 96.38 643 GLU A CA 1
ATOM 4965 C C . GLU A 1 643 ? 8.173 -18.839 -9.266 1.00 96.38 643 GLU A C 1
ATOM 4967 O O . GLU A 1 643 ? 8.059 -18.242 -10.337 1.00 96.38 643 GLU A O 1
ATOM 4972 N N . GLU A 1 644 ? 7.792 -20.109 -9.130 1.00 96.50 644 GLU A N 1
ATOM 4973 C CA . GLU A 1 644 ? 7.209 -20.901 -10.220 1.00 96.50 644 GLU A CA 1
ATOM 4974 C C . GLU A 1 644 ? 5.898 -20.282 -10.735 1.00 96.50 644 GLU A C 1
ATOM 4976 O O . GLU A 1 644 ? 5.705 -20.147 -11.948 1.00 96.50 644 GLU A O 1
ATOM 4981 N N . ASN A 1 645 ? 5.036 -19.817 -9.829 1.00 97.12 645 ASN A N 1
ATOM 4982 C CA . ASN A 1 645 ? 3.790 -19.133 -10.174 1.00 97.12 645 ASN A CA 1
ATOM 4983 C C . ASN A 1 645 ? 4.028 -17.790 -10.881 1.00 97.12 645 ASN A C 1
ATOM 4985 O O . ASN A 1 645 ? 3.334 -17.468 -11.848 1.00 97.12 645 ASN A O 1
ATOM 4989 N N . LEU A 1 646 ? 5.020 -17.009 -10.442 1.00 97.38 646 LEU A N 1
ATOM 4990 C CA . LEU A 1 646 ? 5.395 -15.753 -11.098 1.00 97.38 646 LEU A CA 1
ATOM 4991 C C . LEU A 1 646 ? 5.975 -15.994 -12.495 1.00 97.38 646 LEU A C 1
ATOM 4993 O O . LEU A 1 646 ? 5.620 -15.273 -13.427 1.00 97.38 646 LEU A O 1
ATOM 4997 N N . LYS A 1 647 ? 6.810 -17.027 -12.671 1.00 97.50 647 LYS A N 1
ATOM 4998 C CA . LYS A 1 647 ? 7.330 -17.444 -13.985 1.00 97.50 647 LYS A CA 1
ATOM 4999 C C . LYS A 1 647 ? 6.205 -17.849 -14.934 1.00 97.50 647 LYS A C 1
ATOM 5001 O O . LYS A 1 647 ? 6.179 -17.401 -16.081 1.00 97.50 647 LYS A O 1
ATOM 5006 N N . ALA A 1 648 ? 5.245 -18.639 -14.449 1.00 97.94 648 ALA A N 1
ATOM 5007 C CA . ALA A 1 648 ? 4.060 -19.012 -15.218 1.00 97.94 648 ALA A CA 1
ATOM 5008 C C . ALA A 1 648 ? 3.216 -17.781 -15.592 1.00 97.94 648 ALA A C 1
ATOM 5010 O O . ALA A 1 648 ? 2.802 -17.628 -16.738 1.00 97.94 648 ALA A O 1
ATOM 5011 N N . GLY A 1 649 ? 3.006 -16.851 -14.659 1.00 98.00 649 GLY A N 1
ATOM 5012 C CA . GLY A 1 649 ? 2.301 -15.601 -14.940 1.00 98.00 649 GLY A CA 1
ATOM 5013 C C . GLY A 1 649 ? 3.021 -14.702 -15.947 1.00 98.00 649 GLY A C 1
ATOM 5014 O O . GLY A 1 649 ? 2.372 -14.133 -16.826 1.00 98.00 649 GLY A O 1
ATOM 5015 N N . LEU A 1 650 ? 4.351 -14.608 -15.885 1.00 97.50 650 LEU A N 1
ATOM 5016 C CA . LEU A 1 650 ? 5.153 -13.848 -16.846 1.00 97.50 650 LEU A CA 1
ATOM 5017 C C . LEU A 1 650 ? 5.070 -14.449 -18.259 1.00 97.50 650 LEU A C 1
ATOM 5019 O O . LEU A 1 650 ? 4.880 -13.712 -19.226 1.00 97.50 650 LEU A O 1
ATOM 5023 N N . GLU A 1 651 ? 5.124 -15.781 -18.372 1.00 98.38 651 GLU A N 1
ATOM 5024 C CA . GLU A 1 651 ? 4.908 -16.511 -19.630 1.00 98.38 651 GLU A CA 1
ATOM 5025 C C . GLU A 1 651 ? 3.549 -16.169 -20.253 1.00 98.38 651 GLU A C 1
ATOM 5027 O O . GLU A 1 651 ? 3.476 -15.777 -21.421 1.00 98.38 651 GLU A O 1
ATOM 5032 N N . LYS A 1 652 ? 2.471 -16.243 -19.463 1.00 98.56 652 LYS A N 1
ATOM 5033 C CA . LYS A 1 652 ? 1.123 -15.881 -19.924 1.00 98.56 652 LYS A CA 1
ATOM 5034 C C . LYS A 1 652 ? 1.021 -14.416 -20.318 1.00 98.56 652 LYS A C 1
ATOM 5036 O O . LYS A 1 652 ? 0.395 -14.105 -21.326 1.00 98.56 652 LYS A O 1
ATOM 5041 N N . THR A 1 653 ? 1.671 -13.532 -19.572 1.00 98.56 653 THR A N 1
ATOM 5042 C CA . THR A 1 653 ? 1.630 -12.093 -19.827 1.00 98.56 653 THR A CA 1
ATOM 5043 C C . THR A 1 653 ? 2.268 -11.720 -21.168 1.00 98.56 653 THR A C 1
ATOM 5045 O O . THR A 1 653 ? 1.680 -10.955 -21.930 1.00 98.56 653 THR A O 1
ATOM 5048 N N . LEU A 1 654 ? 3.429 -12.296 -21.501 1.00 98.69 654 LEU A N 1
ATOM 5049 C CA . LEU A 1 654 ? 4.084 -12.081 -22.798 1.00 98.69 654 LEU A CA 1
ATOM 5050 C C . LEU A 1 654 ? 3.195 -12.522 -23.969 1.00 98.69 654 LEU A C 1
ATOM 5052 O O . LEU A 1 654 ? 3.098 -11.820 -24.975 1.00 98.69 654 LEU A O 1
ATOM 5056 N N . ARG A 1 655 ? 2.501 -13.658 -23.820 1.00 98.69 655 ARG A N 1
ATOM 5057 C CA . ARG A 1 655 ? 1.543 -14.138 -24.825 1.00 98.69 655 ARG A CA 1
ATOM 5058 C C . ARG A 1 655 ? 0.329 -13.227 -24.950 1.00 98.69 655 ARG A C 1
ATOM 5060 O O . ARG A 1 655 ? -0.071 -12.941 -26.071 1.00 98.69 655 ARG A O 1
ATOM 5067 N N . ILE A 1 656 ? -0.232 -12.763 -23.832 1.00 98.81 656 ILE A N 1
ATOM 5068 C CA . ILE A 1 656 ? -1.371 -11.830 -23.816 1.00 98.81 656 ILE A CA 1
ATOM 5069 C C . ILE A 1 656 ? -1.016 -10.550 -24.580 1.00 98.81 656 ILE A C 1
ATOM 5071 O O . ILE A 1 656 ? -1.788 -10.121 -25.431 1.00 98.81 656 ILE A O 1
ATOM 5075 N N . LEU A 1 657 ? 0.159 -9.968 -24.326 1.00 98.69 657 LEU A N 1
ATOM 5076 C CA . LEU A 1 657 ? 0.612 -8.757 -25.020 1.00 98.69 657 LEU A CA 1
ATOM 5077 C C . LEU A 1 657 ? 0.748 -8.981 -26.532 1.00 98.69 657 LEU A C 1
ATOM 5079 O O . LEU A 1 657 ? 0.243 -8.179 -27.315 1.00 98.69 657 LEU A O 1
ATOM 5083 N N . ALA A 1 658 ? 1.375 -10.086 -26.941 1.00 98.19 658 ALA A N 1
ATOM 5084 C CA . ALA A 1 658 ? 1.517 -10.434 -28.353 1.00 98.19 658 ALA A CA 1
ATOM 5085 C C . ALA A 1 658 ? 0.156 -10.663 -29.032 1.00 98.19 658 ALA A C 1
ATOM 5087 O O . ALA A 1 658 ? -0.110 -10.089 -30.083 1.00 98.19 658 ALA A O 1
ATOM 5088 N N . ALA A 1 659 ? -0.734 -11.436 -28.404 1.00 97.62 659 ALA A N 1
ATOM 5089 C CA . ALA A 1 659 ? -2.071 -11.720 -28.925 1.00 97.62 659 ALA A CA 1
ATOM 5090 C C . ALA A 1 659 ? -2.954 -10.464 -29.011 1.00 97.62 659 ALA A C 1
ATOM 5092 O O . ALA A 1 659 ? -3.775 -10.337 -29.914 1.00 97.62 659 ALA A O 1
ATOM 5093 N N . ALA A 1 660 ? -2.758 -9.495 -28.112 1.00 97.00 660 ALA A N 1
ATOM 5094 C CA . ALA A 1 660 ? -3.448 -8.210 -28.173 1.00 97.00 660 ALA A CA 1
ATOM 5095 C C . ALA A 1 660 ? -2.991 -7.321 -29.349 1.00 97.00 660 ALA A C 1
ATOM 5097 O O . ALA A 1 660 ? -3.678 -6.338 -29.656 1.00 97.00 660 ALA A O 1
ATOM 5098 N N . GLY A 1 661 ? -1.867 -7.660 -29.996 1.00 94.81 661 GLY A N 1
ATOM 5099 C CA . GLY A 1 661 ? -1.298 -6.952 -31.144 1.00 94.81 661 GLY A CA 1
ATOM 5100 C C . GLY A 1 661 ? -0.092 -6.064 -30.824 1.00 94.81 661 GLY A C 1
ATOM 5101 O O . GLY A 1 661 ? 0.117 -5.081 -31.528 1.00 94.81 661 GLY A O 1
ATOM 5102 N N . ALA A 1 662 ? 0.670 -6.348 -29.760 1.00 96.56 662 ALA A N 1
ATOM 5103 C CA . ALA A 1 662 ? 1.893 -5.596 -29.471 1.00 96.56 662 ALA A CA 1
ATOM 5104 C C . ALA A 1 662 ? 2.920 -5.779 -30.599 1.00 96.56 662 ALA A C 1
ATOM 5106 O O . ALA A 1 662 ? 3.216 -6.908 -30.982 1.00 96.56 662 ALA A O 1
ATOM 5107 N N . GLU A 1 663 ? 3.516 -4.688 -31.079 1.00 95.19 663 GLU A N 1
ATOM 5108 C CA . GLU A 1 663 ? 4.581 -4.745 -32.089 1.00 95.19 663 GLU A CA 1
ATOM 5109 C C . GLU A 1 663 ? 5.914 -5.177 -31.477 1.00 95.19 663 GLU A C 1
ATOM 5111 O O . GLU A 1 663 ? 6.692 -5.904 -32.093 1.00 95.19 663 GLU A O 1
ATOM 5116 N N . GLU A 1 664 ? 6.170 -4.756 -30.243 1.00 96.69 664 GLU A N 1
ATOM 5117 C CA . GLU A 1 664 ? 7.362 -5.105 -29.481 1.00 96.69 664 GLU A CA 1
ATOM 5118 C C . GLU A 1 664 ? 6.955 -5.516 -28.068 1.00 96.69 664 GLU A C 1
ATOM 5120 O O . GLU A 1 664 ? 6.135 -4.842 -27.446 1.00 96.69 664 GLU A O 1
ATOM 5125 N N . ILE A 1 665 ? 7.534 -6.600 -27.552 1.00 98.44 665 ILE A N 1
ATOM 5126 C CA . ILE A 1 665 ? 7.317 -7.074 -26.179 1.00 98.44 665 ILE A CA 1
ATOM 5127 C C . ILE A 1 665 ? 8.638 -7.278 -25.439 1.00 98.44 665 ILE A C 1
ATOM 5129 O O . ILE A 1 665 ? 9.668 -7.584 -26.044 1.00 98.44 665 ILE A O 1
ATOM 5133 N N . GLY A 1 666 ? 8.599 -7.179 -24.114 1.00 97.38 666 GLY A N 1
ATOM 5134 C CA . GLY A 1 666 ? 9.735 -7.504 -23.260 1.00 97.38 666 GLY A CA 1
ATOM 5135 C C . GLY A 1 666 ? 9.382 -7.605 -21.781 1.00 97.38 666 GLY A C 1
ATOM 5136 O O . GLY A 1 666 ? 8.222 -7.507 -21.380 1.00 97.38 666 GLY A O 1
ATOM 5137 N N . THR A 1 667 ? 10.407 -7.824 -20.961 1.00 96.06 667 THR A N 1
ATOM 5138 C CA . THR A 1 667 ? 10.295 -7.918 -19.498 1.00 96.06 667 THR A CA 1
ATOM 5139 C C . THR A 1 667 ? 11.129 -6.830 -18.813 1.00 96.06 667 THR A C 1
ATOM 5141 O O . THR A 1 667 ? 11.778 -6.018 -19.477 1.00 96.06 667 THR A O 1
ATOM 5144 N N . GLN A 1 668 ? 11.112 -6.795 -17.477 1.00 91.75 668 GLN A N 1
ATOM 5145 C CA . GLN A 1 668 ? 11.926 -5.864 -16.678 1.00 91.75 668 GLN A CA 1
ATOM 5146 C C . GLN A 1 668 ? 13.325 -6.396 -16.329 1.00 91.75 668 GLN A C 1
ATOM 5148 O O . GLN A 1 668 ? 14.005 -5.841 -15.468 1.00 91.75 668 GLN A O 1
ATOM 5153 N N . GLN A 1 669 ? 13.753 -7.485 -16.966 1.00 89.75 669 GLN A N 1
ATOM 5154 C CA . GLN A 1 669 ? 15.028 -8.139 -16.682 1.00 89.75 669 GLN A CA 1
ATOM 5155 C C . GLN A 1 669 ? 16.245 -7.260 -16.939 1.00 89.75 669 GLN A C 1
ATOM 5157 O O . GLN A 1 669 ? 16.238 -6.388 -17.809 1.00 89.75 669 GLN A O 1
ATOM 5162 N N . GLU A 1 670 ? 17.343 -7.556 -16.241 1.00 83.00 670 GLU A N 1
ATOM 5163 C CA . GLU A 1 670 ? 18.549 -6.729 -16.262 1.00 83.00 670 GLU A CA 1
ATOM 5164 C C . GLU A 1 670 ? 19.189 -6.600 -17.653 1.00 83.00 670 GLU A C 1
ATOM 5166 O O . GLU A 1 670 ? 19.846 -5.603 -17.947 1.00 83.00 670 GLU A O 1
ATOM 5171 N N . LYS A 1 671 ? 18.983 -7.592 -18.528 1.00 88.44 671 LYS A N 1
ATOM 5172 C CA . LYS A 1 671 ? 19.507 -7.590 -19.903 1.00 88.44 671 LYS A CA 1
ATOM 5173 C C . LYS A 1 671 ? 18.703 -6.713 -20.862 1.00 88.44 671 LYS A C 1
ATOM 5175 O O . LYS A 1 671 ? 19.215 -6.410 -21.937 1.00 88.44 671 LYS A O 1
ATOM 5180 N N . GLY A 1 672 ? 17.467 -6.356 -20.508 1.00 92.06 672 GLY A N 1
ATOM 5181 C CA . GLY A 1 672 ? 16.581 -5.527 -21.327 1.00 92.06 672 GLY A CA 1
ATOM 5182 C C . GLY A 1 672 ? 16.297 -6.085 -22.722 1.00 92.06 672 GLY A C 1
ATOM 5183 O O . GLY A 1 672 ? 16.210 -5.315 -23.677 1.00 92.06 672 GLY A O 1
ATOM 5184 N N . ARG A 1 673 ? 16.199 -7.415 -22.867 1.00 94.94 673 ARG A N 1
ATOM 5185 C CA . ARG A 1 673 ? 15.849 -8.022 -24.157 1.00 94.94 673 ARG A CA 1
ATOM 5186 C C . ARG A 1 673 ? 14.410 -7.670 -24.528 1.00 94.94 673 ARG A C 1
ATOM 5188 O O . ARG A 1 673 ? 13.524 -7.640 -23.675 1.00 94.94 673 ARG A O 1
ATOM 5195 N N . SER A 1 674 ? 14.187 -7.456 -25.815 1.00 96.69 674 SER A N 1
ATOM 5196 C CA . SER A 1 674 ? 12.861 -7.302 -26.399 1.00 96.69 674 SER A CA 1
ATOM 5197 C C . SER A 1 674 ? 12.750 -8.100 -27.690 1.00 96.69 674 SER A C 1
ATOM 5199 O O . SER A 1 674 ? 13.756 -8.498 -28.285 1.00 96.69 674 SER A O 1
ATOM 5201 N N . LEU A 1 675 ? 11.514 -8.367 -28.094 1.00 97.81 675 LEU A N 1
ATOM 5202 C CA . LEU A 1 675 ? 11.179 -9.058 -29.327 1.00 97.81 675 LEU A CA 1
ATOM 5203 C C . LEU A 1 675 ? 10.204 -8.201 -30.122 1.00 97.81 675 LEU A C 1
ATOM 5205 O O . LEU A 1 675 ? 9.134 -7.866 -29.618 1.00 97.81 675 LEU A O 1
ATOM 5209 N N . LYS A 1 676 ? 10.546 -7.916 -31.377 1.00 96.69 676 LYS A N 1
ATOM 5210 C CA . LYS A 1 676 ? 9.599 -7.377 -32.349 1.00 96.69 676 LYS A CA 1
ATOM 5211 C C . LYS A 1 676 ? 8.704 -8.501 -32.860 1.00 96.69 676 LYS A C 1
ATOM 5213 O O . LYS A 1 676 ? 9.147 -9.342 -33.638 1.00 96.69 676 LYS A O 1
ATOM 5218 N N . VAL A 1 677 ? 7.465 -8.540 -32.390 1.00 95.06 677 VAL A N 1
ATOM 5219 C CA . VAL A 1 677 ? 6.514 -9.635 -32.619 1.00 95.06 677 VAL A CA 1
ATOM 5220 C C . VAL A 1 677 ? 6.217 -9.804 -34.108 1.00 95.06 677 VAL A C 1
ATOM 5222 O O . VAL A 1 677 ? 6.226 -10.926 -34.603 1.00 95.06 677 VAL A O 1
ATOM 5225 N N . ASN A 1 678 ? 6.047 -8.697 -34.834 1.00 88.00 678 ASN A N 1
ATOM 5226 C CA . ASN A 1 678 ? 5.675 -8.704 -36.253 1.00 88.00 678 ASN A CA 1
ATOM 5227 C C . ASN A 1 678 ? 6.812 -9.155 -37.188 1.00 88.00 678 ASN A C 1
ATOM 5229 O O . ASN A 1 678 ? 6.555 -9.583 -38.310 1.00 88.00 678 ASN A O 1
ATOM 5233 N N . GLU A 1 679 ? 8.066 -9.060 -36.736 1.00 93.19 679 GLU A N 1
ATOM 5234 C CA . GLU A 1 679 ? 9.254 -9.464 -37.503 1.00 93.19 679 GLU A CA 1
ATOM 5235 C C . GLU A 1 679 ? 9.735 -10.881 -37.127 1.00 93.19 679 GLU A C 1
ATOM 5237 O O . GLU A 1 679 ? 10.557 -11.465 -37.834 1.00 93.19 679 GLU A O 1
ATOM 5242 N N . ALA A 1 680 ? 9.248 -11.443 -36.016 1.00 94.81 680 ALA A N 1
ATOM 5243 C CA . ALA A 1 680 ? 9.729 -12.705 -35.469 1.00 94.81 680 ALA A CA 1
ATOM 5244 C C . ALA A 1 680 ? 9.012 -13.922 -36.067 1.00 94.81 680 ALA A C 1
ATOM 5246 O O . ALA A 1 680 ? 7.787 -13.971 -36.182 1.00 94.81 680 ALA A O 1
ATOM 5247 N N . SER A 1 681 ? 9.767 -14.984 -36.353 1.00 96.75 681 SER A N 1
ATOM 5248 C CA . SER A 1 681 ? 9.173 -16.293 -36.634 1.00 96.75 681 SER A CA 1
ATOM 5249 C C . SER A 1 681 ? 8.517 -16.888 -35.381 1.00 96.75 681 SER A C 1
ATOM 5251 O O . SER A 1 681 ? 8.942 -16.635 -34.252 1.00 96.75 681 SER A O 1
ATOM 5253 N N . ALA A 1 682 ? 7.547 -17.791 -35.563 1.00 95.94 682 ALA A N 1
ATOM 5254 C CA . ALA A 1 682 ? 6.912 -18.502 -34.446 1.00 95.94 682 ALA A CA 1
ATOM 5255 C C . ALA A 1 682 ? 7.937 -19.207 -33.532 1.00 95.94 682 ALA A C 1
ATOM 5257 O O . ALA A 1 682 ? 7.794 -19.222 -32.312 1.00 95.94 682 ALA A O 1
ATOM 5258 N N . LYS A 1 683 ? 9.024 -19.745 -34.103 1.00 97.50 683 LYS A N 1
ATOM 5259 C CA . LYS A 1 683 ? 10.104 -20.384 -33.336 1.00 97.50 683 LYS A CA 1
ATOM 5260 C C . LYS A 1 683 ? 10.890 -19.378 -32.492 1.00 97.50 683 LYS A C 1
ATOM 5262 O O . LYS A 1 683 ? 11.291 -19.705 -31.376 1.00 97.50 683 LYS A O 1
ATOM 5267 N N . GLU A 1 684 ? 11.147 -18.186 -33.022 1.00 97.75 684 GLU A N 1
ATOM 5268 C CA . GLU A 1 684 ? 11.825 -17.116 -32.285 1.00 97.75 684 GLU A CA 1
ATOM 5269 C C . GLU A 1 684 ? 10.954 -16.579 -31.158 1.00 97.75 684 GLU A C 1
ATOM 5271 O O . GLU A 1 684 ? 11.466 -16.405 -30.053 1.00 97.75 684 GLU A O 1
ATOM 5276 N N . PHE A 1 685 ? 9.655 -16.411 -31.411 1.00 98.31 685 PHE A N 1
ATOM 5277 C CA . PHE A 1 685 ? 8.674 -16.045 -30.397 1.00 98.31 685 PHE A CA 1
ATOM 5278 C C . PHE A 1 685 ? 8.641 -17.056 -29.245 1.00 98.31 685 PHE A C 1
ATOM 5280 O O . PHE A 1 685 ? 8.860 -16.686 -28.093 1.00 98.31 685 PHE A O 1
ATOM 5287 N N . GLU A 1 686 ? 8.468 -18.347 -29.544 1.00 98.25 686 GLU A N 1
ATOM 5288 C CA . GLU A 1 686 ? 8.436 -19.399 -28.519 1.00 98.25 686 GLU A CA 1
ATOM 5289 C C . GLU A 1 686 ? 9.745 -19.485 -27.726 1.00 98.25 686 GLU A C 1
ATOM 5291 O O . GLU A 1 686 ? 9.733 -19.651 -26.503 1.00 98.25 686 GLU A O 1
ATOM 5296 N N . ARG A 1 687 ? 10.892 -19.327 -28.401 1.00 98.00 687 ARG A N 1
ATOM 5297 C CA . ARG A 1 687 ? 12.197 -19.274 -27.732 1.00 98.00 687 ARG A CA 1
ATOM 5298 C C . ARG A 1 687 ? 12.288 -18.071 -26.795 1.00 98.00 687 ARG A C 1
ATOM 5300 O O . ARG A 1 687 ? 12.709 -18.243 -25.656 1.00 98.00 687 ARG A O 1
ATOM 5307 N N . PHE A 1 688 ? 11.898 -16.884 -27.257 1.00 98.19 688 PHE A N 1
ATOM 5308 C CA . PHE A 1 688 ? 11.939 -15.663 -26.458 1.00 98.19 688 PHE A CA 1
ATOM 5309 C C . PHE A 1 688 ? 11.064 -15.784 -25.210 1.00 98.19 688 PHE A C 1
ATOM 5311 O O . PHE A 1 688 ? 11.567 -15.590 -24.106 1.00 98.19 688 PHE A O 1
ATOM 5318 N N . VAL A 1 689 ? 9.797 -16.186 -25.371 1.00 98.19 689 VAL A N 1
ATOM 5319 C CA . VAL A 1 689 ? 8.857 -16.366 -24.255 1.00 98.19 689 VAL A CA 1
ATOM 5320 C C . VAL A 1 689 ? 9.418 -17.352 -23.236 1.00 98.19 689 VAL A C 1
ATOM 5322 O O . VAL A 1 689 ? 9.474 -17.029 -22.054 1.00 98.19 689 VAL A O 1
ATOM 5325 N N . LYS A 1 690 ? 9.893 -18.520 -23.689 1.00 97.44 690 LYS A N 1
ATOM 5326 C CA . LYS A 1 690 ? 10.455 -19.549 -22.807 1.00 97.44 690 LYS A CA 1
ATOM 5327 C C . LYS A 1 690 ? 11.696 -19.065 -22.061 1.00 97.44 690 LYS A C 1
ATOM 5329 O O . LYS A 1 690 ? 11.830 -19.325 -20.869 1.00 97.44 690 LYS A O 1
ATOM 5334 N N . GLU A 1 691 ? 12.631 -18.419 -22.753 1.00 96.12 691 GLU A N 1
ATOM 5335 C CA . GLU A 1 691 ? 13.868 -17.954 -22.129 1.00 96.12 691 GLU A CA 1
ATOM 5336 C C . GLU A 1 691 ? 13.587 -16.841 -21.117 1.00 96.12 691 GLU A C 1
ATOM 5338 O O . GLU A 1 691 ? 14.036 -16.947 -19.977 1.00 96.12 691 GLU A O 1
ATOM 5343 N N . GLU A 1 692 ? 12.807 -15.825 -21.497 1.00 95.06 692 GLU A N 1
ATOM 5344 C CA . GLU A 1 692 ? 12.446 -14.712 -20.616 1.00 95.06 692 GLU A CA 1
ATOM 5345 C C . GLU A 1 692 ? 11.636 -15.182 -19.404 1.00 95.06 692 GLU A C 1
ATOM 5347 O O . GLU A 1 692 ? 11.931 -14.777 -18.285 1.00 95.06 692 GLU A O 1
ATOM 5352 N N . SER A 1 693 ? 10.665 -16.083 -19.562 1.00 95.44 693 SER A N 1
ATOM 5353 C CA . SER A 1 693 ? 9.858 -16.543 -18.426 1.00 95.44 693 SER A CA 1
ATOM 5354 C C . SER A 1 693 ? 10.575 -17.542 -17.512 1.00 95.44 693 SER A C 1
ATOM 5356 O O . SER A 1 693 ? 10.090 -17.819 -16.421 1.00 95.44 693 SER A O 1
ATOM 5358 N N . SER A 1 694 ? 11.707 -18.117 -17.935 1.00 93.38 694 SER A N 1
ATOM 5359 C CA . SER A 1 694 ? 12.439 -19.137 -17.160 1.00 93.38 694 SER A CA 1
ATOM 5360 C C . SER A 1 694 ? 13.487 -18.577 -16.194 1.00 93.38 694 SER A C 1
ATOM 5362 O O . SER A 1 694 ? 13.980 -19.310 -15.330 1.00 93.38 694 SER A O 1
ATOM 5364 N N . ILE A 1 695 ? 13.833 -17.295 -16.333 1.00 89.56 695 ILE A N 1
ATOM 5365 C CA . ILE A 1 695 ? 14.906 -16.655 -15.569 1.00 89.56 695 ILE A CA 1
ATOM 5366 C C . ILE A 1 695 ? 14.570 -16.615 -14.082 1.00 89.56 695 ILE A C 1
ATOM 5368 O O . ILE A 1 695 ? 13.432 -16.363 -13.695 1.00 89.56 695 ILE A O 1
ATOM 5372 N N . GLU A 1 696 ? 15.576 -16.913 -13.255 1.00 89.19 696 GLU A N 1
ATOM 5373 C CA . GLU A 1 696 ? 15.453 -16.921 -11.798 1.00 89.19 696 GLU A CA 1
ATOM 5374 C C . GLU A 1 696 ? 14.919 -15.571 -11.299 1.00 89.19 696 GLU A C 1
ATOM 5376 O O . GLU A 1 696 ? 15.440 -14.514 -11.667 1.00 89.19 696 GLU A O 1
ATOM 5381 N N . ILE A 1 697 ? 13.862 -15.612 -10.484 1.00 88.50 697 ILE A N 1
ATOM 5382 C CA . ILE A 1 697 ? 13.242 -14.405 -9.935 1.00 88.50 697 ILE A CA 1
ATOM 5383 C C . ILE A 1 697 ? 13.920 -14.066 -8.610 1.00 88.50 697 ILE A C 1
ATOM 5385 O O . ILE A 1 697 ? 14.096 -14.911 -7.735 1.00 88.50 697 ILE A O 1
ATOM 5389 N N . GLY A 1 698 ? 14.286 -12.795 -8.469 1.00 81.94 698 GLY A N 1
ATOM 5390 C CA . GLY A 1 698 ? 15.060 -12.279 -7.349 1.00 81.94 698 GLY A CA 1
ATOM 5391 C C . GLY A 1 698 ? 16.557 -12.203 -7.646 1.00 81.94 698 GLY A C 1
ATOM 5392 O O . GLY A 1 698 ? 16.995 -12.236 -8.797 1.00 81.94 698 GLY A O 1
ATOM 5393 N N . LYS A 1 699 ? 17.372 -12.024 -6.599 1.00 79.06 699 LYS A N 1
ATOM 5394 C CA . LYS A 1 699 ? 18.835 -11.813 -6.691 1.00 79.06 699 LYS A CA 1
ATOM 5395 C C . LYS A 1 699 ? 19.242 -10.639 -7.600 1.00 79.06 699 LYS A C 1
ATOM 5397 O O . LYS A 1 699 ? 20.427 -10.564 -7.969 1.00 79.06 699 LYS A O 1
ATOM 5402 N N . HIS A 1 700 ? 18.346 -9.677 -7.813 1.00 82.81 700 HIS A N 1
ATOM 5403 C CA . HIS A 1 700 ? 18.471 -8.513 -8.696 1.00 82.81 700 HIS A CA 1
ATOM 5404 C C . HIS A 1 700 ? 18.462 -8.837 -10.201 1.00 82.81 700 HIS A C 1
ATOM 5406 O O . HIS A 1 700 ? 18.956 -8.030 -10.986 1.00 82.81 700 HIS A O 1
ATOM 5412 N N . SER A 1 701 ? 17.943 -10.001 -10.607 1.00 76.25 701 SER A N 1
ATOM 5413 C CA . SER A 1 701 ? 17.740 -10.341 -12.028 1.00 76.25 701 SER A CA 1
ATOM 5414 C C . SER A 1 701 ? 16.443 -9.741 -12.583 1.00 76.25 701 SER A C 1
ATOM 5416 O O . SER A 1 701 ? 16.391 -9.230 -13.698 1.00 76.25 701 SER A O 1
ATOM 5418 N N . VAL A 1 702 ? 15.384 -9.719 -11.774 1.00 82.31 702 VAL A N 1
ATOM 5419 C CA . VAL A 1 702 ? 14.104 -9.093 -12.126 1.00 82.31 702 VAL A CA 1
ATOM 5420 C C . VAL A 1 702 ? 13.712 -8.139 -11.001 1.00 82.31 702 VAL A C 1
ATOM 5422 O O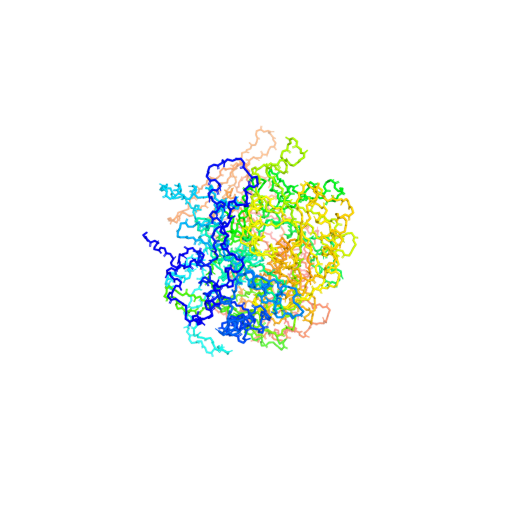 . VAL A 1 702 ? 13.702 -8.573 -9.849 1.00 82.31 702 VAL A O 1
ATOM 5425 N N . PRO A 1 703 ? 13.370 -6.871 -11.288 1.00 85.12 703 PRO A N 1
ATOM 5426 C CA . PRO A 1 703 ? 12.751 -5.989 -10.309 1.00 85.12 703 PRO A CA 1
ATOM 5427 C C . PRO A 1 703 ? 11.416 -6.582 -9.848 1.00 85.12 703 PRO A C 1
ATOM 5429 O O . PRO A 1 703 ? 10.517 -6.791 -10.665 1.00 85.12 703 PRO A O 1
ATOM 5432 N N . ILE A 1 704 ? 11.276 -6.833 -8.548 1.00 94.06 704 ILE A N 1
ATOM 5433 C CA . ILE A 1 704 ? 10.013 -7.270 -7.947 1.00 94.06 704 ILE A CA 1
ATOM 5434 C C . ILE A 1 704 ? 9.353 -6.054 -7.302 1.00 94.06 704 ILE A C 1
ATOM 5436 O O . ILE A 1 704 ? 10.018 -5.216 -6.685 1.00 94.06 704 ILE A O 1
ATOM 5440 N N . CYS A 1 705 ? 8.035 -5.937 -7.427 1.00 94.88 705 CYS A N 1
ATOM 5441 C CA . CYS A 1 705 ? 7.279 -4.865 -6.783 1.00 94.88 705 CYS A CA 1
ATOM 5442 C C . CYS A 1 705 ? 6.213 -5.419 -5.836 1.00 94.88 705 CYS A C 1
ATOM 5444 O O . CYS A 1 705 ? 5.793 -6.569 -5.944 1.00 94.88 705 CYS A O 1
ATOM 5446 N N . SER A 1 706 ? 5.769 -4.585 -4.901 1.00 95.75 706 SER A N 1
ATOM 5447 C CA . SER A 1 706 ? 4.652 -4.875 -4.009 1.00 95.75 706 SER A CA 1
ATOM 5448 C C . SER A 1 706 ? 3.948 -3.586 -3.596 1.00 95.75 706 SER A C 1
ATOM 5450 O O . SER A 1 706 ? 4.574 -2.623 -3.155 1.00 95.75 706 SER A O 1
ATOM 5452 N N . ALA A 1 707 ? 2.621 -3.599 -3.672 1.00 94.19 707 ALA A N 1
ATOM 5453 C CA . ALA A 1 707 ? 1.754 -2.583 -3.073 1.00 94.19 707 ALA A CA 1
ATOM 5454 C C . ALA A 1 707 ? 0.873 -3.160 -1.948 1.00 94.19 707 ALA A C 1
ATOM 5456 O O . ALA A 1 707 ? -0.024 -2.484 -1.444 1.00 94.19 707 ALA A O 1
ATOM 5457 N N . HIS A 1 708 ? 1.094 -4.424 -1.571 1.00 95.44 708 HIS A N 1
ATOM 5458 C CA . HIS A 1 708 ? 0.253 -5.150 -0.628 1.00 95.44 708 HIS A CA 1
ATOM 5459 C C . HIS A 1 708 ? 1.114 -5.741 0.485 1.00 95.44 708 HIS A C 1
ATOM 5461 O O . HIS A 1 708 ? 1.762 -6.758 0.294 1.00 95.44 708 HIS A O 1
ATOM 5467 N N . GLN A 1 709 ? 1.109 -5.119 1.661 1.00 96.62 709 GLN A N 1
ATOM 5468 C CA . GLN A 1 709 ? 1.849 -5.625 2.819 1.00 96.62 709 GLN A CA 1
ATOM 5469 C C . GLN A 1 709 ? 0.870 -6.066 3.904 1.00 96.62 709 GLN A C 1
ATOM 5471 O O . GLN A 1 709 ? 0.009 -5.277 4.314 1.00 96.62 709 GLN A O 1
ATOM 5476 N N . MET A 1 710 ? 0.985 -7.309 4.377 1.00 97.88 710 MET A N 1
ATOM 5477 C CA . MET A 1 710 ? 0.034 -7.895 5.332 1.00 97.88 710 MET A CA 1
ATOM 5478 C C . MET A 1 710 ? 0.661 -8.946 6.259 1.00 97.88 710 MET A C 1
ATOM 5480 O O . MET A 1 710 ? 1.752 -9.436 6.003 1.00 97.88 710 MET A O 1
ATOM 5484 N N . GLY A 1 711 ? -0.024 -9.276 7.353 1.00 98.00 711 GLY A N 1
ATOM 5485 C CA . GLY A 1 711 ? 0.271 -10.441 8.203 1.00 98.00 711 GLY A CA 1
ATOM 5486 C C . GLY A 1 711 ? 1.381 -10.307 9.249 1.00 98.00 711 GLY A C 1
ATOM 5487 O O . GLY A 1 711 ? 1.576 -11.220 10.049 1.00 98.00 711 GLY A O 1
ATOM 5488 N N . SER A 1 712 ? 2.049 -9.153 9.325 1.00 98.44 712 SER A N 1
ATOM 5489 C CA . SER A 1 712 ? 3.154 -8.892 10.263 1.00 98.44 712 SER A CA 1
ATOM 5490 C C . SER A 1 712 ? 2.791 -8.981 11.759 1.00 98.44 712 SER A C 1
ATOM 5492 O O . SER A 1 712 ? 3.670 -8.941 12.618 1.00 98.44 712 SER A O 1
ATOM 5494 N N . CYS A 1 713 ? 1.503 -8.997 12.101 1.00 98.44 713 CYS A N 1
ATOM 5495 C CA . CYS A 1 713 ? 0.964 -9.140 13.454 1.00 98.44 713 CYS A CA 1
ATOM 5496 C C . CYS A 1 713 ? -0.269 -10.056 13.427 1.00 98.44 713 CYS A C 1
ATOM 5498 O O . CYS A 1 713 ? -1.333 -9.686 13.925 1.00 98.44 713 CYS A O 1
ATOM 5500 N N . ARG A 1 714 ? -0.130 -11.229 12.792 1.00 97.44 714 ARG A N 1
ATOM 5501 C CA . ARG A 1 714 ? -1.259 -12.104 12.450 1.00 97.44 714 ARG A CA 1
ATOM 5502 C C . ARG A 1 714 ? -2.208 -12.409 13.614 1.00 97.44 714 ARG A C 1
ATOM 5504 O O . ARG A 1 714 ? -1.780 -12.615 14.757 1.00 97.44 714 ARG A O 1
ATOM 5511 N N . MET A 1 715 ? -3.489 -12.487 13.269 1.00 98.31 715 MET A N 1
ATOM 5512 C CA . MET A 1 715 ? -4.579 -12.991 14.098 1.00 98.31 715 MET A CA 1
ATOM 5513 C C . MET A 1 715 ? -4.485 -14.512 14.259 1.00 98.31 715 MET A C 1
ATOM 5515 O O . MET A 1 715 ? -4.092 -15.217 13.331 1.00 98.31 715 MET A O 1
ATOM 5519 N N . GLY A 1 716 ? -4.853 -15.023 15.431 1.00 97.75 716 GLY A N 1
ATOM 5520 C CA . GLY A 1 716 ? -4.902 -16.458 15.694 1.00 97.75 716 GLY A CA 1
ATOM 5521 C C . GLY A 1 716 ? -5.658 -16.803 16.973 1.00 97.75 716 GLY A C 1
ATOM 5522 O O . GLY A 1 716 ? -6.265 -15.944 17.612 1.00 97.75 716 GLY A O 1
ATOM 5523 N N . VAL A 1 717 ? -5.612 -18.082 17.341 1.00 96.75 717 VAL A N 1
ATOM 5524 C CA . VAL A 1 717 ? -6.257 -18.627 18.551 1.00 96.75 717 VAL A CA 1
ATOM 5525 C C . VAL A 1 717 ? -5.271 -18.941 19.682 1.00 96.75 717 VAL A C 1
ATOM 5527 O O . VAL A 1 717 ? -5.697 -19.235 20.795 1.00 96.75 717 VAL A O 1
ATOM 5530 N N . ASP A 1 718 ? -3.961 -18.852 19.420 1.00 95.88 718 ASP A N 1
ATOM 5531 C CA . ASP A 1 718 ? -2.893 -19.142 20.387 1.00 95.88 718 ASP A CA 1
ATOM 5532 C C . ASP A 1 718 ? -1.885 -17.973 20.466 1.00 95.88 718 ASP A C 1
ATOM 5534 O O . ASP A 1 718 ? -1.310 -17.594 19.434 1.00 95.88 718 ASP A O 1
ATOM 5538 N N . PRO A 1 719 ? -1.608 -17.410 21.661 1.00 95.06 719 PRO A N 1
ATOM 5539 C CA . PRO A 1 719 ? -0.590 -16.371 21.850 1.00 95.06 719 PRO A CA 1
ATOM 5540 C C . PRO A 1 719 ? 0.828 -16.774 21.425 1.00 95.06 719 PRO A C 1
ATOM 5542 O O . PRO A 1 719 ? 1.645 -15.904 21.120 1.00 95.06 719 PRO A O 1
ATOM 5545 N N . LYS A 1 720 ? 1.152 -18.073 21.380 1.00 95.62 720 LYS A N 1
ATOM 5546 C CA . LYS A 1 720 ? 2.468 -18.556 20.931 1.00 95.62 720 LYS A CA 1
ATOM 5547 C C . LYS A 1 720 ? 2.678 -18.368 19.439 1.00 95.62 720 LYS A C 1
ATOM 5549 O O . LYS A 1 720 ? 3.816 -18.207 19.001 1.00 95.62 720 LYS A O 1
ATOM 5554 N N . THR A 1 721 ? 1.603 -18.386 18.659 1.00 95.62 721 THR A N 1
ATOM 5555 C CA . THR A 1 721 ? 1.667 -18.329 17.198 1.00 95.62 721 THR A CA 1
ATOM 5556 C C . THR A 1 721 ? 1.097 -17.035 16.636 1.00 95.62 721 THR A C 1
ATOM 5558 O O . THR A 1 721 ? 1.301 -16.782 15.456 1.00 95.62 721 THR A O 1
ATOM 5561 N N . SER A 1 722 ? 0.429 -16.195 17.425 1.00 98.12 722 SER A N 1
ATOM 5562 C CA . SER A 1 722 ? -0.256 -14.989 16.944 1.00 98.12 722 SER A CA 1
ATOM 5563 C C . SER A 1 722 ? -0.029 -13.781 17.852 1.00 98.12 722 SER A C 1
ATOM 5565 O O . SER A 1 722 ? 0.394 -13.919 18.999 1.00 98.12 722 SER A O 1
ATOM 5567 N N . VAL A 1 723 ? -0.283 -12.580 17.326 1.00 98.38 723 VAL A N 1
ATOM 5568 C CA . VAL A 1 723 ? -0.140 -11.317 18.078 1.00 98.38 723 VAL A CA 1
ATOM 5569 C C . VAL A 1 723 ? -1.468 -10.878 18.686 1.00 98.38 723 VAL A C 1
ATOM 5571 O O . VAL A 1 723 ? -1.490 -10.354 19.803 1.00 98.38 723 VAL A O 1
ATOM 5574 N N . VAL A 1 724 ? -2.566 -11.135 17.975 1.00 98.50 724 VAL A N 1
ATOM 5575 C CA . VAL A 1 724 ? -3.926 -10.836 18.425 1.00 98.50 724 VAL A CA 1
ATOM 5576 C C . VAL A 1 724 ? -4.808 -12.071 18.382 1.00 98.50 724 VAL A C 1
ATOM 5578 O O . VAL A 1 724 ? -4.600 -12.972 17.566 1.00 98.50 724 VAL A O 1
ATOM 5581 N N . ASN A 1 725 ? -5.808 -12.087 19.254 1.00 97.56 725 ASN A N 1
ATOM 5582 C CA . ASN A 1 725 ? -6.867 -13.085 19.227 1.00 97.56 725 ASN A CA 1
ATOM 5583 C C . ASN A 1 725 ? -7.854 -12.831 18.068 1.00 97.56 725 ASN A C 1
ATOM 5585 O O . ASN A 1 725 ? -7.767 -11.821 17.366 1.00 97.56 725 ASN A O 1
ATOM 5589 N N . SER A 1 726 ? -8.846 -13.710 17.903 1.00 95.44 726 SER A N 1
ATOM 5590 C CA . SER A 1 726 ? -9.884 -13.609 16.860 1.00 95.44 726 SER A CA 1
ATOM 5591 C C . SER A 1 726 ? -10.744 -12.336 16.912 1.00 95.44 726 SER A C 1
ATOM 5593 O O . SER A 1 726 ? -11.436 -12.027 15.948 1.00 95.44 726 SER A O 1
ATOM 5595 N N . LYS A 1 727 ? -10.701 -11.569 18.008 1.00 95.94 727 LYS A N 1
ATOM 5596 C CA . LYS A 1 727 ? -11.400 -10.282 18.161 1.00 95.94 727 LYS A CA 1
ATOM 5597 C C . LYS A 1 727 ? -10.530 -9.079 17.786 1.00 95.94 727 LYS A C 1
ATOM 5599 O O . LYS A 1 727 ? -10.997 -7.943 17.852 1.00 95.94 727 LYS A O 1
ATOM 5604 N N . GLY A 1 728 ? -9.266 -9.317 17.436 1.00 97.56 728 GLY A N 1
ATOM 5605 C CA . GLY A 1 728 ? -8.272 -8.284 17.162 1.00 97.56 728 GLY A CA 1
ATOM 5606 C C . GLY A 1 728 ? -7.619 -7.694 18.415 1.00 97.56 728 GLY A C 1
ATOM 5607 O O . GLY A 1 728 ? -6.857 -6.744 18.285 1.00 97.56 728 GLY A O 1
ATOM 5608 N N . GLU A 1 729 ? -7.878 -8.224 19.614 1.00 98.12 729 GLU A N 1
ATOM 5609 C CA . GLU A 1 729 ? -7.238 -7.757 20.854 1.00 98.12 729 GLU A CA 1
ATOM 5610 C C . GLU A 1 729 ? -5.877 -8.433 21.049 1.00 98.12 729 GLU A C 1
ATOM 5612 O O . GLU A 1 729 ? -5.735 -9.637 20.809 1.00 98.12 729 GLU A O 1
ATOM 5617 N N . THR A 1 730 ? -4.866 -7.681 21.491 1.00 97.81 730 THR A N 1
ATOM 5618 C CA . THR A 1 730 ? -3.538 -8.250 21.752 1.00 97.81 730 THR A CA 1
ATOM 5619 C C . THR A 1 730 ? -3.561 -9.221 22.927 1.00 97.81 730 THR A C 1
ATOM 5621 O O . THR A 1 730 ? -4.297 -9.048 23.897 1.00 97.81 730 THR A O 1
ATOM 5624 N N . TRP A 1 731 ? -2.715 -10.248 22.867 1.00 95.00 731 TRP A N 1
ATOM 5625 C CA . TRP A 1 731 ? -2.627 -11.232 23.948 1.00 95.00 731 TRP A CA 1
ATOM 5626 C C . TRP A 1 731 ? -2.024 -10.674 25.244 1.00 95.00 731 TRP A C 1
ATOM 5628 O O . TRP A 1 731 ? -2.386 -11.134 26.330 1.00 95.00 731 TRP A O 1
ATOM 5638 N N . GLU A 1 732 ? -1.106 -9.709 25.122 1.00 92.62 732 GLU A N 1
ATOM 5639 C CA . GLU A 1 732 ? -0.301 -9.172 26.230 1.00 92.62 732 GLU A CA 1
ATOM 5640 C C . GLU A 1 732 ? -0.962 -7.989 26.943 1.00 92.62 732 GLU A C 1
ATOM 5642 O O . GLU A 1 732 ? -0.805 -7.849 28.157 1.00 92.62 732 GLU A O 1
ATOM 5647 N N . VAL A 1 733 ? -1.700 -7.154 26.201 1.00 95.06 733 VAL A N 1
ATOM 5648 C CA . VAL A 1 733 ? -2.249 -5.890 26.700 1.00 95.06 733 VAL A CA 1
ATOM 5649 C C . VAL A 1 733 ? -3.759 -5.845 26.477 1.00 95.06 733 VAL A C 1
ATOM 5651 O O . VAL A 1 733 ? -4.239 -5.806 25.343 1.00 95.06 733 VAL A O 1
ATOM 5654 N N . GLU A 1 734 ? -4.519 -5.822 27.569 1.00 94.12 734 GLU A N 1
ATOM 5655 C CA . GLU A 1 734 ? -5.972 -5.646 27.534 1.00 94.12 734 GLU A CA 1
ATOM 5656 C C . GLU A 1 734 ? -6.338 -4.240 27.043 1.00 94.12 734 GLU A C 1
ATOM 5658 O O . GLU A 1 734 ? -5.700 -3.247 27.408 1.00 94.12 734 GLU A O 1
ATOM 5663 N N . GLY A 1 735 ? -7.392 -4.143 26.233 1.00 95.25 735 GLY A N 1
ATOM 5664 C CA . GLY A 1 735 ? -7.865 -2.869 25.698 1.00 95.25 735 GLY A CA 1
ATOM 5665 C C . GLY A 1 735 ? -6.987 -2.316 24.574 1.00 95.25 735 GLY A C 1
ATOM 5666 O O . GLY A 1 735 ? -7.246 -1.207 24.106 1.00 95.25 735 GLY A O 1
ATOM 5667 N N . LEU A 1 736 ? -5.979 -3.072 24.124 1.00 98.50 736 LEU A N 1
ATOM 5668 C CA . LEU A 1 736 ? -5.186 -2.775 22.936 1.00 98.50 736 LEU A CA 1
ATOM 5669 C C . LEU A 1 736 ? -5.633 -3.668 21.776 1.00 98.50 736 LEU A C 1
ATOM 5671 O O . LEU A 1 736 ? -5.454 -4.885 21.816 1.00 98.50 736 LEU A O 1
ATOM 5675 N N . PHE A 1 737 ? -6.178 -3.058 20.726 1.00 98.81 737 PHE A N 1
ATOM 5676 C CA . PHE A 1 737 ? -6.662 -3.751 19.533 1.00 98.81 737 PHE A CA 1
ATOM 5677 C C . PHE A 1 737 ? -5.826 -3.405 18.306 1.00 98.81 737 PHE A C 1
ATOM 5679 O O . PHE A 1 737 ? -5.380 -2.268 18.154 1.00 98.81 737 PHE A O 1
ATOM 5686 N N . LEU A 1 738 ? -5.667 -4.368 17.400 1.00 98.81 738 LEU A N 1
ATOM 5687 C CA . LEU A 1 738 ? -5.125 -4.150 16.063 1.00 98.81 738 LEU A CA 1
ATOM 5688 C C . LEU A 1 738 ? -6.235 -4.270 15.020 1.00 98.81 738 LEU A C 1
ATOM 5690 O O . LEU A 1 738 ? -7.080 -5.166 15.081 1.00 98.81 738 LEU A O 1
ATOM 5694 N N . GLY A 1 739 ? -6.220 -3.370 14.042 1.00 97.00 739 GLY A N 1
ATOM 5695 C CA . GLY A 1 739 ? -7.253 -3.312 13.013 1.00 97.00 739 GLY A CA 1
ATOM 5696 C C . GLY A 1 739 ? -6.735 -2.753 11.703 1.00 97.00 739 GLY A C 1
ATOM 5697 O O . GLY A 1 739 ? -7.194 -1.700 11.272 1.00 97.00 739 GLY A O 1
ATOM 5698 N N . ASP A 1 740 ? -5.775 -3.437 11.086 1.00 98.31 740 ASP A N 1
ATOM 5699 C CA . ASP A 1 740 ? -5.191 -3.098 9.785 1.00 98.31 740 ASP A CA 1
ATOM 5700 C C . ASP A 1 740 ? -4.708 -4.360 9.039 1.00 98.31 740 ASP A C 1
ATOM 5702 O O . ASP A 1 740 ? -5.016 -5.482 9.429 1.00 98.31 740 ASP A O 1
ATOM 5706 N N . SER A 1 741 ? -3.931 -4.208 7.961 1.00 98.19 741 SER A N 1
ATOM 5707 C CA . SER A 1 741 ? -3.423 -5.347 7.183 1.00 98.19 741 SER A CA 1
ATOM 5708 C C . SER A 1 741 ? -2.476 -6.280 7.941 1.00 98.19 741 SER A C 1
ATOM 5710 O O . SER A 1 741 ? -2.293 -7.424 7.522 1.00 98.19 741 SER A O 1
ATOM 5712 N N . SER A 1 742 ? -1.882 -5.843 9.055 1.00 98.62 742 SER A N 1
ATOM 5713 C CA . SER A 1 742 ? -0.957 -6.655 9.850 1.00 98.62 742 SER A CA 1
ATOM 5714 C C . SER A 1 742 ? -1.616 -7.905 10.431 1.00 98.62 742 SER A C 1
ATOM 5716 O O . SER A 1 742 ? -0.915 -8.887 10.653 1.00 98.62 742 SER A O 1
ATOM 5718 N N . VAL A 1 743 ? -2.939 -7.912 10.627 1.00 98.56 743 VAL A N 1
ATOM 5719 C CA . VAL A 1 743 ? -3.631 -9.024 11.298 1.00 98.56 743 VAL A CA 1
ATOM 5720 C C . VAL A 1 743 ? -4.002 -10.184 10.369 1.00 98.56 743 VAL A C 1
ATOM 5722 O O . VAL A 1 743 ? -4.463 -11.211 10.859 1.00 98.56 743 VAL A O 1
ATOM 5725 N N . CYS A 1 744 ? -3.799 -10.059 9.052 1.00 98.25 744 CYS A N 1
ATOM 5726 C CA . CYS A 1 744 ? -4.135 -11.122 8.096 1.00 98.25 744 CYS A CA 1
ATOM 5727 C C . CYS A 1 744 ? -3.365 -12.422 8.421 1.00 98.25 744 CYS A C 1
ATOM 5729 O O . CYS A 1 744 ? -2.144 -12.364 8.560 1.00 98.25 744 CYS A O 1
ATOM 5731 N N . PRO A 1 745 ? -4.024 -13.592 8.529 1.00 97.50 745 PRO A N 1
ATOM 5732 C CA . PRO A 1 745 ? -3.328 -14.848 8.824 1.00 97.50 745 PRO A CA 1
ATOM 5733 C C . PRO A 1 745 ? -2.302 -15.258 7.755 1.00 97.50 745 PRO A C 1
ATOM 5735 O O . PRO A 1 745 ? -1.176 -15.627 8.095 1.00 97.50 745 PRO A O 1
ATOM 5738 N N . THR A 1 746 ? -2.675 -15.144 6.476 1.00 97.44 746 THR A N 1
ATOM 5739 C CA . THR A 1 746 ? -1.839 -15.455 5.300 1.00 97.44 746 THR A CA 1
ATOM 5740 C C . THR A 1 746 ? -2.053 -14.430 4.182 1.00 97.44 746 THR A C 1
ATOM 5742 O O . THR A 1 746 ? -2.899 -13.537 4.301 1.00 97.44 746 THR A O 1
ATOM 5745 N N . ALA A 1 747 ? -1.286 -14.542 3.092 1.00 97.12 747 ALA A N 1
ATOM 5746 C CA . ALA A 1 747 ? -1.531 -13.800 1.858 1.00 97.12 747 ALA A CA 1
ATOM 5747 C C . ALA A 1 747 ? -2.938 -14.085 1.296 1.00 97.12 747 ALA A C 1
ATOM 5749 O O . ALA A 1 747 ? -3.389 -15.233 1.247 1.00 97.12 747 ALA A O 1
ATOM 5750 N N . ILE A 1 748 ? -3.629 -13.041 0.832 1.00 96.38 748 ILE A N 1
ATOM 5751 C CA . ILE A 1 748 ? -5.030 -13.123 0.376 1.00 96.38 748 ILE A CA 1
ATOM 5752 C C . ILE A 1 748 ? -5.117 -13.513 -1.114 1.00 96.38 748 ILE A C 1
ATOM 5754 O O . ILE A 1 748 ? -6.126 -14.036 -1.568 1.00 96.38 748 ILE A O 1
ATOM 5758 N N . GLY A 1 749 ? -4.075 -13.254 -1.905 1.00 94.62 749 GLY A N 1
ATOM 5759 C CA . GLY A 1 749 ? -4.038 -13.557 -3.340 1.00 94.62 749 GLY A CA 1
ATOM 5760 C C . GLY A 1 749 ? -4.864 -12.623 -4.229 1.00 94.62 749 GLY A C 1
ATOM 5761 O O . GLY A 1 749 ? -4.826 -12.770 -5.442 1.00 94.62 749 GLY A O 1
ATOM 5762 N N . VAL A 1 750 ? -5.571 -11.644 -3.652 1.00 96.12 750 VAL A N 1
ATOM 5763 C CA . VAL A 1 750 ? -6.260 -10.537 -4.345 1.00 96.12 750 VAL A CA 1
ATOM 5764 C C . VAL A 1 750 ? -5.947 -9.200 -3.657 1.00 96.12 750 VAL A C 1
ATOM 5766 O O . VAL A 1 750 ? -5.316 -9.164 -2.597 1.00 96.12 750 VAL A O 1
ATOM 5769 N N . ASN A 1 751 ? -6.383 -8.076 -4.233 1.00 96.75 751 ASN A N 1
ATOM 5770 C CA . ASN A 1 751 ? -6.188 -6.745 -3.648 1.00 96.75 751 ASN A CA 1
ATOM 5771 C C . ASN A 1 751 ? -6.847 -6.653 -2.249 1.00 96.75 751 ASN A C 1
ATOM 5773 O O . ASN A 1 751 ? -8.052 -6.858 -2.124 1.00 96.75 751 ASN A O 1
ATOM 5777 N N . PRO A 1 752 ? -6.104 -6.304 -1.180 1.00 96.75 752 PRO A N 1
ATOM 5778 C CA . PRO A 1 752 ? -6.522 -6.609 0.191 1.00 96.75 752 PRO A CA 1
ATOM 5779 C C . PRO A 1 752 ? -7.460 -5.569 0.823 1.00 96.75 752 PRO A C 1
ATOM 5781 O O . PRO A 1 752 ? -7.894 -5.754 1.957 1.00 96.75 752 PRO A O 1
ATOM 5784 N N . MET A 1 753 ? -7.750 -4.448 0.150 1.00 96.88 753 MET A N 1
ATOM 5785 C CA . MET A 1 753 ? -8.435 -3.296 0.760 1.00 96.88 753 MET A CA 1
ATOM 5786 C C . MET A 1 753 ? -9.767 -3.678 1.417 1.00 96.88 753 MET A C 1
ATOM 5788 O O . MET A 1 753 ? -9.998 -3.299 2.565 1.00 96.88 753 MET A O 1
ATOM 5792 N N . VAL A 1 754 ? -10.627 -4.405 0.701 1.00 98.12 754 VAL A N 1
ATOM 5793 C CA . VAL A 1 754 ? -11.968 -4.771 1.183 1.00 98.12 754 VAL A CA 1
ATOM 5794 C C . VAL A 1 754 ? -11.867 -5.779 2.330 1.00 98.12 754 VAL A C 1
ATOM 5796 O O . VAL A 1 754 ? -12.507 -5.593 3.361 1.00 98.12 754 VAL A O 1
ATOM 5799 N N . THR A 1 755 ? -10.987 -6.779 2.216 1.00 98.56 755 THR A N 1
ATOM 5800 C CA . THR A 1 755 ? -10.709 -7.745 3.291 1.00 98.56 755 THR A CA 1
ATOM 5801 C C . THR A 1 755 ? -10.242 -7.057 4.572 1.00 98.56 755 THR A C 1
ATOM 5803 O O . THR A 1 755 ? -10.758 -7.358 5.646 1.00 98.56 755 THR A O 1
ATOM 5806 N N . ILE A 1 756 ? -9.317 -6.095 4.470 1.00 98.69 756 ILE A N 1
ATOM 5807 C CA . ILE A 1 756 ? -8.826 -5.325 5.623 1.00 98.69 756 ILE A CA 1
ATOM 5808 C C . ILE A 1 756 ? -9.977 -4.560 6.278 1.00 98.69 756 ILE A C 1
ATOM 5810 O O . ILE A 1 756 ? -10.131 -4.613 7.494 1.00 98.69 756 ILE A O 1
ATOM 5814 N N . GLN A 1 757 ? -10.803 -3.873 5.484 1.00 98.75 757 GLN A N 1
ATOM 5815 C CA . GLN A 1 757 ? -11.949 -3.131 6.010 1.00 98.75 757 GLN A CA 1
ATOM 5816 C C . GLN A 1 757 ? -12.968 -4.050 6.699 1.00 98.75 757 GLN A C 1
ATOM 5818 O O . GLN A 1 757 ? -13.460 -3.700 7.770 1.00 98.75 757 GLN A O 1
ATOM 5823 N N . ALA A 1 758 ? -13.245 -5.234 6.144 1.00 98.81 758 ALA A N 1
ATOM 5824 C CA . ALA A 1 758 ? -14.163 -6.207 6.738 1.00 98.81 758 ALA A CA 1
ATOM 5825 C C . ALA A 1 758 ? -13.631 -6.784 8.063 1.00 98.81 758 ALA A C 1
ATOM 5827 O O . ALA A 1 758 ? -14.378 -6.879 9.039 1.00 98.81 758 ALA A O 1
ATOM 5828 N N . ILE A 1 759 ? -12.331 -7.101 8.144 1.00 98.75 759 ILE A N 1
ATOM 5829 C CA . ILE A 1 759 ? -11.698 -7.523 9.404 1.00 98.75 759 ILE A CA 1
ATOM 5830 C C . ILE A 1 759 ? -11.793 -6.399 10.442 1.00 98.75 759 ILE A C 1
ATOM 5832 O O . ILE A 1 759 ? -12.242 -6.629 11.564 1.00 98.75 759 ILE A O 1
ATOM 5836 N N . SER A 1 760 ? -11.451 -5.167 10.062 1.00 98.81 760 SER A N 1
ATOM 5837 C CA . SER A 1 760 ? -11.528 -4.008 10.954 1.00 98.81 760 SER A CA 1
ATOM 5838 C C . SER A 1 760 ? -12.956 -3.687 11.398 1.00 98.81 760 SER A C 1
ATOM 5840 O O . SER A 1 760 ? -13.149 -3.267 12.536 1.00 98.81 760 SER A O 1
ATOM 5842 N N . TYR A 1 761 ? -13.967 -3.932 10.560 1.00 98.81 761 TYR A N 1
ATOM 5843 C CA . TYR A 1 761 ? -15.372 -3.852 10.962 1.00 98.81 761 TYR A CA 1
ATOM 5844 C C . TYR A 1 761 ? -15.680 -4.852 12.088 1.00 98.81 761 TYR A C 1
ATOM 5846 O O . TYR A 1 761 ? -16.273 -4.478 13.100 1.00 98.81 761 TYR A O 1
ATOM 5854 N N . CYS A 1 762 ? -15.233 -6.105 11.960 1.00 98.69 762 CYS A N 1
ATOM 5855 C CA . CYS A 1 762 ? -15.413 -7.130 12.994 1.00 98.69 762 CYS A CA 1
ATOM 5856 C C . CYS A 1 762 ? -14.688 -6.756 14.302 1.00 98.69 762 CYS A C 1
ATOM 5858 O O . CYS A 1 762 ? -15.262 -6.868 15.391 1.00 98.69 762 CYS A O 1
ATOM 5860 N N . THR A 1 763 ? -13.460 -6.234 14.203 1.00 98.75 763 THR A N 1
ATOM 5861 C CA . THR A 1 763 ? -12.723 -5.681 15.350 1.00 98.75 763 THR A CA 1
ATOM 5862 C C . THR A 1 763 ? -13.499 -4.532 15.998 1.00 98.75 763 THR A C 1
ATOM 5864 O O . THR A 1 763 ? -13.633 -4.495 17.220 1.00 98.75 763 THR A O 1
ATOM 5867 N N . ALA A 1 764 ? -14.089 -3.626 15.211 1.00 98.69 764 ALA A N 1
ATOM 5868 C CA . ALA A 1 764 ? -14.897 -2.524 15.736 1.00 98.69 764 ALA A CA 1
ATOM 5869 C C . ALA A 1 764 ? -16.101 -3.024 16.550 1.00 98.69 764 ALA A C 1
ATOM 5871 O O . ALA A 1 764 ? -16.382 -2.475 17.615 1.00 98.69 764 ALA A O 1
ATOM 5872 N N . GLN A 1 765 ? -16.781 -4.089 16.104 1.00 98.06 765 GLN A N 1
ATOM 5873 C CA . GLN A 1 765 ? -17.878 -4.695 16.871 1.00 98.06 765 GLN A CA 1
ATOM 5874 C C . GLN A 1 765 ? -17.397 -5.266 18.209 1.00 98.06 765 GLN A C 1
ATOM 5876 O O . GLN A 1 765 ? -18.053 -5.077 19.237 1.00 98.06 765 GLN A O 1
ATOM 5881 N N . SER A 1 766 ? -16.220 -5.894 18.221 1.00 97.12 766 SER A N 1
ATOM 5882 C CA . SER A 1 766 ? -15.599 -6.393 19.453 1.00 97.12 766 SER A CA 1
ATOM 5883 C C . SER A 1 766 ? -15.260 -5.255 20.422 1.00 97.12 766 SER A C 1
ATOM 5885 O O . SER A 1 766 ? -15.561 -5.346 21.614 1.00 97.12 766 SER A O 1
ATOM 5887 N N . VAL A 1 767 ? -14.720 -4.143 19.912 1.00 97.81 767 VAL A N 1
ATOM 5888 C CA . VAL A 1 767 ? -14.443 -2.938 20.709 1.00 97.81 767 VAL A CA 1
ATOM 5889 C C . VAL A 1 767 ? -15.733 -2.320 21.255 1.00 97.81 767 VAL A C 1
ATOM 5891 O O . VAL A 1 767 ? -15.791 -1.966 22.432 1.00 97.81 767 VAL A O 1
ATOM 5894 N N . LEU A 1 768 ? -16.799 -2.231 20.452 1.00 96.06 768 LEU A N 1
ATOM 5895 C CA . LEU A 1 768 ? -18.103 -1.748 20.920 1.00 96.06 768 LEU A CA 1
ATOM 5896 C C . LEU A 1 768 ? -18.663 -2.620 22.041 1.00 96.06 768 LEU A C 1
ATOM 5898 O O . LEU A 1 768 ? -19.235 -2.096 22.997 1.00 96.06 768 LEU A O 1
ATOM 5902 N N . GLN A 1 769 ? -18.511 -3.940 21.943 1.00 91.12 769 GLN A N 1
ATOM 5903 C CA . GLN A 1 769 ? -18.936 -4.847 23.001 1.00 91.12 769 GLN A CA 1
ATOM 5904 C C . GLN A 1 769 ? -18.128 -4.623 24.284 1.00 91.12 769 GLN A C 1
ATOM 5906 O O . GLN A 1 769 ? -18.723 -4.543 25.359 1.00 91.12 769 GLN A O 1
ATOM 5911 N N . LEU A 1 770 ? -16.808 -4.435 24.181 1.00 89.62 770 LEU A N 1
ATOM 5912 C CA . LEU A 1 770 ? -15.959 -4.095 25.325 1.00 89.62 770 LEU A CA 1
ATOM 5913 C C . LEU A 1 770 ? -16.385 -2.767 25.971 1.00 89.62 770 LEU A C 1
ATOM 5915 O O . LEU A 1 770 ? -16.601 -2.717 27.178 1.00 89.62 770 LEU A O 1
ATOM 5919 N N . LEU A 1 771 ? -16.575 -1.707 25.180 1.00 86.62 771 LEU A N 1
ATOM 5920 C CA . LEU A 1 771 ? -16.990 -0.389 25.676 1.00 86.62 771 LEU A CA 1
ATOM 5921 C C . LEU A 1 771 ? -18.396 -0.411 26.297 1.00 86.62 771 LEU A C 1
ATOM 5923 O O . LEU A 1 771 ? -18.640 0.268 27.297 1.00 86.62 771 LEU A O 1
ATOM 5927 N N . LYS A 1 772 ? -19.323 -1.211 25.753 1.00 81.75 772 LYS A N 1
ATOM 5928 C CA . LYS A 1 772 ? -20.640 -1.458 26.366 1.00 81.75 772 LYS A CA 1
ATOM 5929 C C . LYS A 1 772 ? -20.500 -2.187 27.699 1.00 81.75 772 LYS A C 1
ATOM 5931 O O . LYS A 1 772 ? -21.115 -1.772 28.676 1.00 81.75 772 LYS A O 1
ATOM 5936 N N . ASN A 1 773 ? -19.668 -3.223 27.758 1.00 72.12 773 ASN A N 1
ATOM 5937 C CA . ASN A 1 773 ? -19.416 -3.971 28.986 1.00 72.12 773 ASN A CA 1
ATOM 5938 C C . ASN A 1 773 ? -18.725 -3.112 30.047 1.00 72.12 773 ASN A C 1
ATOM 5940 O O . ASN A 1 773 ? -19.044 -3.264 31.212 1.00 72.12 773 ASN A O 1
ATOM 5944 N N . GLN A 1 774 ? -17.851 -2.176 29.671 1.00 66.00 774 GLN A N 1
ATOM 5945 C CA . GLN A 1 774 ? -17.246 -1.216 30.601 1.00 66.00 774 GLN A CA 1
ATOM 5946 C C . GLN A 1 774 ? -18.240 -0.146 31.079 1.00 66.00 774 GLN A C 1
ATOM 5948 O O . GLN A 1 774 ? -18.194 0.240 32.241 1.00 66.00 774 GLN A O 1
ATOM 5953 N N . LYS A 1 775 ? -19.173 0.311 30.226 1.00 54.97 775 LYS A N 1
ATOM 5954 C CA . LYS A 1 775 ? -20.301 1.165 30.660 1.00 54.97 775 LYS A CA 1
ATOM 5955 C C . LYS A 1 775 ? -21.243 0.427 31.622 1.00 54.97 775 LYS A C 1
ATOM 5957 O O . LYS A 1 775 ? -21.804 1.045 32.525 1.00 54.97 775 LYS A O 1
ATOM 5962 N N . ASN A 1 776 ? -21.404 -0.880 31.420 1.00 39.12 776 ASN A N 1
ATOM 5963 C CA . ASN A 1 776 ? -22.235 -1.759 32.243 1.00 39.12 776 ASN A CA 1
ATOM 5964 C C . ASN A 1 776 ? -21.474 -2.403 33.410 1.00 39.12 776 ASN A C 1
ATOM 5966 O O . ASN A 1 776 ? -22.109 -3.030 34.256 1.00 39.12 776 ASN A O 1
ATOM 5970 N N . ALA A 1 777 ? -20.147 -2.257 33.471 1.00 33.72 777 ALA A N 1
ATOM 5971 C CA . ALA A 1 777 ? -19.359 -2.704 34.601 1.00 33.72 777 ALA A CA 1
ATOM 5972 C C . ALA A 1 777 ? -19.860 -1.928 35.824 1.00 33.72 777 ALA A C 1
ATOM 5974 O O . ALA A 1 777 ? -20.136 -0.721 35.716 1.00 33.72 777 ALA A O 1
ATOM 5975 N N . PRO A 1 778 ? -20.060 -2.596 36.966 1.00 35.12 778 PRO A N 1
ATOM 5976 C CA . PRO A 1 778 ? -20.437 -1.902 38.177 1.00 35.12 778 PRO A CA 1
ATOM 5977 C C . PRO A 1 778 ? -19.304 -0.925 38.504 1.00 35.12 778 PRO A C 1
ATOM 5979 O O . PRO A 1 778 ? -18.237 -1.301 38.961 1.00 35.12 778 PRO A O 1
ATOM 5982 N N . SER A 1 779 ? -19.516 0.359 38.222 1.00 32.22 779 SER A N 1
ATOM 5983 C CA . SER A 1 779 ? -18.942 1.395 39.063 1.00 32.22 779 SER A CA 1
ATOM 5984 C C . SER A 1 779 ? -19.383 1.055 40.482 1.00 32.22 779 SER A C 1
ATOM 5986 O O . SER A 1 779 ? -20.584 0.847 40.668 1.00 32.22 779 SER A O 1
ATOM 5988 N N . ASP A 1 780 ? -18.479 1.062 41.458 1.00 32.94 780 ASP A N 1
ATOM 5989 C CA . ASP A 1 780 ? -18.758 0.841 42.893 1.00 32.94 780 ASP A CA 1
ATOM 5990 C C . ASP A 1 780 ? -19.813 1.802 43.500 1.00 32.94 780 ASP A C 1
ATOM 5992 O O . ASP A 1 780 ? -20.074 1.833 44.699 1.00 32.94 780 ASP A O 1
ATOM 5996 N N . HIS A 1 781 ? -20.476 2.602 42.671 1.00 36.78 781 HIS A N 1
ATOM 5997 C CA . HIS A 1 781 ? -21.739 3.247 42.965 1.00 36.78 781 HIS A CA 1
ATOM 5998 C C . HIS A 1 781 ? -22.928 2.361 42.598 1.00 36.78 781 HIS A C 1
ATOM 6000 O O . HIS A 1 781 ? -23.491 2.417 41.502 1.00 36.78 781 HIS A O 1
ATOM 6006 N N . TYR A 1 782 ? -23.351 1.589 43.595 1.00 37.84 782 TYR A N 1
ATOM 6007 C CA . TYR A 1 782 ? -24.723 1.123 43.717 1.00 37.84 782 TYR A CA 1
ATOM 6008 C C . TYR A 1 782 ? -25.636 2.331 43.973 1.00 37.84 782 TYR A C 1
ATOM 6010 O O . TYR A 1 782 ? -25.683 2.887 45.070 1.00 37.84 782 TYR A O 1
ATOM 6018 N N . CYS A 1 783 ? -26.392 2.750 42.959 1.00 38.09 783 CYS A N 1
ATOM 6019 C CA . CYS A 1 783 ? -27.515 3.655 43.168 1.00 38.09 783 CYS A CA 1
ATOM 6020 C C . CYS A 1 783 ? -28.649 2.852 43.828 1.00 38.09 783 CYS A C 1
ATOM 6022 O O . CYS A 1 783 ? -29.448 2.213 43.144 1.00 38.09 783 CYS A O 1
ATOM 6024 N N . GLY A 1 784 ? -28.734 2.874 45.162 1.00 38.41 784 GLY A N 1
ATOM 6025 C CA . GLY A 1 784 ? -29.806 2.228 45.944 1.00 38.41 784 GLY A CA 1
ATOM 6026 C C . GLY A 1 784 ? -31.230 2.748 45.662 1.00 38.41 784 GLY A C 1
ATOM 6027 O O . GLY A 1 784 ? -32.173 2.359 46.341 1.00 38.41 784 GLY A O 1
ATOM 6028 N N . TRP A 1 785 ? -31.406 3.613 44.657 1.00 40.00 785 TRP A N 1
ATOM 6029 C CA . TRP A 1 785 ? -32.626 4.371 44.366 1.00 40.00 785 TRP A CA 1
ATOM 6030 C C . TRP A 1 785 ? -33.297 3.991 43.031 1.00 40.00 785 TRP A C 1
ATOM 6032 O O . TRP A 1 785 ? -34.112 4.747 42.510 1.00 40.00 785 TRP A O 1
ATOM 6042 N N . ASN A 1 786 ? -33.028 2.804 42.472 1.00 44.28 786 ASN A N 1
ATOM 6043 C CA . ASN A 1 786 ? -33.559 2.367 41.163 1.00 44.28 786 ASN A CA 1
ATOM 6044 C C . ASN A 1 786 ? -35.104 2.356 41.035 1.00 44.28 786 ASN A C 1
ATOM 6046 O O . ASN A 1 786 ? -35.632 2.301 39.914 1.00 44.28 786 ASN A O 1
ATOM 6050 N N . ALA A 1 787 ? -35.840 2.401 42.150 1.00 41.47 787 ALA A N 1
ATOM 6051 C CA . ALA A 1 787 ? -37.299 2.536 42.168 1.00 41.47 787 ALA A CA 1
ATOM 6052 C C . ALA A 1 787 ? -37.786 3.974 41.886 1.00 41.47 787 ALA A C 1
ATOM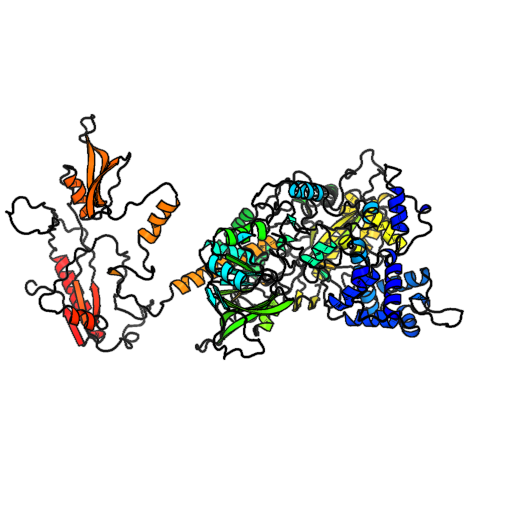 6054 O O . ALA A 1 787 ? -38.893 4.144 41.385 1.00 41.47 787 ALA A O 1
ATOM 6055 N N . PHE A 1 788 ? -36.949 4.988 42.135 1.00 42.94 788 PHE A N 1
ATOM 6056 C CA . PHE A 1 788 ? -37.300 6.415 42.065 1.00 42.94 788 PHE A CA 1
ATOM 6057 C C . PHE A 1 788 ? -36.612 7.173 40.916 1.00 42.94 788 PHE A C 1
ATOM 6059 O O . PHE A 1 788 ? -36.759 8.385 40.796 1.00 42.94 788 PHE A O 1
ATOM 6066 N N . GLY A 1 789 ? -35.885 6.458 40.054 1.00 45.28 789 GLY A N 1
ATOM 6067 C CA . GLY A 1 789 ? -35.137 7.017 38.926 1.00 45.28 789 GLY A CA 1
ATOM 6068 C C . GLY A 1 789 ? -33.657 6.648 39.007 1.00 45.28 789 GLY A C 1
ATOM 6069 O O . GLY A 1 789 ? -33.053 6.672 40.076 1.00 45.28 789 GLY A O 1
ATOM 6070 N N . CYS A 1 790 ? -33.062 6.265 37.877 1.00 48.06 790 CYS A N 1
ATOM 6071 C CA . CYS A 1 790 ? -31.640 5.940 37.818 1.00 48.06 790 CYS A CA 1
ATOM 6072 C C . CYS A 1 790 ? -30.860 7.196 37.431 1.00 48.06 790 CYS A C 1
ATOM 6074 O O . CYS A 1 790 ? -30.861 7.583 36.264 1.00 48.06 790 CYS A O 1
ATOM 6076 N N . LYS A 1 791 ? -30.186 7.816 38.405 1.00 44.81 791 LYS A N 1
ATOM 6077 C CA . LYS A 1 791 ? -29.362 9.017 38.182 1.00 44.81 791 LYS A CA 1
ATOM 6078 C C . LYS A 1 791 ? -28.295 8.807 37.098 1.00 44.81 791 LYS A C 1
ATOM 6080 O O . LYS A 1 791 ? -27.977 9.734 36.364 1.00 44.81 791 LYS A O 1
ATOM 6085 N N . ASP A 1 792 ? -27.804 7.576 36.971 1.00 50.25 792 ASP A N 1
ATOM 6086 C CA . ASP A 1 792 ? -26.718 7.214 36.057 1.00 50.25 792 ASP A CA 1
ATOM 6087 C C . ASP A 1 792 ? -27.219 6.679 34.700 1.00 50.25 792 ASP A C 1
ATOM 6089 O O . ASP A 1 792 ? -26.423 6.209 33.889 1.00 50.25 792 ASP A O 1
ATOM 6093 N N . GLY A 1 793 ? -28.537 6.681 34.454 1.00 51.34 793 GLY A N 1
ATOM 6094 C CA . GLY A 1 793 ? -29.133 6.242 33.182 1.00 51.34 793 GLY A CA 1
ATOM 6095 C C . GLY A 1 793 ? -28.972 4.748 32.858 1.00 51.34 793 GLY A C 1
ATOM 6096 O O . GLY A 1 793 ? -29.219 4.324 31.729 1.00 51.34 793 GLY A O 1
ATOM 6097 N N . LYS A 1 794 ? -28.550 3.922 33.827 1.00 51.75 794 LYS A N 1
ATOM 6098 C CA . LYS A 1 794 ? -28.313 2.478 33.632 1.00 51.75 794 LYS A CA 1
ATOM 6099 C C . LYS A 1 794 ? -29.609 1.670 33.500 1.00 51.75 794 LYS A C 1
ATOM 6101 O O . LYS A 1 794 ? -29.648 0.686 32.763 1.00 51.75 794 LYS A O 1
ATOM 6106 N N . LYS A 1 795 ? -30.684 2.082 34.180 1.00 51.75 795 LYS A N 1
ATOM 6107 C CA . LYS A 1 795 ? -32.029 1.516 33.994 1.00 51.75 795 LYS A CA 1
ATOM 6108 C C . LYS A 1 795 ? -32.700 2.223 32.820 1.00 51.75 795 LYS A C 1
ATOM 6110 O O . LYS A 1 795 ? -33.063 3.385 32.951 1.00 51.75 795 LYS A O 1
ATOM 6115 N N . LYS A 1 796 ? -32.881 1.514 31.704 1.00 54.34 796 LYS A N 1
ATOM 6116 C CA . LYS A 1 796 ? -33.559 2.052 30.518 1.00 54.34 796 LYS A CA 1
ATOM 6117 C C . LYS A 1 796 ? -35.071 1.894 30.630 1.00 54.34 796 LYS A C 1
ATOM 6119 O O . LYS A 1 796 ? -35.555 0.776 30.803 1.00 54.34 796 LYS A O 1
ATOM 6124 N N . GLY A 1 797 ? -35.804 2.997 30.518 1.00 61.81 797 GLY A N 1
ATOM 6125 C CA . GLY A 1 797 ? -37.261 3.005 30.392 1.00 61.81 797 GLY A CA 1
ATOM 6126 C C . GLY A 1 797 ? -37.727 3.236 28.953 1.00 61.81 797 GLY A C 1
ATOM 6127 O O . GLY A 1 797 ? -36.929 3.388 28.026 1.00 61.81 797 GLY A O 1
ATOM 6128 N N . THR A 1 798 ? -39.044 3.325 28.754 1.00 64.06 798 THR A N 1
ATOM 6129 C CA . THR A 1 798 ? -39.644 3.700 27.458 1.00 64.06 798 THR A CA 1
ATOM 6130 C C . THR A 1 798 ? -39.154 5.072 26.975 1.00 64.06 798 THR A C 1
ATOM 6132 O O . THR A 1 798 ? -39.014 5.287 25.772 1.00 64.06 798 THR A O 1
ATOM 6135 N N . ALA A 1 799 ? -38.826 5.970 27.913 1.00 66.62 799 ALA A N 1
ATOM 6136 C CA . ALA A 1 799 ? -38.228 7.278 27.647 1.00 66.62 799 ALA A CA 1
ATOM 6137 C C . ALA A 1 799 ? -36.820 7.200 27.025 1.00 66.62 799 ALA A C 1
ATOM 6139 O O . ALA A 1 799 ? -36.466 8.085 26.257 1.00 66.62 799 ALA A O 1
ATOM 6140 N N . ASP A 1 800 ? -36.060 6.130 27.288 1.00 63.97 800 ASP A N 1
ATOM 6141 C CA . ASP A 1 800 ? -34.682 5.929 26.799 1.00 63.97 800 ASP A CA 1
ATOM 6142 C C . ASP A 1 800 ? -34.599 4.977 25.593 1.00 63.97 800 ASP A C 1
ATOM 6144 O O . ASP A 1 800 ? -33.511 4.663 25.103 1.00 63.97 800 ASP A O 1
ATOM 6148 N N . THR A 1 801 ? -35.745 4.447 25.160 1.00 75.25 801 THR A N 1
ATOM 6149 C CA . THR A 1 801 ? -35.861 3.449 24.090 1.00 75.25 801 THR A CA 1
ATOM 6150 C C . THR A 1 801 ? -36.805 3.964 23.004 1.00 75.25 801 THR A C 1
ATOM 6152 O O . THR A 1 801 ? -36.414 4.790 22.185 1.00 75.25 801 THR A O 1
ATOM 6155 N N . TRP A 1 802 ? -38.067 3.543 23.025 1.00 72.31 802 TRP A N 1
ATOM 6156 C CA . TRP A 1 802 ? -39.023 3.756 21.938 1.00 72.31 802 TRP A CA 1
ATOM 6157 C C . TRP A 1 802 ? -39.421 5.219 21.727 1.00 72.31 802 TRP A C 1
ATOM 6159 O O . TRP A 1 802 ? -39.643 5.641 20.593 1.00 72.31 802 TRP A O 1
ATOM 6169 N N . LEU A 1 803 ? -39.502 6.015 22.799 1.00 77.06 803 LEU A N 1
ATOM 6170 C CA . LEU A 1 803 ? -39.858 7.432 22.681 1.00 77.06 803 LEU A CA 1
ATOM 6171 C C . LEU A 1 803 ? -38.748 8.257 22.013 1.00 77.06 803 LEU A C 1
ATOM 6173 O O . LEU A 1 803 ? -39.049 9.225 21.317 1.00 77.06 803 LEU A O 1
ATOM 6177 N N . VAL A 1 804 ? -37.484 7.842 22.148 1.00 76.56 804 VAL A N 1
ATOM 6178 C CA . VAL A 1 804 ? -36.356 8.475 21.447 1.00 76.56 804 VAL A CA 1
ATOM 6179 C C . VAL A 1 804 ? -36.466 8.243 19.942 1.00 76.56 804 VAL A C 1
ATOM 6181 O O . VAL A 1 804 ? -36.287 9.177 19.161 1.00 76.56 804 VAL A O 1
ATOM 6184 N N . ASP A 1 805 ? -36.798 7.019 19.529 1.00 79.56 805 ASP A N 1
ATOM 6185 C CA . ASP A 1 805 ? -36.960 6.673 18.114 1.00 79.56 805 ASP A CA 1
ATOM 6186 C C . ASP A 1 805 ? -38.168 7.389 17.487 1.00 79.56 805 ASP A C 1
ATOM 6188 O O . ASP A 1 805 ? -38.082 7.865 16.353 1.00 79.56 805 ASP A O 1
ATOM 6192 N N . LEU A 1 806 ? -39.259 7.563 18.248 1.00 80.69 806 LEU A N 1
ATOM 6193 C CA . LEU A 1 806 ? -40.420 8.355 17.827 1.00 80.69 806 LEU A CA 1
ATOM 6194 C C . LEU A 1 806 ? -40.026 9.802 17.496 1.00 80.69 806 LEU A C 1
ATOM 6196 O O . LEU A 1 806 ? -40.380 10.294 16.425 1.00 80.69 806 LEU A O 1
ATOM 6200 N N . VAL A 1 807 ? -39.271 10.469 18.375 1.00 80.00 807 VAL A N 1
ATOM 6201 C CA . VAL A 1 807 ? -38.821 11.855 18.153 1.00 80.00 807 VAL A CA 1
ATOM 6202 C C . VAL A 1 807 ? -37.820 11.931 16.995 1.00 80.00 807 VAL A C 1
ATOM 6204 O O . VAL A 1 807 ? -37.945 12.795 16.128 1.00 80.00 807 VAL A O 1
ATOM 6207 N N . LYS A 1 808 ? -36.866 10.993 16.913 1.00 75.62 808 LYS A N 1
ATOM 6208 C CA . LYS A 1 808 ? -35.876 10.935 15.820 1.00 75.62 808 LYS A CA 1
ATOM 6209 C C . LYS A 1 808 ? -36.495 10.734 14.441 1.00 75.62 808 LYS A C 1
ATOM 6211 O O . LYS A 1 808 ? -35.912 11.172 13.456 1.00 75.62 808 LYS A O 1
ATOM 6216 N N . SER A 1 809 ? -37.656 10.086 14.360 1.00 84.94 809 SER A N 1
ATOM 6217 C CA . SER A 1 809 ? -38.357 9.884 13.088 1.00 84.94 809 SER A CA 1
ATOM 6218 C C . SER A 1 809 ? -38.827 11.188 12.426 1.00 84.94 809 SER A C 1
ATOM 6220 O O . SER A 1 809 ? -39.208 11.163 11.259 1.00 84.94 809 SER A O 1
ATOM 6222 N N . GLY A 1 810 ? -38.864 12.305 13.167 1.00 83.00 810 GLY A N 1
ATOM 6223 C CA . GLY A 1 810 ? -39.398 13.591 12.707 1.00 83.00 810 GLY A CA 1
ATOM 6224 C C . GLY A 1 810 ? -40.927 13.637 12.579 1.00 83.00 810 GLY A C 1
ATOM 6225 O O . GLY A 1 810 ? -41.482 14.698 12.314 1.00 83.00 810 GLY A O 1
ATOM 6226 N N . ASN A 1 811 ? -41.619 12.512 12.800 1.00 80.00 811 ASN A N 1
ATOM 6227 C CA . ASN A 1 811 ? -43.066 12.361 12.610 1.00 80.00 811 ASN A CA 1
ATOM 6228 C C . ASN A 1 811 ? -43.852 12.255 13.932 1.00 80.00 811 ASN A C 1
ATOM 6230 O O . ASN A 1 811 ? -45.034 11.909 13.920 1.00 80.00 811 ASN A O 1
ATOM 6234 N N . GLY A 1 812 ? -43.217 12.525 15.077 1.00 82.06 812 GLY A N 1
ATOM 6235 C CA . GLY A 1 812 ? -43.840 12.424 16.397 1.00 82.06 812 GLY A CA 1
ATOM 6236 C C . GLY A 1 812 ? -43.351 13.493 17.371 1.00 82.06 812 GLY A C 1
ATOM 6237 O O . GLY A 1 812 ? -42.205 13.930 17.304 1.00 82.06 812 GLY A O 1
ATOM 6238 N N . ALA A 1 813 ? -44.229 13.895 18.292 1.00 83.38 813 ALA A N 1
ATOM 6239 C CA . ALA A 1 813 ? -43.940 14.850 19.360 1.00 83.38 813 ALA A CA 1
ATOM 6240 C C . ALA A 1 813 ? -44.405 14.295 20.712 1.00 83.38 813 ALA A C 1
ATOM 6242 O O . ALA A 1 813 ? -45.371 13.533 20.783 1.00 83.38 813 ALA A O 1
ATOM 6243 N N . ILE A 1 814 ? -43.715 14.691 21.782 1.00 86.00 814 ILE A N 1
ATOM 6244 C CA . ILE A 1 814 ? -44.033 14.309 23.159 1.00 86.00 814 ILE A CA 1
ATOM 6245 C C . ILE A 1 814 ? -44.415 15.577 23.916 1.00 86.00 814 ILE A C 1
ATOM 6247 O O . ILE A 1 814 ? -43.653 16.540 23.925 1.00 86.00 814 ILE A O 1
ATOM 6251 N N . LEU A 1 815 ? -45.584 15.557 24.553 1.00 83.56 815 LEU A N 1
ATOM 6252 C CA . LEU A 1 815 ? -46.055 16.618 25.440 1.00 83.56 815 LEU A CA 1
ATOM 6253 C C . LEU A 1 815 ? -45.938 16.119 26.890 1.00 83.56 815 LEU A C 1
ATOM 6255 O O . LEU A 1 815 ? -46.809 15.368 27.339 1.00 83.56 815 LEU A O 1
ATOM 6259 N N . PRO A 1 816 ? -44.839 16.434 27.602 1.00 81.94 816 PRO A N 1
ATOM 6260 C CA . PRO A 1 816 ? -44.693 16.066 29.007 1.00 81.94 816 PRO A CA 1
ATOM 6261 C C . PRO A 1 816 ? -45.628 16.905 29.893 1.00 81.94 816 PRO A C 1
ATOM 6263 O O . PRO A 1 816 ? -46.205 17.891 29.443 1.00 81.94 816 PRO A O 1
ATOM 6266 N N . GLU A 1 817 ? -45.790 16.493 31.155 1.00 79.94 817 GLU A N 1
ATOM 6267 C CA . GLU A 1 817 ? -46.535 17.248 32.188 1.00 79.94 817 GLU A CA 1
ATOM 6268 C C . GLU A 1 817 ? -48.007 17.552 31.842 1.00 79.94 817 GLU A C 1
ATOM 6270 O O . GLU A 1 817 ? -48.631 18.457 32.392 1.00 79.94 817 GLU A O 1
ATOM 6275 N N . CYS A 1 818 ? -48.587 16.745 30.953 1.00 82.69 818 CYS A N 1
ATOM 6276 C CA . CYS A 1 818 ? -49.988 16.821 30.562 1.00 82.69 818 CYS A CA 1
ATOM 6277 C C . CYS A 1 818 ? -50.815 15.725 31.254 1.00 82.69 818 CYS A C 1
ATOM 6279 O O . CYS A 1 818 ? -50.437 14.552 31.272 1.00 82.69 818 CYS A O 1
ATOM 6281 N N . GLU A 1 819 ? -51.989 16.083 31.766 1.00 84.75 819 GLU A N 1
ATOM 6282 C CA . GLU A 1 819 ? -52.988 15.162 32.306 1.00 84.75 819 GLU A CA 1
ATOM 6283 C C . GLU A 1 819 ? -54.116 14.972 31.285 1.00 84.75 819 GLU A C 1
ATOM 6285 O O . GLU A 1 819 ? -54.886 15.896 31.032 1.00 84.75 819 GLU A O 1
ATOM 6290 N N . ALA A 1 820 ? -54.258 13.775 30.711 1.00 84.62 820 ALA A N 1
ATOM 6291 C CA . ALA A 1 820 ? -55.408 13.457 29.864 1.00 84.62 820 ALA A CA 1
ATOM 6292 C C . ALA A 1 820 ? -56.702 13.433 30.700 1.00 84.62 820 ALA A C 1
ATOM 6294 O O . ALA A 1 820 ? -56.809 12.675 31.666 1.00 84.62 820 ALA A O 1
ATOM 6295 N N . LEU A 1 821 ? -57.685 14.248 30.317 1.00 86.56 821 LEU A N 1
ATOM 6296 C CA . LEU A 1 821 ? -58.948 14.417 31.037 1.00 86.56 821 LEU A CA 1
ATOM 6297 C C . LEU A 1 821 ? -60.067 13.554 30.452 1.00 86.56 821 LEU A C 1
ATOM 6299 O O . LEU A 1 821 ? -60.791 12.896 31.203 1.00 86.56 821 LEU A O 1
ATOM 6303 N N . GLU A 1 822 ? -60.197 13.549 29.124 1.00 89.38 822 GLU A N 1
ATOM 6304 C CA . GLU A 1 822 ? -61.276 12.865 28.415 1.00 89.38 822 GLU A CA 1
ATOM 6305 C C . GLU A 1 822 ? -60.861 12.475 26.989 1.00 89.38 822 GLU A C 1
ATOM 6307 O O . GLU A 1 822 ? -60.176 13.225 26.295 1.00 89.38 822 GLU A O 1
ATOM 6312 N N . VAL A 1 823 ? -61.304 11.308 26.519 1.00 90.31 823 VAL A N 1
ATOM 6313 C CA . VAL A 1 823 ? -61.281 10.948 25.098 1.00 90.31 823 VAL A CA 1
ATOM 6314 C C . VAL A 1 823 ? -62.560 11.473 24.466 1.00 90.31 823 VAL A C 1
ATOM 6316 O O . VAL A 1 823 ? -63.650 11.039 24.825 1.00 90.31 823 VAL A O 1
ATOM 6319 N N . ILE A 1 824 ? -62.433 12.359 23.486 1.00 90.38 824 ILE A N 1
ATOM 6320 C CA . ILE A 1 824 ? -63.586 12.884 22.759 1.00 90.38 824 ILE A CA 1
ATOM 6321 C C . ILE A 1 824 ? -63.983 11.877 21.688 1.00 90.38 824 ILE A C 1
ATOM 6323 O O . ILE A 1 824 ? -63.153 11.418 20.896 1.00 90.38 824 ILE A O 1
ATOM 6327 N N . HIS A 1 825 ? -65.268 11.547 21.646 1.00 88.44 825 HIS A N 1
ATOM 6328 C CA . HIS A 1 825 ? -65.830 10.610 20.688 1.00 88.44 825 HIS A CA 1
ATOM 6329 C C . HIS A 1 825 ? -67.209 11.057 20.204 1.00 88.44 825 HIS A C 1
ATOM 6331 O O . HIS A 1 825 ? -67.905 11.817 20.869 1.00 88.44 825 HIS A O 1
ATOM 6337 N N . GLU A 1 826 ? -67.584 10.571 19.027 1.00 86.00 826 GLU A N 1
ATOM 6338 C CA . GLU A 1 826 ? -68.889 10.796 18.407 1.00 86.00 826 GLU A CA 1
ATOM 6339 C C . GLU A 1 826 ? -69.553 9.445 18.143 1.00 86.00 826 GLU A C 1
ATOM 6341 O O . GLU A 1 826 ? -68.893 8.490 17.722 1.00 86.00 826 GLU A O 1
ATOM 6346 N N . GLU A 1 827 ? -70.854 9.336 18.394 1.00 77.50 827 GLU A N 1
ATOM 6347 C CA . GLU A 1 827 ? -71.608 8.128 18.064 1.00 77.50 827 GLU A CA 1
ATOM 6348 C C . GLU A 1 827 ? -71.710 7.977 16.539 1.00 77.50 827 GLU A C 1
ATOM 6350 O O . GLU A 1 827 ? -71.943 8.945 15.814 1.00 77.50 827 GLU A O 1
ATOM 6355 N N . LYS A 1 828 ? -71.490 6.766 16.020 1.00 75.19 828 LYS A N 1
ATOM 6356 C CA . LYS A 1 828 ? -71.667 6.511 14.590 1.00 75.19 828 LYS A CA 1
ATOM 6357 C C . LYS A 1 828 ? -73.158 6.468 14.261 1.00 75.19 828 LYS A C 1
ATOM 6359 O O . LYS A 1 828 ? -73.911 5.719 14.876 1.00 75.19 828 LYS A O 1
ATOM 6364 N N . ASN A 1 829 ? -73.556 7.199 13.220 1.00 69.00 829 ASN A N 1
ATOM 6365 C CA . ASN A 1 829 ? -74.913 7.195 12.656 1.00 69.00 829 ASN A CA 1
ATOM 6366 C C . ASN A 1 829 ? -75.221 5.898 11.874 1.00 69.00 829 ASN A C 1
ATOM 6368 O O . ASN A 1 829 ? -75.630 5.945 10.718 1.00 69.00 829 ASN A O 1
ATOM 6372 N N . ASP A 1 830 ? -74.969 4.732 12.466 1.00 74.06 830 ASP A N 1
ATOM 6373 C CA . ASP A 1 830 ? -75.190 3.416 11.855 1.00 74.06 830 ASP A CA 1
ATOM 6374 C C . ASP A 1 830 ? -76.027 2.476 12.749 1.00 74.06 830 ASP A C 1
ATOM 6376 O O . ASP A 1 830 ? -76.092 1.277 12.486 1.00 74.06 830 ASP A O 1
ATOM 6380 N N . ASN A 1 831 ? -76.670 3.002 13.805 1.00 63.78 831 ASN A N 1
ATOM 6381 C CA . ASN A 1 831 ? -77.431 2.244 14.816 1.00 63.78 831 ASN A CA 1
ATOM 6382 C C . ASN A 1 831 ? -76.641 1.090 15.475 1.00 63.78 831 ASN A C 1
ATOM 6384 O O . ASN A 1 831 ? -77.230 0.241 16.145 1.00 63.78 831 ASN A O 1
ATOM 6388 N N . SER A 1 832 ? -75.309 1.046 15.330 1.00 71.44 832 SER A N 1
ATOM 6389 C CA . SER A 1 832 ? -74.474 -0.021 15.897 1.00 71.44 832 SER A CA 1
ATOM 6390 C C . SER A 1 832 ? -74.097 0.209 17.363 1.00 71.44 832 SER A C 1
ATOM 6392 O O . SER A 1 832 ? -73.481 -0.663 17.980 1.00 71.44 832 SER A O 1
ATOM 6394 N N . GLY A 1 833 ? -74.402 1.393 17.910 1.00 68.25 833 GLY A N 1
ATOM 6395 C CA . GLY A 1 833 ? -73.969 1.827 19.242 1.00 68.25 833 GLY A CA 1
ATOM 6396 C C . GLY A 1 833 ? -72.447 1.988 19.374 1.00 68.25 833 GLY A C 1
ATOM 6397 O O . GLY A 1 833 ? -71.916 2.008 20.486 1.00 68.25 833 GLY A O 1
ATOM 6398 N N . LYS A 1 834 ? -71.707 2.042 18.254 1.00 72.31 834 LYS A N 1
ATOM 6399 C CA . LYS A 1 834 ? -70.251 2.234 18.245 1.00 72.31 834 LYS A CA 1
ATOM 6400 C C . LYS A 1 834 ? -69.910 3.715 18.184 1.00 72.31 834 LYS A C 1
ATOM 6402 O O . LYS A 1 834 ? -70.422 4.450 17.349 1.00 72.31 834 LYS A O 1
ATOM 6407 N N . HIS A 1 835 ? -68.944 4.118 18.997 1.00 81.31 835 HIS A N 1
ATOM 6408 C CA . HIS A 1 835 ? -68.405 5.471 18.996 1.00 81.31 835 HIS A CA 1
ATOM 6409 C C . HIS A 1 835 ? -67.091 5.533 18.205 1.00 81.31 835 HIS A C 1
ATOM 6411 O O . HIS A 1 835 ? -66.319 4.570 18.172 1.00 81.31 835 HIS A O 1
ATOM 6417 N N . LYS A 1 836 ? -66.827 6.667 17.556 1.00 85.25 836 LYS A N 1
ATOM 6418 C CA . LYS A 1 836 ? -65.562 6.987 16.893 1.00 85.25 836 LYS A CA 1
ATOM 6419 C C . LYS A 1 836 ? -64.814 8.014 17.736 1.00 85.25 836 LYS A C 1
ATOM 6421 O O . LYS A 1 836 ? -65.313 9.114 17.935 1.00 85.25 836 LYS A O 1
ATOM 6426 N N . ALA A 1 837 ? -63.614 7.671 18.197 1.00 89.12 837 ALA A N 1
ATOM 6427 C CA . ALA A 1 837 ? -62.735 8.635 18.852 1.00 89.12 837 ALA A CA 1
ATOM 6428 C C . ALA A 1 837 ? -62.244 9.684 17.839 1.00 89.12 837 ALA A C 1
ATOM 6430 O O . ALA A 1 837 ? -61.857 9.335 16.720 1.00 89.12 837 ALA A O 1
ATOM 6431 N N . ILE A 1 838 ? -62.277 10.954 18.237 1.00 91.44 838 ILE A N 1
ATOM 6432 C CA . ILE A 1 838 ? -61.901 12.102 17.399 1.00 91.44 838 ILE A CA 1
ATOM 6433 C C . ILE A 1 838 ? -60.826 12.985 18.042 1.00 91.44 838 ILE A C 1
ATOM 6435 O O . ILE A 1 838 ? -60.340 13.927 17.413 1.00 91.44 838 ILE A O 1
ATOM 6439 N N . GLY A 1 839 ? -60.413 12.690 19.275 1.00 91.75 839 GLY A N 1
ATOM 6440 C CA . GLY A 1 839 ? -59.409 13.473 19.981 1.00 91.75 839 GLY A CA 1
ATOM 6441 C C . GLY A 1 839 ? -59.335 13.182 21.472 1.00 91.75 839 GLY A C 1
ATOM 6442 O O . GLY A 1 839 ? -60.011 12.291 21.983 1.00 91.75 839 GLY A O 1
ATOM 6443 N N . VAL A 1 840 ? -58.509 13.961 22.162 1.00 92.19 840 VAL A N 1
ATOM 6444 C CA . VAL A 1 840 ? -58.330 13.919 23.618 1.00 92.19 840 VAL A CA 1
ATOM 6445 C C . VAL A 1 840 ? -58.270 15.348 24.148 1.00 92.19 840 VAL A C 1
ATOM 6447 O O . VAL A 1 840 ? -57.620 16.202 23.538 1.00 92.19 840 VAL A O 1
ATOM 6450 N N . THR A 1 841 ? -58.928 15.604 25.277 1.00 90.94 841 THR A N 1
ATOM 6451 C CA . THR A 1 841 ? -58.681 16.797 26.094 1.00 90.94 841 THR A CA 1
ATOM 6452 C C . THR A 1 841 ? -57.628 16.491 27.138 1.00 90.94 841 THR A C 1
ATOM 6454 O O . THR A 1 841 ? -57.634 15.427 27.762 1.00 90.94 841 THR A O 1
ATOM 6457 N N . PHE A 1 842 ? -56.712 17.425 27.340 1.00 91.25 842 PHE A N 1
ATOM 6458 C CA . PHE A 1 842 ? -55.692 17.323 28.368 1.00 91.25 842 PHE A CA 1
ATOM 6459 C C . PHE A 1 842 ? -55.513 18.663 29.065 1.00 91.25 842 PHE A C 1
ATOM 6461 O O . PHE A 1 842 ? -55.701 19.717 28.459 1.00 91.25 842 PHE A O 1
ATOM 6468 N N . ALA A 1 843 ? -55.164 18.606 30.344 1.00 86.62 843 ALA A N 1
ATOM 6469 C CA . ALA A 1 843 ? -54.744 19.761 31.109 1.00 86.62 843 ALA A CA 1
ATOM 6470 C C . ALA A 1 843 ? -53.222 19.806 31.215 1.00 86.62 843 ALA A C 1
ATOM 6472 O O . ALA A 1 843 ? -52.587 18.764 31.352 1.00 86.62 843 ALA A O 1
ATOM 6473 N N . PHE A 1 844 ? -52.648 20.999 31.215 1.00 87.19 844 PHE A N 1
ATOM 6474 C CA . PHE A 1 844 ? -51.252 21.224 31.586 1.00 87.19 844 PHE A CA 1
ATOM 6475 C C . PHE A 1 844 ? -51.154 22.507 32.412 1.00 87.19 844 PHE A C 1
ATOM 6477 O O . PHE A 1 844 ? -52.109 23.286 32.489 1.00 87.19 844 PHE A O 1
ATOM 6484 N N . GLN A 1 845 ? -50.021 22.704 33.074 1.00 85.69 845 GLN A N 1
ATOM 6485 C CA . GLN A 1 845 ? -49.753 23.922 33.827 1.00 85.69 845 GLN A CA 1
ATOM 6486 C C . GLN A 1 845 ? -48.888 24.850 32.970 1.00 85.69 845 GLN A C 1
ATOM 6488 O O . GLN A 1 845 ? -47.831 24.443 32.491 1.00 85.69 845 GLN A O 1
ATOM 6493 N N . ASN A 1 846 ? -49.358 26.071 32.719 1.00 79.94 846 ASN A N 1
ATOM 6494 C CA . ASN A 1 846 ? -48.607 27.045 31.932 1.00 79.94 846 ASN A CA 1
ATOM 6495 C C . ASN A 1 846 ? -47.452 27.656 32.756 1.00 79.94 846 ASN A C 1
ATOM 6497 O O . ASN A 1 846 ? -47.314 27.401 33.954 1.00 79.94 846 ASN A O 1
ATOM 6501 N N . ILE A 1 847 ? -46.621 28.484 32.115 1.00 76.31 847 ILE A N 1
ATOM 6502 C CA . ILE A 1 847 ? -45.434 29.106 32.738 1.00 76.31 847 ILE A CA 1
ATOM 6503 C C . ILE A 1 847 ? -45.811 29.997 33.941 1.00 76.31 847 ILE A C 1
ATOM 6505 O O . ILE A 1 847 ? -45.008 30.184 34.850 1.00 76.31 847 ILE A O 1
ATOM 6509 N N . GLU A 1 848 ? -47.046 30.500 33.985 1.00 79.31 848 GLU A N 1
ATOM 6510 C CA . GLU A 1 848 ? -47.587 31.312 35.083 1.00 79.31 848 GLU A CA 1
ATOM 6511 C C . GLU A 1 848 ? -48.217 30.463 36.204 1.00 79.31 848 GLU A C 1
ATOM 6513 O O . GLU A 1 848 ? -48.787 30.994 37.156 1.00 79.31 848 GLU A O 1
ATOM 6518 N N . GLY A 1 849 ? -48.127 29.132 36.117 1.00 77.25 849 GLY A N 1
ATOM 6519 C CA . GLY A 1 849 ? -48.689 28.217 37.105 1.00 77.25 849 GLY A CA 1
ATOM 6520 C C . GLY A 1 849 ? -50.200 28.001 36.973 1.00 77.25 849 GLY A C 1
ATOM 6521 O O . GLY A 1 849 ? -50.781 27.309 37.813 1.00 77.25 849 GLY A O 1
ATOM 6522 N N . MET A 1 850 ? -50.854 28.549 35.944 1.00 81.19 850 MET A N 1
ATOM 6523 C CA . MET A 1 850 ? -52.287 28.366 35.709 1.00 81.19 850 MET A CA 1
ATOM 6524 C C . MET A 1 850 ? -52.559 27.057 34.968 1.00 81.19 850 MET A C 1
ATOM 6526 O O . MET A 1 850 ? -51.845 26.682 34.039 1.00 81.19 850 MET A O 1
ATOM 6530 N N . ARG A 1 851 ? -53.613 26.347 35.384 1.00 87.56 851 ARG A N 1
ATOM 6531 C CA . ARG A 1 851 ? -54.054 25.110 34.731 1.00 87.56 851 ARG A CA 1
ATOM 6532 C C . ARG A 1 851 ? -54.876 25.452 33.492 1.00 87.56 851 ARG A C 1
ATOM 6534 O O . ARG A 1 851 ? -55.981 25.974 33.616 1.00 87.56 851 ARG A O 1
ATOM 6541 N N . GLU A 1 852 ? -54.366 25.104 32.321 1.00 86.38 852 GLU A N 1
ATOM 6542 C CA . GLU A 1 852 ? -55.056 25.264 31.042 1.00 86.38 852 GLU A CA 1
ATOM 6543 C C . GLU A 1 852 ? -55.550 23.915 30.525 1.00 86.38 852 GLU A C 1
ATOM 6545 O O . GLU A 1 852 ? -54.948 22.880 30.804 1.00 86.38 852 GLU A O 1
ATOM 6550 N N . ILE A 1 853 ? -56.657 23.920 29.775 1.00 89.50 853 ILE A N 1
ATOM 6551 C CA . ILE A 1 853 ? -57.224 22.726 29.139 1.00 89.50 853 ILE A CA 1
ATOM 6552 C C . ILE A 1 853 ? -57.174 22.915 27.627 1.00 89.50 853 ILE A C 1
ATOM 6554 O O . ILE A 1 853 ? -57.737 23.867 27.089 1.00 89.50 853 ILE A O 1
ATOM 6558 N N . CYS A 1 854 ? -56.543 21.974 26.935 1.00 87.31 854 CYS A N 1
ATOM 6559 C CA . CYS A 1 854 ? -56.450 21.945 25.483 1.00 87.31 854 CYS A CA 1
ATOM 6560 C C . CYS A 1 854 ? -57.082 20.680 24.907 1.00 87.31 854 CYS A C 1
ATOM 6562 O O . CYS A 1 854 ? -57.260 19.671 25.588 1.00 87.31 854 CYS A O 1
ATOM 6564 N N . MET A 1 855 ? -57.404 20.734 23.615 1.00 88.50 855 MET A N 1
ATOM 6565 C CA . MET A 1 855 ? -57.906 19.602 22.845 1.00 88.50 855 MET A CA 1
ATOM 6566 C C . MET A 1 855 ? -56.963 19.313 21.680 1.00 88.50 855 MET A C 1
ATOM 6568 O O . MET A 1 855 ? -56.655 20.203 20.890 1.00 88.50 855 MET A O 1
ATOM 6572 N N . VAL A 1 856 ? -56.590 18.045 21.512 1.00 89.00 856 VAL A N 1
ATOM 6573 C CA . VAL A 1 856 ? -55.920 17.555 20.302 1.00 89.00 856 VAL A CA 1
ATOM 6574 C C . VAL A 1 856 ? -56.883 16.671 19.524 1.00 89.00 856 VAL A C 1
ATOM 6576 O O . VAL A 1 856 ? -57.390 15.674 20.038 1.00 89.00 856 VAL A O 1
ATOM 6579 N N . LYS A 1 857 ? -57.131 17.036 18.262 1.00 90.50 857 LYS A N 1
ATOM 6580 C CA . LYS A 1 857 ? -57.894 16.214 17.314 1.00 90.50 857 LYS A CA 1
ATOM 6581 C C . LYS A 1 857 ? -57.006 15.114 16.746 1.00 90.50 857 LYS A C 1
ATOM 6583 O O . LYS A 1 857 ? -55.843 15.347 16.430 1.00 90.50 857 LYS A O 1
ATOM 6588 N N . SER A 1 858 ? -57.562 13.922 16.565 1.00 88.81 858 SER A N 1
ATOM 6589 C CA . SER A 1 858 ? -56.832 12.785 16.002 1.00 88.81 858 SER A CA 1
ATOM 6590 C C . SER A 1 858 ? -57.735 11.925 15.119 1.00 88.81 858 SER A C 1
ATOM 6592 O O . SER A 1 858 ? -58.933 11.806 15.367 1.00 88.81 858 SER A O 1
ATOM 6594 N N . LYS A 1 859 ? -57.161 11.324 14.067 1.00 86.56 859 LYS A N 1
ATOM 6595 C CA . LYS A 1 859 ? -57.869 10.335 13.229 1.00 86.56 859 LYS A CA 1
ATOM 6596 C C . LYS A 1 859 ? -57.975 8.972 13.920 1.00 86.56 859 LYS A C 1
ATOM 6598 O O . LYS A 1 859 ? -58.915 8.227 13.658 1.00 86.56 859 LYS A O 1
ATOM 6603 N N . VAL A 1 860 ? -56.995 8.662 14.767 1.00 87.19 860 VAL A N 1
ATOM 6604 C CA . VAL A 1 860 ? -56.908 7.459 15.595 1.00 87.19 860 VAL A CA 1
ATOM 6605 C C . VAL A 1 860 ? -56.412 7.895 16.968 1.00 87.19 860 VAL A C 1
ATOM 6607 O O . VAL A 1 860 ? -55.380 8.556 17.062 1.00 87.19 860 VAL A O 1
ATOM 6610 N N . THR A 1 861 ? -57.136 7.519 18.021 1.00 88.25 861 THR A N 1
ATOM 6611 C CA . THR A 1 861 ? -56.737 7.755 19.412 1.00 88.25 861 THR A CA 1
ATOM 6612 C C . THR A 1 861 ? -56.340 6.431 20.050 1.00 88.25 861 THR A C 1
ATOM 6614 O O . THR A 1 861 ? -57.139 5.495 20.077 1.00 88.25 861 THR A O 1
ATOM 6617 N N . ILE A 1 862 ? -55.117 6.354 20.574 1.00 87.44 862 ILE A N 1
ATOM 6618 C CA . ILE A 1 862 ? -54.622 5.205 21.339 1.00 87.44 862 ILE A CA 1
ATOM 6619 C C . ILE A 1 862 ? -54.480 5.651 22.793 1.00 87.44 862 ILE A C 1
ATOM 6621 O O . ILE A 1 862 ? -53.800 6.634 23.072 1.00 87.44 862 ILE A O 1
ATOM 6625 N N . VAL A 1 863 ? -55.121 4.935 23.716 1.00 84.06 863 VAL A N 1
ATOM 6626 C CA . VAL A 1 863 ? -55.063 5.232 25.154 1.00 84.06 863 VAL A CA 1
ATOM 6627 C C . VAL A 1 863 ? -54.179 4.200 25.843 1.00 84.06 863 VAL A C 1
ATOM 6629 O O . VAL A 1 863 ? -54.474 3.008 25.800 1.00 84.06 863 VAL A O 1
ATOM 6632 N N . SER A 1 864 ? -53.113 4.662 26.496 1.00 83.19 864 SER A N 1
ATOM 6633 C CA . SER A 1 864 ? -52.206 3.827 27.289 1.00 83.19 864 SER A CA 1
ATOM 6634 C C . SER A 1 864 ? -51.777 4.581 28.548 1.00 83.19 864 SER A C 1
ATOM 6636 O O . SER A 1 864 ? -50.734 5.225 28.588 1.00 83.19 864 SER A O 1
ATOM 6638 N N . CYS A 1 865 ? -52.628 4.551 29.576 1.00 75.81 865 CYS A N 1
ATOM 6639 C CA . CYS A 1 865 ? -52.431 5.289 30.831 1.00 75.81 865 CYS A CA 1
ATOM 6640 C C . CYS A 1 865 ? -52.158 4.351 32.027 1.00 75.81 865 CYS A C 1
ATOM 6642 O O . CYS A 1 865 ? -52.229 4.764 33.180 1.00 75.81 865 CYS A O 1
ATOM 6644 N N . GLY A 1 866 ? -51.883 3.068 31.771 1.00 71.62 866 GLY A N 1
ATOM 6645 C CA . GLY A 1 866 ? -51.717 2.035 32.801 1.00 71.62 866 GLY A CA 1
ATOM 6646 C C . GLY A 1 866 ? -53.038 1.416 33.279 1.00 71.62 866 GLY A C 1
ATOM 6647 O O . GLY A 1 866 ? -54.127 1.874 32.920 1.00 71.62 866 GLY A O 1
ATOM 6648 N N . ALA A 1 867 ? -52.938 0.348 34.080 1.00 66.31 867 ALA A N 1
ATOM 6649 C CA . ALA A 1 867 ? -54.068 -0.513 34.457 1.00 66.31 867 ALA A CA 1
ATOM 6650 C C . ALA A 1 867 ? -55.159 0.191 35.289 1.00 66.31 867 ALA A C 1
ATOM 6652 O O . ALA A 1 867 ? -56.321 -0.201 35.225 1.00 66.31 867 ALA A O 1
ATOM 6653 N N . LEU A 1 868 ? -54.801 1.246 36.030 1.00 69.19 868 LEU A N 1
ATOM 6654 C CA . LEU A 1 868 ? -55.729 2.015 36.870 1.00 69.19 868 LEU A CA 1
ATOM 6655 C C . LEU A 1 868 ? -56.277 3.258 36.160 1.00 69.19 868 LEU A C 1
ATOM 6657 O O . LEU A 1 868 ? -57.485 3.505 36.174 1.00 69.19 868 LEU A O 1
ATOM 6661 N N . SER A 1 869 ? -55.411 4.035 35.507 1.00 73.25 869 SER A N 1
ATOM 6662 C CA . SER A 1 869 ? -55.820 5.309 34.909 1.00 73.25 869 SER A CA 1
ATOM 6663 C C . SER A 1 869 ? -56.557 5.121 33.583 1.00 73.25 869 SER A C 1
ATOM 6665 O O . SER A 1 869 ? -57.444 5.913 33.279 1.00 73.25 869 SER A O 1
ATOM 6667 N N . THR A 1 870 ? -56.275 4.053 32.822 1.00 80.25 870 THR A N 1
ATOM 6668 C CA . THR A 1 870 ? -56.977 3.787 31.551 1.00 80.25 870 THR A CA 1
ATOM 6669 C C . THR A 1 870 ? -58.478 3.541 31.768 1.00 80.25 870 THR A C 1
ATOM 6671 O O . THR A 1 870 ? -59.279 4.248 31.155 1.00 80.25 870 THR A O 1
ATOM 6674 N N . PRO A 1 871 ? -58.922 2.636 32.670 1.00 77.81 871 PRO A N 1
ATOM 6675 C CA . PRO A 1 871 ? -60.350 2.479 32.957 1.00 77.81 871 PRO A CA 1
ATOM 6676 C C . PRO A 1 871 ? -61.015 3.744 33.513 1.00 77.81 871 PRO A C 1
ATOM 6678 O O . PRO A 1 871 ? -62.175 4.007 33.194 1.00 77.81 871 PRO A O 1
ATOM 6681 N N . SER A 1 872 ? -60.296 4.525 34.328 1.00 77.75 872 SER A N 1
ATOM 6682 C CA . SER A 1 872 ? -60.792 5.791 34.887 1.00 77.75 872 SER A CA 1
ATOM 6683 C C . SER A 1 872 ? -61.058 6.822 33.787 1.00 77.75 872 SER A C 1
ATOM 6685 O O . SER A 1 872 ? -62.164 7.358 33.704 1.00 77.75 872 SER A O 1
ATOM 6687 N N . LEU A 1 873 ? -60.094 7.026 32.884 1.00 83.44 873 LEU A N 1
ATOM 6688 C CA . LEU A 1 873 ? -60.220 7.931 31.741 1.00 83.44 873 LEU A CA 1
ATOM 6689 C C . LEU A 1 873 ? -61.370 7.515 30.813 1.00 83.44 873 LEU A C 1
ATOM 6691 O O . LEU A 1 873 ? -62.200 8.344 30.446 1.00 83.44 873 LEU A O 1
ATOM 6695 N N . LEU A 1 874 ? -61.483 6.222 30.488 1.00 83.88 874 LEU A N 1
ATOM 6696 C CA . LEU A 1 874 ? -62.553 5.714 29.622 1.00 83.88 874 LEU A CA 1
ATOM 6697 C C . LEU A 1 874 ? -63.950 5.881 30.246 1.00 83.88 874 LEU A C 1
ATOM 6699 O O . LEU A 1 874 ? -64.892 6.226 29.535 1.00 83.88 874 LEU A O 1
ATOM 6703 N N . LYS A 1 875 ? -64.094 5.687 31.567 1.00 80.06 875 LYS A N 1
ATOM 6704 C CA . LYS A 1 875 ? -65.358 5.953 32.281 1.00 80.06 875 LYS A CA 1
ATOM 6705 C C . LYS A 1 875 ? -65.699 7.441 32.318 1.00 80.06 875 LYS A C 1
ATOM 6707 O O . LYS A 1 875 ? -66.853 7.788 32.085 1.00 80.06 875 LYS A O 1
ATOM 6712 N N . LYS A 1 876 ? -64.715 8.309 32.595 1.00 80.94 876 LYS A N 1
ATOM 6713 C CA . LYS A 1 876 ? -64.888 9.774 32.562 1.00 80.94 876 LYS A CA 1
ATOM 6714 C C . LYS A 1 876 ? -65.307 10.267 31.178 1.00 80.94 876 LYS A C 1
ATOM 6716 O O . LYS A 1 876 ? -66.133 11.160 31.096 1.00 80.94 876 LYS A O 1
ATOM 6721 N N . SER A 1 877 ? -64.841 9.589 30.130 1.00 85.50 877 SER A N 1
ATOM 6722 C CA . SER A 1 877 ? -65.230 9.828 28.734 1.00 85.50 877 SER A CA 1
ATOM 6723 C C . SER A 1 877 ? -66.640 9.336 28.380 1.00 85.50 877 SER A C 1
ATOM 6725 O O . SER A 1 877 ? -66.986 9.247 27.209 1.00 85.50 877 SER A O 1
ATOM 6727 N N . GLY A 1 878 ? -67.468 8.935 29.350 1.00 79.50 878 GLY A N 1
ATOM 6728 C CA . GLY A 1 878 ? -68.871 8.573 29.113 1.00 79.50 878 GLY A CA 1
ATOM 6729 C C . GLY A 1 878 ? -69.106 7.218 28.430 1.00 79.50 878 GLY A C 1
ATOM 6730 O O . GLY A 1 878 ? -70.237 6.924 28.038 1.00 79.50 878 GLY A O 1
ATOM 6731 N N . LEU A 1 879 ? -68.084 6.362 28.302 1.00 80.19 879 LEU A N 1
ATOM 6732 C CA . LEU A 1 879 ? -68.228 5.033 27.696 1.00 80.19 879 LEU A CA 1
ATOM 6733 C C . LEU A 1 879 ? -68.966 4.068 28.640 1.00 80.19 879 LEU A C 1
ATOM 6735 O O . LEU A 1 879 ? -68.509 3.766 29.741 1.00 80.19 879 LEU A O 1
ATOM 6739 N N . LYS A 1 880 ? -70.102 3.524 28.184 1.00 72.19 880 LYS A N 1
ATOM 6740 C CA . LYS A 1 880 ? -71.044 2.736 29.009 1.00 72.19 880 LYS A CA 1
ATOM 6741 C C . LYS A 1 880 ? -70.753 1.229 29.086 1.00 72.19 880 LYS A C 1
ATOM 6743 O O . LYS A 1 880 ? -71.639 0.454 29.436 1.00 72.19 880 LYS A O 1
ATOM 6748 N N . ASN A 1 881 ? -69.539 0.773 28.767 1.00 76.12 881 ASN A N 1
ATOM 6749 C CA . ASN A 1 881 ? -69.233 -0.660 28.816 1.00 76.12 881 ASN A CA 1
ATOM 6750 C C . ASN A 1 881 ? -69.070 -1.133 30.281 1.00 76.12 881 ASN A C 1
ATOM 6752 O O . ASN A 1 881 ? -68.132 -0.702 30.960 1.00 76.12 881 ASN A O 1
ATOM 6756 N N . PRO A 1 882 ? -69.929 -2.049 30.775 1.00 72.06 882 PRO A N 1
ATOM 6757 C CA . PRO A 1 882 ? -69.932 -2.479 32.176 1.00 72.06 882 PRO A CA 1
ATOM 6758 C C . PRO A 1 882 ? -68.687 -3.284 32.577 1.00 72.06 882 PRO A C 1
ATOM 6760 O O . PRO A 1 882 ? -68.462 -3.514 33.766 1.00 72.06 882 PRO A O 1
ATOM 6763 N N . ASN A 1 883 ? -67.872 -3.710 31.609 1.00 74.69 883 ASN A N 1
ATOM 6764 C CA . ASN A 1 883 ? -66.623 -4.429 31.847 1.00 74.69 883 ASN A CA 1
ATOM 6765 C C . ASN A 1 883 ? -65.415 -3.500 32.045 1.00 74.69 883 ASN A C 1
ATOM 6767 O O . ASN A 1 883 ? -64.353 -3.979 32.439 1.00 74.69 883 ASN A O 1
ATOM 6771 N N . ILE A 1 884 ? -65.547 -2.186 31.812 1.00 75.81 884 ILE A N 1
ATOM 6772 C CA . ILE A 1 884 ? -64.440 -1.240 32.017 1.00 75.81 884 ILE A CA 1
ATOM 6773 C C . ILE A 1 884 ? -64.038 -1.230 33.500 1.00 75.81 884 ILE A C 1
ATOM 6775 O O . ILE A 1 884 ? -64.820 -0.858 34.382 1.00 75.81 884 ILE A O 1
ATOM 6779 N N . GLY A 1 885 ? -62.791 -1.626 33.764 1.00 68.75 885 GLY A N 1
ATOM 6780 C CA . GLY A 1 885 ? -62.217 -1.715 35.109 1.00 68.75 885 GLY A CA 1
ATOM 6781 C C . GLY A 1 885 ? -62.557 -3.000 35.873 1.00 68.75 885 GLY A C 1
ATOM 6782 O O . GLY A 1 885 ? -62.305 -3.050 37.074 1.00 68.75 885 GLY A O 1
ATOM 6783 N N . ARG A 1 886 ? -63.129 -4.020 35.214 1.00 68.56 886 ARG A N 1
ATOM 6784 C CA . ARG A 1 886 ? -63.272 -5.380 35.768 1.00 68.56 886 ARG A CA 1
ATOM 6785 C C . ARG A 1 886 ? -62.074 -6.255 35.377 1.00 68.56 886 ARG A C 1
ATOM 6787 O O . ARG A 1 886 ? -61.391 -5.959 34.402 1.00 68.56 886 ARG A O 1
ATOM 6794 N N . ASN A 1 887 ? -61.855 -7.348 36.113 1.00 65.81 887 ASN A N 1
ATOM 6795 C CA . ASN A 1 887 ? -60.799 -8.349 35.859 1.00 65.81 887 ASN A CA 1
ATOM 6796 C C . ASN A 1 887 ? -59.362 -7.802 35.934 1.00 65.81 887 ASN A C 1
ATOM 6798 O O . ASN A 1 887 ? -58.476 -8.248 35.208 1.00 65.81 887 ASN A O 1
ATOM 6802 N N . MET A 1 888 ? -59.124 -6.822 36.805 1.00 64.69 888 MET A N 1
ATOM 6803 C CA . MET A 1 888 ? -57.770 -6.354 37.081 1.00 64.69 888 MET A CA 1
ATOM 6804 C C . MET A 1 888 ? -57.041 -7.372 37.963 1.00 64.69 888 MET A C 1
ATOM 6806 O O . MET A 1 888 ? -57.529 -7.726 39.033 1.00 64.69 888 MET A O 1
ATOM 6810 N N . HIS A 1 889 ? -55.869 -7.816 37.514 1.00 60.78 889 HIS A N 1
ATOM 6811 C CA . HIS A 1 889 ? -55.006 -8.719 38.268 1.00 60.78 889 HIS A CA 1
ATOM 6812 C C . HIS A 1 889 ? -53.907 -7.922 38.964 1.00 60.78 889 HIS A C 1
ATOM 6814 O O . HIS A 1 889 ? -53.200 -7.144 38.324 1.00 60.78 889 HIS A O 1
ATOM 6820 N N . PHE A 1 890 ? -53.747 -8.147 40.264 1.00 60.12 890 PHE A N 1
ATOM 6821 C CA . PHE A 1 890 ? -52.600 -7.661 41.019 1.00 60.12 890 PHE A CA 1
ATOM 6822 C C . PHE A 1 890 ? -51.652 -8.813 41.300 1.00 60.12 890 PHE A C 1
ATOM 6824 O O . PHE A 1 890 ? -52.065 -9.963 41.430 1.00 60.12 890 PHE A O 1
ATOM 6831 N N . HIS A 1 891 ? -50.370 -8.495 41.426 1.00 57.25 891 HIS A N 1
ATOM 6832 C CA . HIS A 1 891 ? -49.424 -9.401 42.051 1.00 57.25 891 HIS A CA 1
ATOM 6833 C C . HIS A 1 891 ? -49.406 -9.083 43.543 1.00 57.25 891 HIS A C 1
ATOM 6835 O O . HIS A 1 891 ? -48.840 -8.050 43.906 1.00 57.25 891 HIS A O 1
ATOM 6841 N N . PRO A 1 892 ? -50.039 -9.897 44.406 1.00 58.00 892 PRO A N 1
ATOM 6842 C CA . PRO A 1 892 ? -49.875 -9.698 45.831 1.00 58.00 892 PRO A CA 1
ATOM 6843 C C . PRO A 1 892 ? -48.418 -9.986 46.195 1.00 58.00 892 PRO A C 1
ATOM 6845 O O . PRO A 1 892 ? -47.829 -10.970 45.739 1.00 58.00 892 PRO A O 1
ATOM 6848 N N . VAL A 1 893 ? -47.837 -9.084 46.979 1.00 55.31 893 VAL A N 1
ATOM 6849 C CA . VAL A 1 893 ? -46.456 -9.161 47.452 1.00 55.31 893 VAL A CA 1
ATOM 6850 C C . VAL A 1 893 ? -46.480 -8.935 48.953 1.00 55.31 893 VAL A C 1
ATOM 6852 O O . VAL A 1 893 ? -47.163 -8.031 49.436 1.00 55.31 893 VAL A O 1
ATOM 6855 N N . VAL A 1 894 ? -45.729 -9.756 49.679 1.00 57.06 894 VAL A N 1
ATOM 6856 C CA . VAL A 1 894 ? -45.427 -9.534 51.093 1.00 57.06 894 VAL A CA 1
ATOM 6857 C C . VAL A 1 894 ? -43.925 -9.333 51.215 1.00 57.06 894 VAL A C 1
ATOM 6859 O O . VAL A 1 894 ? -43.148 -10.023 50.556 1.00 57.06 894 VAL A O 1
ATOM 6862 N N . PHE A 1 895 ? -43.541 -8.375 52.053 1.00 56.75 895 PHE A N 1
ATOM 6863 C CA . PHE A 1 895 ? -42.152 -8.024 52.307 1.00 56.75 895 PHE A CA 1
ATOM 6864 C C . PHE A 1 895 ? -41.735 -8.509 53.693 1.00 56.75 895 PHE A C 1
ATOM 6866 O O . PHE A 1 895 ? -42.445 -8.291 54.681 1.00 56.75 895 PHE A O 1
ATOM 6873 N N . ALA A 1 896 ? -40.561 -9.127 53.754 1.00 57.22 896 ALA A N 1
ATOM 6874 C CA . ALA A 1 896 ? -39.842 -9.390 54.989 1.00 57.22 896 ALA A CA 1
ATOM 6875 C C . ALA A 1 896 ? -38.424 -8.843 54.860 1.00 57.22 896 ALA A C 1
ATOM 6877 O O . ALA A 1 896 ? -37.786 -8.974 53.811 1.00 57.22 896 ALA A O 1
ATOM 6878 N N . TRP A 1 897 ? -37.948 -8.242 55.942 1.00 58.16 897 TRP A N 1
ATOM 6879 C CA . TRP A 1 897 ? -36.641 -7.610 56.015 1.00 58.16 897 TRP A CA 1
ATOM 6880 C C . TRP A 1 897 ? -35.809 -8.229 57.128 1.00 58.16 897 TRP A C 1
ATOM 6882 O O . TRP A 1 897 ? -36.340 -8.569 58.182 1.00 58.16 897 TRP A O 1
ATOM 6892 N N . GLY A 1 898 ? -34.510 -8.367 56.884 1.00 61.00 898 GLY A N 1
ATOM 6893 C CA . GLY A 1 898 ? -33.518 -8.713 57.895 1.00 61.00 898 GLY A CA 1
ATOM 6894 C C . GLY A 1 898 ? -32.577 -7.538 58.134 1.00 61.00 898 GLY A C 1
ATOM 6895 O O . GLY A 1 898 ? -32.166 -6.888 57.169 1.00 61.00 898 GLY A O 1
ATOM 6896 N N . TYR A 1 899 ? -32.249 -7.270 59.394 1.00 61.78 899 TYR A N 1
ATOM 6897 C CA . TYR A 1 899 ? -31.214 -6.319 59.796 1.00 61.78 899 TYR A CA 1
ATOM 6898 C C . TYR A 1 899 ? -29.871 -7.035 59.965 1.00 61.78 899 TYR A C 1
ATOM 6900 O O . TYR A 1 899 ? -29.795 -8.058 60.646 1.00 61.78 899 TYR A O 1
ATOM 6908 N N . PHE A 1 900 ? -28.824 -6.491 59.347 1.00 65.56 900 PHE A N 1
ATOM 6909 C CA . PHE A 1 900 ? -27.470 -7.039 59.329 1.00 65.56 900 PHE A CA 1
ATOM 6910 C C . PHE A 1 900 ? -26.477 -5.926 59.702 1.00 65.56 900 PHE A C 1
ATOM 6912 O O . PHE A 1 900 ? -26.196 -5.070 58.861 1.00 65.56 900 PHE A O 1
ATOM 6919 N N . PRO A 1 901 ? -25.948 -5.896 60.936 1.00 53.81 901 PRO A N 1
ATOM 6920 C CA . PRO A 1 901 ? -25.057 -4.819 61.375 1.00 53.81 901 PRO A CA 1
ATOM 6921 C C . PRO A 1 901 ? -23.667 -4.839 60.717 1.00 53.81 901 PRO A C 1
ATOM 6923 O O . PRO A 1 901 ? -23.008 -3.803 60.693 1.00 53.81 901 PRO A O 1
ATOM 6926 N N . ASP A 1 902 ? -23.251 -5.969 60.132 1.00 55.62 902 ASP A N 1
ATOM 6927 C CA . ASP A 1 902 ? -21.997 -6.120 59.385 1.00 55.62 902 ASP A CA 1
ATOM 6928 C C . ASP A 1 902 ? -22.258 -6.388 57.889 1.00 55.62 902 ASP A C 1
ATOM 6930 O O . ASP A 1 902 ? -23.171 -7.129 57.519 1.00 55.62 902 ASP A O 1
ATOM 6934 N N . SER A 1 903 ? -21.426 -5.822 57.003 1.00 48.78 903 SER A N 1
ATOM 6935 C CA . SER A 1 903 ? -21.498 -6.070 55.550 1.00 48.78 903 SER A CA 1
ATOM 6936 C C . SER A 1 903 ? -21.425 -7.580 55.236 1.00 48.78 903 SER A C 1
ATOM 6938 O O . SER A 1 903 ? -20.555 -8.264 55.793 1.00 48.78 903 SER A O 1
ATOM 6940 N N . PRO A 1 904 ? -22.277 -8.128 54.339 1.00 48.38 904 PRO A N 1
ATOM 6941 C CA . PRO A 1 904 ? -22.442 -9.567 54.126 1.00 48.38 904 PRO A CA 1
ATOM 6942 C C . PRO A 1 904 ? -21.280 -10.178 53.323 1.00 48.38 904 PRO A C 1
ATOM 6944 O O . PRO A 1 904 ? -21.447 -10.678 52.211 1.00 48.38 904 PRO A O 1
ATOM 6947 N N . SER A 1 905 ? -20.082 -10.182 53.904 1.00 41.16 905 SER A N 1
ATOM 6948 C CA . SER A 1 905 ? -18.875 -10.820 53.359 1.00 41.16 905 SER A CA 1
ATOM 6949 C C . SER A 1 905 ? -18.883 -12.352 53.481 1.00 41.16 905 SER A C 1
ATOM 6951 O O . SER A 1 905 ? -18.075 -13.018 52.842 1.00 41.16 905 SER A O 1
ATOM 6953 N N . LYS A 1 906 ? -19.820 -12.939 54.243 1.00 38.47 906 LYS A N 1
ATOM 6954 C CA . LYS A 1 906 ? -19.937 -14.399 54.457 1.00 38.47 906 LYS A CA 1
ATOM 6955 C C . LYS A 1 906 ? -20.907 -15.129 53.510 1.00 38.47 906 LYS A C 1
ATOM 6957 O O . LYS A 1 906 ? -21.124 -16.327 53.659 1.00 38.47 906 LYS A O 1
ATOM 6962 N N . SER A 1 907 ? -21.504 -14.447 52.532 1.00 42.44 907 SER A N 1
ATOM 6963 C CA . SER A 1 907 ? -22.626 -14.998 51.744 1.00 42.44 907 SER A CA 1
ATOM 6964 C C . SER A 1 907 ? -22.246 -15.990 50.629 1.00 42.44 907 SER A C 1
ATOM 6966 O O . SER A 1 907 ? -23.129 -16.670 50.106 1.00 42.44 907 SER A O 1
ATOM 6968 N N . ASN A 1 908 ? -20.959 -16.153 50.301 1.00 39.00 908 ASN A N 1
ATOM 6969 C CA . ASN A 1 908 ? -20.531 -17.049 49.216 1.00 39.00 908 ASN A CA 1
ATOM 6970 C C . ASN A 1 908 ? -20.443 -18.541 49.600 1.00 39.00 908 ASN A C 1
ATOM 6972 O O . ASN A 1 908 ? -20.316 -19.375 48.704 1.00 39.00 908 ASN A O 1
ATOM 6976 N N . GLU A 1 909 ? -20.529 -18.901 50.887 1.00 37.03 909 GLU A N 1
ATOM 6977 C CA . GLU A 1 909 ? -20.275 -20.281 51.352 1.00 37.03 909 GLU A CA 1
ATOM 6978 C C . GLU A 1 909 ? -21.525 -21.093 51.744 1.00 37.03 909 GLU A C 1
ATOM 6980 O O . GLU A 1 909 ? -21.417 -22.293 51.974 1.00 37.03 909 GLU A O 1
ATOM 6985 N N . ILE A 1 910 ? -22.726 -20.501 51.794 1.00 39.12 910 ILE A N 1
ATOM 6986 C CA . ILE A 1 910 ? -23.906 -21.163 52.401 1.00 39.12 910 ILE A CA 1
ATOM 6987 C C . ILE A 1 910 ? -24.770 -21.953 51.384 1.00 39.12 910 ILE A C 1
ATOM 6989 O O . ILE A 1 910 ? -25.729 -22.622 51.765 1.00 39.12 910 ILE A O 1
ATOM 6993 N N . TRP A 1 911 ? -24.435 -21.965 50.087 1.00 38.62 911 TRP A N 1
ATOM 6994 C CA . TRP A 1 911 ? -25.279 -22.601 49.060 1.00 38.62 911 TRP A CA 1
ATOM 6995 C C . TRP A 1 911 ? -24.671 -23.892 48.474 1.00 38.62 911 TRP A C 1
ATOM 6997 O O . TRP A 1 911 ? -23.570 -23.840 47.923 1.00 38.62 911 TRP A O 1
ATOM 7007 N N . PRO A 1 912 ? -25.384 -25.042 48.524 1.00 33.66 912 PRO A N 1
ATOM 7008 C CA . PRO A 1 912 ? -24.953 -26.281 47.877 1.00 33.66 912 PRO A CA 1
ATOM 7009 C C . PRO A 1 912 ? -24.714 -26.083 46.374 1.00 33.66 912 PRO A C 1
ATOM 7011 O O . PRO A 1 912 ? -25.496 -25.429 45.685 1.00 33.66 912 PRO A O 1
ATOM 7014 N N . GLU A 1 913 ? -23.642 -26.694 45.871 1.00 33.19 913 GLU A N 1
ATOM 7015 C CA . GLU A 1 913 ? -22.970 -26.478 44.577 1.00 33.19 913 GLU A CA 1
ATOM 7016 C C . GLU A 1 913 ? -23.799 -26.657 43.280 1.00 33.19 913 GLU A C 1
ATOM 7018 O O . GLU A 1 913 ? -23.237 -26.590 42.189 1.00 33.19 913 GLU A O 1
ATOM 7023 N N . ALA A 1 914 ? -25.123 -26.826 43.332 1.00 32.81 914 ALA A N 1
ATOM 7024 C CA . ALA A 1 914 ? -25.948 -27.088 42.146 1.00 32.81 914 ALA A CA 1
ATOM 7025 C C . ALA A 1 914 ? -26.510 -25.834 41.434 1.00 32.81 914 ALA A C 1
ATOM 7027 O O . ALA A 1 914 ? -26.986 -25.946 40.305 1.00 32.81 914 ALA A O 1
ATOM 7028 N N . GLU A 1 915 ? -26.450 -24.637 42.033 1.00 38.31 915 GLU A N 1
ATOM 7029 C CA . GLU A 1 915 ? -27.066 -23.418 41.462 1.00 38.31 915 GLU A CA 1
ATOM 7030 C C . GLU A 1 915 ? -26.137 -22.188 41.424 1.00 38.31 915 GLU A C 1
ATOM 7032 O O . GLU A 1 915 ? -26.573 -21.051 41.592 1.00 38.31 915 GLU A O 1
ATOM 7037 N N . LYS A 1 916 ? -24.842 -22.370 41.128 1.00 32.59 916 LYS A N 1
ATOM 7038 C CA . LYS A 1 916 ? -23.948 -21.235 40.826 1.00 32.59 916 LYS A CA 1
ATOM 7039 C C . LYS A 1 916 ? -24.294 -20.602 39.467 1.00 32.59 916 LYS A C 1
ATOM 7041 O O . LYS A 1 916 ? -23.754 -20.980 38.429 1.00 32.59 916 LYS A O 1
ATOM 7046 N N . ARG A 1 917 ? -25.162 -19.587 39.474 1.00 31.41 917 ARG A N 1
ATOM 7047 C CA . ARG A 1 917 ? -25.197 -18.522 38.456 1.00 31.41 917 ARG A CA 1
ATOM 7048 C C . ARG A 1 917 ? -25.116 -17.156 39.141 1.00 31.41 917 ARG A C 1
ATOM 7050 O O . ARG A 1 917 ? -26.058 -16.757 39.804 1.00 31.41 917 ARG A O 1
ATOM 7057 N N . SER A 1 918 ? -23.974 -16.493 38.937 1.00 29.41 918 SER A N 1
ATOM 7058 C CA . SER A 1 918 ? -23.728 -15.038 38.964 1.00 29.41 918 SER A CA 1
ATOM 7059 C C . SER A 1 918 ? -24.429 -14.206 40.047 1.00 29.41 918 SER A C 1
ATOM 7061 O O . SER A 1 918 ? -25.493 -13.660 39.771 1.00 29.41 918 SER A O 1
ATOM 7063 N N . TYR A 1 919 ? -23.783 -13.999 41.201 1.00 30.48 919 TYR A N 1
ATOM 7064 C CA . TYR A 1 919 ? -24.158 -12.929 42.134 1.00 30.48 919 TYR A CA 1
ATOM 7065 C C . TYR A 1 919 ? -22.933 -12.375 42.879 1.00 30.48 919 TYR A C 1
ATOM 7067 O O . TYR A 1 919 ? -22.225 -13.129 43.537 1.00 30.48 919 TYR A O 1
ATOM 7075 N N . GLU A 1 920 ? -22.725 -11.057 42.801 1.00 25.59 920 GLU A N 1
ATOM 7076 C CA . GLU A 1 920 ? -21.871 -10.276 43.706 1.00 25.59 920 GLU A CA 1
ATOM 7077 C C . GLU A 1 920 ? -22.622 -8.994 44.132 1.00 25.59 920 GLU A C 1
ATOM 7079 O O . GLU A 1 920 ? -23.040 -8.208 43.286 1.00 25.59 920 GLU A O 1
ATOM 7084 N N . GLY A 1 921 ? -22.802 -8.834 45.452 1.00 26.61 921 GLY A N 1
ATOM 7085 C CA . GLY A 1 921 ? -22.843 -7.574 46.217 1.00 26.61 921 GLY A CA 1
ATOM 7086 C C . GLY A 1 921 ? -23.947 -6.524 45.993 1.00 26.61 921 GLY A C 1
ATOM 7087 O O . GLY A 1 921 ? -23.749 -5.602 45.217 1.00 26.61 921 GLY A O 1
ATOM 7088 N N . GLY A 1 922 ? -25.008 -6.547 46.820 1.00 27.59 922 GLY A N 1
ATOM 7089 C CA . GLY A 1 922 ? -25.893 -5.397 47.124 1.00 27.59 922 GLY A CA 1
ATOM 7090 C C . GLY A 1 922 ? -27.394 -5.741 47.137 1.00 27.59 922 GLY A C 1
ATOM 7091 O O . GLY A 1 922 ? -27.897 -6.165 46.105 1.00 27.59 922 GLY A O 1
ATOM 7092 N N . ILE A 1 923 ? -28.079 -5.558 48.286 1.00 30.02 923 ILE A N 1
ATOM 7093 C CA . ILE A 1 923 ? -29.494 -5.905 48.614 1.00 30.02 923 ILE A CA 1
ATOM 7094 C C . ILE A 1 923 ? -29.971 -7.221 47.963 1.00 30.02 923 ILE A C 1
ATOM 7096 O O . ILE A 1 923 ? -30.341 -7.252 46.790 1.00 30.02 923 ILE A O 1
ATOM 7100 N N . MET A 1 924 ? -30.024 -8.316 48.734 1.00 32.53 924 MET A N 1
ATOM 7101 C CA . MET A 1 924 ? -30.462 -9.629 48.235 1.00 32.53 924 MET A CA 1
ATOM 7102 C C . MET A 1 924 ? -31.941 -9.634 47.811 1.00 32.53 924 MET A C 1
ATOM 7104 O O . MET A 1 924 ? -32.801 -10.045 48.578 1.00 32.53 924 MET A O 1
ATOM 7108 N N . THR A 1 925 ? -32.241 -9.298 46.557 1.00 36.19 925 THR A N 1
ATOM 7109 C CA . THR A 1 925 ? -33.482 -9.731 45.894 1.00 36.19 925 THR A CA 1
ATOM 7110 C C . THR A 1 925 ? -33.193 -11.017 45.121 1.00 36.19 925 THR A C 1
ATOM 7112 O O . THR A 1 925 ? -32.752 -10.997 43.974 1.00 36.19 925 THR A O 1
ATOM 7115 N N . ALA A 1 926 ? -33.393 -12.173 45.760 1.00 32.47 926 ALA A N 1
ATOM 7116 C CA . ALA A 1 926 ? -33.252 -13.461 45.085 1.00 32.47 926 ALA A CA 1
ATOM 7117 C C . ALA A 1 926 ? -34.444 -13.692 44.135 1.00 32.47 926 ALA A C 1
ATOM 7119 O O . ALA A 1 926 ? -35.579 -13.868 44.578 1.00 32.47 926 ALA A O 1
ATOM 7120 N N . MET A 1 927 ? -34.200 -13.700 42.820 1.00 29.89 927 MET A N 1
ATOM 7121 C CA . MET A 1 927 ? -35.210 -14.069 41.821 1.00 29.89 927 MET A CA 1
ATOM 7122 C C . MET A 1 927 ? -35.259 -15.591 41.629 1.00 29.89 927 MET A C 1
ATOM 7124 O O . MET A 1 927 ? -34.320 -16.203 41.129 1.00 29.89 927 MET A O 1
ATOM 7128 N N . SER A 1 928 ? -36.397 -16.202 41.958 1.00 28.16 928 SER A N 1
ATOM 7129 C CA . SER A 1 928 ? -36.769 -17.543 41.485 1.00 28.16 928 SER A CA 1
ATOM 7130 C C . SER A 1 928 ? -37.108 -17.503 39.982 1.00 28.16 928 SER A C 1
ATOM 7132 O O . SER A 1 928 ? -37.675 -16.519 39.509 1.00 28.16 928 SER A O 1
ATOM 7134 N N . LYS A 1 929 ? -36.760 -18.561 39.227 1.00 24.17 929 LYS A N 1
ATOM 7135 C CA . LYS A 1 929 ? -36.897 -18.714 37.758 1.00 24.17 929 LYS A CA 1
ATOM 7136 C C . LYS A 1 929 ? -38.328 -18.488 37.228 1.00 24.17 929 LYS A C 1
ATOM 7138 O O . LYS A 1 929 ? -39.002 -19.438 36.848 1.00 24.17 929 LYS A O 1
ATOM 7143 N N . VAL A 1 930 ? -38.770 -17.239 37.103 1.00 23.81 930 VAL A N 1
ATOM 7144 C CA . VAL A 1 930 ? -39.820 -16.806 36.169 1.00 23.81 930 VAL A CA 1
ATOM 7145 C C . VAL A 1 930 ? -39.506 -15.366 35.756 1.00 23.81 930 VAL A C 1
ATOM 7147 O O . VAL A 1 930 ? -39.431 -14.478 36.596 1.00 23.81 930 VAL A O 1
ATOM 7150 N N . VAL A 1 931 ? -39.313 -15.143 34.456 1.00 22.25 931 VAL A N 1
ATOM 7151 C CA . VAL A 1 931 ? -39.078 -13.827 33.842 1.00 22.25 931 VAL A CA 1
ATOM 7152 C C . VAL A 1 931 ? -40.149 -12.821 34.286 1.00 22.25 931 VAL A C 1
ATOM 7154 O O . VAL A 1 931 ? -41.339 -13.075 34.098 1.00 22.25 931 VAL A O 1
ATOM 7157 N N . ALA A 1 932 ? -39.739 -11.667 34.822 1.00 25.56 932 ALA A N 1
ATOM 7158 C CA . ALA A 1 932 ? -40.582 -10.477 34.881 1.00 25.56 932 ALA A CA 1
ATOM 7159 C C . ALA A 1 932 ? -39.746 -9.191 34.792 1.00 25.56 932 ALA A C 1
ATOM 7161 O O . ALA A 1 932 ? -38.966 -8.860 35.683 1.00 25.56 932 ALA A O 1
ATOM 7162 N N . THR A 1 933 ? -39.975 -8.450 33.714 1.00 23.44 933 THR A N 1
ATOM 7163 C CA . THR A 1 933 ? -39.827 -6.999 33.621 1.00 23.44 933 THR A CA 1
ATOM 7164 C C . THR A 1 933 ? -40.693 -6.337 34.703 1.00 23.44 933 THR A C 1
ATOM 7166 O O . THR A 1 933 ? -41.875 -6.653 34.840 1.00 23.44 933 THR A O 1
ATOM 7169 N N . PHE A 1 934 ? -40.123 -5.417 35.486 1.00 28.27 934 PHE A N 1
ATOM 7170 C CA . PHE A 1 934 ? -40.904 -4.468 36.286 1.00 28.27 934 PHE A CA 1
ATOM 7171 C C . PHE A 1 934 ? -41.588 -3.499 35.308 1.00 28.27 934 PHE A C 1
ATOM 7173 O O . PHE A 1 934 ? -40.967 -2.545 34.846 1.00 28.27 934 PHE A O 1
ATOM 7180 N N . GLU A 1 935 ? -42.848 -3.753 34.964 1.00 30.64 935 GLU A N 1
ATOM 7181 C CA . GLU A 1 935 ? -43.673 -2.860 34.147 1.00 30.64 935 GLU A CA 1
ATOM 7182 C C . GLU A 1 935 ? -44.986 -2.531 34.867 1.00 30.64 935 GLU A C 1
ATOM 7184 O O . GLU A 1 935 ? -45.700 -3.420 35.325 1.00 30.64 935 GLU A O 1
ATOM 7189 N N . GLY A 1 936 ? -45.332 -1.238 34.899 1.00 27.08 936 GLY A N 1
ATOM 7190 C CA . GLY A 1 936 ? -46.731 -0.830 34.770 1.00 27.08 936 GLY A CA 1
ATOM 7191 C C . GLY A 1 936 ? -47.556 -0.562 36.032 1.00 27.08 936 GLY A C 1
ATOM 7192 O O . GLY A 1 936 ? -48.726 -0.928 36.058 1.00 27.08 936 GLY A O 1
ATOM 7193 N N . SER A 1 937 ? -47.046 0.157 37.032 1.00 26.78 937 SER A N 1
ATOM 7194 C CA . SER A 1 937 ? -47.930 0.886 37.960 1.00 26.78 937 SER A CA 1
ATOM 7195 C C . SER A 1 937 ? -47.227 2.114 38.524 1.00 26.78 937 SER A C 1
ATOM 7197 O O . SER A 1 937 ? -46.221 1.984 39.216 1.00 26.78 937 SER A O 1
ATOM 7199 N N . GLY A 1 938 ? -47.749 3.306 38.219 1.00 27.73 938 GLY A N 1
ATOM 7200 C CA . GLY A 1 938 ? -47.339 4.542 38.879 1.00 27.73 938 GLY A CA 1
ATOM 7201 C C . GLY A 1 938 ? -47.443 4.378 40.394 1.00 27.73 938 GLY A C 1
ATOM 7202 O O . GLY A 1 938 ? -48.471 3.935 40.907 1.00 27.73 938 GLY A O 1
ATOM 7203 N N . TYR A 1 939 ? -46.355 4.674 41.099 1.00 27.83 939 TYR A N 1
ATOM 7204 C CA . TYR A 1 939 ? -46.295 4.563 42.549 1.00 27.83 939 TYR A CA 1
ATOM 7205 C C . TYR A 1 939 ? -47.171 5.643 43.190 1.00 27.83 939 TYR A C 1
ATOM 7207 O O . TYR A 1 939 ? -46.781 6.800 43.296 1.00 27.83 939 TYR A O 1
ATOM 7215 N N . GLY A 1 940 ? -48.353 5.241 43.648 1.00 24.91 940 GLY A N 1
ATOM 7216 C CA . GLY A 1 940 ? -49.087 5.904 44.720 1.00 24.91 940 GLY A CA 1
ATOM 7217 C C . GLY A 1 940 ? -48.965 5.068 45.989 1.00 24.91 940 GLY A C 1
ATOM 7218 O O . GLY A 1 940 ? -49.927 4.422 46.386 1.00 24.91 940 GLY A O 1
ATOM 7219 N N . ALA A 1 941 ? -47.778 5.017 46.594 1.00 25.66 941 ALA A N 1
ATOM 7220 C CA . ALA A 1 941 ? -47.580 4.398 47.902 1.00 25.66 941 ALA A CA 1
ATOM 7221 C C . ALA A 1 941 ? -47.016 5.450 48.860 1.00 25.66 941 ALA A C 1
ATOM 7223 O O . ALA A 1 941 ? -45.816 5.708 48.886 1.00 25.66 941 ALA A O 1
ATOM 7224 N N . ILE A 1 942 ? -47.896 6.070 49.647 1.00 24.06 942 ILE A N 1
ATOM 7225 C CA . ILE A 1 942 ? -47.485 6.788 50.853 1.00 24.06 942 ILE A CA 1
ATOM 7226 C C . ILE A 1 942 ? -47.195 5.707 51.897 1.00 24.06 942 ILE A C 1
ATOM 7228 O O . ILE A 1 942 ? -48.116 5.148 52.492 1.00 24.06 942 ILE A O 1
ATOM 7232 N N . ILE A 1 943 ? -45.920 5.365 52.091 1.00 28.09 943 ILE A N 1
ATOM 7233 C CA . ILE A 1 943 ? -45.502 4.502 53.200 1.00 28.09 943 ILE A CA 1
ATOM 7234 C C . ILE A 1 943 ? -45.529 5.363 54.467 1.00 28.09 943 ILE A C 1
ATOM 7236 O O . ILE A 1 943 ? -44.533 5.966 54.853 1.00 28.09 943 ILE A O 1
ATOM 7240 N N . GLN A 1 944 ? -46.695 5.466 55.100 1.00 25.77 944 GLN A N 1
ATOM 7241 C CA . GLN A 1 944 ? -46.791 5.913 56.486 1.00 25.77 944 GLN A CA 1
ATOM 7242 C C . GLN A 1 944 ? -46.689 4.679 57.381 1.00 25.77 944 GLN A C 1
ATOM 7244 O O . GLN A 1 944 ? -47.683 4.013 57.657 1.00 25.77 944 GLN A O 1
ATOM 7249 N N . THR A 1 945 ? -45.477 4.351 57.824 1.00 32.47 945 THR A N 1
ATOM 7250 C CA . THR A 1 945 ? -45.280 3.442 58.958 1.00 32.47 945 THR A CA 1
ATOM 7251 C C . THR A 1 945 ? -45.605 4.200 60.247 1.00 32.47 945 THR A C 1
ATOM 7253 O O . THR A 1 945 ? -44.899 5.160 60.569 1.00 32.47 945 THR A O 1
ATOM 7256 N N . PRO A 1 946 ? -46.648 3.820 61.008 1.00 27.84 946 PRO A N 1
ATOM 7257 C CA . PRO A 1 946 ? -46.942 4.462 62.282 1.00 27.84 946 PRO A CA 1
ATOM 7258 C C . PRO A 1 946 ? -45.842 4.094 63.284 1.00 27.84 946 PRO A C 1
ATOM 7260 O O . PRO A 1 946 ? -45.680 2.923 63.618 1.00 27.84 946 PRO A O 1
ATOM 7263 N N . GLY A 1 947 ? -45.081 5.086 63.753 1.00 40.59 947 GLY A N 1
ATOM 7264 C CA . GLY A 1 947 ? -44.154 4.927 64.882 1.00 40.59 947 GLY A CA 1
ATOM 7265 C C . GLY A 1 947 ? -42.657 4.847 64.562 1.00 40.59 947 GLY A C 1
ATOM 7266 O O . GLY A 1 947 ? -41.878 4.683 65.492 1.00 40.59 947 GLY A O 1
ATOM 7267 N N . PHE A 1 948 ? -42.227 5.010 63.305 1.00 37.12 948 PHE A N 1
ATOM 7268 C CA . PHE A 1 948 ? -40.800 5.084 62.947 1.00 37.12 948 PHE A CA 1
ATOM 7269 C C . PHE A 1 948 ? -40.441 6.469 62.391 1.00 37.12 948 PHE A C 1
ATOM 7271 O O . PHE A 1 948 ? -41.022 6.926 61.408 1.00 37.12 948 PHE A O 1
ATOM 7278 N N . HIS A 1 949 ? -39.491 7.158 63.031 1.00 37.16 949 HIS A N 1
ATOM 7279 C CA . HIS A 1 949 ? -39.058 8.501 62.635 1.00 37.16 949 HIS A CA 1
ATOM 7280 C C . HIS A 1 949 ? -38.316 8.445 61.275 1.00 37.16 949 HIS A C 1
ATOM 7282 O O . HIS A 1 949 ? -37.397 7.631 61.135 1.00 37.16 949 HIS A O 1
ATOM 7288 N N . PRO A 1 950 ? -38.617 9.321 60.292 1.00 35.34 950 PRO A N 1
ATOM 7289 C CA . PRO A 1 950 ? -37.999 9.296 58.954 1.00 35.34 950 PRO A CA 1
ATOM 7290 C C . PRO A 1 950 ? -36.460 9.349 58.953 1.00 35.34 950 PRO A C 1
ATOM 7292 O O . PRO A 1 950 ? -35.811 8.730 58.112 1.00 35.34 950 PRO A O 1
ATOM 7295 N N . GLY A 1 951 ? -35.865 10.041 59.933 1.00 38.75 951 GLY A N 1
ATOM 7296 C CA . GLY A 1 951 ? -34.408 10.134 60.094 1.00 38.75 951 GLY A CA 1
ATOM 7297 C C . GLY A 1 951 ? -33.742 8.832 60.553 1.00 38.75 951 GLY A C 1
ATOM 7298 O O . GLY A 1 951 ? -32.613 8.555 60.167 1.00 38.75 951 GLY A O 1
ATOM 7299 N N . MET A 1 952 ? -34.452 7.997 61.317 1.00 39.50 952 MET A N 1
ATOM 7300 C CA . MET A 1 952 ? -33.949 6.699 61.784 1.00 39.50 952 MET A CA 1
ATOM 7301 C C . MET A 1 952 ? -34.035 5.646 60.671 1.00 39.50 952 MET A C 1
ATOM 7303 O O . MET A 1 952 ? -33.138 4.824 60.509 1.00 39.50 952 MET A O 1
ATOM 7307 N N . PHE A 1 953 ? -35.079 5.737 59.839 1.00 39.94 953 PHE A N 1
ATOM 7308 C CA . PHE A 1 953 ? -35.264 4.881 58.668 1.00 39.94 953 PHE A CA 1
ATOM 7309 C C . PHE A 1 953 ? -34.138 5.080 57.640 1.00 39.94 953 PHE A C 1
ATOM 7311 O O . PHE A 1 953 ? -33.564 4.112 57.156 1.00 39.94 953 PHE A O 1
ATOM 7318 N N . SER A 1 954 ? -33.726 6.326 57.374 1.00 39.38 954 SER A N 1
ATOM 7319 C CA . SER A 1 954 ? -32.595 6.611 56.475 1.00 39.38 954 SER A CA 1
ATOM 7320 C C . SER A 1 954 ? -31.241 6.102 56.992 1.00 39.38 954 SER A C 1
ATOM 7322 O O . SER A 1 954 ? -30.354 5.851 56.179 1.00 39.38 954 SER A O 1
ATOM 7324 N N . ALA A 1 955 ? -31.064 5.974 58.312 1.00 43.22 955 ALA A N 1
ATOM 7325 C CA . ALA A 1 955 ? -29.817 5.513 58.926 1.00 43.22 955 ALA A CA 1
ATOM 7326 C C . ALA A 1 955 ? -29.694 3.977 58.952 1.00 43.22 955 ALA A C 1
ATOM 7328 O O . ALA A 1 955 ? -28.588 3.450 58.860 1.00 43.22 955 ALA A O 1
ATOM 7329 N N . LEU A 1 956 ? -30.825 3.267 59.044 1.00 42.81 956 LEU A N 1
ATOM 7330 C CA . LEU A 1 956 ? -30.887 1.801 59.077 1.00 42.81 956 LEU A CA 1
ATOM 7331 C C . LEU A 1 956 ? -30.863 1.161 57.679 1.00 42.81 956 LEU A C 1
ATOM 7333 O O . LEU A 1 956 ? -30.341 0.064 57.530 1.00 42.81 956 LEU A O 1
ATOM 7337 N N . MET A 1 957 ? -31.374 1.838 56.643 1.00 45.12 957 MET A N 1
ATOM 7338 C CA . MET A 1 957 ? -31.523 1.274 55.285 1.00 45.12 957 MET A CA 1
ATOM 7339 C C . MET A 1 957 ? -30.257 0.678 54.631 1.00 45.12 957 MET A C 1
ATOM 7341 O O . MET A 1 957 ? -30.417 -0.295 53.896 1.00 45.12 957 MET A O 1
ATOM 7345 N N . PRO A 1 958 ? -29.019 1.163 54.867 1.00 45.56 958 PRO A N 1
ATOM 7346 C CA . PRO A 1 958 ? -27.818 0.499 54.342 1.00 45.56 958 PRO A CA 1
ATOM 7347 C C . PRO A 1 958 ? -27.614 -0.928 54.879 1.00 45.56 958 PRO A C 1
ATOM 7349 O O . PRO A 1 958 ? -26.939 -1.732 54.243 1.00 45.56 958 PRO A O 1
ATOM 7352 N N . TRP A 1 959 ? -28.206 -1.228 56.035 1.00 47.31 959 TRP A N 1
ATOM 7353 C CA . TRP A 1 959 ? -28.005 -2.443 56.829 1.00 47.31 959 TRP A CA 1
ATOM 7354 C C . TRP A 1 959 ? -29.211 -3.390 56.770 1.00 47.31 959 TRP A C 1
ATOM 7356 O O . TRP A 1 959 ? -29.275 -4.379 57.495 1.00 47.31 959 TRP A O 1
ATOM 7366 N N . VAL A 1 960 ? -30.199 -3.086 55.920 1.00 43.81 960 VAL A N 1
ATOM 7367 C CA . VAL A 1 960 ? -31.439 -3.856 55.789 1.00 43.81 960 VAL A CA 1
ATOM 7368 C C . VAL A 1 960 ? -31.482 -4.544 54.425 1.00 43.81 960 VAL A C 1
ATOM 7370 O O . VAL A 1 960 ? -31.391 -3.893 53.386 1.00 43.81 960 VAL A O 1
ATOM 7373 N N . SER A 1 961 ? -31.671 -5.867 54.415 1.00 49.12 961 SER A N 1
ATOM 7374 C CA . SER A 1 961 ? -31.879 -6.652 53.189 1.00 49.12 961 SER A CA 1
ATOM 7375 C C . SER A 1 961 ? -33.298 -7.218 53.160 1.00 49.12 961 SER A C 1
ATOM 7377 O O . SER A 1 961 ? -33.764 -7.781 54.150 1.00 49.12 961 SER A O 1
ATOM 7379 N N . GLY A 1 962 ? -33.997 -7.061 52.033 1.00 46.56 962 GLY A N 1
ATOM 7380 C CA . GLY A 1 962 ? -35.383 -7.506 51.851 1.00 46.56 962 GLY A CA 1
ATOM 7381 C C . GLY A 1 962 ? -35.501 -8.605 50.805 1.00 46.56 962 GLY A C 1
ATOM 7382 O O . GLY A 1 962 ? -34.837 -8.538 49.777 1.00 46.56 962 GLY A O 1
ATOM 7383 N N . LEU A 1 963 ? -36.355 -9.594 51.061 1.00 44.31 963 LEU A N 1
ATOM 7384 C CA . LEU A 1 963 ? -36.644 -10.691 50.136 1.00 44.31 963 LEU A CA 1
ATOM 7385 C C . LEU A 1 963 ? -38.105 -10.612 49.692 1.00 44.31 963 LEU A C 1
ATOM 7387 O O . LEU A 1 963 ? -39.023 -10.712 50.510 1.00 44.31 963 LEU A O 1
ATOM 7391 N N . ASP A 1 964 ? -38.301 -10.474 48.383 1.00 45.31 964 ASP A N 1
ATOM 7392 C CA . ASP A 1 964 ? -39.622 -10.356 47.776 1.00 45.31 964 ASP A CA 1
ATOM 7393 C C . ASP A 1 964 ? -40.148 -11.729 47.373 1.00 45.31 964 ASP A C 1
ATOM 7395 O O . ASP A 1 964 ? -39.474 -12.494 46.678 1.00 45.31 964 ASP A O 1
ATOM 7399 N N . ILE A 1 965 ? -41.393 -12.028 47.744 1.00 44.03 965 ILE A N 1
ATOM 7400 C CA . ILE A 1 965 ? -42.061 -13.244 47.286 1.00 44.03 965 ILE A CA 1
ATOM 7401 C C . ILE A 1 965 ? -43.244 -12.874 46.425 1.00 44.03 965 ILE A C 1
ATOM 7403 O O . ILE A 1 965 ? -44.230 -12.292 46.878 1.00 44.03 965 ILE A O 1
ATOM 7407 N N . LYS A 1 966 ? -43.129 -13.267 45.160 1.00 43.50 966 LYS A N 1
ATOM 7408 C CA . LYS A 1 966 ? -44.180 -13.144 44.166 1.00 43.50 966 LYS A CA 1
ATOM 7409 C C . LYS A 1 966 ? -44.847 -14.494 43.979 1.00 43.50 966 LYS A C 1
ATOM 7411 O O . LYS A 1 966 ? -44.184 -15.488 43.692 1.00 43.50 966 LYS A O 1
ATOM 7416 N N . MET A 1 967 ? -46.167 -14.512 44.060 1.00 44.66 967 MET A N 1
ATOM 7417 C CA . MET A 1 967 ? -46.944 -15.703 43.762 1.00 44.66 967 MET A CA 1
ATOM 7418 C C . MET A 1 967 ? -47.647 -15.567 42.404 1.00 44.66 967 MET A C 1
ATOM 7420 O O . MET A 1 967 ? -48.098 -14.489 42.005 1.00 44.66 967 MET A O 1
ATOM 7424 N N . ARG A 1 968 ? -47.698 -16.672 41.652 1.00 41.28 968 ARG A N 1
ATOM 7425 C CA . ARG A 1 968 ? -48.410 -16.764 40.374 1.00 41.28 968 ARG A CA 1
ATOM 7426 C C . ARG A 1 968 ? -49.863 -17.139 40.668 1.00 41.28 968 ARG A C 1
ATOM 7428 O O . ARG A 1 968 ? -50.101 -18.233 41.163 1.00 41.28 968 ARG A O 1
ATOM 7435 N N . MET A 1 969 ? -50.804 -16.245 40.362 1.00 46.22 969 MET A N 1
ATOM 7436 C CA . MET A 1 969 ? -52.236 -16.505 40.559 1.00 46.22 969 MET A CA 1
ATOM 7437 C C . MET A 1 969 ? -52.668 -17.786 39.828 1.00 46.22 969 MET A C 1
ATOM 7439 O O . MET A 1 969 ? -52.256 -18.025 38.685 1.00 46.22 969 MET A O 1
ATOM 7443 N N . SER A 1 970 ? -53.504 -18.605 40.473 1.00 43.94 970 SER A N 1
ATOM 7444 C CA . SER A 1 970 ? -54.080 -19.794 39.840 1.00 43.94 970 SER A CA 1
ATOM 7445 C C . SER A 1 970 ? -55.071 -19.393 38.734 1.00 43.94 970 SER A C 1
ATOM 7447 O O . SER A 1 970 ? -55.737 -18.363 38.810 1.00 43.94 970 SER A O 1
ATOM 7449 N N . LYS A 1 971 ? -55.198 -20.209 37.678 1.00 41.06 971 LYS A N 1
ATOM 7450 C CA . LYS A 1 971 ? -56.080 -19.941 36.519 1.00 41.06 971 LYS A CA 1
ATOM 7451 C C . LYS A 1 971 ? -57.589 -19.895 36.850 1.00 41.06 971 LYS A C 1
ATOM 7453 O O . LYS A 1 971 ? -58.380 -19.689 35.932 1.00 41.06 971 LYS A O 1
ATOM 7458 N N . TYR A 1 972 ? -57.999 -20.107 38.105 1.00 40.53 972 TYR A N 1
ATOM 7459 C CA . TYR A 1 972 ? -59.389 -20.405 38.471 1.00 40.53 972 TYR A CA 1
ATOM 7460 C C . TYR A 1 972 ? -60.023 -19.493 39.537 1.00 40.53 972 TYR A C 1
ATOM 7462 O O . TYR A 1 972 ? -61.166 -19.754 39.918 1.00 40.53 972 TYR A O 1
ATOM 7470 N N . SER A 1 973 ? -59.389 -18.398 39.977 1.00 41.50 973 SER A N 1
ATOM 7471 C CA . SER A 1 973 ? -60.040 -17.468 40.916 1.00 41.50 973 SER A CA 1
ATOM 7472 C C . SER A 1 973 ? -61.098 -16.597 40.210 1.00 41.50 973 SER A C 1
ATOM 7474 O O . SER A 1 973 ? -60.831 -15.562 39.601 1.00 41.50 973 SER A O 1
ATOM 7476 N N . ARG A 1 974 ? -62.357 -17.054 40.233 1.00 39.34 974 ARG A N 1
ATOM 7477 C CA . ARG A 1 974 ? -63.524 -16.292 39.754 1.00 39.34 974 ARG A CA 1
ATOM 7478 C C . ARG A 1 974 ? -64.030 -15.356 40.856 1.00 39.34 974 ARG A C 1
ATOM 7480 O O . ARG A 1 974 ? -65.070 -15.618 41.453 1.00 39.34 974 ARG A O 1
ATOM 7487 N N . THR A 1 975 ? -63.334 -14.246 41.084 1.00 39.69 975 THR A N 1
ATOM 7488 C CA . THR A 1 975 ? -63.840 -13.154 41.934 1.00 39.69 975 THR A CA 1
ATOM 7489 C C . THR A 1 975 ? -64.001 -11.893 41.088 1.00 39.69 975 THR A C 1
ATOM 7491 O O . THR A 1 975 ? -63.088 -11.492 40.374 1.00 39.69 975 THR A O 1
ATOM 7494 N N . ALA A 1 976 ? -65.184 -11.277 41.110 1.00 38.19 976 ALA A N 1
ATOM 7495 C CA . ALA A 1 976 ? -65.456 -10.060 40.350 1.00 38.19 976 ALA A CA 1
ATOM 7496 C C . ALA A 1 976 ? -64.824 -8.839 41.041 1.00 38.19 976 ALA A C 1
ATOM 7498 O O . ALA A 1 976 ? -65.216 -8.476 42.147 1.00 38.19 976 ALA A O 1
ATOM 7499 N N . TYR A 1 977 ? -63.870 -8.191 40.372 1.00 43.62 977 TYR A N 1
ATOM 7500 C CA . TYR A 1 977 ? -63.212 -6.967 40.843 1.00 43.62 977 TYR A CA 1
ATOM 7501 C C . TYR A 1 977 ? -63.989 -5.734 40.357 1.00 43.62 977 TYR A C 1
ATOM 7503 O O . TYR A 1 977 ? -64.248 -5.608 39.156 1.00 43.62 977 TYR A O 1
ATOM 7511 N N . ILE A 1 978 ? -64.394 -4.838 41.265 1.00 37.91 978 ILE A N 1
ATOM 7512 C CA . ILE A 1 978 ? -65.225 -3.666 40.940 1.00 37.91 978 ILE A CA 1
ATOM 7513 C C . ILE A 1 978 ? -64.482 -2.378 41.304 1.00 37.91 978 ILE A C 1
ATOM 7515 O O . ILE A 1 978 ? -64.084 -2.172 42.449 1.00 37.91 978 ILE A O 1
ATOM 7519 N N . PHE A 1 979 ? -64.362 -1.485 40.320 1.00 34.25 979 PHE A N 1
ATOM 7520 C CA . PHE A 1 979 ? -63.957 -0.094 40.513 1.00 34.25 979 PHE A CA 1
ATOM 7521 C C . PHE A 1 979 ? -65.213 0.773 40.681 1.00 34.25 979 PHE A C 1
ATOM 7523 O O . PHE A 1 979 ? -65.966 0.949 39.711 1.00 34.25 979 PHE A O 1
ATOM 7530 N N . ALA A 1 980 ? -65.449 1.295 41.887 1.00 35.78 980 ALA A N 1
ATOM 7531 C CA . ALA A 1 980 ? -66.555 2.203 42.183 1.00 35.78 980 ALA A CA 1
ATOM 7532 C C . ALA A 1 980 ? -66.027 3.640 42.294 1.00 35.78 980 ALA A C 1
ATOM 7534 O O . ALA A 1 980 ? -65.168 3.928 43.118 1.00 35.78 980 ALA A O 1
ATOM 7535 N N . LEU A 1 981 ? -66.555 4.554 41.475 1.00 35.34 981 LEU A N 1
ATOM 7536 C CA . LEU A 1 981 ? -66.460 5.983 41.778 1.00 35.34 981 LEU A CA 1
ATOM 7537 C C . LEU A 1 981 ? -67.374 6.224 42.981 1.00 35.34 981 LEU A C 1
ATOM 7539 O O . LEU A 1 981 ? -68.550 5.866 42.910 1.00 35.34 981 LEU A O 1
ATOM 7543 N N . ALA A 1 982 ? -66.837 6.771 44.072 1.00 32.38 982 ALA A N 1
ATOM 7544 C CA . ALA A 1 982 ? -67.621 7.146 45.241 1.00 32.38 982 ALA A CA 1
ATOM 7545 C C . ALA A 1 982 ? -68.767 8.077 44.804 1.00 32.38 982 ALA A C 1
ATOM 7547 O O . ALA A 1 982 ? -68.543 9.234 44.454 1.00 32.38 982 ALA A O 1
ATOM 7548 N N . ARG A 1 983 ? -69.991 7.546 44.760 1.00 34.25 983 ARG A N 1
ATOM 7549 C CA . ARG A 1 983 ? -71.211 8.347 44.826 1.00 34.25 983 ARG A CA 1
ATOM 7550 C C . ARG A 1 983 ? -71.551 8.464 46.309 1.00 34.25 983 ARG A C 1
ATOM 7552 O O . ARG A 1 983 ? -71.585 7.446 46.990 1.00 34.25 983 ARG A O 1
ATOM 7559 N N . ASP A 1 984 ? -71.752 9.701 46.747 1.00 36.41 984 ASP A N 1
ATOM 7560 C CA . ASP A 1 984 ? -72.145 10.135 48.091 1.00 36.41 984 ASP A CA 1
ATOM 7561 C C . ASP A 1 984 ? -71.115 9.941 49.214 1.00 36.41 984 ASP A C 1
ATOM 7563 O O . ASP A 1 984 ? -71.184 8.992 49.986 1.00 36.41 984 ASP A O 1
ATOM 7567 N N . MET A 1 985 ? -70.220 10.921 49.384 1.00 30.92 985 MET A N 1
ATOM 7568 C CA . MET A 1 985 ? -69.738 11.315 50.714 1.00 30.92 985 MET A CA 1
ATOM 7569 C C . MET A 1 985 ? -69.658 12.843 50.795 1.00 30.92 985 MET A C 1
ATOM 7571 O O . MET A 1 985 ? -69.192 13.502 49.867 1.00 30.92 985 MET A O 1
ATOM 7575 N N . GLY A 1 986 ? -70.227 13.382 51.875 1.00 29.27 986 GLY A N 1
ATOM 7576 C CA . GLY A 1 986 ? -70.467 14.803 52.098 1.00 29.27 986 GLY A CA 1
ATOM 7577 C C . GLY A 1 986 ? -69.207 15.660 52.205 1.00 29.27 986 GLY A C 1
ATOM 7578 O O . GLY A 1 986 ? -68.084 15.178 52.293 1.00 29.27 986 GLY A O 1
ATOM 7579 N N . SER A 1 987 ? -69.446 16.967 52.182 1.00 34.53 987 SER A N 1
ATOM 7580 C CA . SER A 1 987 ? -68.474 18.054 52.267 1.00 34.53 987 SER A CA 1
ATOM 7581 C C . SER A 1 987 ? -67.413 17.865 53.360 1.00 34.53 987 SER A C 1
ATOM 7583 O O . SER A 1 987 ? -67.739 17.911 54.545 1.00 34.53 987 SER A O 1
ATOM 7585 N N . GLY A 1 988 ? -66.148 17.773 52.946 1.00 36.97 988 GLY A N 1
ATOM 7586 C CA . GLY A 1 988 ? -64.977 17.893 53.815 1.00 36.97 988 GLY A CA 1
ATOM 7587 C C . GLY A 1 988 ? -63.996 16.735 53.641 1.00 36.97 988 GLY A C 1
ATOM 7588 O O . GLY A 1 988 ? -64.341 15.600 53.921 1.00 36.97 988 GLY A O 1
ATOM 7589 N N . GLU A 1 989 ? -62.768 17.068 53.234 1.00 28.42 989 GLU A N 1
ATOM 7590 C CA . GLU A 1 989 ? -61.579 16.205 53.085 1.00 28.42 989 GLU A CA 1
ATOM 7591 C C . GLU A 1 989 ? -61.382 15.506 51.722 1.00 28.42 989 GLU A C 1
ATOM 7593 O O . GLU A 1 989 ? -62.145 14.657 51.266 1.00 28.42 989 GLU A O 1
ATOM 7598 N N . ALA A 1 990 ? -60.291 15.890 51.049 1.00 29.75 990 ALA A N 1
ATOM 7599 C CA . ALA A 1 990 ? -59.855 15.349 49.770 1.00 29.75 990 ALA A CA 1
ATOM 7600 C C . ALA A 1 990 ? -59.219 13.960 49.957 1.00 29.75 990 ALA A C 1
ATOM 7602 O O . ALA A 1 990 ? -58.033 13.846 50.264 1.00 29.75 990 ALA A O 1
ATOM 7603 N N . LEU A 1 991 ? -59.996 12.900 49.727 1.00 30.50 991 LEU A N 1
ATOM 7604 C CA . LEU A 1 991 ? -59.488 11.536 49.571 1.00 30.50 991 LEU A CA 1
ATOM 7605 C C . LEU A 1 991 ? -59.601 11.080 48.104 1.00 30.50 991 LEU A C 1
ATOM 7607 O O . LEU A 1 991 ? -60.620 11.241 47.441 1.00 30.50 991 LEU A O 1
ATOM 7611 N N . SER A 1 992 ? -58.483 10.540 47.618 1.00 38.16 992 SER A N 1
ATOM 7612 C CA . SER A 1 992 ? -58.165 10.057 46.266 1.00 38.16 992 SER A CA 1
ATOM 7613 C C . SER A 1 992 ? -59.317 9.374 45.482 1.00 38.16 992 SER A C 1
ATOM 7615 O O . SER A 1 992 ? -59.948 8.457 46.009 1.00 38.16 992 SER A O 1
ATOM 7617 N N . PRO A 1 993 ? -59.526 9.691 44.181 1.00 42.25 993 PRO A N 1
ATOM 7618 C CA . PRO A 1 993 ? -60.523 9.054 43.301 1.00 42.25 993 PRO A CA 1
ATOM 7619 C C . PRO A 1 993 ? -60.204 7.594 42.898 1.00 42.25 993 PRO A C 1
ATOM 7621 O O . PRO A 1 993 ? -60.800 7.064 41.958 1.00 42.25 993 PRO A O 1
ATOM 7624 N N . TYR A 1 994 ? -59.274 6.929 43.589 1.00 50.72 994 TYR A N 1
ATOM 7625 C CA . TYR A 1 994 ? -58.788 5.586 43.271 1.00 50.72 994 TYR A CA 1
ATOM 7626 C C . TYR A 1 994 ? -59.072 4.597 44.413 1.00 50.72 994 TYR A C 1
ATOM 7628 O O . TYR A 1 994 ? -58.149 4.140 45.085 1.00 50.72 994 TYR A O 1
ATOM 7636 N N . SER A 1 995 ? -60.340 4.242 44.651 1.00 52.72 995 SER A N 1
ATOM 7637 C CA . SER A 1 995 ? -60.661 3.119 45.541 1.00 52.72 995 SER A CA 1
ATOM 7638 C C . SER A 1 995 ? -60.638 1.803 44.753 1.00 52.72 995 SER A C 1
ATOM 7640 O O . SER A 1 995 ? -61.443 1.550 43.856 1.00 52.72 995 SER A O 1
ATOM 7642 N N . VAL A 1 996 ? -59.664 0.950 45.070 1.00 54.66 996 VAL A N 1
ATOM 7643 C CA . VAL A 1 996 ? -59.563 -0.412 44.535 1.00 54.66 996 VAL A CA 1
ATOM 7644 C C . VAL A 1 996 ? -60.030 -1.376 45.616 1.00 54.66 996 VAL A C 1
ATOM 7646 O O . VAL A 1 996 ? -59.469 -1.398 46.708 1.00 54.66 996 VAL A O 1
ATOM 7649 N N . SER A 1 997 ? -61.042 -2.190 45.312 1.00 56.31 997 SER A N 1
ATOM 7650 C CA . SER A 1 997 ? -61.436 -3.313 46.166 1.00 56.31 997 SER A CA 1
ATOM 7651 C C . SER A 1 997 ? -60.798 -4.602 45.643 1.00 56.31 997 SER A C 1
ATOM 7653 O O . SER A 1 997 ? -60.983 -4.979 44.485 1.00 56.31 997 SER A O 1
ATOM 7655 N N . TYR A 1 998 ? -60.005 -5.260 46.487 1.00 59.69 998 TYR A N 1
ATOM 7656 C CA . TYR A 1 998 ? -59.321 -6.511 46.168 1.00 59.69 998 TYR A CA 1
ATOM 7657 C C . TYR A 1 998 ? -59.487 -7.487 47.331 1.00 59.69 998 TYR A C 1
ATOM 7659 O O . TYR A 1 998 ? -59.290 -7.114 48.486 1.00 59.69 998 TYR A O 1
ATOM 7667 N N . LYS A 1 999 ? -59.866 -8.729 47.023 1.00 61.03 999 LYS A N 1
ATOM 7668 C CA . LYS A 1 999 ? -59.989 -9.817 47.994 1.00 61.03 999 LYS A CA 1
ATOM 7669 C C . LYS A 1 999 ? -59.069 -10.946 47.547 1.00 61.03 999 LYS A C 1
ATOM 7671 O O . LYS A 1 999 ? -59.211 -11.419 46.419 1.00 61.03 999 LYS A O 1
ATOM 7676 N N . LEU A 1 1000 ? -58.133 -11.327 48.413 1.00 60.44 1000 LEU A N 1
ATOM 7677 C CA . LEU A 1 1000 ? -57.326 -12.527 48.219 1.00 60.44 1000 LEU A CA 1
ATOM 7678 C C . LEU A 1 1000 ? -58.221 -13.754 48.386 1.00 60.44 1000 LEU A C 1
ATOM 7680 O O . LEU A 1 1000 ? -59.141 -13.750 49.208 1.00 60.44 1000 LEU A O 1
ATOM 7684 N N . ASP A 1 1001 ? -57.991 -14.777 47.571 1.00 65.81 1001 ASP A N 1
ATOM 7685 C CA . ASP A 1 1001 ? -58.566 -16.083 47.858 1.00 65.81 1001 ASP A CA 1
ATOM 7686 C C . ASP A 1 1001 ? -57.712 -16.821 48.899 1.00 65.81 1001 ASP A C 1
ATOM 7688 O O . ASP A 1 1001 ? -56.571 -16.455 49.185 1.00 65.81 1001 ASP A O 1
ATOM 7692 N N . GLN A 1 1002 ? -58.296 -17.849 49.509 1.00 69.88 1002 GLN A N 1
ATOM 7693 C CA . GLN A 1 1002 ? -57.664 -18.569 50.610 1.00 69.88 1002 GLN A CA 1
ATOM 7694 C C . GLN A 1 1002 ? -56.362 -19.271 50.185 1.00 69.88 1002 GLN A C 1
ATOM 7696 O O . GLN A 1 1002 ? -55.414 -19.343 50.962 1.00 69.88 1002 GLN A O 1
ATOM 7701 N N . THR A 1 1003 ? -56.289 -19.752 48.943 1.00 68.75 1003 THR A N 1
ATOM 7702 C CA . THR A 1 1003 ? -55.098 -20.418 48.403 1.00 68.75 1003 THR A CA 1
ATOM 7703 C C . THR A 1 1003 ? -53.956 -19.424 48.208 1.00 68.75 1003 THR A C 1
ATOM 7705 O O . THR A 1 1003 ? -52.804 -19.717 48.530 1.00 68.75 1003 THR A O 1
ATOM 7708 N N . ASP A 1 1004 ? -54.273 -18.229 47.718 1.00 63.00 1004 ASP A N 1
ATOM 7709 C CA . ASP A 1 1004 ? -53.338 -17.128 47.562 1.00 63.00 1004 ASP A CA 1
ATOM 7710 C C . ASP A 1 1004 ? -52.804 -16.658 48.930 1.00 63.00 1004 ASP A C 1
ATOM 7712 O O . ASP A 1 1004 ? -51.602 -16.434 49.083 1.00 63.00 1004 ASP A O 1
ATOM 7716 N N . GLU A 1 1005 ? -53.662 -16.579 49.954 1.00 68.69 1005 GLU A N 1
ATOM 7717 C CA . GLU A 1 1005 ? -53.252 -16.268 51.332 1.00 68.69 1005 GLU A CA 1
ATOM 7718 C C . GLU A 1 1005 ? -52.316 -17.329 51.933 1.00 68.69 1005 GLU A C 1
ATOM 7720 O O . GLU A 1 1005 ? -51.297 -16.986 52.538 1.00 68.69 1005 GLU A O 1
ATOM 7725 N N . GLU A 1 1006 ? -52.634 -18.616 51.773 1.00 69.62 1006 GLU A N 1
ATOM 7726 C CA . GLU A 1 1006 ? -51.824 -19.727 52.292 1.00 69.62 1006 GLU A CA 1
ATOM 7727 C C . GLU A 1 1006 ? -50.436 -19.775 51.643 1.00 69.62 1006 GLU A C 1
ATOM 7729 O O . GLU A 1 1006 ? -49.420 -19.916 52.327 1.00 69.62 1006 GLU A O 1
ATOM 7734 N N . ASN A 1 1007 ? -50.369 -19.575 50.331 1.00 62.09 1007 ASN A N 1
ATOM 7735 C CA . ASN A 1 1007 ? -49.110 -19.530 49.597 1.00 62.09 1007 ASN A CA 1
ATOM 7736 C C . ASN A 1 1007 ? -48.256 -18.304 49.959 1.00 62.09 1007 ASN A C 1
ATOM 7738 O O . ASN A 1 1007 ? -47.032 -18.422 50.052 1.00 62.09 1007 ASN A O 1
ATOM 7742 N N . LEU A 1 1008 ? -48.871 -17.135 50.183 1.00 65.12 1008 LEU A N 1
ATOM 7743 C CA . LEU A 1 1008 ? -48.153 -15.949 50.663 1.00 65.12 1008 LEU A CA 1
ATOM 7744 C C . LEU A 1 1008 ? -47.555 -16.189 52.052 1.00 65.12 1008 LEU A C 1
ATOM 7746 O O . LEU A 1 1008 ? -46.398 -15.835 52.274 1.00 65.12 1008 LEU A O 1
ATOM 7750 N N . LYS A 1 1009 ? -48.293 -16.846 52.957 1.00 68.94 1009 LYS A N 1
ATOM 7751 C CA . LYS A 1 1009 ? -47.783 -17.241 54.281 1.00 68.94 1009 LYS A CA 1
ATOM 7752 C C . LYS A 1 1009 ? -46.629 -18.238 54.182 1.00 68.94 1009 LYS A C 1
ATOM 7754 O O . LYS A 1 1009 ? -45.592 -18.020 54.803 1.00 68.94 1009 LYS A O 1
ATOM 7759 N N . ALA A 1 1010 ? -46.776 -19.290 53.376 1.00 65.38 1010 ALA A N 1
ATOM 7760 C CA . ALA A 1 1010 ? -45.737 -20.305 53.185 1.00 65.38 1010 ALA A CA 1
ATOM 7761 C C . ALA A 1 1010 ? -44.461 -19.712 52.569 1.00 65.38 1010 ALA A C 1
ATOM 7763 O O . ALA A 1 1010 ? -43.341 -20.035 52.972 1.00 65.38 1010 ALA A O 1
ATOM 7764 N N . GLY A 1 1011 ? -44.628 -18.801 51.609 1.00 61.59 1011 GLY A N 1
ATOM 7765 C CA . GLY A 1 1011 ? -43.539 -17.993 51.095 1.00 61.59 1011 GLY A CA 1
ATOM 7766 C C . GLY A 1 1011 ? -42.875 -17.206 52.220 1.00 61.59 1011 GLY A C 1
ATOM 7767 O O . GLY A 1 1011 ? -41.674 -17.353 52.441 1.00 61.59 1011 GLY A O 1
ATOM 7768 N N . LEU A 1 1012 ? -43.645 -16.373 52.922 1.00 66.00 1012 LEU A N 1
ATOM 7769 C CA . LEU A 1 1012 ? -43.136 -15.482 53.963 1.00 66.00 1012 LEU A CA 1
ATOM 7770 C C . LEU A 1 1012 ? -42.299 -16.237 55.000 1.00 66.00 1012 LEU A C 1
ATOM 7772 O O . LEU A 1 1012 ? -41.194 -15.811 55.331 1.00 66.00 1012 LEU A O 1
ATOM 7776 N N . GLU A 1 1013 ? -42.784 -17.395 55.443 1.00 67.19 1013 GLU A N 1
ATOM 7777 C CA . GLU A 1 1013 ? -42.067 -18.277 56.359 1.00 67.19 1013 GLU A CA 1
ATOM 7778 C C . GLU A 1 1013 ? -40.715 -18.731 55.786 1.00 67.19 1013 GLU A C 1
ATOM 7780 O O . GLU A 1 1013 ? -39.690 -18.676 56.470 1.00 67.19 1013 GLU A O 1
ATOM 7785 N N . LYS A 1 1014 ? -40.678 -19.129 54.510 1.00 63.19 1014 LYS A N 1
ATOM 7786 C CA . LYS A 1 1014 ? -39.437 -19.514 53.827 1.00 63.19 1014 LYS A CA 1
ATOM 7787 C C . LYS A 1 1014 ? -38.450 -18.350 53.749 1.00 63.19 1014 LYS A C 1
ATOM 7789 O O . LYS A 1 1014 ? -37.264 -18.553 53.991 1.00 63.19 1014 LYS A O 1
ATOM 7794 N N . THR A 1 1015 ? -38.924 -17.142 53.460 1.00 58.44 1015 THR A N 1
ATOM 7795 C CA . THR A 1 1015 ? -38.071 -15.948 53.425 1.00 58.44 1015 THR A CA 1
ATOM 7796 C C . THR A 1 1015 ? -37.501 -15.605 54.794 1.00 58.44 1015 THR A C 1
ATOM 7798 O O . THR A 1 1015 ? -36.306 -15.338 54.893 1.00 58.44 1015 THR A O 1
ATOM 7801 N N . LEU A 1 1016 ? -38.307 -15.658 55.856 1.00 65.56 1016 LEU A N 1
ATOM 7802 C CA . LEU A 1 1016 ? -37.822 -15.415 57.217 1.00 65.56 1016 LEU A CA 1
ATOM 7803 C C . LEU A 1 1016 ? -36.722 -16.410 57.605 1.00 65.56 1016 LEU A C 1
ATOM 7805 O O . LEU A 1 1016 ? -35.704 -16.013 58.166 1.00 65.56 1016 LEU A O 1
ATOM 7809 N N . ARG A 1 1017 ? -36.880 -17.689 57.235 1.00 64.19 1017 ARG A N 1
ATOM 7810 C CA . ARG A 1 1017 ? -35.844 -18.713 57.441 1.00 64.19 1017 ARG A CA 1
ATOM 7811 C C . ARG A 1 1017 ? -34.568 -18.418 56.652 1.00 64.19 1017 ARG A C 1
ATOM 7813 O O . ARG A 1 1017 ? -33.483 -18.622 57.183 1.00 64.19 1017 ARG A O 1
ATOM 7820 N N . ILE A 1 1018 ? -34.683 -17.932 55.413 1.00 58.53 1018 ILE A N 1
ATOM 7821 C CA . ILE A 1 1018 ? -33.525 -17.547 54.589 1.00 58.53 1018 ILE A CA 1
ATOM 7822 C C . ILE A 1 1018 ? -32.788 -16.357 55.212 1.00 58.53 1018 ILE A C 1
ATOM 7824 O O . ILE A 1 1018 ? -31.567 -16.399 55.322 1.00 58.53 1018 ILE A O 1
ATOM 7828 N N . LEU A 1 1019 ? -33.509 -15.321 55.645 1.00 61.50 1019 LEU A N 1
ATOM 7829 C CA . LEU A 1 1019 ? -32.913 -14.143 56.282 1.00 61.50 1019 LEU A CA 1
ATOM 7830 C C . LEU A 1 1019 ? -32.213 -14.511 57.597 1.00 61.50 1019 LEU A C 1
ATOM 7832 O O . LEU A 1 1019 ? -31.080 -14.090 57.819 1.00 61.50 1019 LEU A O 1
ATOM 7836 N N . ALA A 1 1020 ? -32.836 -15.359 58.420 1.00 65.50 1020 ALA A N 1
ATOM 7837 C CA . ALA A 1 1020 ? -32.215 -15.889 59.632 1.00 65.50 1020 ALA A CA 1
ATOM 7838 C C . ALA A 1 1020 ? -30.951 -16.711 59.321 1.00 65.50 1020 ALA A C 1
ATOM 7840 O O . ALA A 1 1020 ? -29.910 -16.502 59.937 1.00 65.50 1020 ALA A O 1
ATOM 7841 N N . ALA A 1 1021 ? -31.008 -17.609 58.330 1.00 61.62 1021 ALA A N 1
ATOM 7842 C CA . ALA A 1 1021 ? -29.860 -18.421 57.917 1.00 61.62 1021 ALA A CA 1
ATOM 7843 C C . ALA A 1 1021 ? -28.714 -17.583 57.323 1.00 61.62 1021 ALA A C 1
ATOM 7845 O O . ALA A 1 1021 ? -27.551 -17.961 57.438 1.00 61.62 1021 ALA A O 1
ATOM 7846 N N . ALA A 1 1022 ? -29.033 -16.440 56.713 1.00 53.28 1022 ALA A N 1
ATOM 7847 C CA . ALA A 1 1022 ? -28.058 -15.486 56.196 1.00 53.28 1022 ALA A CA 1
ATOM 7848 C C . ALA A 1 1022 ? -27.395 -14.627 57.292 1.00 53.28 1022 ALA A C 1
ATOM 7850 O O . ALA A 1 1022 ? -26.497 -13.849 56.974 1.00 53.28 1022 ALA A O 1
ATOM 7851 N N . GLY A 1 1023 ? -27.814 -14.759 58.558 1.00 63.56 1023 GLY A N 1
ATOM 7852 C CA . GLY A 1 1023 ? -27.234 -14.041 59.695 1.00 63.56 1023 GLY A CA 1
ATOM 7853 C C . GLY A 1 1023 ? -27.929 -12.725 60.049 1.00 63.56 1023 GLY A C 1
ATOM 7854 O O . GLY A 1 1023 ? -27.271 -11.837 60.581 1.00 63.56 1023 GLY A O 1
ATOM 7855 N N . ALA A 1 1024 ? -29.223 -12.571 59.743 1.00 63.97 1024 ALA A N 1
ATOM 7856 C CA . ALA A 1 1024 ? -29.987 -11.407 60.194 1.00 63.97 1024 ALA A CA 1
ATOM 7857 C C . ALA A 1 1024 ? -30.122 -11.425 61.724 1.00 63.97 1024 ALA A C 1
ATOM 7859 O O . ALA A 1 1024 ? -30.580 -12.422 62.284 1.00 63.97 1024 ALA A O 1
ATOM 7860 N N . GLU A 1 1025 ? -29.777 -10.323 62.388 1.00 70.44 1025 GLU A N 1
ATOM 7861 C CA . GLU A 1 1025 ? -29.948 -10.180 63.840 1.00 70.44 1025 GLU A CA 1
ATOM 7862 C C . GLU A 1 1025 ? -31.394 -9.853 64.218 1.00 70.44 1025 GLU A C 1
ATOM 7864 O O . GLU A 1 1025 ? -31.906 -10.354 65.218 1.00 70.44 1025 GLU A O 1
ATOM 7869 N N . GLU A 1 1026 ? -32.081 -9.063 63.389 1.00 71.12 1026 GLU A N 1
ATOM 7870 C CA . GLU A 1 1026 ? -33.501 -8.760 63.562 1.00 71.12 1026 GLU A CA 1
ATOM 7871 C C . GLU A 1 1026 ? -34.280 -9.053 62.282 1.00 71.12 1026 GLU A C 1
ATOM 7873 O O . GLU A 1 1026 ? -33.806 -8.801 61.174 1.00 71.12 1026 GLU A O 1
ATOM 7878 N N . LEU A 1 1027 ? -35.505 -9.560 62.436 1.00 66.50 1027 LEU A N 1
ATOM 7879 C CA . LEU A 1 1027 ? -36.440 -9.788 61.338 1.00 66.50 1027 LEU A CA 1
ATOM 7880 C C . LEU A 1 1027 ? -37.637 -8.850 61.489 1.00 66.50 1027 LEU A C 1
ATOM 7882 O O . LEU A 1 1027 ? -38.327 -8.866 62.508 1.00 66.50 1027 LEU A O 1
ATOM 7886 N N . VAL A 1 1028 ? -37.908 -8.059 60.454 1.00 63.66 1028 VAL A N 1
ATOM 7887 C CA . VAL A 1 1028 ? -39.011 -7.097 60.418 1.00 63.66 1028 VAL A CA 1
ATOM 7888 C C . VAL A 1 1028 ? -40.026 -7.522 59.365 1.00 63.66 1028 VAL A C 1
ATOM 7890 O O . VAL A 1 1028 ? -39.695 -7.771 58.205 1.00 63.66 1028 VAL A O 1
ATOM 7893 N N . LEU A 1 1029 ? -41.291 -7.576 59.776 1.00 61.50 1029 LEU A N 1
ATOM 7894 C CA . LEU A 1 1029 ? -42.428 -7.906 58.924 1.00 61.50 1029 LEU A CA 1
ATOM 7895 C C . LEU A 1 1029 ? -43.282 -6.667 58.676 1.00 61.50 1029 LEU A C 1
ATOM 7897 O O . LEU A 1 1029 ? -43.696 -6.002 59.626 1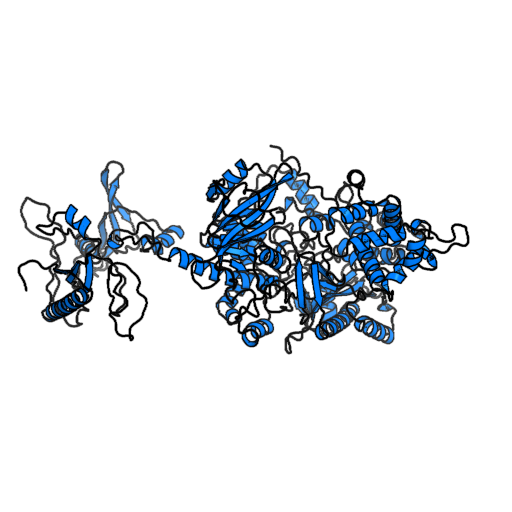.00 61.50 1029 LEU A O 1
ATOM 7901 N N . ASN A 1 1030 ? -43.623 -6.400 57.412 1.00 55.53 1030 ASN A N 1
ATOM 7902 C CA . ASN A 1 1030 ? -44.633 -5.392 57.091 1.00 55.53 1030 ASN A CA 1
ATOM 7903 C C . ASN A 1 1030 ? -46.038 -5.998 57.138 1.00 55.53 1030 ASN A C 1
ATOM 7905 O O . ASN A 1 1030 ? -46.657 -6.231 56.101 1.00 55.53 1030 ASN A O 1
ATOM 7909 N N . MET A 1 1031 ? -46.546 -6.289 58.334 1.00 51.56 1031 MET A N 1
ATOM 7910 C CA . MET A 1 1031 ? -47.955 -6.641 58.505 1.00 51.56 1031 MET A CA 1
ATOM 7911 C C . MET A 1 1031 ? -48.617 -5.676 59.481 1.00 51.56 1031 MET A C 1
ATOM 7913 O O . MET A 1 1031 ? -48.102 -5.400 60.566 1.00 51.56 1031 MET A O 1
ATOM 7917 N N . LYS A 1 1032 ? -49.787 -5.156 59.099 1.00 41.81 1032 LYS A N 1
ATOM 7918 C CA . LYS A 1 1032 ? -50.666 -4.437 60.024 1.00 41.81 1032 LYS A CA 1
ATOM 7919 C C . LYS A 1 1032 ? -50.996 -5.395 61.175 1.00 41.81 1032 LYS A C 1
ATOM 7921 O O . LYS A 1 1032 ? -51.468 -6.498 60.924 1.00 41.81 1032 LYS A O 1
ATOM 7926 N N . ARG A 1 1033 ? -50.769 -4.991 62.432 1.00 33.88 1033 ARG A N 1
ATOM 7927 C CA . ARG A 1 1033 ? -51.277 -5.729 63.604 1.00 33.88 1033 ARG A CA 1
ATOM 7928 C C . ARG A 1 1033 ? -52.805 -5.831 63.481 1.00 33.88 1033 ARG A C 1
ATOM 7930 O O . ARG A 1 1033 ? -53.496 -4.842 63.703 1.00 33.88 1033 ARG A O 1
ATOM 7937 N N . GLY A 1 1034 ? -53.299 -7.010 63.098 1.00 33.44 1034 GLY A N 1
ATOM 7938 C CA . GLY A 1 1034 ? -54.722 -7.329 62.952 1.00 33.44 1034 GLY A CA 1
ATOM 7939 C C . GLY A 1 1034 ? -55.064 -7.983 61.608 1.00 33.44 1034 GLY A C 1
ATOM 7940 O O . GLY A 1 1034 ? -55.517 -7.292 60.699 1.00 33.44 1034 GLY A O 1
ATOM 7941 N N . GLY A 1 1035 ? -54.888 -9.309 61.523 1.00 29.50 1035 GLY A N 1
ATOM 7942 C CA . GLY A 1 1035 ? -55.227 -10.177 60.382 1.00 29.50 1035 GLY A CA 1
ATOM 7943 C C . GLY A 1 1035 ? -53.980 -10.570 59.580 1.00 29.50 1035 GLY A C 1
ATOM 7944 O O . GLY A 1 1035 ? -53.457 -9.744 58.845 1.00 29.50 1035 GLY A O 1
ATOM 7945 N N . VAL A 1 1036 ? -53.411 -11.773 59.679 1.00 29.36 1036 VAL A N 1
ATOM 7946 C CA . VAL A 1 1036 ? -53.870 -13.071 60.208 1.00 29.36 1036 VAL A CA 1
ATOM 7947 C C . VAL A 1 1036 ? -52.913 -13.590 61.272 1.00 29.36 1036 VAL A C 1
ATOM 7949 O O . VAL A 1 1036 ? -51.693 -13.384 61.089 1.00 29.36 1036 VAL A O 1
#